Protein AF-0000000077157938 (afdb_homodimer)

InterPro domains:
  IPR004154 Anticodon-binding [PF03129] (334-415)
  IPR004516 Histidine-tRNA ligase/ATP phosphoribosyltransferase regulatory subunit [PIRSF001549] (2-416)
  IPR004516 Histidine-tRNA ligase/ATP phosphoribosyltransferase regulatory subunit [PTHR43707] (3-414)
  IPR006195 Aminoacyl-tRNA synthetase, class II [PS50862] (21-360)
  IPR015807 Histidine-tRNA ligase [TIGR00442] (3-410)
  IPR036621 Anticodon-binding domain superfamily [G3DSA:3.40.50.800] (331-421)
  IPR041715 Class II Histidinyl-tRNA synthetase (HisRS)-like catalytic core domain [PF13393] (6-315)
  IPR041715 Class II Histidinyl-tRNA synthetase (HisRS)-like catalytic core domain [cd00773] (19-321)
  IPR045864 Class II Aminoacyl-tRNA synthetase/Biotinyl protein ligase (BPL) and lipoyl protein ligase (LPL) [G3DSA:3.30.930.10] (1-325)
  IPR045864 Class II Aminoacyl-tRNA synthetase/Biotinyl protein ligase (BPL) and lipoyl protein ligase (LPL) [SSF55681] (2-328)

Foldseek 3Di:
DDDPPQDDDQDPQNVVLLVVLVVLLVVLCVVLPAAEDDFDQKAQPCLVCLAVHPVQVQWFAWDQDPVRGIMTGAQDCVSRVLLVVLPDPPDDPQHKHKYKDKGATPDDDDVVRGRIFMKIKIKTKFADDLVQVLVQVLSVLVSCVVLVFPQKAKAKDWQQQLLLVLCVLQVDDDPVVSLVLLVLLLCVLPDPPVVSLVVVVVVVDDSVSSVVSNVQQAQKFALVSSVVVDVCVSTPCNVVVVVSVVVNVVVVNDRYMYGSSPNDSGPQADTMKIFMDRPPDPLDTQKIWHWGQNSSVSSPHNRMTMIMMMGTSSSSSVSCVVVPNRPPPDQAAEEEEEQAPVCVVVSVVLQVLCVVVVGHYDYDPPRDHRVVSVVVCLSHQKYWYGYPVQVVVQWIKIAGNPVRDIDIDHVVCCNVCVCVVVVSVVD/DDDPPQDDDQDPQNVVLLVVLVVLLVVLCVVLPAAEDDFDQKAQPCLVCLAVHPVQVQWFAWDQDPVRGIMTGAQDCVSRVLLVVLVDPPDDPQHKHKYKDKGATPDDDDVVRGRIFMKIKIKTKFADDLVQVLVQVLSVLVSCVVLVFPQKAKAKDWQQQLLLLLCVLQVDDDPVVSLVLLVLLLCVLPDPPVVSLVVVVVVVDDSVSSVVSNVQQAQKFALVSSVVVDVCVSTPCNVVVVVSVVSNVVVVHDRYMYGSSPNDSGPQADTMKIFMDRPPDPLDTQKIWHWGQNSSVSSPHNRMTMIMMMGTSSSSSVSCVVVPNRPPPDQAAEEEEEQAPVQQVVSVVLQVLCVVVVGHYDYDPPRDHRVVSVVVCLSHQKYWYGYPVQVVVQWIKIAGNPVRDIDIDHVVCCNVCVCVVVVSVVD

Nearest PDB structures (foldseek):
  4yrc-assembly1_A  TM=8.413E-01  e=1.292E-35  Trypanosoma cruzi strain CL Brener
  6nhi-assembly1_A-2  TM=8.388E-01  e=8.157E-36  Elizabethkingia meningoseptica
  6fu7-assembly1_B-2  TM=7.506E-01  e=1.545E-20  Psychrobacter arcticus 273-4
  6ftt-assembly1_D  TM=7.152E-01  e=4.104E-20  Psychrobacter arcticus 273-4
  5m8h-assembly1_A  TM=7.023E-01  e=2.181E-20  Psychrobacter arcticus 273-4

pLDDT: mean 91.94, std 8.19, range [37.94, 98.81]

Sequence (854 aa):
MELPRGMKDFEANENSNIEHVRNHFKKLSNLYGFSFMEPSVLESLSTLETKSGPAIRDEIYYFKDKGDREVALRFDFTMGLTRYATAQKSMKLPAKISAFGGVFRYDEPQKGRYRYFHQWDVEVYGKKTLESEAEIIELTSRLFDSLLLKDIVIDINHRNLVESYINKIFDITDSDKVTDILRAIDKIAKKSKDEILTEFTKKGYDTAKLEKILEFSQVKGTISEVEKIFDTTQLESWDELKQLFDSLENRGVSNVRINFGIVRGLDYYSGMVFEVFDKNSKLGALAGGGRYDTLTKAFGRDDIGATGVAGGVERIILTMQEQKIIPEILQNRVAVVYINEEMQKVAHSITSLLRLNNIPADIDLAGRNLKKQMDNAGTARYSIIVGPQELENGNVVLHDMKDGKEGTISLEKLTEDPNSVLNLEKLMELPRGMKDFEANENSNIEHVRNHFKKLSNLYGFSFMEPSVLESLSTLETKSGPAIRDEIYYFKDKGDREVALRFDFTMGLTRYATAQKSMKLPAKISAFGGVFRYDEPQKGRYRYFHQWDVEVYGKKTLESEAEIIELTSRLFDSLLLKDIVIDINHRNLVESYINKIFDITDSDKVTDILRAIDKIAKKSKDEILTEFTKKGYDTAKLEKILEFSQVKGTISEVEKIFDTTQLESWDELKQLFDSLENRGVSNVRINFGIVRGLDYYSGMVFEVFDKNSKLGALAGGGRYDTLTKAFGRDDIGATGVAGGVERIILTMQEQKIIPEILQNRVAVVYINEEMQKVAHSITSLLRLNNIPADIDLAGRNLKKQMDNAGTARYSIIVGPQELENGNVVLHDMKDGKEGTISLEKLTEDPNSVLNLEKL

Organism: Nitrosopumilus maritimus (strain SCM1) (NCBI:txid436308)

Solvent-accessible surface area (backbone atoms only — not comparable to full-atom values): 45574 Å² total; per-residue (Å²): 139,70,65,41,89,47,50,59,65,36,46,37,70,57,34,49,53,51,48,52,53,48,53,56,47,51,54,50,37,48,26,62,59,32,39,50,27,44,55,41,60,54,34,30,38,66,64,69,25,66,79,66,35,76,70,47,59,72,43,36,52,59,46,58,48,98,85,69,44,60,30,20,50,32,63,58,61,64,62,46,47,48,54,52,53,55,68,42,84,81,61,66,74,69,33,43,40,26,37,70,47,78,30,30,33,48,58,83,61,46,95,80,38,52,22,55,45,38,37,41,38,43,39,41,34,23,70,91,40,66,51,53,54,36,49,51,53,46,54,52,53,48,52,45,50,74,71,65,56,70,65,55,39,34,35,33,28,42,48,58,26,54,50,50,51,50,26,61,69,67,70,49,88,52,66,67,60,49,52,52,52,49,52,56,49,60,38,54,86,79,43,53,71,66,57,52,50,54,57,43,36,73,71,67,46,58,60,72,55,49,49,52,52,56,54,50,32,66,45,56,35,48,73,70,56,39,57,71,76,38,77,53,87,76,42,52,66,45,66,56,51,52,52,41,52,52,52,28,48,57,52,70,48,74,53,61,31,40,24,54,40,57,67,65,93,59,89,48,57,69,28,46,31,36,38,29,31,44,79,87,55,85,87,55,67,42,28,42,36,32,23,27,36,54,53,38,38,70,66,71,26,76,84,35,27,34,35,35,38,38,30,43,46,59,43,46,50,52,52,32,51,74,68,67,54,73,79,90,71,84,71,76,27,33,20,38,38,36,66,46,78,87,31,41,67,59,34,50,30,52,38,41,51,38,35,74,70,73,35,29,30,41,65,75,52,79,74,65,55,44,70,59,43,51,62,71,35,68,82,24,46,29,35,37,40,34,38,72,74,43,42,76,74,46,25,31,36,38,32,34,59,80,82,64,50,71,47,78,42,48,46,64,52,45,71,74,39,42,56,74,69,62,55,49,77,84,104,137,72,66,41,89,45,49,59,64,35,46,37,71,58,33,49,53,51,49,52,54,49,52,54,46,52,52,50,36,48,26,62,59,32,39,50,28,44,57,40,60,54,33,30,38,65,64,71,25,64,78,65,34,76,70,47,58,71,42,37,51,59,45,55,47,96,84,68,44,60,30,20,50,32,62,57,61,64,62,44,46,48,54,53,55,58,68,42,85,81,61,68,73,70,34,43,41,25,37,69,47,78,31,29,35,50,59,83,61,45,96,81,37,51,22,54,46,40,36,40,38,41,37,39,35,23,70,92,42,66,51,53,55,37,49,51,51,45,53,53,53,49,51,46,49,74,70,67,57,71,67,54,38,35,37,34,29,42,49,59,27,54,50,49,51,50,25,62,69,66,68,49,87,52,65,67,59,50,52,53,52,50,51,55,50,60,38,53,86,79,43,53,70,66,57,51,49,54,58,42,38,73,73,68,45,59,60,72,54,48,50,52,51,56,56,51,31,66,45,58,34,47,73,69,55,39,56,71,78,39,79,53,89,76,40,51,65,45,66,57,53,52,52,41,52,51,51,27,49,58,52,70,49,74,52,60,32,40,22,56,41,58,67,64,93,59,88,49,57,69,28,47,33,37,36,27,31,43,78,87,54,88,86,55,68,44,30,42,35,32,25,27,36,56,53,40,37,68,67,72,27,76,84,34,27,35,34,36,39,37,30,43,46,60,42,45,51,50,52,33,51,75,69,66,55,74,78,89,70,86,71,73,27,34,20,37,36,34,65,47,77,86,30,41,65,59,34,49,30,51,38,40,52,38,35,74,69,75,36,29,31,42,65,75,52,80,74,65,55,46,70,60,43,51,64,70,35,66,83,25,48,30,33,38,40,33,40,73,73,42,41,76,74,46,27,30,36,37,33,33,58,80,82,65,50,71,47,78,42,47,47,64,53,45,72,73,39,42,55,74,69,64,56,50,78,83,103

Radius of gyration: 30.97 Å; Cα contacts (8 Å, |Δi|>4): 1598; chains: 2; bounding box: 52×95×85 Å

Secondary structure (DSSP, 8-state):
-PPPTT---B-HHHHHHHHHHHHHHHHHHHHTT-EE-B--SEEEHHHHHHHHGGGGGGGS-EEE-TTS-EEEE-S-SHHHHHHHHHH-TT--SSEEEEEEEEEE--S--BTTB-SEEEEEEEEEEES--HHHHHHHHHHHHHHHHHTT--SEEEEEEEHHHHHHHHHHHHT---HHHHHHHHHHHHGGGTS-HHHHHHHHHHTT--HHHHHHHHHHTT-EE-HHHHHHHS-GGG-TTHHHHHHHHHHHHHTT--SEEEETT---S-TT--SEEEEEEETT-SS--SEEEEE-HHHHHHTT--S-EEEEEEEEHHHHHHHHHHTT---------EEEEESSGGGHHHHHHHHHHHHHTT--EEE-SS---HHHHHHHGGG-SEEEEE-HHHHHTTEEEEEETTT--EEEEEHHHHHH-HHHHHT-TT-/-PPPTT---B-HHHHHHHHHHHHHHHHHHHHTT-EE-B--SEEEHHHHHHHHGGGGGGGS-EEE-TTS-EEEE-S-SHHHHHHHHHH-TT--SSEEEEEEEEEE--S--BTTB-SEEEEEEEEEEES--HHHHHHHHHHHHHHHHHTT--SEEEEEEEHHHHHHHHHHHHT---HHHHHHHHHHHHGGGTS-HHHHHHHHHHTT--HHHHHHHHHHHT-EE-HHHHHHHS-GGG-TTHHHHHHHHHHHHHTT--SEEEETT---S-TT--SEEEEEEETT-SS--SEEEEE-HHHHHHTT--S-EEEEEEEEHHHHHHHHHHTT---------EEEEESSGGGHHHHHHHHHHHHHTT--EEE-SS---HHHHHHHGGG-SEEEEE-HHHHHTTEEEEEETTT--EEEEEHHHHHH-HHHHHT-TT-

Structure (mmCIF, N/CA/C/O backbone):
data_AF-0000000077157938-model_v1
#
loop_
_entity.id
_entity.type
_entity.pdbx_description
1 polymer 'Histidine--tRNA ligase'
#
loop_
_atom_site.group_PDB
_atom_site.id
_atom_site.type_symbol
_atom_site.label_atom_id
_atom_site.label_alt_id
_atom_site.label_comp_id
_atom_site.label_asym_id
_atom_site.label_entity_id
_atom_site.label_seq_id
_atom_site.pdbx_PDB_ins_code
_atom_site.Cartn_x
_atom_site.Cartn_y
_atom_site.Cartn_z
_atom_site.occupancy
_atom_site.B_iso_or_equiv
_atom_site.auth_seq_id
_atom_site.auth_comp_id
_atom_site.auth_asym_id
_atom_site.auth_atom_id
_atom_site.pdbx_PDB_model_num
ATOM 1 N N . MET A 1 1 ? 16.516 4.816 19.828 1 70.94 1 MET A N 1
ATOM 2 C CA . MET A 1 1 ? 15.633 3.678 20.047 1 70.94 1 MET A CA 1
ATOM 3 C C . MET A 1 1 ? 15.672 2.723 18.859 1 70.94 1 MET A C 1
ATOM 5 O O . MET A 1 1 ? 15.578 3.154 17.703 1 70.94 1 MET A O 1
ATOM 9 N N . GLU A 1 2 ? 15.852 1.456 19.188 1 83.81 2 GLU A N 1
ATOM 10 C CA . GLU A 1 2 ? 16.172 0.437 18.188 1 83.81 2 GLU A CA 1
ATOM 11 C C . GLU A 1 2 ? 14.914 -0.298 17.734 1 83.81 2 GLU A C 1
ATOM 13 O O . GLU A 1 2 ? 13.938 -0.406 18.484 1 83.81 2 GLU A O 1
ATOM 18 N N . LEU A 1 3 ? 14.867 -0.59 16.516 1 92.06 3 LEU A N 1
ATOM 19 C CA . LEU A 1 3 ? 13.797 -1.402 15.953 1 92.06 3 LEU A CA 1
ATOM 20 C C . LEU A 1 3 ? 13.914 -2.854 16.406 1 92.06 3 LEU A C 1
ATOM 22 O O . LEU A 1 3 ? 15.016 -3.332 16.688 1 92.06 3 LEU A O 1
ATOM 26 N N . PRO A 1 4 ? 12.719 -3.48 16.578 1 91.88 4 PRO A N 1
ATOM 27 C CA . PRO A 1 4 ? 12.812 -4.926 16.812 1 91.88 4 PRO A CA 1
ATOM 28 C C . PRO A 1 4 ? 13.633 -5.641 15.734 1 91.88 4 PRO A C 1
ATOM 30 O O . PRO A 1 4 ? 13.703 -5.176 14.594 1 91.88 4 PRO A O 1
ATOM 33 N N . ARG A 1 5 ? 14.195 -6.773 16.156 1 88.56 5 ARG A N 1
ATOM 34 C CA . ARG A 1 5 ? 15.031 -7.551 15.25 1 88.56 5 ARG A CA 1
ATOM 35 C C . ARG A 1 5 ? 14.266 -7.934 13.984 1 88.56 5 ARG A C 1
ATOM 37 O O . ARG A 1 5 ? 13.133 -8.406 14.062 1 88.56 5 ARG A O 1
ATOM 44 N N . GLY A 1 6 ? 14.859 -7.684 12.836 1 89.31 6 GLY A N 1
ATOM 45 C CA . GLY A 1 6 ? 14.281 -8.078 11.562 1 89.31 6 GLY A CA 1
ATOM 46 C C . GLY A 1 6 ? 13.375 -7.023 10.961 1 89.31 6 GLY A C 1
ATOM 47 O O . GLY A 1 6 ? 12.969 -7.129 9.805 1 89.31 6 GLY A O 1
ATOM 48 N N . MET A 1 7 ? 13.062 -6.035 11.742 1 92.94 7 MET A N 1
ATOM 49 C CA . MET A 1 7 ? 12.234 -4.941 11.25 1 92.94 7 MET A CA 1
ATOM 50 C C . MET A 1 7 ? 13.086 -3.824 10.672 1 92.94 7 MET A C 1
ATOM 52 O O . MET A 1 7 ? 14.273 -3.711 10.992 1 92.94 7 MET A O 1
ATOM 56 N N . LYS A 1 8 ? 12.523 -3.035 9.828 1 92.88 8 LYS A N 1
ATOM 57 C CA . LYS A 1 8 ? 13.242 -1.898 9.266 1 92.88 8 LYS A CA 1
ATOM 58 C C . LYS A 1 8 ? 12.281 -0.809 8.805 1 92.88 8 LYS A C 1
ATOM 60 O O . LYS A 1 8 ? 11.078 -1.057 8.656 1 92.88 8 LYS A O 1
ATOM 65 N N . ASP A 1 9 ? 12.773 0.349 8.688 1 95.88 9 ASP A N 1
ATOM 66 C CA . ASP A 1 9 ? 12.102 1.438 7.98 1 95.88 9 ASP A CA 1
ATOM 67 C C . ASP A 1 9 ? 12.438 1.408 6.492 1 95.88 9 ASP A C 1
ATOM 69 O O . ASP A 1 9 ? 13.609 1.371 6.113 1 95.88 9 ASP A O 1
ATOM 73 N N . PHE A 1 10 ? 11.414 1.376 5.699 1 96.25 10 PHE A N 1
ATOM 74 C CA . PHE A 1 10 ? 11.656 1.477 4.266 1 96.25 10 PHE A CA 1
ATOM 75 C C . PHE A 1 10 ? 11.766 2.936 3.834 1 96.25 10 PHE A C 1
ATOM 77 O O . PHE A 1 10 ? 10.758 3.631 3.721 1 96.25 10 PHE A O 1
ATOM 84 N N . GLU A 1 11 ? 12.977 3.346 3.516 1 95.06 11 GLU A N 1
ATOM 85 C CA . GLU A 1 11 ? 13.234 4.727 3.119 1 95.06 11 GLU A CA 1
ATOM 86 C C . GLU A 1 11 ? 12.719 5 1.709 1 95.06 11 GLU A C 1
ATOM 88 O O . GLU A 1 11 ? 12.219 4.098 1.036 1 95.06 11 GLU A O 1
ATOM 93 N N . ALA A 1 12 ? 12.789 6.207 1.273 1 92.88 12 ALA A N 1
ATOM 94 C CA . ALA A 1 12 ? 12.148 6.676 0.045 1 92.88 12 ALA A CA 1
ATOM 95 C C . ALA A 1 12 ? 12.625 5.871 -1.161 1 92.88 12 ALA A C 1
ATOM 97 O O . ALA A 1 12 ? 11.82 5.465 -2 1 92.88 12 ALA A O 1
ATOM 98 N N . ASN A 1 13 ? 13.922 5.688 -1.229 1 91 13 ASN A N 1
ATOM 99 C CA . ASN A 1 13 ? 14.461 4.949 -2.367 1 91 13 ASN A CA 1
ATOM 100 C C . ASN A 1 13 ? 13.961 3.508 -2.387 1 91 13 ASN A C 1
ATOM 102 O O . ASN A 1 13 ? 13.539 3.006 -3.432 1 91 13 ASN A O 1
ATOM 106 N N . GLU A 1 14 ? 14.047 2.875 -1.254 1 92.62 14 GLU A N 1
ATOM 107 C CA . GLU A 1 14 ? 13.562 1.502 -1.148 1 92.62 14 GLU A CA 1
ATOM 108 C C . GLU A 1 14 ? 12.062 1.423 -1.406 1 92.62 14 GLU A C 1
ATOM 110 O O . GLU A 1 14 ? 11.594 0.518 -2.098 1 92.62 14 GLU A O 1
ATOM 115 N N . ASN A 1 15 ? 11.352 2.303 -0.792 1 94.69 15 ASN A N 1
ATOM 116 C CA . ASN A 1 15 ? 9.906 2.316 -0.963 1 94.69 15 ASN A CA 1
ATOM 117 C C . ASN A 1 15 ? 9.516 2.574 -2.416 1 94.69 15 ASN A C 1
ATOM 119 O O . ASN A 1 15 ? 8.5 2.061 -2.891 1 94.69 15 ASN A O 1
ATOM 123 N N . SER A 1 16 ? 10.289 3.445 -3.133 1 94.19 16 SER A N 1
ATOM 124 C CA . SER A 1 16 ? 10.016 3.711 -4.543 1 94.19 16 SER A CA 1
ATOM 125 C C . SER A 1 16 ? 10.148 2.443 -5.379 1 94.19 16 SER A C 1
ATOM 127 O O . SER A 1 16 ? 9.398 2.244 -6.336 1 94.19 16 SER A O 1
ATOM 129 N N . ASN A 1 17 ? 11.117 1.602 -5.016 1 95.5 17 ASN A N 1
ATOM 130 C CA . ASN A 1 17 ? 11.258 0.318 -5.695 1 95.5 17 ASN A CA 1
ATOM 131 C C . ASN A 1 17 ? 10.062 -0.589 -5.438 1 95.5 17 ASN A C 1
ATOM 133 O O . ASN A 1 17 ? 9.578 -1.264 -6.348 1 95.5 17 ASN A O 1
ATOM 137 N N . ILE A 1 18 ? 9.609 -0.616 -4.223 1 96.75 18 ILE A N 1
ATOM 138 C CA . ILE A 1 18 ? 8.445 -1.411 -3.869 1 96.75 18 ILE A CA 1
ATOM 139 C C . ILE A 1 18 ? 7.227 -0.913 -4.648 1 96.75 18 ILE A C 1
ATOM 141 O O . ILE A 1 18 ? 6.473 -1.709 -5.215 1 96.75 18 ILE A O 1
ATOM 145 N N . GLU A 1 19 ? 7.07 0.378 -4.703 1 95.88 19 GLU A N 1
ATOM 146 C CA . GLU A 1 19 ? 5.973 0.986 -5.445 1 95.88 19 GLU A CA 1
ATOM 147 C C . GLU A 1 19 ? 6.047 0.636 -6.93 1 95.88 19 GLU A C 1
ATOM 149 O O . GLU A 1 19 ? 5.02 0.454 -7.582 1 95.88 19 GLU A O 1
ATOM 154 N N . HIS A 1 20 ? 7.227 0.641 -7.441 1 96.06 20 HIS A N 1
ATOM 155 C CA . HIS A 1 20 ? 7.434 0.288 -8.836 1 96.06 20 HIS A CA 1
ATOM 156 C C . HIS A 1 20 ? 6.898 -1.108 -9.141 1 96.06 20 HIS A C 1
ATOM 158 O O . HIS A 1 20 ? 6.148 -1.297 -10.102 1 96.06 20 HIS A O 1
ATOM 164 N N . VAL A 1 21 ? 7.262 -2.066 -8.328 1 97.94 21 VAL A N 1
ATOM 165 C CA . VAL A 1 21 ? 6.785 -3.434 -8.5 1 97.94 21 VAL A CA 1
ATOM 166 C C . VAL A 1 21 ? 5.27 -3.482 -8.297 1 97.94 21 VAL A C 1
ATOM 168 O O . VAL A 1 21 ? 4.555 -4.129 -9.07 1 97.94 21 VAL A O 1
ATOM 171 N N . ARG A 1 22 ? 4.793 -2.82 -7.281 1 97.94 22 ARG A N 1
ATOM 172 C CA . ARG A 1 22 ? 3.365 -2.779 -6.984 1 97.94 22 ARG A CA 1
ATOM 173 C C . ARG A 1 22 ? 2.566 -2.275 -8.18 1 97.94 22 ARG A C 1
ATOM 175 O O . ARG A 1 22 ? 1.517 -2.828 -8.508 1 97.94 22 ARG A O 1
ATOM 182 N N . ASN A 1 23 ? 3.029 -1.197 -8.773 1 96.19 23 ASN A N 1
ATOM 183 C CA . ASN A 1 23 ? 2.318 -0.599 -9.898 1 96.19 23 ASN A CA 1
ATOM 184 C C . ASN A 1 23 ? 2.227 -1.562 -11.078 1 96.19 23 ASN A C 1
ATOM 186 O O . ASN A 1 23 ? 1.177 -1.673 -11.711 1 96.19 23 ASN A O 1
ATOM 190 N N . HIS A 1 24 ? 3.303 -2.217 -11.398 1 97.5 24 HIS A N 1
ATOM 191 C CA . HIS A 1 24 ? 3.291 -3.205 -12.469 1 97.5 24 HIS A CA 1
ATOM 192 C C . HIS A 1 24 ? 2.346 -4.359 -12.148 1 97.5 24 HIS A C 1
ATOM 194 O O . HIS A 1 24 ? 1.572 -4.793 -13 1 97.5 24 HIS A O 1
ATOM 200 N N . PHE A 1 25 ? 2.412 -4.781 -10.93 1 98.56 25 PHE A N 1
ATOM 201 C CA . PHE A 1 25 ? 1.559 -5.887 -10.508 1 98.56 25 PHE A CA 1
ATOM 202 C C . PHE A 1 25 ? 0.087 -5.5 -10.602 1 98.56 25 PHE A C 1
ATOM 204 O O . PHE A 1 25 ? -0.731 -6.27 -11.109 1 98.56 25 PHE A O 1
ATOM 211 N N . LYS A 1 26 ? -0.255 -4.426 -10.055 1 97.12 26 LYS A N 1
ATOM 212 C CA . LYS A 1 26 ? -1.643 -3.971 -10.062 1 97.12 26 LYS A CA 1
ATOM 213 C C . LYS A 1 26 ? -2.174 -3.838 -11.484 1 97.12 26 LYS A C 1
ATOM 215 O O . LYS A 1 26 ? -3.324 -4.184 -11.758 1 97.12 26 LYS A O 1
ATOM 220 N N . LYS A 1 27 ? -1.369 -3.266 -12.344 1 95.62 27 LYS A N 1
ATOM 221 C CA . LYS A 1 27 ? -1.762 -3.15 -13.742 1 95.62 27 LYS A CA 1
ATOM 222 C C . LYS A 1 27 ? -2.086 -4.52 -14.344 1 95.62 27 LYS A C 1
ATOM 224 O O . LYS A 1 27 ? -3.121 -4.691 -14.984 1 95.62 27 LYS A O 1
ATOM 229 N N . LEU A 1 28 ? -1.243 -5.484 -14.109 1 97.56 28 LEU A N 1
ATOM 230 C CA . LEU A 1 28 ? -1.462 -6.828 -14.633 1 97.56 28 LEU A CA 1
ATOM 231 C C . LEU A 1 28 ? -2.684 -7.473 -13.992 1 97.56 28 LEU A C 1
ATOM 233 O O . LEU A 1 28 ? -3.461 -8.148 -14.664 1 97.56 28 LEU A O 1
ATOM 237 N N . SER A 1 29 ? -2.766 -7.277 -12.688 1 97.19 29 SER A N 1
ATOM 238 C CA . SER A 1 29 ? -3.953 -7.758 -11.992 1 97.19 29 SER A CA 1
ATOM 239 C C . SER A 1 29 ? -5.227 -7.293 -12.68 1 97.19 29 SER A C 1
ATOM 241 O O . SER A 1 29 ? -6.152 -8.086 -12.891 1 97.19 29 SER A O 1
ATOM 243 N N . ASN A 1 30 ? -5.25 -6.082 -13.07 1 94.94 30 ASN A N 1
ATOM 244 C CA . ASN A 1 30 ? -6.406 -5.516 -13.758 1 94.94 30 ASN A CA 1
ATOM 245 C C . ASN A 1 30 ? -6.559 -6.086 -15.164 1 94.94 30 ASN A C 1
ATOM 247 O O . ASN A 1 30 ? -7.664 -6.43 -15.586 1 94.94 30 ASN A O 1
ATOM 251 N N . LEU A 1 31 ? -5.469 -6.188 -15.922 1 96 31 LEU A N 1
ATOM 252 C CA . LEU A 1 31 ? -5.5 -6.707 -17.281 1 96 31 LEU A CA 1
ATOM 253 C C . LEU A 1 31 ? -6.109 -8.102 -17.328 1 96 31 LEU A C 1
ATOM 255 O O . LEU A 1 31 ? -6.809 -8.453 -18.281 1 96 31 LEU A O 1
ATOM 259 N N . TYR A 1 32 ? -5.906 -8.867 -16.266 1 97.31 32 TYR A N 1
ATOM 260 C CA . TYR A 1 32 ? -6.348 -10.258 -16.234 1 97.31 32 TYR A CA 1
ATOM 261 C C . TYR A 1 32 ? -7.656 -10.391 -15.469 1 97.31 32 TYR A C 1
ATOM 263 O O . TYR A 1 32 ? -8.172 -11.492 -15.289 1 97.31 32 TYR A O 1
ATOM 271 N N . GLY A 1 33 ? -8.188 -9.305 -14.953 1 94.88 33 GLY A N 1
ATOM 272 C CA . GLY A 1 33 ? -9.508 -9.289 -14.352 1 94.88 33 GLY A CA 1
ATOM 273 C C . GLY A 1 33 ? -9.523 -9.797 -12.922 1 94.88 33 GLY A C 1
ATOM 274 O O . GLY A 1 33 ? -10.516 -10.367 -12.461 1 94.88 33 GLY A O 1
ATOM 275 N N . PHE A 1 34 ? -8.438 -9.68 -12.227 1 96.81 34 PHE A N 1
ATOM 276 C CA . PHE A 1 34 ? -8.398 -10.07 -10.82 1 96.81 34 PHE A CA 1
ATOM 277 C C . PHE A 1 34 ? -8.992 -8.977 -9.938 1 96.81 34 PHE A C 1
ATOM 279 O O . PHE A 1 34 ? -8.766 -7.793 -10.172 1 96.81 34 PHE A O 1
ATOM 286 N N . SER A 1 35 ? -9.781 -9.398 -8.953 1 95.94 35 SER A N 1
ATOM 287 C CA . SER A 1 35 ? -10.25 -8.5 -7.906 1 95.94 35 SER A CA 1
ATOM 288 C C . SER A 1 35 ? -9.141 -8.195 -6.902 1 95.94 35 SER A C 1
ATOM 290 O O . SER A 1 35 ? -8.727 -9.07 -6.145 1 95.94 35 SER A O 1
ATOM 292 N N . PHE A 1 36 ? -8.68 -6.965 -6.906 1 97 36 PHE A N 1
ATOM 293 C CA . PHE A 1 36 ? -7.578 -6.547 -6.043 1 97 36 PHE A CA 1
ATOM 294 C C . PHE A 1 36 ? -8.078 -6.23 -4.641 1 97 36 PHE A C 1
ATOM 296 O O . PHE A 1 36 ? -8.766 -5.227 -4.43 1 97 36 PHE A O 1
ATOM 303 N N . MET A 1 37 ? -7.754 -7.176 -3.678 1 97.31 37 MET A N 1
ATOM 304 C CA . MET A 1 37 ? -8.258 -7.074 -2.309 1 97.31 37 MET A CA 1
ATOM 305 C C . MET A 1 37 ? -7.105 -6.957 -1.316 1 97.31 37 MET A C 1
ATOM 307 O O . MET A 1 37 ? -5.941 -7.125 -1.685 1 97.31 37 MET A O 1
ATOM 311 N N . GLU A 1 38 ? -7.41 -6.602 -0.123 1 97.5 38 GLU A N 1
ATOM 312 C CA . GLU A 1 38 ? -6.5 -6.656 1.018 1 97.5 38 GLU A CA 1
ATOM 313 C C . GLU A 1 38 ? -7.098 -7.469 2.162 1 97.5 38 GLU A C 1
ATOM 315 O O . GLU A 1 38 ? -7.898 -6.957 2.947 1 97.5 38 GLU A O 1
ATOM 320 N N . PRO A 1 39 ? -6.652 -8.734 2.252 1 97.69 39 PRO A N 1
ATOM 321 C CA . PRO A 1 39 ? -7.16 -9.531 3.377 1 97.69 39 PRO A CA 1
ATOM 322 C C . PRO A 1 39 ? -6.625 -9.047 4.723 1 97.69 39 PRO A C 1
ATOM 324 O O . PRO A 1 39 ? -5.598 -8.367 4.777 1 97.69 39 PRO A O 1
ATOM 327 N N . SER A 1 40 ? -7.285 -9.414 5.754 1 97.5 40 SER A N 1
ATOM 328 C CA . SER A 1 40 ? -6.98 -8.953 7.105 1 97.5 40 SER A CA 1
ATOM 329 C C . SER A 1 40 ? -5.516 -9.195 7.453 1 97.5 40 SER A C 1
ATOM 331 O O . SER A 1 40 ? -4.961 -10.25 7.129 1 97.5 40 SER A O 1
ATOM 333 N N . VAL A 1 41 ? -4.93 -8.203 8.102 1 97.88 41 VAL A N 1
ATOM 334 C CA . VAL A 1 41 ? -3.533 -8.305 8.508 1 97.88 41 VAL A CA 1
ATOM 335 C C . VAL A 1 41 ? -3.42 -9.164 9.766 1 97.88 41 VAL A C 1
ATOM 337 O O . VAL A 1 41 ? -2.412 -9.844 9.977 1 97.88 41 VAL A O 1
ATOM 340 N N . LEU A 1 42 ? -4.371 -9.109 10.578 1 97.12 42 LEU A N 1
ATOM 341 C CA . LEU A 1 42 ? -4.477 -9.906 11.797 1 97.12 42 LEU A CA 1
ATOM 342 C C . LEU A 1 42 ? -5.527 -11 11.648 1 97.12 42 LEU A C 1
ATOM 344 O O . LEU A 1 42 ? -6.676 -10.719 11.305 1 97.12 42 LEU A O 1
ATOM 348 N N . GLU A 1 43 ? -5.098 -12.258 11.844 1 97 43 GLU A N 1
ATOM 349 C CA . GLU A 1 43 ? -5.969 -13.422 11.75 1 97 43 GLU A CA 1
ATOM 350 C C . GLU A 1 43 ? -6.086 -14.133 13.094 1 97 43 GLU A C 1
ATOM 352 O O . GLU A 1 43 ? -5.254 -13.93 13.984 1 97 43 GLU A O 1
ATOM 357 N N . SER A 1 44 ? -7.211 -14.938 13.211 1 96.38 44 SER A N 1
ATOM 358 C CA . SER A 1 44 ? -7.184 -15.906 14.305 1 96.38 44 SER A CA 1
ATOM 359 C C . SER A 1 44 ? -6.031 -16.891 14.141 1 96.38 44 SER A C 1
ATOM 361 O O . SER A 1 44 ? -5.754 -17.344 13.031 1 96.38 44 SER A O 1
ATOM 363 N N . LEU A 1 45 ? -5.371 -17.188 15.242 1 96.06 45 LEU A N 1
ATOM 364 C CA . LEU A 1 45 ? -4.273 -18.156 15.172 1 96.06 45 LEU A CA 1
ATOM 365 C C . LEU A 1 45 ? -4.734 -19.453 14.531 1 96.06 45 LEU A C 1
ATOM 367 O O . LEU A 1 45 ? -3.996 -20.062 13.758 1 96.06 45 LEU A O 1
ATOM 371 N N . SER A 1 46 ? -5.926 -19.906 14.828 1 94.62 46 SER A N 1
ATOM 372 C CA . SER A 1 46 ? -6.488 -21.141 14.289 1 94.62 46 SER A CA 1
ATOM 373 C C . SER A 1 46 ? -6.543 -21.094 12.766 1 94.62 46 SER A C 1
ATOM 375 O O . SER A 1 46 ? -6.348 -22.125 12.109 1 94.62 46 SER A O 1
ATOM 377 N N . THR A 1 47 ? -6.777 -19.938 12.188 1 94.75 47 THR A N 1
ATOM 378 C CA . THR A 1 47 ? -6.801 -19.766 10.742 1 94.75 47 THR A CA 1
ATOM 379 C C . THR A 1 47 ? -5.438 -20.094 10.141 1 94.75 47 THR A C 1
ATOM 381 O O . THR A 1 47 ? -5.352 -20.828 9.148 1 94.75 47 THR A O 1
ATOM 384 N N . LEU A 1 48 ? -4.414 -19.641 10.781 1 94.12 48 LEU A N 1
ATOM 385 C CA . LEU A 1 48 ? -3.068 -19.812 10.25 1 94.12 48 LEU A CA 1
ATOM 386 C C . LEU A 1 48 ? -2.555 -21.219 10.516 1 94.12 48 LEU A C 1
ATOM 388 O O . LEU A 1 48 ? -1.646 -21.703 9.828 1 94.12 48 LEU A O 1
ATOM 392 N N . GLU A 1 49 ? -3.193 -21.906 11.477 1 92.69 49 GLU A N 1
ATOM 393 C CA . GLU A 1 49 ? -2.793 -23.266 11.82 1 92.69 49 GLU A CA 1
ATOM 394 C C . GLU A 1 49 ? -3.545 -24.297 10.977 1 92.69 49 GLU A C 1
ATOM 396 O O . GLU A 1 49 ? -3.258 -25.484 11.047 1 92.69 49 GLU A O 1
ATOM 401 N N . THR A 1 50 ? -4.652 -23.922 10.383 1 85.06 50 THR A N 1
ATOM 402 C CA . THR A 1 50 ? -5.547 -24.812 9.656 1 85.06 50 THR A CA 1
ATOM 403 C C . THR A 1 50 ? -4.754 -25.766 8.773 1 85.06 50 THR A C 1
ATOM 405 O O . THR A 1 50 ? -5.055 -26.969 8.711 1 85.06 50 THR A O 1
ATOM 408 N N . LYS A 1 51 ? -3.621 -25.422 8.203 1 70.75 51 LYS A N 1
ATOM 409 C CA . LYS A 1 51 ? -2.955 -26.375 7.316 1 70.75 51 LYS A CA 1
ATOM 410 C C . LYS A 1 51 ? -1.663 -26.891 7.938 1 70.75 51 LYS A C 1
ATOM 412 O O . LYS A 1 51 ? -1.417 -28.109 7.957 1 70.75 51 LYS A O 1
ATOM 417 N N . SER A 1 52 ? -0.973 -26.078 8.43 1 71.69 52 SER A N 1
ATOM 418 C CA . SER A 1 52 ? 0.375 -26.453 8.852 1 71.69 52 SER A CA 1
ATOM 419 C C . SER A 1 52 ? 0.384 -26.953 10.289 1 71.69 52 SER A C 1
ATOM 421 O O . SER A 1 52 ? 1.386 -27.5 10.758 1 71.69 52 SER A O 1
ATOM 423 N N . GLY A 1 53 ? -0.754 -26.922 10.898 1 79.88 53 GLY A N 1
ATOM 424 C CA . GLY A 1 53 ? -0.799 -27.344 12.289 1 79.88 53 GLY A CA 1
ATOM 425 C C . GLY A 1 53 ? -0.037 -26.422 13.219 1 79.88 53 GLY A C 1
ATOM 426 O O . GLY A 1 53 ? 0.365 -25.328 12.82 1 79.88 53 GLY A O 1
ATOM 427 N N . PRO A 1 54 ? 0.196 -26.828 14.422 1 85 54 PRO A N 1
ATOM 428 C CA . PRO A 1 54 ? 0.786 -25.953 15.453 1 85 54 PRO A CA 1
ATOM 429 C C . PRO A 1 54 ? 2.262 -25.672 15.195 1 85 54 PRO A C 1
ATOM 431 O O . PRO A 1 54 ? 2.816 -24.734 15.781 1 85 54 PRO A O 1
ATOM 434 N N . ALA A 1 55 ? 2.891 -26.422 14.344 1 83.69 55 ALA A N 1
ATOM 435 C CA . ALA A 1 55 ? 4.312 -26.234 14.07 1 83.69 55 ALA A CA 1
ATOM 436 C C . ALA A 1 55 ? 4.586 -24.859 13.477 1 83.69 55 ALA A C 1
ATOM 438 O O . ALA A 1 55 ? 5.684 -24.312 13.633 1 83.69 55 ALA A O 1
ATOM 439 N N . ILE A 1 56 ? 3.588 -24.234 12.906 1 89.69 56 ILE A N 1
ATOM 440 C CA . ILE A 1 56 ? 3.742 -22.938 12.242 1 89.69 56 ILE A CA 1
ATOM 441 C C . ILE A 1 56 ? 4.012 -21.859 13.289 1 89.69 56 ILE A C 1
ATOM 443 O O . ILE A 1 56 ? 4.539 -20.797 12.961 1 89.69 56 ILE A O 1
ATOM 447 N N . ARG A 1 57 ? 3.631 -22.141 14.492 1 91.38 57 ARG A N 1
ATOM 448 C CA . ARG A 1 57 ? 3.758 -21.172 15.57 1 91.38 57 ARG A CA 1
ATOM 449 C C . ARG A 1 57 ? 5.203 -20.703 15.719 1 91.38 57 ARG A C 1
ATOM 451 O O . ARG A 1 57 ? 5.453 -19.547 16.062 1 91.38 57 ARG A O 1
ATOM 458 N N . ASP A 1 58 ? 6.125 -21.5 15.359 1 91.12 58 ASP A N 1
ATOM 459 C CA . ASP A 1 58 ? 7.543 -21.188 15.516 1 91.12 58 ASP A CA 1
ATOM 460 C C . ASP A 1 58 ? 8 -20.188 14.453 1 91.12 58 ASP A C 1
ATOM 462 O O . ASP A 1 58 ? 9.031 -19.531 14.617 1 91.12 58 ASP A O 1
ATOM 466 N N . GLU A 1 59 ? 7.195 -20.031 13.469 1 92.25 59 GLU A N 1
ATOM 467 C CA . GLU A 1 59 ? 7.656 -19.266 12.32 1 92.25 59 GLU A CA 1
ATOM 468 C C . GLU A 1 59 ? 6.84 -17.984 12.148 1 92.25 59 GLU A C 1
ATOM 470 O O . GLU A 1 59 ? 7.055 -17.219 11.203 1 92.25 59 GLU A O 1
ATOM 475 N N . ILE A 1 60 ? 5.91 -17.797 13.086 1 95.5 60 ILE A N 1
ATOM 476 C CA . ILE A 1 60 ? 5.027 -16.641 12.875 1 95.5 60 ILE A CA 1
ATOM 477 C C . ILE A 1 60 ? 4.953 -15.812 14.148 1 95.5 60 ILE A C 1
ATOM 479 O O . ILE A 1 60 ? 5.434 -16.234 15.203 1 95.5 60 ILE A O 1
ATOM 483 N N . TYR A 1 61 ? 4.488 -14.555 14.062 1 96.69 61 TYR A N 1
ATOM 484 C CA . TYR A 1 61 ? 4.141 -13.719 15.211 1 96.69 61 TYR A CA 1
ATOM 485 C C . TYR A 1 61 ? 2.721 -14.008 15.68 1 96.69 61 TYR A C 1
ATOM 487 O O . TYR A 1 61 ? 1.757 -13.789 14.945 1 96.69 61 TYR A O 1
ATOM 495 N N . TYR A 1 62 ? 2.572 -14.562 16.812 1 96.44 62 TYR A N 1
ATOM 496 C CA . TYR A 1 62 ? 1.259 -14.781 17.406 1 96.44 62 TYR A CA 1
ATOM 497 C C . TYR A 1 62 ? 1.239 -14.352 18.859 1 96.44 62 TYR A C 1
ATOM 499 O O . TYR A 1 62 ? 2.287 -14.273 19.516 1 96.44 62 TYR A O 1
ATOM 507 N N . PHE A 1 63 ? 0.072 -13.969 19.406 1 96.94 63 PHE A N 1
ATOM 508 C CA . PHE A 1 63 ? -0.07 -13.469 20.766 1 96.94 63 PHE A CA 1
ATOM 509 C C . PHE A 1 63 ? -1.533 -13.469 21.188 1 96.94 63 PHE A C 1
ATOM 511 O O . PHE A 1 63 ? -2.422 -13.742 20.391 1 96.94 63 PHE A O 1
ATOM 518 N N . LYS A 1 64 ? -1.728 -13.328 22.438 1 95.88 64 LYS A N 1
ATOM 519 C CA . LYS A 1 64 ? -3.07 -13.109 22.969 1 95.88 64 LYS A CA 1
ATOM 520 C C . LYS A 1 64 ? -3.402 -11.617 23.016 1 95.88 64 LYS A C 1
ATOM 522 O O . LYS A 1 64 ? -2.609 -10.812 23.5 1 95.88 64 LYS A O 1
ATOM 527 N N . ASP A 1 65 ? -4.531 -11.32 22.469 1 93.62 65 ASP A N 1
ATOM 528 C CA . ASP A 1 65 ? -4.91 -9.906 22.531 1 93.62 65 ASP A CA 1
ATOM 529 C C . ASP A 1 65 ? -5.512 -9.57 23.891 1 93.62 65 ASP A C 1
ATOM 531 O O . ASP A 1 65 ? -5.477 -10.383 24.812 1 93.62 65 ASP A O 1
ATOM 535 N N . LYS A 1 66 ? -6.008 -8.32 24.078 1 92.69 66 LYS A N 1
ATOM 536 C CA . LYS A 1 66 ? -6.484 -7.852 25.375 1 92.69 66 LYS A CA 1
ATOM 537 C C . LYS A 1 66 ? -7.766 -8.578 25.781 1 92.69 66 LYS A C 1
ATOM 539 O O . LYS A 1 66 ? -8.117 -8.609 26.969 1 92.69 66 LYS A O 1
ATOM 544 N N . GLY A 1 67 ? -8.5 -9.117 24.859 1 91.38 67 GLY A N 1
ATOM 545 C CA . GLY A 1 67 ? -9.664 -9.953 25.141 1 91.38 67 GLY A CA 1
ATOM 546 C C . GLY A 1 67 ? -9.32 -11.414 25.328 1 91.38 67 GLY A C 1
ATOM 547 O O . GLY A 1 67 ? -10.195 -12.281 25.266 1 91.38 67 GLY A O 1
ATOM 548 N N . ASP A 1 68 ? -8.109 -11.758 25.344 1 93.94 68 ASP A N 1
ATOM 549 C CA . ASP A 1 68 ? -7.57 -13.094 25.594 1 93.94 68 ASP A CA 1
ATOM 550 C C . ASP A 1 68 ? -7.812 -14.008 24.391 1 93.94 68 ASP A C 1
ATOM 552 O O . ASP A 1 68 ? -7.957 -15.227 24.562 1 93.94 68 ASP A O 1
ATOM 556 N N . ARG A 1 69 ? -7.984 -13.469 23.281 1 94.81 69 ARG A N 1
ATOM 557 C CA . ARG A 1 69 ? -8.109 -14.234 22.062 1 94.81 69 ARG A CA 1
ATOM 558 C C . ARG A 1 69 ? -6.746 -14.461 21.406 1 94.81 69 ARG A C 1
ATOM 560 O O . ARG A 1 69 ? -5.91 -13.555 21.375 1 94.81 69 ARG A O 1
ATOM 567 N N . GLU A 1 70 ? -6.531 -15.695 20.891 1 95.94 70 GLU A N 1
ATOM 568 C CA . GLU A 1 70 ? -5.293 -16.016 20.203 1 95.94 70 GLU A CA 1
ATOM 569 C C . GLU A 1 70 ? -5.328 -15.5 18.75 1 95.94 70 GLU A C 1
ATOM 571 O O . GLU A 1 70 ? -6.078 -16.016 17.922 1 95.94 70 GLU A O 1
ATOM 576 N N . VAL A 1 71 ? -4.469 -14.531 18.5 1 97.12 71 VAL A N 1
ATOM 577 C CA . VAL A 1 71 ? -4.414 -13.922 17.172 1 97.12 71 VAL A CA 1
ATOM 578 C C . VAL A 1 71 ? -2.99 -13.992 16.625 1 97.12 71 VAL A C 1
ATOM 580 O O . VAL A 1 71 ? -2.049 -14.281 17.359 1 97.12 71 VAL A O 1
ATOM 583 N N . ALA A 1 72 ? -2.834 -13.836 15.32 1 96.94 72 ALA A N 1
ATOM 584 C CA . ALA A 1 72 ? -1.53 -13.922 14.672 1 96.94 72 ALA A CA 1
ATOM 585 C C . ALA A 1 72 ? -1.451 -12.977 13.477 1 96.94 72 ALA A C 1
ATOM 587 O O . ALA A 1 72 ? -2.449 -12.742 12.789 1 96.94 72 ALA A O 1
ATOM 588 N N . LEU A 1 73 ? -0.277 -12.367 13.305 1 97.62 73 LEU A N 1
ATOM 589 C CA . LEU A 1 73 ? -0.017 -11.594 12.094 1 97.62 73 LEU A CA 1
ATOM 590 C C . LEU A 1 73 ? 0.097 -12.508 10.883 1 97.62 73 LEU A C 1
ATOM 592 O O . LEU A 1 73 ? 0.686 -13.586 10.961 1 97.62 73 LEU A O 1
ATOM 596 N N . ARG A 1 74 ? -0.498 -12.055 9.766 1 97.38 74 ARG A N 1
ATOM 597 C CA . ARG A 1 74 ? -0.451 -12.867 8.555 1 97.38 74 ARG A CA 1
ATOM 598 C C . ARG A 1 74 ? 0.988 -13.102 8.109 1 97.38 74 ARG A C 1
ATOM 600 O O . ARG A 1 74 ? 1.815 -12.195 8.156 1 97.38 74 ARG A O 1
ATOM 607 N N . PHE A 1 75 ? 1.351 -14.312 7.645 1 95.94 75 PHE A N 1
ATOM 608 C CA . PHE A 1 75 ? 2.689 -14.633 7.16 1 95.94 75 PHE A CA 1
ATOM 609 C C . PHE A 1 75 ? 2.693 -14.789 5.645 1 95.94 75 PHE A C 1
ATOM 611 O O . PHE A 1 75 ? 3.75 -14.969 5.035 1 95.94 75 PHE A O 1
ATOM 618 N N . ASP A 1 76 ? 1.555 -14.797 5.051 1 95.19 76 ASP A N 1
ATOM 619 C CA . ASP A 1 76 ? 1.288 -14.781 3.615 1 95.19 76 ASP A CA 1
ATOM 620 C C . ASP A 1 76 ? -0.127 -14.289 3.324 1 95.19 76 ASP A C 1
ATOM 622 O O . ASP A 1 76 ? -0.868 -13.938 4.246 1 95.19 76 ASP A O 1
ATOM 626 N N . PHE A 1 77 ? -0.505 -14.156 2.076 1 97.56 77 PHE A N 1
ATOM 627 C CA . PHE A 1 77 ? -1.851 -13.727 1.72 1 97.56 77 PHE A CA 1
ATOM 628 C C . PHE A 1 77 ? -2.76 -14.922 1.475 1 97.56 77 PHE A C 1
ATOM 630 O O . PHE A 1 77 ? -3.982 -14.812 1.564 1 97.56 77 PHE A O 1
ATOM 637 N N . THR A 1 78 ? -2.191 -16.078 1.103 1 96.12 78 THR A N 1
ATOM 638 C CA . THR A 1 78 ? -2.945 -17.25 0.662 1 96.12 78 THR A CA 1
ATOM 639 C C . THR A 1 78 ? -3.943 -17.688 1.731 1 96.12 78 THR A C 1
ATOM 641 O O . THR A 1 78 ? -5.098 -17.984 1.424 1 96.12 78 THR A O 1
ATOM 644 N N . MET A 1 79 ? -3.539 -17.734 3 1 95.5 79 MET A N 1
ATOM 645 C CA . MET A 1 79 ? -4.395 -18.188 4.09 1 95.5 79 MET A CA 1
ATOM 646 C C . MET A 1 79 ? -5.609 -17.281 4.242 1 95.5 79 MET A C 1
ATOM 648 O O . MET A 1 79 ? -6.746 -17.766 4.309 1 95.5 79 MET A O 1
ATOM 652 N N . GLY A 1 80 ? -5.316 -15.977 4.309 1 96.88 80 GLY A N 1
ATOM 653 C CA . GLY A 1 80 ? -6.41 -15.031 4.449 1 96.88 80 GLY A CA 1
ATOM 654 C C . GLY A 1 80 ? -7.34 -15.016 3.252 1 96.88 80 GLY A C 1
ATOM 655 O O . GLY A 1 80 ? -8.562 -14.93 3.408 1 96.88 80 GLY A O 1
ATOM 656 N N . LEU A 1 81 ? -6.836 -15.078 2.047 1 97.56 81 LEU A N 1
ATOM 657 C CA . LEU A 1 81 ? -7.641 -15.078 0.83 1 97.56 81 LEU A CA 1
ATOM 658 C C . LEU A 1 81 ? -8.492 -16.344 0.747 1 97.56 81 LEU A C 1
ATOM 660 O O . LEU A 1 81 ? -9.656 -16.281 0.335 1 97.56 81 LEU A O 1
ATOM 664 N N . THR A 1 82 ? -7.902 -17.453 1.096 1 96.81 82 THR A N 1
ATOM 665 C CA . THR A 1 82 ? -8.648 -18.703 1.048 1 96.81 82 THR A CA 1
ATOM 666 C C . THR A 1 82 ? -9.758 -18.719 2.098 1 96.81 82 THR A C 1
ATOM 668 O O . THR A 1 82 ? -10.883 -19.141 1.816 1 96.81 82 THR A O 1
ATOM 671 N N . ARG A 1 83 ? -9.43 -18.297 3.344 1 96.69 83 ARG A N 1
ATOM 672 C CA . ARG A 1 83 ? -10.461 -18.141 4.363 1 96.69 83 ARG A CA 1
ATOM 673 C C . ARG A 1 83 ? -11.617 -17.297 3.84 1 96.69 83 ARG A C 1
ATOM 675 O O . ARG A 1 83 ? -12.781 -17.672 3.986 1 96.69 83 ARG A O 1
ATOM 682 N N . TYR A 1 84 ? -11.336 -16.156 3.262 1 97.12 84 TYR A N 1
ATOM 683 C CA . TYR A 1 84 ? -12.344 -15.258 2.719 1 97.12 84 TYR A CA 1
ATOM 684 C C . TYR A 1 84 ? -13.164 -15.938 1.634 1 97.12 84 TYR A C 1
ATOM 686 O O . TYR A 1 84 ? -14.398 -15.922 1.675 1 97.12 84 TYR A O 1
ATOM 694 N N . ALA A 1 85 ? -12.5 -16.516 0.613 1 97 85 ALA A N 1
ATOM 695 C CA . ALA A 1 85 ? -13.164 -17.125 -0.543 1 97 85 ALA A CA 1
ATOM 696 C C . ALA A 1 85 ? -14.102 -18.25 -0.117 1 97 85 ALA A C 1
ATOM 698 O O . ALA A 1 85 ? -15.227 -18.344 -0.614 1 97 85 ALA A O 1
ATOM 699 N N . THR A 1 86 ? -13.656 -19.047 0.792 1 95.81 86 THR A N 1
ATOM 700 C CA . THR A 1 86 ? -14.438 -20.219 1.196 1 95.81 86 THR A CA 1
ATOM 701 C C . THR A 1 86 ? -15.656 -19.781 2.018 1 95.81 86 THR A C 1
ATOM 703 O O . THR A 1 86 ? -16.641 -20.516 2.105 1 95.81 86 THR A O 1
ATOM 706 N N . ALA A 1 87 ? -15.578 -18.641 2.602 1 94.69 87 ALA A N 1
ATOM 707 C CA . ALA A 1 87 ? -16.688 -18.125 3.395 1 94.69 87 ALA A CA 1
ATOM 708 C C . ALA A 1 87 ? -17.766 -17.516 2.5 1 94.69 87 ALA A C 1
ATOM 710 O O . ALA A 1 87 ? -18.891 -17.281 2.947 1 94.69 87 ALA A O 1
ATOM 711 N N . GLN A 1 88 ? -17.406 -17.266 1.249 1 93.25 88 GLN A N 1
ATOM 712 C CA . GLN A 1 88 ? -18.344 -16.641 0.323 1 93.25 88 GLN A CA 1
ATOM 713 C C . GLN A 1 88 ? -19.219 -17.688 -0.353 1 93.25 88 GLN A C 1
ATOM 715 O O . GLN A 1 88 ? -18.844 -18.266 -1.373 1 93.25 88 GLN A O 1
ATOM 720 N N . LYS A 1 89 ? -20.422 -17.734 0.02 1 87.62 89 LYS A N 1
ATOM 721 C CA . LYS A 1 89 ? -21.312 -18.766 -0.515 1 87.62 89 LYS A CA 1
ATOM 722 C C . LYS A 1 89 ? -21.812 -18.391 -1.907 1 87.62 89 LYS A C 1
ATOM 724 O O . LYS A 1 89 ? -22.047 -19.266 -2.744 1 87.62 89 LYS A O 1
ATOM 729 N N . SER A 1 90 ? -21.906 -17.109 -2.213 1 88.88 90 SER A N 1
ATOM 730 C CA . SER A 1 90 ? -22.5 -16.656 -3.471 1 88.88 90 SER A CA 1
ATOM 731 C C . SER A 1 90 ? -21.422 -16.141 -4.422 1 88.88 90 SER A C 1
ATOM 733 O O . SER A 1 90 ? -21.734 -15.516 -5.438 1 88.88 90 SER A O 1
ATOM 735 N N . MET A 1 91 ? -20.281 -16.453 -4.168 1 88.88 91 MET A N 1
ATOM 736 C CA . MET A 1 91 ? -19.188 -15.961 -5.008 1 88.88 91 MET A CA 1
ATOM 737 C C . MET A 1 91 ? -19.234 -16.609 -6.387 1 88.88 91 MET A C 1
ATOM 739 O O . MET A 1 91 ? -19.359 -17.828 -6.5 1 88.88 91 MET A O 1
ATOM 743 N N . LYS A 1 92 ? -19.234 -15.742 -7.391 1 89.19 92 LYS A N 1
ATOM 744 C CA . LYS A 1 92 ? -19.172 -16.266 -8.75 1 89.19 92 LYS A CA 1
ATOM 745 C C . LYS A 1 92 ? -17.844 -16.984 -9 1 89.19 92 LYS A C 1
ATOM 747 O O . LYS A 1 92 ? -16.781 -16.469 -8.672 1 89.19 92 LYS A O 1
ATOM 752 N N . LEU A 1 93 ? -17.922 -18.172 -9.594 1 92.56 93 LEU A N 1
ATOM 753 C CA . LEU A 1 93 ? -16.75 -19 -9.852 1 92.56 93 LEU A CA 1
ATOM 754 C C . LEU A 1 93 ? -16.5 -19.156 -11.352 1 92.56 93 LEU A C 1
ATOM 756 O O . LEU A 1 93 ? -17.453 -19.203 -12.133 1 92.56 93 LEU A O 1
ATOM 760 N N . PRO A 1 94 ? -15.273 -19.266 -11.828 1 95.06 94 PRO A N 1
ATOM 761 C CA . PRO A 1 94 ? -14.062 -19.141 -11.023 1 95.06 94 PRO A CA 1
ATOM 762 C C . PRO A 1 94 ? -13.836 -17.703 -10.539 1 95.06 94 PRO A C 1
ATOM 764 O O . PRO A 1 94 ? -14.117 -16.75 -11.266 1 95.06 94 PRO A O 1
ATOM 767 N N . ALA A 1 95 ? -13.406 -17.578 -9.297 1 96.31 95 ALA A N 1
ATOM 768 C CA . ALA A 1 95 ? -13.102 -16.281 -8.695 1 96.31 95 ALA A CA 1
ATOM 769 C C . ALA A 1 95 ? -11.609 -15.969 -8.766 1 96.31 95 ALA A C 1
ATOM 771 O O . ALA A 1 95 ? -10.781 -16.812 -8.406 1 96.31 95 ALA A O 1
ATOM 772 N N . LYS A 1 96 ? -11.289 -14.836 -9.297 1 97.62 96 LYS A N 1
ATOM 773 C CA . LYS A 1 96 ? -9.906 -14.367 -9.383 1 97.62 96 LYS A CA 1
ATOM 774 C C . LYS A 1 96 ? -9.641 -13.242 -8.391 1 97.62 96 LYS A C 1
ATOM 776 O O . LYS A 1 96 ? -10.242 -12.172 -8.484 1 97.62 96 LYS A O 1
ATOM 781 N N . ILE A 1 97 ? -8.711 -13.477 -7.469 1 98.44 97 ILE A N 1
ATOM 782 C CA . ILE A 1 97 ? -8.414 -12.5 -6.426 1 98.44 97 ILE A CA 1
ATOM 783 C C . ILE A 1 97 ? -6.91 -12.258 -6.363 1 98.44 97 ILE A C 1
ATOM 785 O O . ILE A 1 97 ? -6.113 -13.195 -6.457 1 98.44 97 ILE A O 1
ATOM 789 N N . SER A 1 98 ? -6.484 -11.008 -6.27 1 98.69 98 SER A N 1
ATOM 790 C CA . SER A 1 98 ? -5.082 -10.633 -6.098 1 98.69 98 SER A CA 1
ATOM 791 C C . SER A 1 98 ? -4.887 -9.766 -4.859 1 98.69 98 SER A C 1
ATOM 793 O O . SER A 1 98 ? -5.852 -9.211 -4.324 1 98.69 98 SER A O 1
ATOM 795 N N . ALA A 1 99 ? -3.705 -9.734 -4.379 1 98.75 99 ALA A N 1
ATOM 796 C CA . ALA A 1 99 ? -3.354 -8.93 -3.209 1 98.75 99 ALA A CA 1
ATOM 797 C C . ALA A 1 99 ? -1.888 -8.508 -3.256 1 98.75 99 ALA A C 1
ATOM 799 O O . ALA A 1 99 ? -1.058 -9.188 -3.865 1 98.75 99 ALA A O 1
ATOM 800 N N . PHE A 1 100 ? -1.562 -7.391 -2.672 1 98.75 100 PHE A N 1
ATOM 801 C CA . PHE A 1 100 ? -0.216 -6.848 -2.525 1 98.75 100 PHE A CA 1
ATOM 802 C C . PHE A 1 100 ? -0.051 -6.168 -1.174 1 98.75 100 PHE A C 1
ATOM 804 O O . PHE A 1 100 ? -0.904 -5.375 -0.763 1 98.75 100 PHE A O 1
ATOM 811 N N . GLY A 1 101 ? 0.981 -6.438 -0.476 1 98.12 101 GLY A N 1
ATOM 812 C CA . GLY A 1 101 ? 1.21 -5.754 0.788 1 98.12 101 GLY A CA 1
ATOM 813 C C . GLY A 1 101 ? 2.215 -6.465 1.675 1 98.12 101 GLY A C 1
ATOM 814 O O . GLY A 1 101 ? 2.994 -7.293 1.2 1 98.12 101 GLY A O 1
ATOM 815 N N . GLY A 1 102 ? 2.252 -6.078 2.934 1 97.69 102 GLY A N 1
ATOM 816 C CA . GLY A 1 102 ? 3.238 -6.602 3.865 1 97.69 102 GLY A CA 1
ATOM 817 C C . GLY A 1 102 ? 2.799 -7.891 4.535 1 97.69 102 GLY A C 1
ATOM 818 O O . GLY A 1 102 ? 1.613 -8.078 4.816 1 97.69 102 GLY A O 1
ATOM 819 N N . VAL A 1 103 ? 3.762 -8.75 4.82 1 97.75 103 VAL A N 1
ATOM 820 C CA . VAL A 1 103 ? 3.561 -9.984 5.578 1 97.75 103 VAL A CA 1
ATOM 821 C C . VAL A 1 103 ? 4.684 -10.148 6.598 1 97.75 103 VAL A C 1
ATOM 823 O O . VAL A 1 103 ? 5.715 -9.484 6.512 1 97.75 103 VAL A O 1
ATOM 826 N N . PHE A 1 104 ? 4.461 -11.055 7.582 1 97 104 PHE A N 1
ATOM 827 C CA . PHE A 1 104 ? 5.352 -11.195 8.727 1 97 104 PHE A CA 1
ATOM 828 C C . PHE A 1 104 ? 5.84 -12.633 8.859 1 97 104 PHE A C 1
ATOM 830 O O . PHE A 1 104 ? 5.051 -13.578 8.758 1 97 104 PHE A O 1
ATOM 837 N N . ARG A 1 105 ? 7.09 -12.82 9.062 1 94.88 105 ARG A N 1
ATOM 838 C CA . ARG A 1 105 ? 7.652 -14.125 9.367 1 94.88 105 ARG A CA 1
ATOM 839 C C . ARG A 1 105 ? 8.695 -14.031 10.484 1 94.88 105 ARG A C 1
ATOM 841 O O . ARG A 1 105 ? 9.555 -13.148 10.453 1 94.88 105 ARG A O 1
ATOM 848 N N . TYR A 1 106 ? 8.508 -14.867 11.461 1 93.38 106 TYR A N 1
ATOM 849 C CA . TYR A 1 106 ? 9.477 -14.875 12.555 1 93.38 106 TYR A CA 1
ATOM 850 C C . TYR A 1 106 ? 10.648 -15.797 12.242 1 93.38 106 TYR A C 1
ATOM 852 O O . TYR A 1 106 ? 10.867 -16.781 12.938 1 93.38 106 TYR A O 1
ATOM 860 N N . ASP A 1 107 ? 11.398 -15.445 11.266 1 86.75 107 ASP A N 1
ATOM 861 C CA . ASP A 1 107 ? 12.562 -16.219 10.828 1 86.75 107 ASP A CA 1
ATOM 862 C C . ASP A 1 107 ? 13.859 -15.508 11.195 1 86.75 107 ASP A C 1
ATOM 864 O O . ASP A 1 107 ? 13.844 -14.359 11.656 1 86.75 107 ASP A O 1
ATOM 868 N N . GLU A 1 108 ? 14.906 -16.281 11.086 1 84.44 108 GLU A N 1
ATOM 869 C CA . GLU A 1 108 ? 16.203 -15.625 11.219 1 84.44 108 GLU A CA 1
ATOM 870 C C . GLU A 1 108 ? 16.484 -14.703 10.031 1 84.44 108 GLU A C 1
AT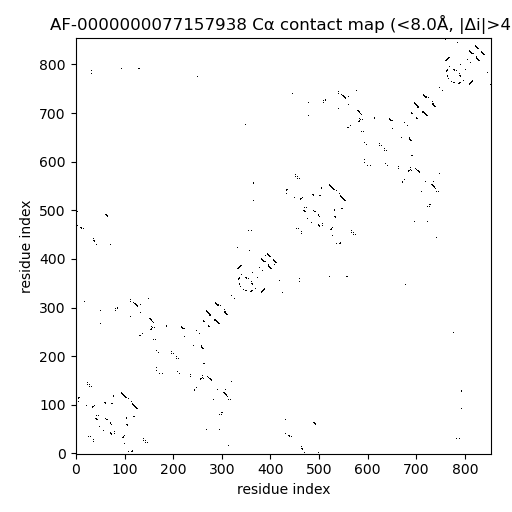OM 872 O O . GLU A 1 108 ? 16.516 -15.156 8.883 1 84.44 108 GLU A O 1
ATOM 877 N N . PRO A 1 109 ? 16.656 -13.477 10.391 1 81.19 109 PRO A N 1
ATOM 878 C CA . PRO A 1 109 ? 16.828 -12.523 9.289 1 81.19 109 PRO A CA 1
ATOM 879 C C . PRO A 1 109 ? 18.109 -12.758 8.492 1 81.19 109 PRO A C 1
ATOM 881 O O . PRO A 1 109 ? 19.141 -13.102 9.062 1 81.19 109 PRO A O 1
ATOM 884 N N . GLN A 1 110 ? 18.047 -12.711 7.203 1 79.12 110 GLN A N 1
ATOM 885 C CA . GLN A 1 110 ? 19.141 -12.75 6.25 1 79.12 110 GLN A CA 1
ATOM 886 C C . GLN A 1 110 ? 18.891 -11.82 5.07 1 79.12 110 GLN A C 1
ATOM 888 O O . GLN A 1 110 ? 17.797 -11.234 4.961 1 79.12 110 GLN A O 1
ATOM 893 N N . LYS A 1 111 ? 20.016 -11.633 4.34 1 74.5 111 LYS A N 1
ATOM 894 C CA . LYS A 1 111 ? 19.844 -10.781 3.17 1 74.5 111 LYS A CA 1
ATOM 895 C C . LYS A 1 111 ? 18.719 -11.297 2.275 1 74.5 111 LYS A C 1
ATOM 897 O O . LYS A 1 111 ? 18.719 -12.461 1.872 1 74.5 111 LYS A O 1
ATOM 902 N N . GLY A 1 112 ? 17.781 -10.477 2.041 1 70.62 112 GLY A N 1
ATOM 903 C CA . GLY A 1 112 ? 16.656 -10.852 1.202 1 70.62 112 GLY A CA 1
ATOM 904 C C . GLY A 1 112 ? 15.547 -11.547 1.971 1 70.62 112 GLY A C 1
ATOM 905 O O . GLY A 1 112 ? 14.484 -11.844 1.412 1 70.62 112 GLY A O 1
ATOM 906 N N . ARG A 1 113 ? 15.859 -11.844 3.217 1 77.31 113 ARG A N 1
ATOM 907 C CA . ARG A 1 113 ? 14.867 -12.477 4.086 1 77.31 113 ARG A CA 1
ATOM 908 C C . ARG A 1 113 ? 14.633 -11.648 5.344 1 77.31 113 ARG A C 1
ATOM 910 O O . ARG A 1 113 ? 15.469 -11.633 6.246 1 77.31 113 ARG A O 1
ATOM 917 N N . TYR A 1 114 ? 13.508 -11.031 5.383 1 86.44 114 TYR A N 1
ATOM 918 C CA . TYR A 1 114 ? 13.164 -10.117 6.473 1 86.44 114 TYR A CA 1
ATOM 919 C C . TYR A 1 114 ? 11.945 -10.625 7.238 1 86.44 114 TYR A C 1
ATOM 921 O O . TYR A 1 114 ? 11.211 -11.484 6.746 1 86.44 114 TYR A O 1
ATOM 929 N N . ARG A 1 115 ? 11.875 -10.195 8.438 1 95.19 115 ARG A N 1
ATOM 930 C CA . ARG A 1 115 ? 10.719 -10.609 9.227 1 95.19 115 ARG A CA 1
ATOM 931 C C . ARG A 1 115 ? 9.469 -9.844 8.812 1 95.19 115 ARG A C 1
ATOM 933 O O . ARG A 1 115 ? 8.344 -10.258 9.125 1 95.19 115 ARG A O 1
ATOM 940 N N . TYR A 1 116 ? 9.656 -8.727 8.219 1 96.56 116 TYR A N 1
ATOM 941 C CA . TYR A 1 116 ? 8.617 -7.984 7.52 1 96.56 116 TYR A CA 1
ATOM 942 C C . TYR A 1 116 ? 9.031 -7.68 6.086 1 96.56 116 TYR A C 1
ATOM 944 O O . TYR A 1 116 ? 10.102 -7.098 5.855 1 96.56 116 TYR A O 1
ATOM 952 N N . PHE A 1 117 ? 8.273 -8.133 5.129 1 96.19 117 PHE A N 1
ATOM 953 C CA . PHE A 1 117 ? 8.555 -7.898 3.717 1 96.19 117 PHE A CA 1
ATOM 954 C C . PHE A 1 117 ? 7.258 -7.852 2.914 1 96.19 117 PHE A C 1
ATOM 956 O O . PHE A 1 117 ? 6.176 -8.094 3.453 1 96.19 117 PHE A O 1
ATOM 963 N N . HIS A 1 118 ? 7.324 -7.449 1.674 1 97.69 118 HIS A N 1
ATOM 964 C CA . HIS A 1 118 ? 6.129 -7.316 0.848 1 97.69 118 HIS A CA 1
ATOM 965 C C . HIS A 1 118 ? 5.965 -8.516 -0.078 1 97.69 118 HIS A C 1
ATOM 967 O O . HIS A 1 118 ? 6.953 -9.094 -0.533 1 97.69 118 HIS A O 1
ATOM 973 N N . GLN A 1 119 ? 4.723 -8.844 -0.269 1 98.06 119 GLN A N 1
ATOM 974 C CA . GLN A 1 119 ? 4.359 -9.969 -1.13 1 98.06 119 GLN A CA 1
ATOM 975 C C . GLN A 1 119 ? 3.26 -9.57 -2.111 1 98.06 119 GLN A C 1
ATOM 977 O O . GLN A 1 119 ? 2.459 -8.68 -1.829 1 98.06 119 GLN A O 1
ATOM 982 N N . TRP A 1 120 ? 3.277 -10.148 -3.264 1 98.69 120 TRP A N 1
ATOM 983 C CA . TRP A 1 120 ? 2.146 -10.141 -4.188 1 98.69 120 TRP A CA 1
ATOM 984 C C . TRP A 1 120 ? 1.581 -11.547 -4.371 1 98.69 120 TRP A C 1
ATOM 986 O O . TRP A 1 120 ? 2.32 -12.531 -4.32 1 98.69 120 TRP A O 1
ATOM 996 N N . ASP A 1 121 ? 0.237 -11.602 -4.508 1 98.62 121 ASP A N 1
ATOM 997 C CA . ASP A 1 121 ? -0.462 -12.875 -4.637 1 98.62 121 ASP A CA 1
ATOM 998 C C . ASP A 1 121 ? -1.554 -12.797 -5.703 1 98.62 121 ASP A C 1
ATOM 1000 O O . ASP A 1 121 ? -2.258 -11.789 -5.805 1 98.62 121 ASP A O 1
ATOM 1004 N N . VAL A 1 122 ? -1.693 -13.898 -6.484 1 98.62 122 VAL A N 1
ATOM 1005 C CA . VAL A 1 122 ? -2.865 -14.117 -7.324 1 98.62 122 VAL A CA 1
ATOM 1006 C C . VAL A 1 122 ? -3.424 -15.516 -7.078 1 98.62 122 VAL A C 1
ATOM 1008 O O . VAL A 1 122 ? -2.666 -16.484 -6.969 1 98.62 122 VAL A O 1
ATOM 1011 N N . GLU A 1 123 ? -4.703 -15.578 -6.906 1 98.56 123 GLU A N 1
ATOM 1012 C CA . GLU A 1 123 ? -5.402 -16.828 -6.641 1 98.56 123 GLU A CA 1
ATOM 1013 C C . GLU A 1 123 ? -6.633 -16.969 -7.531 1 98.56 123 GLU A C 1
ATOM 1015 O O . GLU A 1 123 ? -7.367 -16.016 -7.746 1 98.56 123 GLU A O 1
ATOM 1020 N N . VAL A 1 124 ? -6.816 -18.156 -8.07 1 98.44 124 VAL A N 1
ATOM 1021 C CA . VAL A 1 124 ? -8.047 -18.516 -8.773 1 98.44 124 VAL A CA 1
ATOM 1022 C C . VAL A 1 124 ? -8.758 -19.641 -8.023 1 98.44 124 VAL A C 1
ATOM 1024 O O . VAL A 1 124 ? -8.18 -20.703 -7.809 1 98.44 124 VAL A O 1
ATOM 1027 N N . TYR A 1 125 ? -9.938 -19.359 -7.609 1 98.06 125 TYR A N 1
ATOM 1028 C CA . TYR A 1 125 ? -10.766 -20.344 -6.918 1 98.06 125 TYR A CA 1
ATOM 1029 C C . TYR A 1 125 ? -11.828 -20.906 -7.852 1 98.06 125 TYR A C 1
ATOM 1031 O O . TYR A 1 125 ? -12.492 -20.172 -8.578 1 98.06 125 TYR A O 1
ATOM 1039 N N . GLY A 1 126 ? -11.992 -22.188 -7.852 1 96.25 126 GLY A N 1
ATOM 1040 C CA . GLY A 1 126 ? -12.969 -22.859 -8.695 1 96.25 126 GLY A CA 1
ATOM 1041 C C . GLY A 1 126 ? -12.594 -24.297 -9 1 96.25 126 GLY A C 1
ATOM 1042 O O . GLY A 1 126 ? -11.68 -24.844 -8.383 1 96.25 126 GLY A O 1
ATOM 1043 N N . LYS A 1 127 ? -13.344 -24.828 -9.914 1 93.19 127 LYS A N 1
ATOM 1044 C CA . LYS A 1 127 ? -13.055 -26.188 -10.336 1 93.19 127 LYS A CA 1
ATOM 1045 C C . LYS A 1 127 ? -11.688 -26.281 -11.016 1 93.19 127 LYS A C 1
ATOM 1047 O O . LYS A 1 127 ? -11.234 -25.328 -11.633 1 93.19 127 LYS A O 1
ATOM 1052 N N . LYS A 1 128 ? -11.133 -27.438 -10.898 1 93.12 128 LYS A N 1
ATOM 1053 C CA . LYS A 1 128 ? -9.828 -27.672 -11.5 1 93.12 128 LYS A CA 1
ATOM 1054 C C . LYS A 1 128 ? -9.906 -27.594 -13.023 1 93.12 128 LYS A C 1
ATOM 1056 O O . LYS A 1 128 ? -10.664 -28.344 -13.648 1 93.12 128 LYS A O 1
ATOM 1061 N N . THR A 1 129 ? -9.18 -26.688 -13.531 1 93.69 129 THR A N 1
ATOM 1062 C CA . THR A 1 129 ? -9 -26.594 -14.977 1 93.69 129 THR A CA 1
ATOM 1063 C C . THR A 1 129 ? -7.551 -26.266 -15.328 1 93.69 129 THR A C 1
ATOM 1065 O O . THR A 1 129 ? -6.875 -25.562 -14.578 1 93.69 129 THR A O 1
ATOM 1068 N N . LEU A 1 130 ? -7.148 -26.766 -16.438 1 95.06 130 LEU A N 1
ATOM 1069 C CA . LEU A 1 130 ? -5.801 -26.5 -16.938 1 95.06 130 LEU A CA 1
ATOM 1070 C C . LEU A 1 130 ? -5.617 -25.031 -17.25 1 95.06 130 LEU A C 1
ATOM 1072 O O . LEU A 1 130 ? -4.527 -24.484 -17.062 1 95.06 130 LEU A O 1
ATOM 1076 N N . GLU A 1 131 ? -6.617 -24.344 -17.656 1 97.19 131 GLU A N 1
ATOM 1077 C CA . GLU A 1 131 ? -6.547 -22.953 -18.109 1 97.19 131 GLU A CA 1
ATOM 1078 C C . GLU A 1 131 ? -6.344 -22 -16.938 1 97.19 131 GLU A C 1
ATOM 1080 O O . GLU A 1 131 ? -5.711 -20.953 -17.094 1 97.19 131 GLU A O 1
ATOM 1085 N N . SER A 1 132 ? -6.867 -22.391 -15.742 1 97.62 132 SER A N 1
ATOM 1086 C CA . SER A 1 132 ? -6.582 -21.578 -14.555 1 97.62 132 SER A CA 1
ATOM 1087 C C . SER A 1 132 ? -5.094 -21.594 -14.227 1 97.62 132 SER A C 1
ATOM 1089 O O . SER A 1 132 ? -4.512 -20.562 -13.891 1 97.62 132 SER A O 1
ATOM 1091 N N . GLU A 1 133 ? -4.5 -22.75 -14.352 1 97.81 133 GLU A N 1
ATOM 1092 C CA . GLU A 1 133 ? -3.064 -22.891 -14.117 1 97.81 133 GLU A CA 1
ATOM 1093 C C . GLU A 1 133 ? -2.26 -22.109 -15.156 1 97.81 133 GLU A C 1
ATOM 1095 O O . GLU A 1 133 ? -1.319 -21.391 -14.812 1 97.81 133 GLU A O 1
ATOM 1100 N N . ALA A 1 134 ? -2.66 -22.281 -16.344 1 98.44 134 ALA A N 1
ATOM 1101 C CA . ALA A 1 134 ? -1.956 -21.609 -17.438 1 98.44 134 ALA A CA 1
ATOM 1102 C C . ALA A 1 134 ? -2.018 -20.094 -17.297 1 98.44 134 ALA A C 1
ATOM 1104 O O . ALA A 1 134 ? -1.027 -19.406 -17.531 1 98.44 134 ALA A O 1
ATOM 1105 N N . GLU A 1 135 ? -3.172 -19.578 -16.938 1 98.56 135 GLU A N 1
ATOM 1106 C CA . GLU A 1 135 ? -3.342 -18.125 -16.797 1 98.56 135 GLU A CA 1
ATOM 1107 C C . GLU A 1 135 ? -2.445 -17.578 -15.688 1 98.56 135 GLU A C 1
ATOM 1109 O O . GLU A 1 135 ? -1.836 -16.516 -15.844 1 98.56 135 GLU A O 1
ATOM 1114 N N . ILE A 1 136 ? -2.344 -18.312 -14.586 1 98.56 136 ILE A N 1
ATOM 1115 C CA . ILE A 1 136 ? -1.518 -17.891 -13.461 1 98.56 136 ILE A CA 1
ATOM 1116 C C . ILE A 1 136 ? -0.052 -17.844 -13.891 1 98.56 136 ILE A C 1
ATOM 1118 O O . ILE A 1 136 ? 0.656 -16.875 -13.586 1 98.56 136 ILE A O 1
ATOM 1122 N N . ILE A 1 137 ? 0.358 -18.828 -14.562 1 98.75 137 ILE A N 1
ATOM 1123 C CA . ILE A 1 137 ? 1.746 -18.891 -15 1 98.75 137 ILE A CA 1
ATOM 1124 C C . ILE A 1 137 ? 2.006 -17.797 -16.031 1 98.75 137 ILE A C 1
ATOM 1126 O O . ILE A 1 137 ? 3.062 -17.172 -16.031 1 98.75 137 ILE A O 1
ATOM 1130 N N . GLU A 1 138 ? 1.037 -17.578 -16.938 1 98.81 138 GLU A N 1
ATOM 1131 C CA . GLU A 1 138 ? 1.162 -16.5 -17.922 1 98.81 138 GLU A CA 1
ATOM 1132 C C . GLU A 1 138 ? 1.32 -15.148 -17.25 1 98.81 138 GLU A C 1
ATOM 1134 O O . GLU A 1 138 ? 2.23 -14.383 -17.578 1 98.81 138 GLU A O 1
ATOM 1139 N N . LEU A 1 139 ? 0.405 -14.859 -16.344 1 98.75 139 LEU A N 1
ATOM 1140 C CA . LEU A 1 139 ? 0.475 -13.594 -15.617 1 98.75 139 LEU A CA 1
ATOM 1141 C C . LEU A 1 139 ? 1.821 -13.445 -14.914 1 98.75 139 LEU A C 1
ATOM 1143 O O . LEU A 1 139 ? 2.418 -12.367 -14.938 1 98.75 139 LEU A O 1
ATOM 1147 N N . THR A 1 140 ? 2.283 -14.523 -14.305 1 98.81 140 THR A N 1
ATOM 1148 C CA . THR A 1 140 ? 3.564 -14.523 -13.609 1 98.81 140 THR A CA 1
ATOM 1149 C C . THR A 1 140 ? 4.703 -14.203 -14.57 1 98.81 140 THR A C 1
ATOM 1151 O O . THR A 1 140 ? 5.547 -13.352 -14.281 1 98.81 140 THR A O 1
ATOM 1154 N N . SER A 1 141 ? 4.699 -14.852 -15.68 1 98.69 141 SER A N 1
ATOM 1155 C CA . SER A 1 141 ? 5.703 -14.586 -16.703 1 98.69 141 SER A CA 1
ATOM 1156 C C . SER A 1 141 ? 5.68 -13.125 -17.141 1 98.69 141 SER A C 1
ATOM 1158 O O . SER A 1 141 ? 6.73 -12.484 -17.234 1 98.69 141 SER A O 1
ATOM 1160 N N . ARG A 1 142 ? 4.496 -12.617 -17.344 1 98.56 142 ARG A N 1
ATOM 1161 C CA . ARG A 1 142 ? 4.32 -11.25 -17.828 1 98.56 142 ARG A CA 1
ATOM 1162 C C . ARG A 1 142 ? 4.793 -10.242 -16.797 1 98.56 142 ARG A C 1
ATOM 1164 O O . ARG A 1 142 ? 5.301 -9.172 -17.141 1 98.56 142 ARG A O 1
ATOM 1171 N N . LEU A 1 143 ? 4.605 -10.531 -15.531 1 98.75 143 LEU A N 1
ATOM 1172 C CA . LEU A 1 143 ? 5.055 -9.617 -14.492 1 98.75 143 LEU A CA 1
ATOM 1173 C C . LEU A 1 143 ? 6.566 -9.414 -14.562 1 98.75 143 LEU A C 1
ATOM 1175 O O . LEU A 1 143 ? 7.047 -8.281 -14.578 1 98.75 143 LEU A O 1
ATOM 1179 N N . PHE A 1 144 ? 7.289 -10.469 -14.641 1 98.62 144 PHE A N 1
ATOM 1180 C CA . PHE A 1 144 ? 8.742 -10.375 -14.656 1 98.62 144 PHE A CA 1
ATOM 1181 C C . PHE A 1 144 ? 9.234 -9.727 -15.945 1 98.62 144 PHE A C 1
ATOM 1183 O O . PHE A 1 144 ? 10.203 -8.969 -15.938 1 98.62 144 PHE A O 1
ATOM 1190 N N . ASP A 1 145 ? 8.523 -10 -17.016 1 98 145 ASP A N 1
ATOM 1191 C CA . ASP A 1 145 ? 8.852 -9.344 -18.281 1 98 145 ASP A CA 1
ATOM 1192 C C . ASP A 1 145 ? 8.609 -7.84 -18.188 1 98 145 ASP A C 1
ATOM 1194 O O . ASP A 1 145 ? 9.438 -7.043 -18.656 1 98 145 ASP A O 1
ATOM 1198 N N . SER A 1 146 ? 7.5 -7.469 -17.609 1 97.56 146 SER A N 1
ATOM 1199 C CA . SER A 1 146 ? 7.133 -6.059 -17.516 1 97.56 146 SER A CA 1
ATOM 1200 C C . SER A 1 146 ? 8.133 -5.285 -16.672 1 97.56 146 SER A C 1
ATOM 1202 O O . SER A 1 146 ? 8.273 -4.07 -16.812 1 97.56 146 SER A O 1
ATOM 1204 N N . LEU A 1 147 ? 8.797 -5.938 -15.789 1 97.69 147 LEU A N 1
ATOM 1205 C CA . LEU A 1 147 ? 9.812 -5.324 -14.945 1 97.69 147 LEU A CA 1
ATOM 1206 C C . LEU A 1 147 ? 11.172 -5.324 -15.641 1 97.69 147 LEU A C 1
ATOM 1208 O O . LEU A 1 147 ? 12.172 -4.91 -15.055 1 97.69 147 LEU A O 1
ATOM 1212 N N . LEU A 1 148 ? 11.242 -5.879 -16.828 1 96.88 148 LEU A N 1
ATOM 1213 C CA . LEU A 1 148 ? 12.391 -5.883 -17.734 1 96.88 148 LEU A CA 1
ATOM 1214 C C . LEU A 1 148 ? 13.461 -6.848 -17.234 1 96.88 148 LEU A C 1
ATOM 1216 O O . LEU A 1 148 ? 14.641 -6.688 -17.562 1 96.88 148 LEU A O 1
ATOM 1220 N N . LEU A 1 149 ? 13.07 -7.785 -16.391 1 97.62 149 LEU A N 1
ATOM 1221 C CA . LEU A 1 149 ? 14.023 -8.773 -15.914 1 97.62 149 LEU A CA 1
ATOM 1222 C C . LEU A 1 149 ? 14.414 -9.734 -17.031 1 97.62 149 LEU A C 1
ATOM 1224 O O . LEU A 1 149 ? 13.562 -10.141 -17.844 1 97.62 149 LEU A O 1
ATOM 1228 N N . LYS A 1 150 ? 15.656 -10.094 -17.031 1 96.94 150 LYS A N 1
ATOM 1229 C CA . LYS A 1 150 ? 16.188 -10.977 -18.062 1 96.94 150 LYS A CA 1
ATOM 1230 C C . LYS A 1 150 ? 16.531 -12.344 -17.484 1 96.94 150 LYS A C 1
ATOM 1232 O O . LYS A 1 150 ? 16.781 -12.477 -16.281 1 96.94 150 LYS A O 1
ATOM 1237 N N . ASP A 1 151 ? 16.469 -13.383 -18.344 1 97.44 151 ASP A N 1
ATOM 1238 C CA . ASP A 1 151 ? 16.906 -14.734 -18.031 1 97.44 151 ASP A CA 1
ATOM 1239 C C . ASP A 1 151 ? 16.078 -15.336 -16.891 1 97.44 151 ASP A C 1
ATOM 1241 O O . ASP A 1 151 ? 16.609 -16.016 -16.016 1 97.44 151 ASP A O 1
ATOM 1245 N N . ILE A 1 152 ? 14.836 -15 -16.906 1 98.25 152 ILE A N 1
ATOM 1246 C CA . ILE A 1 152 ? 13.891 -15.562 -15.945 1 98.25 152 ILE A CA 1
ATOM 1247 C C . ILE A 1 152 ? 13.344 -16.891 -16.484 1 98.25 152 ILE A C 1
ATOM 1249 O O . ILE A 1 152 ? 12.969 -16.984 -17.656 1 98.25 152 ILE A O 1
ATOM 1253 N N . VAL A 1 153 ? 13.281 -17.906 -15.617 1 98.12 153 VAL A N 1
ATOM 1254 C CA . VAL A 1 153 ? 12.742 -19.203 -16 1 98.12 153 VAL A CA 1
ATOM 1255 C C . VAL A 1 153 ? 11.711 -19.656 -14.969 1 98.12 153 VAL A C 1
ATOM 1257 O O . VAL A 1 153 ? 11.898 -19.469 -13.766 1 98.12 153 VAL A O 1
ATOM 1260 N N . ILE A 1 154 ? 10.648 -20.219 -15.461 1 98.62 154 ILE A N 1
ATOM 1261 C CA . ILE A 1 154 ? 9.633 -20.828 -14.602 1 98.62 154 ILE A CA 1
ATOM 1262 C C . ILE A 1 154 ? 9.742 -22.344 -14.672 1 98.62 154 ILE A C 1
ATOM 1264 O O . ILE A 1 154 ? 9.469 -22.953 -15.711 1 98.62 154 ILE A O 1
ATOM 1268 N N . ASP A 1 155 ? 10.172 -22.922 -13.578 1 97.06 155 ASP A N 1
ATOM 1269 C CA . ASP A 1 155 ? 10.273 -24.375 -13.453 1 97.06 155 ASP A CA 1
ATOM 1270 C C . ASP A 1 155 ? 8.945 -24.984 -13.023 1 97.06 155 ASP A C 1
ATOM 1272 O O . ASP A 1 155 ? 8.375 -24.594 -12 1 97.06 155 ASP A O 1
ATOM 1276 N N . ILE A 1 156 ? 8.469 -25.906 -13.812 1 97.5 156 ILE A N 1
ATOM 1277 C CA . ILE A 1 156 ? 7.145 -26.469 -13.57 1 97.5 156 ILE A CA 1
ATOM 1278 C C . ILE A 1 156 ? 7.262 -27.969 -13.312 1 97.5 156 ILE A C 1
ATOM 1280 O O . ILE A 1 156 ? 8.039 -28.656 -13.969 1 97.5 156 ILE A O 1
ATOM 1284 N N . ASN A 1 157 ? 6.516 -28.453 -12.352 1 95.19 157 ASN A N 1
ATOM 1285 C CA . ASN A 1 157 ? 6.398 -29.859 -12.008 1 95.19 157 ASN A CA 1
ATOM 1286 C C . ASN A 1 157 ? 4.973 -30.219 -11.602 1 95.19 157 ASN A C 1
ATOM 1288 O O . ASN A 1 157 ? 4.059 -29.406 -11.734 1 95.19 157 ASN A O 1
ATOM 1292 N N . HIS A 1 158 ? 4.777 -31.438 -11.383 1 94.06 158 HIS A N 1
ATOM 1293 C CA . HIS A 1 158 ? 3.484 -31.938 -10.922 1 94.06 158 HIS A CA 1
ATOM 1294 C C . HIS A 1 158 ? 3.639 -32.812 -9.68 1 94.06 158 HIS A C 1
ATOM 1296 O O . HIS A 1 158 ? 4.316 -33.844 -9.727 1 94.06 158 HIS A O 1
ATOM 1302 N N . ARG A 1 159 ? 2.957 -32.438 -8.656 1 90 159 ARG A N 1
ATOM 1303 C CA . ARG A 1 159 ? 3.074 -33.125 -7.371 1 90 159 ARG A CA 1
ATOM 1304 C C . ARG A 1 159 ? 2.707 -34.594 -7.496 1 90 159 ARG A C 1
ATOM 1306 O O . ARG A 1 159 ? 3.398 -35.438 -6.957 1 90 159 ARG A O 1
ATOM 1313 N N . ASN A 1 160 ? 1.633 -34.906 -8.148 1 89.31 160 ASN A N 1
ATOM 1314 C CA . ASN A 1 160 ? 1.18 -36.281 -8.305 1 89.31 160 ASN A CA 1
ATOM 1315 C C . ASN A 1 160 ? 2.186 -37.125 -9.094 1 89.31 160 ASN A C 1
ATOM 1317 O O . ASN A 1 160 ? 2.348 -38.312 -8.836 1 89.31 160 ASN A O 1
ATOM 1321 N N . LEU A 1 161 ? 2.781 -36.5 -10.031 1 92.12 161 LEU A N 1
ATOM 1322 C CA . LEU A 1 161 ? 3.793 -37.156 -10.836 1 92.12 161 LEU A CA 1
ATOM 1323 C C . LEU A 1 161 ? 4.973 -37.594 -9.977 1 92.12 161 LEU A C 1
ATOM 1325 O O . LEU A 1 161 ? 5.387 -38.75 -10.031 1 92.12 161 LEU A O 1
ATOM 1329 N N . VAL A 1 162 ? 5.445 -36.75 -9.148 1 90.88 162 VAL A N 1
ATOM 1330 C CA . VAL A 1 162 ? 6.59 -37.031 -8.281 1 90.88 162 VAL A CA 1
ATOM 1331 C C . VAL A 1 162 ? 6.207 -38.094 -7.238 1 90.88 162 VAL A C 1
ATOM 1333 O O . VAL A 1 162 ? 6.965 -39.031 -6.984 1 90.88 162 VAL A O 1
ATOM 1336 N N . GLU A 1 163 ? 5.082 -37.906 -6.703 1 88.88 163 GLU A N 1
ATOM 1337 C CA . GLU A 1 163 ? 4.609 -38.844 -5.684 1 88.88 163 GLU A CA 1
ATOM 1338 C C . GLU A 1 163 ? 4.461 -40.25 -6.25 1 88.88 163 GLU A C 1
ATOM 1340 O O . GLU A 1 163 ? 4.84 -41.219 -5.605 1 88.88 163 GLU A O 1
ATOM 1345 N N . SER A 1 164 ? 3.852 -40.344 -7.375 1 90.31 164 SER A N 1
ATOM 1346 C CA . SER A 1 164 ? 3.654 -41.656 -8 1 90.31 164 SER A CA 1
ATOM 1347 C C . SER A 1 164 ? 4.988 -42.312 -8.312 1 90.31 164 SER A C 1
ATOM 1349 O O . SER A 1 164 ? 5.121 -43.531 -8.18 1 90.31 164 SER A O 1
ATOM 1351 N N . TYR A 1 165 ? 5.93 -41.562 -8.742 1 93.19 165 TYR A N 1
ATOM 1352 C CA . TYR A 1 165 ? 7.25 -42.094 -9.039 1 93.19 165 TYR A CA 1
ATOM 1353 C C . TYR A 1 165 ? 7.922 -42.625 -7.766 1 93.19 165 TYR A C 1
ATOM 1355 O O . TYR A 1 165 ? 8.492 -43.719 -7.762 1 93.19 165 TYR A O 1
ATOM 1363 N N . ILE A 1 166 ? 7.82 -41.844 -6.707 1 91.75 166 ILE A N 1
ATOM 1364 C CA . ILE A 1 166 ? 8.383 -42.25 -5.422 1 91.75 166 ILE A CA 1
ATOM 1365 C C . ILE A 1 166 ? 7.73 -43.531 -4.949 1 91.75 166 ILE A C 1
ATOM 1367 O O . ILE A 1 166 ? 8.414 -44.469 -4.523 1 91.75 166 ILE A O 1
ATOM 1371 N N . ASN A 1 167 ? 6.449 -43.531 -5.055 1 92.25 167 ASN A N 1
ATOM 1372 C CA . ASN A 1 167 ? 5.707 -44.719 -4.652 1 92.25 167 ASN A CA 1
ATOM 1373 C C . ASN A 1 167 ? 6.152 -45.969 -5.434 1 92.25 167 ASN A C 1
ATOM 1375 O O . ASN A 1 167 ? 6.273 -47.031 -4.871 1 92.25 167 ASN A O 1
ATOM 1379 N N . LYS A 1 168 ? 6.363 -45.781 -6.656 1 93.12 168 LYS A N 1
ATOM 1380 C CA . LYS A 1 168 ? 6.789 -46.875 -7.523 1 93.12 168 LYS A CA 1
ATOM 1381 C C . LYS A 1 168 ? 8.188 -47.375 -7.148 1 93.12 168 LYS A C 1
ATOM 1383 O O . LYS A 1 168 ? 8.422 -48.594 -7.055 1 93.12 168 LYS A O 1
ATOM 1388 N N . ILE A 1 169 ? 9.07 -46.5 -6.934 1 94 169 ILE A N 1
ATOM 1389 C CA . ILE A 1 169 ? 10.461 -46.844 -6.656 1 94 169 ILE A CA 1
ATOM 1390 C C . ILE A 1 169 ? 10.57 -47.5 -5.289 1 94 169 ILE A C 1
ATOM 1392 O O . ILE A 1 169 ? 11.273 -48.5 -5.137 1 94 169 ILE A O 1
ATOM 1396 N N . PHE A 1 170 ? 9.883 -47 -4.355 1 93 170 PHE A N 1
ATOM 1397 C CA . PHE A 1 170 ? 10 -47.5 -2.988 1 93 170 PHE A CA 1
ATOM 1398 C C . PHE A 1 170 ? 8.953 -48.562 -2.699 1 93 170 PHE A C 1
ATOM 1400 O O . PHE A 1 170 ? 8.984 -49.188 -1.646 1 93 170 PHE A O 1
ATOM 1407 N N . ASP A 1 171 ? 8.086 -48.75 -3.602 1 91.31 171 ASP A N 1
ATOM 1408 C CA . ASP A 1 171 ? 6.988 -49.688 -3.43 1 91.31 171 ASP A CA 1
ATOM 1409 C C . ASP A 1 171 ? 6.23 -49.438 -2.131 1 91.31 171 ASP A C 1
ATOM 1411 O O . ASP A 1 171 ? 6.098 -50.312 -1.291 1 91.31 171 ASP A O 1
ATOM 1415 N N . ILE A 1 172 ? 5.824 -48.188 -2.016 1 87.5 172 ILE A N 1
ATOM 1416 C CA . ILE A 1 172 ? 5.133 -47.75 -0.804 1 87.5 172 ILE A CA 1
ATOM 1417 C C . ILE A 1 172 ? 3.854 -47 -1.175 1 87.5 172 ILE A C 1
ATOM 1419 O O . ILE A 1 172 ? 3.676 -46.594 -2.326 1 87.5 172 ILE A O 1
ATOM 1423 N N . THR A 1 173 ? 2.939 -46.938 -0.223 1 85.25 173 THR A N 1
ATOM 1424 C CA . THR A 1 173 ? 1.741 -46.094 -0.354 1 85.25 173 THR A CA 1
ATOM 1425 C C . THR A 1 173 ? 1.585 -45.188 0.85 1 85.25 173 THR A C 1
ATOM 1427 O O . THR A 1 173 ? 0.563 -44.5 0.992 1 85.25 173 THR A O 1
ATOM 1430 N N . ASP A 1 174 ? 2.557 -45.062 1.631 1 85.31 174 ASP A N 1
ATOM 1431 C CA . ASP A 1 174 ? 2.537 -44.281 2.873 1 85.31 174 ASP A CA 1
ATOM 1432 C C . ASP A 1 174 ? 2.832 -42.812 2.615 1 85.31 174 ASP A C 1
ATOM 1434 O O . ASP A 1 174 ? 3.938 -42.469 2.201 1 85.31 174 ASP A O 1
ATOM 1438 N N . SER A 1 175 ? 1.907 -42 3.008 1 82.69 175 SER A N 1
ATOM 1439 C CA . SER A 1 175 ? 2.021 -40.562 2.744 1 82.69 175 SER A CA 1
ATOM 1440 C C . SER A 1 175 ? 3.146 -39.938 3.561 1 82.69 175 SER A C 1
ATOM 1442 O O . SER A 1 175 ? 3.807 -39 3.104 1 82.69 175 SER A O 1
ATOM 1444 N N . ASP A 1 176 ? 3.379 -40.438 4.684 1 84.56 176 ASP A N 1
ATOM 1445 C CA . ASP A 1 176 ? 4.426 -39.875 5.539 1 84.56 176 ASP A CA 1
ATOM 1446 C C . ASP A 1 176 ? 5.809 -40.125 4.945 1 84.56 176 ASP A C 1
ATOM 1448 O O . ASP A 1 176 ? 6.684 -39.281 4.996 1 84.56 176 ASP A O 1
ATOM 1452 N N . LYS A 1 177 ? 5.961 -41.312 4.426 1 86.62 177 LYS A N 1
ATOM 1453 C CA . LYS A 1 177 ? 7.234 -41.656 3.801 1 86.62 177 LYS A CA 1
ATOM 1454 C C . LYS A 1 177 ? 7.477 -40.812 2.545 1 86.62 177 LYS A C 1
ATOM 1456 O O . LYS A 1 177 ? 8.602 -40.375 2.285 1 86.62 177 LYS A O 1
ATOM 1461 N N . VAL A 1 178 ? 6.406 -40.625 1.836 1 87.5 178 VAL A N 1
ATOM 1462 C CA . VAL A 1 178 ? 6.508 -39.812 0.634 1 87.5 178 VAL A CA 1
ATOM 1463 C C . VAL A 1 178 ? 6.934 -38.406 1.012 1 87.5 178 VAL A C 1
ATOM 1465 O O . VAL A 1 178 ? 7.824 -37.812 0.382 1 87.5 178 VAL A O 1
ATOM 1468 N N . THR A 1 179 ? 6.309 -37.906 2.033 1 83.75 179 THR A N 1
ATOM 1469 C CA . THR A 1 179 ? 6.629 -36.562 2.496 1 83.75 179 THR A CA 1
ATOM 1470 C C . THR A 1 179 ? 8.094 -36.469 2.902 1 83.75 179 THR A C 1
ATOM 1472 O O . THR A 1 179 ? 8.758 -35.438 2.621 1 83.75 179 THR A O 1
ATOM 1475 N N . ASP A 1 180 ? 8.547 -37.406 3.494 1 86.31 180 ASP A N 1
ATOM 1476 C CA . ASP A 1 180 ? 9.945 -37.438 3.93 1 86.31 180 ASP A CA 1
ATOM 1477 C C . ASP A 1 180 ? 10.891 -37.438 2.734 1 86.31 180 ASP A C 1
ATOM 1479 O O . ASP A 1 180 ? 11.922 -36.781 2.754 1 86.31 180 ASP A O 1
ATOM 1483 N N . ILE A 1 181 ? 10.57 -38.219 1.794 1 87.5 181 ILE A N 1
ATOM 1484 C CA . ILE A 1 181 ? 11.406 -38.312 0.604 1 87.5 181 ILE A CA 1
ATOM 1485 C C . ILE A 1 181 ? 11.367 -36.969 -0.157 1 87.5 181 ILE A C 1
ATOM 1487 O O . ILE A 1 181 ? 12.383 -36.531 -0.712 1 87.5 181 ILE A O 1
ATOM 1491 N N . LEU A 1 182 ? 10.195 -36.344 -0.189 1 84.81 182 LEU A N 1
ATOM 1492 C CA . LEU A 1 182 ? 10.078 -35.031 -0.815 1 84.81 182 LEU A CA 1
ATOM 1493 C C . LEU A 1 182 ? 10.984 -34.031 -0.127 1 84.81 182 LEU A C 1
ATOM 1495 O O . LEU A 1 182 ? 11.539 -33.125 -0.78 1 84.81 182 LEU A O 1
ATOM 1499 N N . ARG A 1 183 ? 11.102 -34.125 1.112 1 83.12 183 ARG A N 1
ATOM 1500 C CA . ARG A 1 183 ? 12.016 -33.25 1.855 1 83.12 183 ARG A CA 1
ATOM 1501 C C . ARG A 1 183 ? 13.453 -33.469 1.415 1 83.12 183 ARG A C 1
ATOM 1503 O O . ARG A 1 183 ? 14.25 -32.531 1.39 1 83.12 183 ARG A O 1
ATOM 1510 N N . ALA A 1 184 ? 13.797 -34.719 1.138 1 84.81 184 ALA A N 1
ATOM 1511 C CA . ALA A 1 184 ? 15.125 -35 0.619 1 84.81 184 ALA A CA 1
ATOM 1512 C C . ALA A 1 184 ? 15.375 -34.281 -0.703 1 84.81 184 ALA A C 1
ATOM 1514 O O . ALA A 1 184 ? 16.453 -33.75 -0.922 1 84.81 184 ALA A O 1
ATOM 1515 N N . ILE A 1 185 ? 14.406 -34.281 -1.535 1 84.62 185 ILE A N 1
ATOM 1516 C CA . ILE A 1 185 ? 14.508 -33.625 -2.836 1 84.62 185 ILE A CA 1
ATOM 1517 C C . ILE A 1 185 ? 14.656 -32.125 -2.648 1 84.62 185 ILE A C 1
ATOM 1519 O O . ILE A 1 185 ? 15.469 -31.484 -3.318 1 84.62 185 ILE A O 1
ATOM 1523 N N . ASP A 1 186 ? 13.898 -31.609 -1.741 1 80.62 186 ASP A N 1
ATOM 1524 C CA . ASP A 1 186 ? 13.906 -30.172 -1.487 1 80.62 186 ASP A CA 1
ATOM 1525 C C . ASP A 1 186 ? 15.273 -29.703 -1 1 80.62 186 ASP A C 1
ATOM 1527 O O . ASP A 1 186 ? 15.641 -28.547 -1.176 1 80.62 186 ASP A O 1
ATOM 1531 N N . LYS A 1 187 ? 16.062 -30.578 -0.405 1 79.94 187 LYS A N 1
ATOM 1532 C CA . LYS A 1 187 ? 17.359 -30.266 0.188 1 79.94 187 LYS A CA 1
ATOM 1533 C C . LYS A 1 187 ? 18.469 -30.25 -0.872 1 79.94 187 LYS A C 1
ATOM 1535 O O . LYS A 1 187 ? 19.578 -29.781 -0.611 1 79.94 187 LYS A O 1
ATOM 1540 N N . ILE A 1 188 ? 18.156 -30.656 -2.029 1 79.81 188 ILE A N 1
ATOM 1541 C CA . ILE A 1 188 ? 19.156 -30.828 -3.072 1 79.81 188 ILE A CA 1
ATOM 1542 C C . ILE A 1 188 ? 19.812 -29.469 -3.396 1 79.81 188 ILE A C 1
ATOM 1544 O O . ILE A 1 188 ? 20.984 -29.406 -3.75 1 79.81 188 ILE A O 1
ATOM 1548 N N . ALA A 1 189 ? 19.031 -28.422 -3.23 1 71.88 189 ALA A N 1
ATOM 1549 C CA . ALA A 1 189 ? 19.562 -27.094 -3.537 1 71.88 189 ALA A CA 1
ATOM 1550 C C . ALA A 1 189 ? 20.547 -26.641 -2.467 1 71.88 189 ALA A C 1
ATOM 1552 O O . ALA A 1 189 ? 21.375 -25.766 -2.709 1 71.88 189 ALA A O 1
ATOM 1553 N N . LYS A 1 190 ? 20.531 -27.281 -1.368 1 74.38 190 LYS A N 1
ATOM 1554 C CA . LYS A 1 190 ? 21.297 -26.766 -0.228 1 74.38 190 LYS A CA 1
ATOM 1555 C C . LYS A 1 190 ? 22.359 -27.75 0.21 1 74.38 190 LYS A C 1
ATOM 1557 O O . LYS A 1 190 ? 23.344 -27.375 0.856 1 74.38 190 LYS A O 1
ATOM 1562 N N . LYS A 1 191 ? 22.156 -29.062 -0.078 1 82.56 191 LYS A N 1
ATOM 1563 C CA . LYS A 1 191 ? 23.047 -30.109 0.391 1 82.56 191 LYS A CA 1
ATOM 1564 C C . LYS A 1 191 ? 23.594 -30.938 -0.774 1 82.56 191 LYS A C 1
ATOM 1566 O O . LYS A 1 191 ? 22.953 -31.016 -1.827 1 82.56 191 LYS A O 1
ATOM 1571 N N . SER A 1 192 ? 24.734 -31.516 -0.457 1 87.75 192 SER A N 1
ATOM 1572 C CA . SER A 1 192 ? 25.312 -32.406 -1.462 1 87.75 192 SER A CA 1
ATOM 1573 C C . SER A 1 192 ? 24.547 -33.75 -1.515 1 87.75 192 SER A C 1
ATOM 1575 O O . SER A 1 192 ? 23.875 -34.094 -0.556 1 87.75 192 SER A O 1
ATOM 1577 N N . LYS A 1 193 ? 24.734 -34.375 -2.627 1 89.38 193 LYS A N 1
ATOM 1578 C CA . LYS A 1 193 ? 24.125 -35.688 -2.816 1 89.38 193 LYS A CA 1
ATOM 1579 C C . LYS A 1 193 ? 24.547 -36.656 -1.717 1 89.38 193 LYS A C 1
ATOM 1581 O O . LYS A 1 193 ? 23.703 -37.344 -1.144 1 89.38 193 LYS A O 1
ATOM 1586 N N . ASP A 1 194 ? 25.797 -36.594 -1.39 1 90.38 194 ASP A N 1
ATOM 1587 C CA . ASP A 1 194 ? 26.344 -37.531 -0.399 1 90.38 194 ASP A CA 1
ATOM 1588 C C . ASP A 1 194 ? 25.766 -37.25 0.987 1 90.38 194 ASP A C 1
ATOM 1590 O O . ASP A 1 194 ? 25.484 -38.188 1.746 1 90.38 194 ASP A O 1
ATOM 1594 N N . GLU A 1 195 ? 25.625 -36.062 1.256 1 92.31 195 GLU A N 1
ATOM 1595 C CA . GLU A 1 195 ? 25.047 -35.656 2.543 1 92.31 195 GLU A CA 1
ATOM 1596 C C . GLU A 1 195 ? 23.594 -36.125 2.662 1 92.31 195 GLU A C 1
ATOM 1598 O O . GLU A 1 195 ? 23.188 -36.625 3.713 1 92.31 195 GLU A O 1
ATOM 1603 N N . ILE A 1 196 ? 22.875 -36 1.622 1 91.44 196 ILE A N 1
ATOM 1604 C CA . ILE A 1 196 ? 21.469 -36.406 1.615 1 91.44 196 ILE A CA 1
ATOM 1605 C C . ILE A 1 196 ? 21.344 -37.906 1.729 1 91.44 196 ILE A C 1
ATOM 1607 O O . ILE A 1 196 ? 20.562 -38.406 2.531 1 91.44 196 ILE A O 1
ATOM 1611 N N . LEU A 1 197 ? 22.219 -38.625 1.035 1 92.62 197 LEU A N 1
ATOM 1612 C CA . LEU A 1 197 ? 22.203 -40.062 1.069 1 92.62 197 LEU A CA 1
ATOM 1613 C C . LEU A 1 197 ? 22.531 -40.594 2.467 1 92.62 197 LEU A C 1
ATOM 1615 O O . LEU A 1 197 ? 21.859 -41.5 2.973 1 92.62 197 LEU A O 1
ATOM 1619 N N . THR A 1 198 ? 23.516 -39.969 3.049 1 93 198 THR A N 1
ATOM 1620 C CA . THR A 1 198 ? 23.938 -40.375 4.383 1 93 198 THR A CA 1
ATOM 1621 C C . THR A 1 198 ? 22.828 -40.125 5.398 1 93 198 THR A C 1
ATOM 1623 O O . THR A 1 198 ? 22.5 -41 6.195 1 93 198 THR A O 1
ATOM 1626 N N . GLU A 1 199 ? 22.234 -39 5.301 1 93 199 GLU A N 1
ATOM 1627 C CA . GLU A 1 199 ? 21.188 -38.594 6.234 1 93 199 GLU A CA 1
ATOM 1628 C C . GLU A 1 199 ? 19.969 -39.531 6.113 1 93 199 GLU A C 1
ATOM 1630 O O . GLU A 1 199 ? 19.422 -39.969 7.121 1 93 199 GLU A O 1
ATOM 1635 N N . PHE A 1 200 ? 19.578 -39.875 4.992 1 92.12 200 PHE A N 1
ATOM 1636 C CA . PHE A 1 200 ? 18.328 -40.594 4.801 1 92.12 200 PHE A CA 1
ATOM 1637 C C . PHE A 1 200 ? 18.531 -42.094 4.859 1 92.12 200 PHE A C 1
ATOM 1639 O O . PHE A 1 200 ? 17.609 -42.844 5.191 1 92.12 200 PHE A O 1
ATOM 1646 N N . THR A 1 201 ? 19.75 -42.531 4.613 1 91.38 201 THR A N 1
ATOM 1647 C CA . THR A 1 201 ? 20.062 -43.938 4.859 1 91.38 201 THR A CA 1
ATOM 1648 C C . THR A 1 201 ? 20.016 -44.25 6.352 1 91.38 201 THR A C 1
ATOM 1650 O O . THR A 1 201 ? 19.547 -45.312 6.754 1 91.38 201 THR A O 1
ATOM 1653 N N . LYS A 1 202 ? 20.484 -43.312 7.07 1 93.56 202 LYS A N 1
ATOM 1654 C CA . LYS A 1 202 ? 20.422 -43.469 8.523 1 93.56 202 LYS A CA 1
ATOM 1655 C C . LYS A 1 202 ? 18.984 -43.531 9.008 1 93.56 202 LYS A C 1
ATOM 1657 O O . LYS A 1 202 ? 18.703 -44.125 10.047 1 93.56 202 LYS A O 1
ATOM 1662 N N . LYS A 1 203 ? 18.109 -42.906 8.242 1 92.56 203 LYS A N 1
ATOM 1663 C CA . LYS A 1 203 ? 16.688 -42.938 8.586 1 92.56 203 LYS A CA 1
ATOM 1664 C C . LYS A 1 203 ? 16.031 -44.25 8.141 1 92.56 203 LYS A C 1
ATOM 1666 O O . LYS A 1 203 ? 14.852 -44.469 8.422 1 92.56 203 LYS A O 1
ATOM 1671 N N . GLY A 1 204 ? 16.766 -45.094 7.352 1 91.62 204 GLY A N 1
ATOM 1672 C CA . GLY A 1 204 ? 16.266 -46.406 7.012 1 91.62 204 GLY A CA 1
ATOM 1673 C C . GLY A 1 204 ? 15.875 -46.562 5.551 1 91.62 204 GLY A C 1
ATOM 1674 O O . GLY A 1 204 ? 15.336 -47.562 5.137 1 91.62 204 GLY A O 1
ATOM 1675 N N . TYR A 1 205 ? 16.141 -45.531 4.809 1 93.56 205 TYR A N 1
ATOM 1676 C CA . TYR A 1 205 ? 15.781 -45.594 3.396 1 93.56 205 TYR A CA 1
ATOM 1677 C C . TYR A 1 205 ? 16.875 -46.312 2.59 1 93.56 205 TYR A C 1
ATOM 1679 O O . TYR A 1 205 ? 18.062 -46.125 2.85 1 93.56 205 TYR A O 1
ATOM 1687 N N . ASP A 1 206 ? 16.438 -47.125 1.658 1 93.75 206 ASP A N 1
ATOM 1688 C CA . ASP A 1 206 ? 17.359 -47.812 0.771 1 93.75 206 ASP A CA 1
ATOM 1689 C C . ASP A 1 206 ? 18.188 -46.844 -0.062 1 93.75 206 ASP A C 1
ATOM 1691 O O . ASP A 1 206 ? 17.625 -46 -0.763 1 93.75 206 ASP A O 1
ATOM 1695 N N . THR A 1 207 ? 19.453 -47.031 -0.018 1 94.25 207 THR A N 1
ATOM 1696 C CA . THR A 1 207 ? 20.375 -46.094 -0.647 1 94.25 207 THR A CA 1
ATOM 1697 C C . THR A 1 207 ? 20.203 -46.125 -2.164 1 94.25 207 THR A C 1
ATOM 1699 O O . THR A 1 207 ? 20.219 -45.062 -2.803 1 94.25 207 THR A O 1
ATOM 1702 N N . ALA A 1 208 ? 20.109 -47.281 -2.701 1 94.62 208 ALA A N 1
ATOM 1703 C CA . ALA A 1 208 ? 19.984 -47.375 -4.152 1 94.62 208 ALA A CA 1
ATOM 1704 C C . ALA A 1 208 ? 18.703 -46.719 -4.648 1 94.62 208 ALA A C 1
ATOM 1706 O O . ALA A 1 208 ? 18.703 -46.094 -5.699 1 94.62 208 ALA A O 1
ATOM 1707 N N . LYS A 1 209 ? 17.656 -46.906 -3.975 1 95 209 LYS A N 1
ATOM 1708 C CA . LYS A 1 209 ? 16.375 -46.281 -4.328 1 95 209 LYS A CA 1
ATOM 1709 C C . LYS A 1 209 ? 16.438 -44.781 -4.172 1 95 209 LYS A C 1
ATOM 1711 O O . LYS A 1 209 ? 15.891 -44.031 -5.004 1 95 209 LYS A O 1
ATOM 1716 N N . LEU A 1 210 ? 17.078 -44.344 -3.137 1 94.56 210 LEU A N 1
ATOM 1717 C CA . LEU A 1 210 ? 17.234 -42.938 -2.91 1 94.56 210 LEU A CA 1
ATOM 1718 C C . LEU A 1 210 ? 18.047 -42.281 -4.027 1 94.56 210 LEU A C 1
ATOM 1720 O O . LEU A 1 210 ? 17.75 -41.156 -4.453 1 94.56 210 LEU A O 1
ATOM 1724 N N . GLU A 1 211 ? 19.031 -42.938 -4.441 1 94.12 211 GLU A N 1
ATOM 1725 C CA . GLU A 1 211 ? 19.859 -42.438 -5.539 1 94.12 211 GLU A CA 1
ATOM 1726 C C . GLU A 1 211 ? 19.031 -42.25 -6.809 1 94.12 211 GLU A C 1
ATOM 1728 O O . GLU A 1 211 ? 19.219 -41.281 -7.547 1 94.12 211 GLU A O 1
ATOM 1733 N N . LYS A 1 212 ? 18.172 -43.219 -7.055 1 94.12 212 LYS A N 1
ATOM 1734 C CA . LYS A 1 212 ? 17.281 -43.125 -8.211 1 94.12 212 LYS A CA 1
ATOM 1735 C C . LYS A 1 212 ? 16.391 -41.875 -8.117 1 94.12 212 LYS A C 1
ATOM 1737 O O . LYS A 1 212 ? 16.156 -41.188 -9.125 1 94.12 212 LYS A O 1
ATOM 1742 N N . ILE A 1 213 ? 15.93 -41.656 -6.938 1 93.31 213 ILE A N 1
ATOM 1743 C CA . ILE A 1 213 ? 15.07 -40.5 -6.715 1 93.31 213 ILE A CA 1
ATOM 1744 C C . ILE A 1 213 ? 15.859 -39.188 -6.926 1 93.31 213 ILE A C 1
ATOM 1746 O O . ILE A 1 213 ? 15.359 -38.25 -7.523 1 93.31 213 ILE A O 1
ATOM 1750 N N . LEU A 1 214 ? 17.016 -39.125 -6.457 1 92.56 214 LEU A N 1
ATOM 1751 C CA . LEU A 1 214 ? 17.859 -37.969 -6.602 1 92.56 214 LEU A CA 1
ATOM 1752 C C . LEU A 1 214 ? 18.219 -37.719 -8.07 1 92.56 214 LEU A C 1
ATOM 1754 O O . LEU A 1 214 ? 18.281 -36.562 -8.516 1 92.56 214 LEU A O 1
ATOM 1758 N N . GLU A 1 215 ? 18.453 -38.781 -8.773 1 92.62 215 GLU A N 1
ATOM 1759 C CA . GLU A 1 215 ? 18.719 -38.656 -10.203 1 92.62 215 GLU A CA 1
ATOM 1760 C C . GLU A 1 215 ? 17.484 -38.156 -10.945 1 92.62 215 GLU A C 1
ATOM 1762 O O . GLU A 1 215 ? 17.594 -37.312 -11.836 1 92.62 215 GLU A O 1
ATOM 1767 N N . PHE A 1 216 ? 16.375 -38.688 -10.578 1 93.75 216 PHE A N 1
ATOM 1768 C CA . PHE A 1 216 ? 15.102 -38.219 -11.133 1 93.75 216 PHE A CA 1
ATOM 1769 C C . PHE A 1 216 ? 14.898 -36.75 -10.914 1 93.75 216 PHE A C 1
ATOM 1771 O O . PHE A 1 216 ? 14.477 -36.031 -11.828 1 93.75 216 PHE A O 1
ATOM 1778 N N . SER A 1 217 ? 15.266 -36.25 -9.773 1 92.5 217 SER A N 1
ATOM 1779 C CA . SER A 1 217 ? 15.039 -34.875 -9.383 1 92.5 217 SER A CA 1
ATOM 1780 C C . SER A 1 217 ? 15.938 -33.938 -10.18 1 92.5 217 SER A C 1
ATOM 1782 O O . SER A 1 217 ? 15.711 -32.719 -10.203 1 92.5 217 SER A O 1
ATOM 1784 N N . GLN A 1 218 ? 16.906 -34.438 -10.883 1 92.25 218 GLN A N 1
ATOM 1785 C CA . GLN A 1 218 ? 17.828 -33.625 -11.656 1 92.25 218 GLN A CA 1
ATOM 1786 C C . GLN A 1 218 ? 17.344 -33.438 -13.094 1 92.25 218 GLN A C 1
ATOM 1788 O O . GLN A 1 218 ? 17.891 -32.625 -13.852 1 92.25 218 GLN A O 1
ATOM 1793 N N . VAL A 1 219 ? 16.344 -34.188 -13.414 1 94.5 219 VAL A N 1
ATOM 1794 C CA . VAL A 1 219 ? 15.828 -34.125 -14.773 1 94.5 219 VAL A CA 1
ATOM 1795 C C . VAL A 1 219 ? 15.109 -32.781 -15 1 94.5 219 VAL A C 1
ATOM 1797 O O . VAL A 1 219 ? 14.195 -32.438 -14.25 1 94.5 219 VAL A O 1
ATOM 1800 N N . LYS A 1 220 ? 15.516 -32.031 -15.961 1 95.5 220 LYS A N 1
ATOM 1801 C CA . LYS A 1 220 ? 14.867 -30.781 -16.328 1 95.5 220 LYS A CA 1
ATOM 1802 C C . LYS A 1 220 ? 15.062 -30.484 -17.812 1 95.5 220 LYS A C 1
ATOM 1804 O O . LYS A 1 220 ? 16 -31 -18.438 1 95.5 220 LYS A O 1
ATOM 1809 N N . GLY A 1 221 ? 14.164 -29.734 -18.391 1 96.75 221 GLY A N 1
ATOM 1810 C CA . GLY A 1 221 ? 14.227 -29.359 -19.797 1 96.75 221 GLY A CA 1
ATOM 1811 C C . GLY A 1 221 ? 12.859 -29.188 -20.438 1 96.75 221 GLY A C 1
ATOM 1812 O O . GLY A 1 221 ? 11.844 -29.156 -19.734 1 96.75 221 GLY A O 1
ATOM 1813 N N . THR A 1 222 ? 12.859 -28.969 -21.734 1 96.62 222 THR A N 1
ATOM 1814 C CA . THR A 1 222 ? 11.617 -28.938 -22.5 1 96.62 222 THR A CA 1
ATOM 1815 C C . THR A 1 222 ? 10.953 -30.312 -22.5 1 96.62 222 THR A C 1
ATOM 1817 O O . THR A 1 222 ? 11.562 -31.297 -22.094 1 96.62 222 THR A O 1
ATOM 1820 N N . ILE A 1 223 ? 9.688 -30.359 -22.922 1 96.44 223 ILE A N 1
ATOM 1821 C CA . ILE A 1 223 ? 8.953 -31.609 -23 1 96.44 223 ILE A CA 1
ATOM 1822 C C . ILE A 1 223 ? 9.742 -32.625 -23.828 1 96.44 223 ILE A C 1
ATOM 1824 O O . ILE A 1 223 ? 9.953 -33.75 -23.391 1 96.44 223 ILE A O 1
ATOM 1828 N N . SER A 1 224 ? 10.266 -32.188 -24.953 1 96.12 224 SER A N 1
ATOM 1829 C CA . SER A 1 224 ? 11 -33.062 -25.859 1 96.12 224 SER A CA 1
ATOM 1830 C C . SER A 1 224 ? 12.305 -33.531 -25.219 1 96.12 224 SER A C 1
ATOM 1832 O O . SER A 1 224 ? 12.688 -34.719 -25.359 1 96.12 224 SER A O 1
ATOM 1834 N N . GLU A 1 225 ? 12.977 -32.719 -24.578 1 96.81 225 GLU A N 1
ATOM 1835 C CA . GLU A 1 225 ? 14.242 -33.062 -23.938 1 96.81 225 GLU A CA 1
ATOM 1836 C C . GLU A 1 225 ? 14.023 -34.094 -22.828 1 96.81 225 GLU A C 1
ATOM 1838 O O . GLU A 1 225 ? 14.797 -35.031 -22.688 1 96.81 225 GLU A O 1
ATOM 1843 N N . VAL A 1 226 ? 13.016 -33.875 -22.047 1 97.06 226 VAL A N 1
ATOM 1844 C CA . VAL A 1 226 ? 12.719 -34.781 -20.922 1 97.06 226 VAL A CA 1
ATOM 1845 C C . VAL A 1 226 ? 12.32 -36.156 -21.453 1 97.06 226 VAL A C 1
ATOM 1847 O O . VAL A 1 226 ? 12.742 -37.188 -20.922 1 97.06 226 VAL A O 1
ATOM 1850 N N . GLU A 1 227 ? 11.539 -36.188 -22.484 1 96.44 227 GLU A N 1
ATOM 1851 C CA . GLU A 1 227 ? 11.078 -37.438 -23.078 1 96.44 227 GLU A CA 1
ATOM 1852 C C . GLU A 1 227 ? 12.242 -38.25 -23.672 1 96.44 227 GLU A C 1
ATOM 1854 O O . GLU A 1 227 ? 12.18 -39.469 -23.766 1 96.44 227 GLU A O 1
ATOM 1859 N N . LYS A 1 228 ? 13.336 -37.562 -24 1 96.25 228 LYS A N 1
ATOM 1860 C CA . LYS A 1 228 ? 14.523 -38.219 -24.562 1 96.25 228 LYS A CA 1
ATOM 1861 C C . LYS A 1 228 ? 15.367 -38.844 -23.469 1 96.25 228 LYS A C 1
ATOM 1863 O O . LYS A 1 228 ? 16.031 -39.875 -23.703 1 96.25 228 LYS A O 1
ATOM 1868 N N . ILE A 1 229 ? 15.344 -38.25 -22.344 1 94.38 229 ILE A N 1
ATOM 1869 C CA . ILE A 1 229 ? 16.312 -38.688 -21.344 1 94.38 229 ILE A CA 1
ATOM 1870 C C . ILE A 1 229 ? 15.617 -39.5 -20.266 1 94.38 229 ILE A C 1
ATOM 1872 O O . ILE A 1 229 ? 16.266 -40.125 -19.438 1 94.38 229 ILE A O 1
ATOM 1876 N N . PHE A 1 230 ? 14.305 -39.5 -20.234 1 93.81 230 PHE A N 1
ATOM 1877 C CA . PHE A 1 230 ? 13.539 -40.219 -19.234 1 93.81 230 PHE A CA 1
ATOM 1878 C C . PHE A 1 230 ? 12.344 -40.906 -19.859 1 93.81 230 PHE A C 1
ATOM 1880 O O . PHE A 1 230 ? 11.703 -40.375 -20.766 1 93.81 230 PHE A O 1
ATOM 1887 N N . ASP A 1 231 ? 12.023 -42.125 -19.344 1 94.06 231 ASP A N 1
ATOM 1888 C CA . ASP A 1 231 ? 10.828 -42.844 -19.812 1 94.06 231 ASP A CA 1
ATOM 1889 C C . ASP A 1 231 ? 9.562 -42.25 -19.188 1 94.06 231 ASP A C 1
ATOM 1891 O O . ASP A 1 231 ? 9.07 -42.75 -18.172 1 94.06 231 ASP A O 1
ATOM 1895 N N . THR A 1 232 ? 9 -41.344 -19.844 1 93.12 232 THR A N 1
ATOM 1896 C CA . THR A 1 232 ? 7.883 -40.562 -19.312 1 93.12 232 THR A CA 1
ATOM 1897 C C . THR A 1 232 ? 6.594 -41.375 -19.375 1 93.12 232 THR A C 1
ATOM 1899 O O . THR A 1 232 ? 5.582 -41 -18.781 1 93.12 232 THR A O 1
ATOM 1902 N N . THR A 1 233 ? 6.605 -42.469 -20.047 1 91.75 233 THR A N 1
ATOM 1903 C CA . THR A 1 233 ? 5.414 -43.312 -20.156 1 91.75 233 THR A CA 1
ATOM 1904 C C . THR A 1 233 ? 5.055 -43.906 -18.781 1 91.75 233 THR A C 1
ATOM 1906 O O . THR A 1 233 ? 3.914 -44.312 -18.562 1 91.75 233 THR A O 1
ATOM 1909 N N . GLN A 1 234 ? 5.961 -43.875 -17.906 1 90.81 234 GLN A N 1
ATOM 1910 C CA . GLN A 1 234 ? 5.719 -44.469 -16.578 1 90.81 234 GLN A CA 1
ATOM 1911 C C . GLN A 1 234 ? 5.227 -43.406 -15.594 1 90.81 234 GLN A C 1
ATOM 1913 O O . GLN A 1 234 ? 4.918 -43.719 -14.445 1 90.81 234 GLN A O 1
ATOM 1918 N N . LEU A 1 235 ? 5.262 -42.25 -16.062 1 91.94 235 LEU A N 1
ATOM 1919 C CA . LEU A 1 235 ? 4.914 -41.156 -15.172 1 91.94 235 LEU A CA 1
ATOM 1920 C C . LEU A 1 235 ? 3.422 -40.875 -15.234 1 91.94 235 LEU A C 1
ATOM 1922 O O . LEU A 1 235 ? 2.893 -40.562 -16.312 1 91.94 235 LEU A O 1
ATOM 1926 N N . GLU A 1 236 ? 2.844 -40.875 -14.062 1 91.12 236 GLU A N 1
ATOM 1927 C CA . GLU A 1 236 ? 1.463 -40.406 -13.969 1 91.12 236 GLU A CA 1
ATOM 1928 C C . GLU A 1 236 ? 1.371 -38.906 -14.188 1 91.12 236 GLU A C 1
ATOM 1930 O O . GLU A 1 236 ? 2.316 -38.156 -13.891 1 91.12 236 GLU A O 1
ATOM 1935 N N . SER A 1 237 ? 0.331 -38.344 -14.75 1 93.06 237 SER A N 1
ATOM 1936 C CA . SER A 1 237 ? 0.011 -36.938 -14.906 1 93.06 237 SER A CA 1
ATOM 1937 C C . SER A 1 237 ? 0.919 -36.281 -15.938 1 93.06 237 SER A C 1
ATOM 1939 O O . SER A 1 237 ? 0.985 -35.031 -16.016 1 93.06 237 SER A O 1
ATOM 1941 N N . TRP A 1 238 ? 1.798 -37.062 -16.672 1 96.12 238 TRP A N 1
ATOM 1942 C CA . TRP A 1 238 ? 2.67 -36.531 -17.719 1 96.12 238 TRP A CA 1
ATOM 1943 C C . TRP A 1 238 ? 1.856 -35.812 -18.797 1 96.12 238 TRP A C 1
ATOM 1945 O O . TRP A 1 238 ? 2.24 -34.75 -19.266 1 96.12 238 TRP A O 1
ATOM 1955 N N . ASP A 1 239 ? 0.761 -36.406 -19.109 1 95.75 239 ASP A N 1
ATOM 1956 C CA . ASP A 1 239 ? -0.094 -35.844 -20.141 1 95.75 239 ASP A CA 1
ATOM 1957 C C . ASP A 1 239 ? -0.624 -34.469 -19.703 1 95.75 239 ASP A C 1
ATOM 1959 O O . ASP A 1 239 ? -0.793 -33.562 -20.547 1 95.75 239 ASP A O 1
ATOM 1963 N N . GLU A 1 240 ? -0.924 -34.312 -18.453 1 95.88 240 GLU A N 1
ATOM 1964 C CA . GLU A 1 240 ? -1.37 -33.031 -17.938 1 95.88 240 GLU A CA 1
ATOM 1965 C C . GLU A 1 240 ? -0.292 -31.969 -18.109 1 95.88 240 GLU A C 1
ATOM 1967 O O . GLU A 1 240 ? -0.594 -30.812 -18.438 1 95.88 240 GLU A O 1
ATOM 1972 N N . LEU A 1 241 ? 0.928 -32.344 -17.859 1 96.75 241 LEU A N 1
ATOM 1973 C CA . LEU A 1 241 ? 2.043 -31.422 -18.031 1 96.75 241 LEU A CA 1
ATOM 1974 C C . LEU A 1 241 ? 2.176 -31 -19.5 1 96.75 241 LEU A C 1
ATOM 1976 O O . LEU A 1 241 ? 2.357 -29.828 -19.797 1 96.75 241 LEU A O 1
ATOM 1980 N N . LYS A 1 242 ? 2.08 -31.938 -20.344 1 97.31 242 LYS A N 1
ATOM 1981 C CA . LYS A 1 242 ? 2.18 -31.656 -21.766 1 97.31 242 LYS A CA 1
ATOM 1982 C C . LYS A 1 242 ? 1.093 -30.672 -22.203 1 97.31 242 LYS A C 1
ATOM 1984 O O . LYS A 1 242 ? 1.365 -29.734 -22.938 1 97.31 242 LYS A O 1
ATOM 1989 N N . GLN A 1 243 ? -0.1 -30.953 -21.75 1 97.38 243 GLN A N 1
ATOM 1990 C CA . GLN A 1 243 ? -1.222 -30.094 -22.109 1 97.38 243 GLN A CA 1
ATOM 1991 C C . GLN A 1 243 ? -1.007 -28.672 -21.578 1 97.38 243 GLN A C 1
ATOM 1993 O O . GLN A 1 243 ? -1.351 -27.688 -22.25 1 97.38 243 GLN A O 1
ATOM 1998 N N . LEU A 1 244 ? -0.49 -28.547 -20.375 1 98 244 LEU A N 1
ATOM 1999 C CA . LEU A 1 244 ? -0.193 -27.234 -19.812 1 98 244 LEU A CA 1
ATOM 2000 C C . LEU A 1 244 ? 0.82 -26.484 -20.688 1 98 244 LEU A C 1
ATOM 2002 O O . LEU A 1 244 ? 0.636 -25.297 -20.984 1 98 244 LEU A O 1
ATOM 2006 N N . PHE A 1 245 ? 1.865 -27.156 -21.078 1 98.19 245 PHE A N 1
ATOM 2007 C CA . PHE A 1 245 ? 2.904 -26.531 -21.891 1 98.19 245 PHE A CA 1
ATOM 2008 C C . PHE A 1 245 ? 2.352 -26.109 -23.25 1 98.19 245 PHE A C 1
ATOM 2010 O O . PHE A 1 245 ? 2.742 -25.062 -23.781 1 98.19 245 PHE A O 1
ATOM 2017 N N . ASP A 1 246 ? 1.454 -26.922 -23.766 1 97.69 246 ASP A N 1
ATOM 2018 C CA . ASP A 1 246 ? 0.791 -26.547 -25.016 1 97.69 246 ASP A CA 1
ATOM 2019 C C . ASP A 1 246 ? -0.011 -25.266 -24.844 1 97.69 246 ASP A C 1
ATOM 2021 O O . ASP A 1 246 ? 0.031 -24.391 -25.703 1 97.69 246 ASP A O 1
ATOM 2025 N N . SER A 1 247 ? -0.753 -25.188 -23.797 1 98 247 SER A N 1
ATOM 2026 C CA . SER A 1 247 ? -1.547 -23.984 -23.516 1 98 247 SER A CA 1
ATOM 2027 C C . SER A 1 247 ? -0.656 -22.766 -23.328 1 98 247 SER A C 1
ATOM 2029 O O . SER A 1 247 ? -0.978 -21.672 -23.797 1 98 247 SER A O 1
ATOM 2031 N N . LEU A 1 248 ? 0.434 -22.938 -22.609 1 98.5 248 LEU A N 1
ATOM 2032 C CA . LEU A 1 248 ? 1.365 -21.828 -22.375 1 98.5 248 LEU A CA 1
ATOM 2033 C C . LEU A 1 248 ? 1.979 -21.344 -23.688 1 98.5 248 LEU A C 1
ATOM 2035 O O . LEU A 1 248 ? 2.104 -20.141 -23.906 1 98.5 248 LEU A O 1
ATOM 2039 N N . GLU A 1 249 ? 2.342 -22.281 -24.5 1 97.69 249 GLU A N 1
ATOM 2040 C CA . GLU A 1 249 ? 2.854 -21.922 -25.828 1 97.69 249 GLU A CA 1
ATOM 2041 C C . GLU A 1 249 ? 1.821 -21.125 -26.609 1 97.69 249 GLU A C 1
ATOM 2043 O O . GLU A 1 249 ? 2.158 -20.125 -27.25 1 97.69 249 GLU A O 1
ATOM 2048 N N . ASN A 1 250 ? 0.594 -21.594 -26.547 1 96.88 250 ASN A N 1
ATOM 2049 C CA . ASN A 1 250 ? -0.511 -20.922 -27.219 1 96.88 250 ASN A CA 1
ATOM 2050 C C . ASN A 1 250 ? -0.692 -19.5 -26.719 1 96.88 250 ASN A C 1
ATOM 2052 O O . ASN A 1 250 ? -1.148 -18.625 -27.453 1 96.88 250 ASN A O 1
ATOM 2056 N N . ARG A 1 251 ? -0.33 -19.203 -25.5 1 97.44 251 ARG A N 1
ATOM 2057 C CA . ARG A 1 251 ? -0.457 -17.906 -24.859 1 97.44 251 ARG A CA 1
ATOM 2058 C C . ARG A 1 251 ? 0.789 -17.047 -25.094 1 97.44 251 ARG A C 1
ATOM 2060 O O . ARG A 1 251 ? 0.852 -15.898 -24.656 1 97.44 251 ARG A O 1
ATOM 2067 N N . GLY A 1 252 ? 1.797 -17.578 -25.688 1 95.75 252 GLY A N 1
ATOM 2068 C CA . GLY A 1 252 ? 3.027 -16.844 -25.969 1 95.75 252 GLY A CA 1
ATOM 2069 C C . GLY A 1 252 ? 4.02 -16.891 -24.812 1 95.75 252 GLY A C 1
ATOM 2070 O O . GLY A 1 252 ? 4.906 -16.047 -24.719 1 95.75 252 GLY A O 1
ATOM 2071 N N . VAL A 1 253 ? 3.889 -17.875 -23.906 1 97.94 253 VAL A N 1
ATOM 2072 C CA . VAL A 1 253 ? 4.801 -18.016 -22.781 1 97.94 253 VAL A CA 1
ATOM 2073 C C . VAL A 1 253 ? 5.895 -19.031 -23.141 1 97.94 253 VAL A C 1
ATOM 2075 O O . VAL A 1 253 ? 5.617 -20.219 -23.328 1 97.94 253 VAL A O 1
ATOM 2078 N N . SER A 1 254 ? 7.133 -18.547 -23.172 1 96.69 254 SER A N 1
ATOM 2079 C CA . SER A 1 254 ? 8.188 -19.422 -23.672 1 96.69 254 SER A CA 1
ATOM 2080 C C . SER A 1 254 ? 9.258 -19.656 -22.609 1 96.69 254 SER A C 1
ATOM 2082 O O . SER A 1 254 ? 10.109 -20.531 -22.75 1 96.69 254 SER A O 1
ATOM 2084 N N . ASN A 1 255 ? 9.219 -18.938 -21.516 1 98.12 255 ASN A N 1
ATOM 2085 C CA . ASN A 1 255 ? 10.258 -19.062 -20.5 1 98.12 255 ASN A CA 1
ATOM 2086 C C . ASN A 1 255 ? 9.883 -20.078 -19.422 1 98.12 255 ASN A C 1
ATOM 2088 O O . ASN A 1 255 ? 10 -19.797 -18.234 1 98.12 255 ASN A O 1
ATOM 2092 N N . VAL A 1 256 ? 9.453 -21.219 -19.844 1 98.5 256 VAL A N 1
ATOM 2093 C CA . VAL A 1 256 ? 9.047 -22.297 -18.938 1 98.5 256 VAL A CA 1
ATOM 2094 C C . VAL A 1 256 ? 9.836 -23.562 -19.25 1 98.5 256 VAL A C 1
ATOM 2096 O O . VAL A 1 256 ? 10.266 -23.766 -20.391 1 98.5 256 VAL A O 1
ATOM 2099 N N . ARG A 1 257 ? 10.078 -24.453 -18.281 1 97.88 257 ARG A N 1
ATOM 2100 C CA . ARG A 1 257 ? 10.641 -25.781 -18.484 1 97.88 257 ARG A CA 1
ATOM 2101 C C . ARG A 1 257 ? 10.195 -26.734 -17.391 1 97.88 257 ARG A C 1
ATOM 2103 O O . ARG A 1 257 ? 9.766 -26.297 -16.312 1 97.88 257 ARG A O 1
ATOM 2110 N N . ILE A 1 258 ? 10.305 -27.953 -17.703 1 97.38 258 ILE A N 1
ATOM 2111 C CA . ILE A 1 258 ? 10.07 -29 -16.719 1 97.38 258 ILE A CA 1
ATOM 2112 C C . ILE A 1 258 ? 11.266 -29.094 -15.766 1 97.38 258 ILE A C 1
ATOM 2114 O O . ILE A 1 258 ? 12.414 -29 -16.203 1 97.38 258 ILE A O 1
ATOM 2118 N N . ASN A 1 259 ? 11 -29.234 -14.484 1 95.88 259 ASN A N 1
ATOM 2119 C CA . ASN A 1 259 ? 12.023 -29.5 -13.477 1 95.88 259 ASN A CA 1
ATOM 2120 C C . ASN A 1 259 ? 11.492 -30.406 -12.375 1 95.88 259 ASN A C 1
ATOM 2122 O O . ASN A 1 259 ? 10.805 -29.953 -11.461 1 95.88 259 ASN A O 1
ATOM 2126 N N . PHE A 1 260 ? 11.891 -31.625 -12.406 1 93.75 260 PHE A N 1
ATOM 2127 C CA . PHE A 1 260 ? 11.359 -32.625 -11.477 1 93.75 260 PHE A CA 1
ATOM 2128 C C . PHE A 1 260 ? 11.906 -32.375 -10.07 1 93.75 260 PHE A C 1
ATOM 2130 O O . PHE A 1 260 ? 11.445 -33 -9.109 1 93.75 260 PHE A O 1
ATOM 2137 N N . GLY A 1 261 ? 12.789 -31.516 -9.922 1 90.06 261 GLY A N 1
ATOM 2138 C CA . GLY A 1 261 ? 13.336 -31.172 -8.617 1 90.06 261 GLY A CA 1
ATOM 2139 C C . GLY A 1 261 ? 12.492 -30.172 -7.848 1 90.06 261 GLY A C 1
ATOM 2140 O O . GLY A 1 261 ? 12.695 -29.969 -6.648 1 90.06 261 GLY A O 1
ATOM 2141 N N . ILE A 1 262 ? 11.5 -29.609 -8.516 1 89.94 262 ILE A N 1
ATOM 2142 C CA . ILE A 1 262 ? 10.609 -28.656 -7.871 1 89.94 262 ILE A CA 1
ATOM 2143 C C . ILE A 1 262 ? 9.508 -29.391 -7.117 1 89.94 262 ILE A C 1
ATOM 2145 O O . ILE A 1 262 ? 8.594 -29.938 -7.734 1 89.94 262 ILE A O 1
ATOM 2149 N N . VAL A 1 263 ? 9.539 -29.5 -5.867 1 80.88 263 VAL A N 1
ATOM 2150 C CA . VAL A 1 263 ? 8.523 -30.219 -5.105 1 80.88 263 VAL A CA 1
ATOM 2151 C C . VAL A 1 263 ? 7.922 -29.297 -4.047 1 80.88 263 VAL A C 1
ATOM 2153 O O . VAL A 1 263 ? 6.898 -29.625 -3.439 1 80.88 263 VAL A O 1
ATOM 2156 N N . ARG A 1 264 ? 8.32 -28.156 -4.016 1 66.38 264 ARG A N 1
ATOM 2157 C CA . ARG A 1 264 ? 7.871 -27.125 -3.074 1 66.38 264 ARG A CA 1
ATOM 2158 C C . ARG A 1 264 ? 7.531 -27.75 -1.721 1 66.38 264 ARG A C 1
ATOM 2160 O O . ARG A 1 264 ? 6.965 -28.844 -1.655 1 66.38 264 ARG A O 1
ATOM 2167 N N . GLY A 1 265 ? 8.133 -27.484 -0.748 1 59.56 265 GLY A N 1
ATOM 2168 C CA . GLY A 1 265 ? 8.109 -28.016 0.609 1 59.56 265 GLY A CA 1
ATOM 2169 C C . GLY A 1 265 ? 6.707 -28.125 1.181 1 59.56 265 GLY A C 1
ATOM 2170 O O . GLY A 1 265 ? 6.512 -28.688 2.256 1 59.56 265 GLY A O 1
ATOM 2171 N N . LEU A 1 266 ? 5.691 -27.5 0.495 1 60.22 266 LEU A N 1
ATOM 2172 C CA . LEU A 1 266 ? 4.484 -27.406 1.308 1 60.22 266 LEU A CA 1
ATOM 2173 C C . LEU A 1 266 ? 3.537 -28.562 1.009 1 60.22 266 LEU A C 1
ATOM 2175 O O . LEU A 1 266 ? 3.34 -28.938 -0.153 1 60.22 266 LEU A O 1
ATOM 2179 N N . ASP A 1 267 ? 3.07 -29.109 1.91 1 65.88 267 ASP A N 1
ATOM 2180 C CA . ASP A 1 267 ? 2.244 -30.312 1.985 1 65.88 267 ASP A CA 1
ATOM 2181 C C . ASP A 1 267 ? 0.834 -30.031 1.464 1 65.88 267 ASP A C 1
ATOM 2183 O O . ASP A 1 267 ? 0.021 -30.953 1.349 1 65.88 267 ASP A O 1
ATOM 2187 N N . TYR A 1 268 ? 0.678 -28.766 0.895 1 77.81 268 TYR A N 1
ATOM 2188 C CA . TYR A 1 268 ? -0.74 -28.578 0.611 1 77.81 268 TYR A CA 1
ATOM 2189 C C . TYR A 1 268 ? -0.995 -28.531 -0.891 1 77.81 268 TYR A C 1
ATOM 2191 O O . TYR A 1 268 ? -2.143 -28.422 -1.329 1 77.81 268 TYR A O 1
ATOM 2199 N N . TYR A 1 269 ? 0.003 -28.766 -1.655 1 87.69 269 TYR A N 1
ATOM 2200 C CA . TYR A 1 269 ? -0.208 -28.75 -3.1 1 87.69 269 TYR A CA 1
ATOM 2201 C C . TYR A 1 269 ? -0.803 -30.078 -3.578 1 87.69 269 TYR A C 1
ATOM 2203 O O . TYR A 1 269 ? -0.451 -31.141 -3.07 1 87.69 269 TYR A O 1
ATOM 2211 N N . SER A 1 270 ? -1.641 -30.016 -4.598 1 89.31 270 SER A N 1
ATOM 2212 C CA . SER A 1 270 ? -2.412 -31.172 -5.031 1 89.31 270 SER A CA 1
ATOM 2213 C C . SER A 1 270 ? -2.318 -31.359 -6.543 1 89.31 270 SER A C 1
ATOM 2215 O O . SER A 1 270 ? -3.088 -32.125 -7.125 1 89.31 270 SER A O 1
ATOM 2217 N N . GLY A 1 271 ? -1.395 -30.719 -7.219 1 92.19 271 GLY A N 1
ATOM 2218 C CA . GLY A 1 271 ? -1.263 -30.797 -8.664 1 92.19 271 GLY A CA 1
ATOM 2219 C C . GLY A 1 271 ? -0.01 -30.125 -9.188 1 92.19 271 GLY A C 1
ATOM 2220 O O . GLY A 1 271 ? 1.096 -30.406 -8.727 1 92.19 271 GLY A O 1
ATOM 2221 N N . MET A 1 272 ? -0.238 -29.234 -10.109 1 95 272 MET A N 1
ATOM 2222 C CA . MET A 1 272 ? 0.874 -28.484 -10.703 1 95 272 MET A CA 1
ATOM 2223 C C . MET A 1 272 ? 1.554 -27.609 -9.664 1 95 272 MET A C 1
ATOM 2225 O O . MET A 1 272 ? 0.886 -27 -8.82 1 95 272 MET A O 1
ATOM 2229 N N . VAL A 1 273 ? 2.879 -27.594 -9.703 1 95.19 273 VAL A N 1
ATOM 2230 C CA . VAL A 1 273 ? 3.668 -26.672 -8.883 1 95.19 273 VAL A CA 1
ATOM 2231 C C . VAL A 1 273 ? 4.738 -26 -9.742 1 95.19 273 VAL A C 1
ATOM 2233 O O . VAL A 1 273 ? 5.18 -26.562 -10.75 1 95.19 273 VAL A O 1
ATOM 2236 N N . PHE A 1 274 ? 5.066 -24.812 -9.383 1 96.69 274 PHE A N 1
ATOM 2237 C CA . PHE A 1 274 ? 6.109 -24.141 -10.148 1 96.69 274 PHE A CA 1
ATOM 2238 C C . PHE A 1 274 ? 6.844 -23.109 -9.281 1 96.69 274 PHE A C 1
ATOM 2240 O O . PHE A 1 274 ? 6.336 -22.703 -8.242 1 96.69 274 PHE A O 1
ATOM 2247 N N . GLU A 1 275 ? 8.062 -22.781 -9.664 1 96 275 GLU A N 1
ATOM 2248 C CA . GLU A 1 275 ? 8.906 -21.75 -9.07 1 96 275 GLU A CA 1
ATOM 2249 C C . GLU A 1 275 ? 9.586 -20.906 -10.148 1 96 275 GLU A C 1
ATOM 2251 O O . GLU A 1 275 ? 9.844 -21.391 -11.25 1 96 275 GLU A O 1
ATOM 2256 N N . VAL A 1 276 ? 9.797 -19.688 -9.828 1 97.81 276 VAL A N 1
ATOM 2257 C CA . VAL A 1 276 ? 10.422 -18.75 -10.758 1 97.81 276 VAL A CA 1
ATOM 2258 C C . VAL A 1 276 ? 11.844 -18.438 -10.297 1 97.81 276 VAL A C 1
ATOM 2260 O O . VAL A 1 276 ? 12.07 -18.109 -9.133 1 97.81 276 VAL A O 1
ATOM 2263 N N . PHE A 1 277 ? 12.773 -18.531 -11.258 1 96.25 277 PHE A N 1
ATOM 2264 C CA . PHE A 1 277 ? 14.172 -18.266 -10.93 1 96.25 277 PHE A CA 1
ATOM 2265 C C . PHE A 1 277 ? 14.797 -17.312 -11.93 1 96.25 277 PHE A C 1
ATOM 2267 O O . PHE A 1 277 ? 14.383 -17.25 -13.086 1 96.25 277 PHE A O 1
ATOM 2274 N N . ASP A 1 278 ? 15.711 -16.5 -11.398 1 96.88 278 ASP A N 1
ATOM 2275 C CA . ASP A 1 278 ? 16.75 -15.922 -12.25 1 96.88 278 ASP A CA 1
ATOM 2276 C C . ASP A 1 278 ? 17.859 -16.922 -12.508 1 96.88 278 ASP A C 1
ATOM 2278 O O . ASP A 1 278 ? 18.547 -17.359 -11.57 1 96.88 278 ASP A O 1
ATOM 2282 N N . LYS A 1 279 ? 18.094 -17.266 -13.727 1 94.12 279 LYS A N 1
ATOM 2283 C CA . LYS A 1 279 ? 19.062 -18.312 -14.07 1 94.12 279 LYS A CA 1
ATOM 2284 C C . LYS A 1 279 ? 20.453 -17.969 -13.57 1 94.12 279 LYS A C 1
ATOM 2286 O O . LYS A 1 279 ? 21.281 -18.859 -13.367 1 94.12 279 LYS A O 1
ATOM 2291 N N . ASN A 1 280 ? 20.688 -16.734 -13.352 1 92.06 280 ASN A N 1
ATOM 2292 C CA . ASN A 1 280 ? 22.031 -16.281 -13.008 1 92.06 280 ASN A CA 1
ATOM 2293 C C . ASN A 1 280 ? 22.141 -15.898 -11.539 1 92.06 280 ASN A C 1
ATOM 2295 O O . ASN A 1 280 ? 23.203 -15.453 -11.078 1 92.06 280 ASN A O 1
ATOM 2299 N N . SER A 1 281 ? 21.078 -16.031 -10.844 1 85.5 281 SER A N 1
ATOM 2300 C CA . SER A 1 281 ? 21.078 -15.578 -9.461 1 85.5 281 SER A CA 1
ATOM 2301 C C . SER A 1 281 ? 21.125 -16.75 -8.484 1 85.5 281 SER A C 1
ATOM 2303 O O . SER A 1 281 ? 20.625 -17.828 -8.789 1 85.5 281 SER A O 1
ATOM 2305 N N . LYS A 1 282 ? 21.703 -16.453 -7.328 1 80.62 282 LYS A N 1
ATOM 2306 C CA . LYS A 1 282 ? 21.75 -17.438 -6.258 1 80.62 282 LYS A CA 1
ATOM 2307 C C . LYS A 1 282 ? 20.734 -17.125 -5.164 1 80.62 282 LYS A C 1
ATOM 2309 O O . LYS A 1 282 ? 20.703 -17.797 -4.133 1 80.62 282 LYS A O 1
ATOM 2314 N N . LEU A 1 283 ? 19.922 -16.141 -5.332 1 80.12 283 LEU A N 1
ATOM 2315 C CA . LEU A 1 283 ? 18.984 -15.656 -4.312 1 80.12 283 LEU A CA 1
ATOM 2316 C C . LEU A 1 283 ? 17.844 -16.641 -4.117 1 80.12 283 LEU A C 1
ATOM 2318 O O . LEU A 1 283 ? 17.109 -16.562 -3.125 1 80.12 283 LEU A O 1
ATOM 2322 N N . GLY A 1 284 ? 17.688 -17.625 -4.918 1 86.44 284 GLY A N 1
ATOM 2323 C CA . GLY A 1 284 ? 16.578 -18.562 -4.801 1 86.44 284 GLY A CA 1
ATOM 2324 C C . GLY A 1 284 ? 15.367 -18.172 -5.625 1 86.44 284 GLY A C 1
ATOM 2325 O O . GLY A 1 284 ? 15.477 -17.344 -6.535 1 86.44 284 GLY A O 1
ATOM 2326 N N . ALA A 1 285 ? 14.227 -18.781 -5.25 1 92.31 285 ALA A N 1
ATOM 2327 C CA . ALA A 1 285 ? 13.016 -18.594 -6.047 1 92.31 285 ALA A CA 1
ATOM 2328 C C . ALA A 1 285 ? 12.453 -17.188 -5.855 1 92.31 285 ALA A C 1
ATOM 2330 O O . ALA A 1 285 ? 12.391 -16.688 -4.734 1 92.31 285 ALA A O 1
ATOM 2331 N N . LEU A 1 286 ? 12.062 -16.547 -6.91 1 96.25 286 LEU A N 1
ATOM 2332 C CA . LEU A 1 286 ? 11.461 -15.227 -6.91 1 96.25 286 LEU A CA 1
ATOM 2333 C C . LEU A 1 286 ? 9.969 -15.305 -6.625 1 96.25 286 LEU A C 1
ATOM 2335 O O . LEU A 1 286 ? 9.375 -14.336 -6.145 1 96.25 286 LEU A O 1
ATOM 2339 N N . ALA A 1 287 ? 9.398 -16.391 -7.012 1 97 287 ALA A N 1
ATOM 2340 C CA . ALA A 1 287 ? 7.977 -16.688 -6.801 1 97 287 ALA A CA 1
ATOM 2341 C C . ALA A 1 287 ? 7.711 -18.188 -6.828 1 97 287 ALA A C 1
ATOM 2343 O O . ALA A 1 287 ? 8.555 -18.969 -7.277 1 97 287 ALA A O 1
ATOM 2344 N N . GLY A 1 288 ? 6.605 -18.562 -6.297 1 96.12 288 GLY A N 1
ATOM 2345 C CA . GLY A 1 288 ? 6.176 -19.953 -6.316 1 96.12 288 GLY A CA 1
ATOM 2346 C C . GLY A 1 288 ? 4.672 -20.125 -6.227 1 96.12 288 GLY A C 1
ATOM 2347 O O . GLY A 1 288 ? 3.994 -19.312 -5.586 1 96.12 288 GLY A O 1
ATOM 2348 N N . GLY A 1 289 ? 4.203 -21.125 -6.852 1 95.88 289 GLY A N 1
ATOM 2349 C CA . GLY A 1 289 ? 2.771 -21.359 -6.863 1 95.88 289 GLY A CA 1
ATOM 2350 C C . GLY A 1 289 ? 2.408 -22.781 -7.293 1 95.88 289 GLY A C 1
ATOM 2351 O O . GLY A 1 289 ? 3.281 -23.641 -7.414 1 95.88 289 GLY A O 1
ATOM 2352 N N . GLY A 1 290 ? 1.106 -22.969 -7.395 1 96.06 290 GLY A N 1
ATOM 2353 C CA . GLY A 1 290 ? 0.57 -24.266 -7.789 1 96.06 290 GLY A CA 1
ATOM 2354 C C . GLY A 1 290 ? -0.863 -24.484 -7.34 1 96.06 290 GLY A C 1
ATOM 2355 O O . GLY A 1 290 ? -1.488 -23.562 -6.789 1 96.06 290 GLY A O 1
ATOM 2356 N N . ARG A 1 291 ? -1.296 -25.688 -7.691 1 96.25 291 ARG A N 1
ATOM 2357 C CA . ARG A 1 291 ? -2.65 -26.062 -7.301 1 96.25 291 ARG A CA 1
ATOM 2358 C C . ARG A 1 291 ? -2.68 -26.594 -5.871 1 96.25 291 ARG A C 1
ATOM 2360 O O . ARG A 1 291 ? -1.838 -27.406 -5.488 1 96.25 291 ARG A O 1
ATOM 2367 N N . TYR A 1 292 ? -3.701 -26.125 -5.066 1 94 292 TYR A N 1
ATOM 2368 C CA . TYR A 1 292 ? -3.758 -26.484 -3.658 1 94 292 TYR A CA 1
ATOM 2369 C C . TYR A 1 292 ? -5.195 -26.734 -3.215 1 94 292 TYR A C 1
ATOM 2371 O O . TYR A 1 292 ? -5.652 -26.156 -2.225 1 94 292 TYR A O 1
ATOM 2379 N N . ASP A 1 293 ? -5.844 -27.688 -3.723 1 93.94 293 ASP A N 1
ATOM 2380 C CA . ASP A 1 293 ? -7.25 -28 -3.475 1 93.94 293 ASP A CA 1
ATOM 2381 C C . ASP A 1 293 ? -7.465 -28.453 -2.033 1 93.94 293 ASP A C 1
ATOM 2383 O O . ASP A 1 293 ? -8.578 -28.359 -1.509 1 93.94 293 ASP A O 1
ATOM 2387 N N . THR A 1 294 ? -6.469 -28.891 -1.408 1 90.44 294 THR A N 1
ATOM 2388 C CA . THR A 1 294 ? -6.594 -29.406 -0.049 1 90.44 294 THR A CA 1
ATOM 2389 C C . THR A 1 294 ? -6.863 -28.281 0.936 1 90.44 294 THR A C 1
ATOM 2391 O O . THR A 1 294 ? -7.504 -28.484 1.968 1 90.44 294 THR A O 1
ATOM 2394 N N . LEU A 1 295 ? -6.398 -27.125 0.642 1 93.19 295 LEU A N 1
ATOM 2395 C CA . LEU A 1 295 ? -6.562 -26 1.566 1 93.19 295 LEU A CA 1
ATOM 2396 C C . LEU A 1 295 ? -8.016 -25.531 1.606 1 93.19 295 LEU A C 1
ATOM 2398 O O . LEU A 1 295 ? -8.539 -25.219 2.676 1 93.19 295 LEU A O 1
ATOM 2402 N N . THR A 1 296 ? -8.688 -25.422 0.425 1 95 296 THR A N 1
ATOM 2403 C CA . THR A 1 296 ? -10.094 -25.047 0.414 1 95 296 THR A CA 1
ATOM 2404 C C . THR A 1 296 ? -10.93 -26.047 1.219 1 95 296 THR A C 1
ATOM 2406 O O . THR A 1 296 ? -11.852 -25.641 1.939 1 95 296 THR A O 1
ATOM 2409 N N . LYS A 1 297 ? -10.562 -27.297 1.16 1 93.38 297 LYS A N 1
ATOM 2410 C CA . LYS A 1 297 ? -11.242 -28.328 1.934 1 93.38 297 LYS A CA 1
ATOM 2411 C C . LYS A 1 297 ? -11.031 -28.125 3.432 1 93.38 297 LYS A C 1
ATOM 2413 O O . LYS A 1 297 ? -11.961 -28.281 4.223 1 93.38 297 LYS A O 1
ATOM 2418 N N . ALA A 1 298 ? -9.805 -27.859 3.746 1 92.25 298 ALA A N 1
ATOM 2419 C CA . ALA A 1 298 ? -9.477 -27.641 5.152 1 92.25 298 ALA A CA 1
ATOM 2420 C C . ALA A 1 298 ? -10.297 -26.5 5.734 1 92.25 298 ALA A C 1
ATOM 2422 O O . ALA A 1 298 ? -10.609 -26.484 6.926 1 92.25 298 ALA A O 1
ATOM 2423 N N . PHE A 1 299 ? -10.656 -25.547 4.914 1 94.19 299 PHE A N 1
ATOM 2424 C CA . PHE A 1 299 ? -11.469 -24.422 5.355 1 94.19 299 PHE A CA 1
ATOM 2425 C C . PHE A 1 299 ? -12.953 -24.734 5.23 1 94.19 299 PHE A C 1
ATOM 2427 O O . PHE A 1 299 ? -13.797 -23.859 5.418 1 94.19 299 PHE A O 1
ATOM 2434 N N . GLY A 1 300 ? -13.305 -25.875 4.832 1 91.56 300 GLY A N 1
ATOM 2435 C CA . GLY A 1 300 ? -14.672 -26.375 4.902 1 91.56 300 GLY A CA 1
ATOM 2436 C C . GLY A 1 300 ? -15.398 -26.297 3.572 1 91.56 300 GLY A C 1
ATOM 2437 O O . GLY A 1 300 ? -16.625 -26.438 3.518 1 91.56 300 GLY A O 1
ATOM 2438 N N . ARG A 1 301 ? -14.727 -25.969 2.518 1 93 301 ARG A N 1
ATOM 2439 C CA . ARG A 1 301 ? -15.344 -25.922 1.196 1 93 301 ARG A CA 1
ATOM 2440 C C . ARG A 1 301 ? -14.766 -27 0.281 1 93 301 ARG A C 1
ATOM 2442 O O . ARG A 1 301 ? -13.695 -26.812 -0.303 1 93 301 ARG A O 1
ATOM 2449 N N . ASP A 1 302 ? -15.547 -27.922 -0.047 1 91.62 302 ASP A N 1
ATOM 2450 C CA . ASP A 1 302 ? -15.086 -29.078 -0.822 1 91.62 302 ASP A CA 1
ATOM 2451 C C . ASP A 1 302 ? -15.477 -28.938 -2.293 1 91.62 302 ASP A C 1
ATOM 2453 O O . ASP A 1 302 ? -14.961 -29.656 -3.146 1 91.62 302 ASP A O 1
ATOM 2457 N N . ASP A 1 303 ? -16.266 -28.031 -2.529 1 92.44 303 ASP A N 1
ATOM 2458 C CA . ASP A 1 303 ? -16.812 -27.922 -3.879 1 92.44 303 ASP A CA 1
ATOM 2459 C C . ASP A 1 303 ? -15.914 -27.078 -4.773 1 92.44 303 ASP A C 1
ATOM 2461 O O . ASP A 1 303 ? -16.109 -27.016 -5.988 1 92.44 303 ASP A O 1
ATOM 2465 N N . ILE A 1 304 ? -14.93 -26.469 -4.168 1 93.5 304 ILE A N 1
ATOM 2466 C CA . ILE A 1 304 ? -14.055 -25.672 -5.016 1 93.5 304 ILE A CA 1
ATOM 2467 C C . ILE A 1 304 ? -12.594 -26.016 -4.715 1 93.5 304 ILE A C 1
ATOM 2469 O O . ILE A 1 304 ? -12.266 -26.453 -3.613 1 93.5 304 ILE A O 1
ATOM 2473 N N . GLY A 1 305 ? -11.75 -25.906 -5.77 1 95.69 305 GLY A N 1
ATOM 2474 C CA . GLY A 1 305 ? -10.305 -25.922 -5.637 1 95.69 305 GLY A CA 1
ATOM 2475 C C . GLY A 1 305 ? -9.688 -24.547 -5.836 1 95.69 305 GLY A C 1
ATOM 2476 O O . GLY A 1 305 ? -10.398 -23.547 -5.926 1 95.69 305 GLY A O 1
ATOM 2477 N N . ALA A 1 306 ? -8.344 -24.562 -5.742 1 97.06 306 ALA A N 1
ATOM 2478 C CA . ALA A 1 306 ? -7.652 -23.297 -5.902 1 97.06 306 ALA A CA 1
ATOM 2479 C C . ALA A 1 306 ? -6.262 -23.5 -6.496 1 97.06 306 ALA A C 1
ATOM 2481 O O . ALA A 1 306 ? -5.629 -24.531 -6.266 1 97.06 306 ALA A O 1
ATOM 2482 N N . THR A 1 307 ? -5.824 -22.578 -7.27 1 97.75 307 THR A N 1
ATOM 2483 C CA . THR A 1 307 ? -4.457 -22.469 -7.766 1 97.75 307 THR A CA 1
ATOM 2484 C C . THR A 1 307 ? -3.975 -21.016 -7.684 1 97.75 307 THR A C 1
ATOM 2486 O O . THR A 1 307 ? -4.777 -20.094 -7.738 1 97.75 307 THR A O 1
ATOM 2489 N N . GLY A 1 308 ? -2.711 -20.859 -7.391 1 97.75 308 GLY A N 1
ATOM 2490 C CA . GLY A 1 308 ? -2.223 -19.5 -7.242 1 97.75 308 GLY A CA 1
ATOM 2491 C C . GLY A 1 308 ? -0.709 -19.406 -7.207 1 97.75 308 GLY A C 1
ATOM 2492 O O . GLY A 1 308 ? -0.017 -20.391 -7.453 1 97.75 308 GLY A O 1
ATOM 2493 N N . VAL A 1 309 ? -0.224 -18.203 -7.043 1 98.19 309 VAL A N 1
ATOM 2494 C CA . VAL A 1 309 ? 1.203 -17.906 -6.957 1 98.19 309 VAL A CA 1
ATOM 2495 C C . VAL A 1 309 ? 1.431 -16.703 -6.059 1 98.19 309 VAL A C 1
ATOM 2497 O O . VAL A 1 309 ? 0.565 -15.828 -5.953 1 98.19 309 VAL A O 1
ATOM 2500 N N . ALA A 1 310 ? 2.543 -16.703 -5.395 1 97.69 310 ALA A N 1
ATOM 2501 C CA . ALA A 1 310 ? 2.994 -15.586 -4.582 1 97.69 310 ALA A CA 1
ATOM 2502 C C . ALA A 1 310 ? 4.488 -15.328 -4.777 1 97.69 310 ALA A C 1
ATOM 2504 O O . ALA A 1 310 ? 5.238 -16.25 -5.129 1 97.69 310 ALA A O 1
ATOM 2505 N N . GLY A 1 311 ? 4.891 -14.125 -4.586 1 97.19 311 GLY A N 1
ATOM 2506 C CA . GLY A 1 311 ? 6.301 -13.781 -4.68 1 97.19 311 GLY A CA 1
ATOM 2507 C C . GLY A 1 311 ? 6.699 -12.656 -3.746 1 97.19 311 GLY A C 1
ATOM 2508 O O . GLY A 1 311 ? 5.887 -11.789 -3.422 1 97.19 311 GLY A O 1
ATOM 2509 N N . GLY A 1 312 ? 7.953 -12.734 -3.35 1 96.69 312 GLY A N 1
ATOM 2510 C CA . GLY A 1 312 ? 8.5 -11.672 -2.516 1 96.69 312 GLY A CA 1
ATOM 2511 C C . GLY A 1 312 ? 8.969 -10.469 -3.311 1 96.69 312 GLY A C 1
ATOM 2512 O O . GLY A 1 312 ? 9.734 -10.617 -4.266 1 96.69 312 GLY A O 1
ATOM 2513 N N . VAL A 1 313 ? 8.586 -9.297 -2.891 1 97.44 313 VAL A N 1
ATOM 2514 C CA . VAL A 1 313 ? 8.883 -8.062 -3.617 1 97.44 313 VAL A CA 1
ATOM 2515 C C . VAL A 1 313 ? 10.352 -7.695 -3.436 1 97.44 313 VAL A C 1
ATOM 2517 O O . VAL A 1 313 ? 11.023 -7.316 -4.398 1 97.44 313 VAL A O 1
ATOM 2520 N N . GLU A 1 314 ? 10.859 -7.809 -2.225 1 95.44 314 GLU A N 1
ATOM 2521 C CA . GLU A 1 314 ? 12.234 -7.422 -1.927 1 95.44 314 GLU A CA 1
ATOM 2522 C C . GLU A 1 314 ? 13.227 -8.266 -2.717 1 95.44 314 GLU A C 1
ATOM 2524 O O . GLU A 1 314 ? 14.25 -7.762 -3.188 1 95.44 314 GLU A O 1
ATOM 2529 N N . ARG A 1 315 ? 12.914 -9.531 -2.852 1 94.19 315 ARG A N 1
ATOM 2530 C CA . ARG A 1 315 ? 13.797 -10.398 -3.635 1 94.19 315 ARG A CA 1
ATOM 2531 C C . ARG A 1 315 ? 13.789 -9.992 -5.105 1 94.19 315 ARG A C 1
ATOM 2533 O O . ARG A 1 315 ? 14.82 -10.055 -5.777 1 94.19 315 ARG A O 1
ATOM 2540 N N . ILE A 1 316 ? 12.664 -9.672 -5.621 1 96.69 316 ILE A N 1
ATOM 2541 C CA . ILE A 1 316 ? 12.555 -9.195 -6.996 1 96.69 316 ILE A CA 1
ATOM 2542 C C . ILE A 1 316 ? 13.398 -7.938 -7.172 1 96.69 316 ILE A C 1
ATOM 2544 O O . ILE A 1 316 ? 14.141 -7.809 -8.148 1 96.69 316 ILE A O 1
ATOM 2548 N N . ILE A 1 317 ? 13.312 -7.012 -6.23 1 95.94 317 ILE A N 1
ATOM 2549 C CA . ILE A 1 317 ? 14.047 -5.758 -6.285 1 95.94 317 ILE A CA 1
ATOM 2550 C C . ILE A 1 317 ? 15.547 -6.039 -6.273 1 95.94 317 ILE A C 1
ATOM 2552 O O . ILE A 1 317 ? 16.312 -5.426 -7.023 1 95.94 317 ILE A O 1
ATOM 2556 N N . LEU A 1 318 ? 15.961 -6.949 -5.395 1 94.69 318 LEU A N 1
ATOM 2557 C CA . LEU A 1 318 ? 17.375 -7.324 -5.34 1 94.69 318 LEU A CA 1
ATOM 2558 C C . LEU A 1 318 ? 17.844 -7.863 -6.688 1 94.69 318 LEU A C 1
ATOM 2560 O O . LEU A 1 318 ? 18.938 -7.539 -7.141 1 94.69 318 LEU A O 1
ATOM 2564 N N . THR A 1 319 ? 17 -8.719 -7.301 1 95.56 319 THR A N 1
ATOM 2565 C CA . THR A 1 319 ? 17.328 -9.273 -8.609 1 95.56 319 THR A CA 1
ATOM 2566 C C . THR A 1 319 ? 17.422 -8.164 -9.656 1 95.56 319 THR A C 1
ATOM 2568 O O . THR A 1 319 ? 18.312 -8.172 -10.508 1 95.56 319 THR A O 1
ATOM 2571 N N . MET A 1 320 ? 16.531 -7.238 -9.617 1 96.25 320 MET A N 1
ATOM 2572 C CA . MET A 1 320 ? 16.578 -6.086 -10.516 1 96.25 320 MET A CA 1
ATOM 2573 C C . MET A 1 320 ? 17.875 -5.312 -10.336 1 96.25 320 MET A C 1
ATOM 2575 O O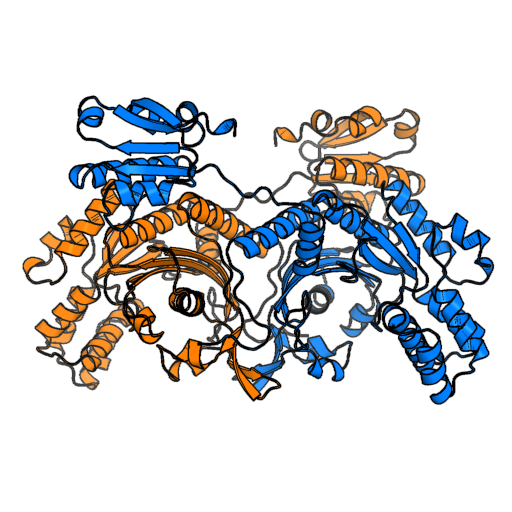 . MET A 1 320 ? 18.516 -4.918 -11.32 1 96.25 320 MET A O 1
ATOM 2579 N N . GLN A 1 321 ? 18.234 -5.086 -9.109 1 94.25 321 GLN A N 1
ATOM 2580 C CA . GLN A 1 321 ? 19.469 -4.371 -8.805 1 94.25 321 GLN A CA 1
ATOM 2581 C C . GLN A 1 321 ? 20.688 -5.125 -9.336 1 94.25 321 GLN A C 1
ATOM 2583 O O . GLN A 1 321 ? 21.594 -4.52 -9.906 1 94.25 321 GLN A O 1
ATOM 2588 N N . GLU A 1 322 ? 20.641 -6.438 -9.148 1 94.19 322 GLU A N 1
ATOM 2589 C CA . GLU A 1 322 ? 21.734 -7.266 -9.664 1 94.19 322 GLU A CA 1
ATOM 2590 C C . GLU A 1 322 ? 21.859 -7.121 -11.18 1 94.19 322 GLU A C 1
ATOM 2592 O O . GLU A 1 322 ? 22.969 -7.16 -11.719 1 94.19 322 GLU A O 1
ATOM 2597 N N . GLN A 1 323 ? 20.75 -6.965 -11.781 1 96.12 323 GLN A N 1
ATOM 2598 C CA . GLN A 1 323 ? 20.75 -6.848 -13.234 1 96.12 323 GLN A CA 1
ATOM 2599 C C . GLN A 1 323 ? 20.859 -5.391 -13.672 1 96.12 323 GLN A C 1
ATOM 2601 O O . GLN A 1 323 ? 20.719 -5.078 -14.852 1 96.12 323 GLN A O 1
ATOM 2606 N N . LYS A 1 324 ? 20.938 -4.457 -12.719 1 94.5 324 LYS A N 1
ATOM 2607 C CA . LYS A 1 324 ? 21.141 -3.029 -12.953 1 94.5 324 LYS A CA 1
ATOM 2608 C C . LYS A 1 324 ? 19.922 -2.408 -13.625 1 94.5 324 LYS A C 1
ATOM 2610 O O . LYS A 1 324 ? 20.062 -1.545 -14.5 1 94.5 324 LYS A O 1
ATOM 2615 N N . ILE A 1 325 ? 18.859 -3.018 -13.328 1 92.75 325 ILE A N 1
ATOM 2616 C CA . ILE A 1 325 ? 17.594 -2.432 -13.773 1 92.75 325 ILE A CA 1
ATOM 2617 C C . ILE A 1 325 ? 17.141 -1.355 -12.781 1 92.75 325 ILE A C 1
ATOM 2619 O O . ILE A 1 325 ? 16.844 -1.655 -11.625 1 92.75 325 ILE A O 1
ATOM 2623 N N . ILE A 1 326 ? 17.125 -0.079 -13.164 1 81.75 326 ILE A N 1
ATOM 2624 C CA . ILE A 1 326 ? 16.797 1.058 -12.312 1 81.75 326 ILE A CA 1
ATOM 2625 C C . ILE A 1 326 ? 15.422 1.602 -12.695 1 81.75 326 ILE A C 1
ATOM 2627 O O . ILE A 1 326 ? 15.195 1.985 -13.844 1 81.75 326 ILE A O 1
ATOM 2631 N N . PRO A 1 327 ? 14.508 1.505 -11.656 1 79.31 327 PRO A N 1
ATOM 2632 C CA . PRO A 1 327 ? 13.211 2.104 -11.984 1 79.31 327 PRO A CA 1
ATOM 2633 C C . PRO A 1 327 ? 13.312 3.598 -12.281 1 79.31 327 PRO A C 1
ATOM 2635 O O . PRO A 1 327 ? 14.164 4.285 -11.719 1 79.31 327 PRO A O 1
ATOM 2638 N N . GLU A 1 328 ? 12.547 4.027 -13.25 1 65.44 328 GLU A N 1
ATOM 2639 C CA . GLU A 1 328 ? 12.562 5.434 -13.633 1 65.44 328 GLU A CA 1
ATOM 2640 C C . GLU A 1 328 ? 12 6.316 -12.523 1 65.44 328 GLU A C 1
ATOM 2642 O O . GLU A 1 328 ? 10.906 6.062 -12.016 1 65.44 328 GLU A O 1
ATOM 2647 N N . ILE A 1 329 ? 12.773 6.809 -11.617 1 60.81 329 ILE A N 1
ATOM 2648 C CA . ILE A 1 329 ? 12.242 7.559 -10.492 1 60.81 329 ILE A CA 1
ATOM 2649 C C . ILE A 1 329 ? 12.07 9.023 -10.875 1 60.81 329 ILE A C 1
ATOM 2651 O O . ILE A 1 329 ? 11.18 9.711 -10.367 1 60.81 329 ILE A O 1
ATOM 2655 N N . LEU A 1 330 ? 13.008 9.664 -11.68 1 59.62 330 LEU A N 1
ATOM 2656 C CA . LEU A 1 330 ? 13.328 11.055 -11.367 1 59.62 330 LEU A CA 1
ATOM 2657 C C . LEU A 1 330 ? 12.375 12 -12.094 1 59.62 330 LEU A C 1
ATOM 2659 O O . LEU A 1 330 ? 12.258 11.945 -13.32 1 59.62 330 LEU A O 1
ATOM 2663 N N . GLN A 1 331 ? 11.281 12.469 -11.273 1 66.38 331 GLN A N 1
ATOM 2664 C CA . GLN A 1 331 ? 10.523 13.562 -11.859 1 66.38 331 GLN A CA 1
ATOM 2665 C C . GLN A 1 331 ? 11.328 14.859 -11.852 1 66.38 331 GLN A C 1
ATOM 2667 O O . GLN A 1 331 ? 12.023 15.156 -10.875 1 66.38 331 GLN A O 1
ATOM 2672 N N . ASN A 1 332 ? 11.305 15.484 -12.938 1 81.44 332 ASN A N 1
ATOM 2673 C CA . ASN A 1 332 ? 11.883 16.812 -13.07 1 81.44 332 ASN A CA 1
ATOM 2674 C C . ASN A 1 332 ? 11.211 17.812 -12.141 1 81.44 332 ASN A C 1
ATOM 2676 O O . ASN A 1 332 ? 9.984 17.984 -12.172 1 81.44 332 ASN A O 1
ATOM 2680 N N . ARG A 1 333 ? 12.008 18.328 -11.188 1 91.81 333 ARG A N 1
ATOM 2681 C CA . ARG A 1 333 ? 11.469 19.297 -10.227 1 91.81 333 ARG A CA 1
ATOM 2682 C C . ARG A 1 333 ? 11.969 20.703 -10.531 1 91.81 333 ARG A C 1
ATOM 2684 O O . ARG A 1 333 ? 12.961 20.875 -11.242 1 91.81 333 ARG A O 1
ATOM 2691 N N . VAL A 1 334 ? 11.188 21.688 -10.055 1 94.19 334 VAL A N 1
ATOM 2692 C CA . VAL A 1 334 ? 11.57 23.094 -10.133 1 94.19 334 VAL A CA 1
ATOM 2693 C C . VAL A 1 334 ? 11.859 23.625 -8.727 1 94.19 334 VAL A C 1
ATOM 2695 O O . VAL A 1 334 ? 11.062 23.438 -7.809 1 94.19 334 VAL A O 1
ATOM 2698 N N . ALA A 1 335 ? 13.039 24.203 -8.562 1 95.81 335 ALA A N 1
ATOM 2699 C CA . ALA A 1 335 ? 13.359 24.875 -7.309 1 95.81 335 ALA A CA 1
ATOM 2700 C C . ALA A 1 335 ? 13.078 26.375 -7.406 1 95.81 335 ALA A C 1
ATOM 2702 O O . ALA A 1 335 ? 13.586 27.047 -8.305 1 95.81 335 ALA A O 1
ATOM 2703 N N . VAL A 1 336 ? 12.273 26.875 -6.492 1 97.12 336 VAL A N 1
ATOM 2704 C CA . VAL A 1 336 ? 12.039 28.312 -6.418 1 97.12 336 VAL A CA 1
ATOM 2705 C C . VAL A 1 336 ? 12.875 28.906 -5.293 1 97.12 336 VAL A C 1
ATOM 2707 O O . VAL A 1 336 ? 12.773 28.5 -4.141 1 97.12 336 VAL A O 1
ATOM 2710 N N . VAL A 1 337 ? 13.719 29.859 -5.676 1 97.12 337 VAL A N 1
ATOM 2711 C CA . VAL A 1 337 ? 14.594 30.516 -4.707 1 97.12 337 VAL A CA 1
ATOM 2712 C C . VAL A 1 337 ? 14.359 32.031 -4.742 1 97.12 337 VAL A C 1
ATOM 2714 O O . VAL A 1 337 ? 13.867 32.562 -5.738 1 97.12 337 VAL A O 1
ATOM 2717 N N . TYR A 1 338 ? 14.625 32.688 -3.625 1 97.69 338 TYR A N 1
ATOM 2718 C CA . TYR A 1 338 ? 14.438 34.125 -3.525 1 97.69 338 TYR A CA 1
ATOM 2719 C C . TYR A 1 338 ? 15.703 34.781 -3.02 1 97.69 338 TYR A C 1
ATOM 2721 O O . TYR A 1 338 ? 16.422 34.25 -2.174 1 97.69 338 TYR A O 1
ATOM 2729 N N . ILE A 1 339 ? 15.977 35.969 -3.492 1 96.19 339 ILE A N 1
ATOM 2730 C CA . ILE A 1 339 ? 17.25 36.656 -3.285 1 96.19 339 ILE A CA 1
ATOM 2731 C C . ILE A 1 339 ? 17.312 37.219 -1.867 1 96.19 339 ILE A C 1
ATOM 2733 O O . ILE A 1 339 ? 18.375 37.25 -1.247 1 96.19 339 ILE A O 1
ATOM 2737 N N . ASN A 1 340 ? 16.125 37.719 -1.4 1 94.81 340 ASN A N 1
ATOM 2738 C CA . ASN A 1 340 ? 16.078 38.281 -0.063 1 94.81 340 ASN A CA 1
ATOM 2739 C C . ASN A 1 340 ? 14.703 38.094 0.576 1 94.81 340 ASN A C 1
ATOM 2741 O O . ASN A 1 340 ? 13.781 37.562 -0.063 1 94.81 340 ASN A O 1
ATOM 2745 N N . GLU A 1 341 ? 14.57 38.469 1.741 1 94.25 341 GLU A N 1
ATOM 2746 C CA . GLU A 1 341 ? 13.383 38.188 2.547 1 94.25 341 GLU A CA 1
ATOM 2747 C C . GLU A 1 341 ? 12.141 38.844 1.938 1 94.25 341 GLU A C 1
ATOM 2749 O O . GLU A 1 341 ? 11.039 38.312 2.035 1 94.25 341 GLU A O 1
ATOM 2754 N N . GLU A 1 342 ? 12.352 39.938 1.302 1 94.44 342 GLU A N 1
ATOM 2755 C CA . GLU A 1 342 ? 11.234 40.688 0.708 1 94.44 342 GLU A CA 1
ATOM 2756 C C . GLU A 1 342 ? 10.594 39.875 -0.426 1 94.44 342 GLU A C 1
ATOM 2758 O O . GLU A 1 342 ? 9.422 40.094 -0.75 1 94.44 342 GLU A O 1
ATOM 2763 N N . MET A 1 343 ? 11.352 38.969 -0.986 1 95.94 343 MET A N 1
ATOM 2764 C CA . MET A 1 343 ? 10.891 38.188 -2.141 1 95.94 343 MET A CA 1
ATOM 2765 C C . MET A 1 343 ? 10.266 36.875 -1.706 1 95.94 343 MET A C 1
ATOM 2767 O O . MET A 1 343 ? 9.711 36.156 -2.527 1 95.94 343 MET A O 1
ATOM 2771 N N . GLN A 1 344 ? 10.32 36.594 -0.477 1 96.44 344 GLN A N 1
ATOM 2772 C CA . GLN A 1 344 ? 9.891 35.312 0.036 1 96.44 344 GLN A CA 1
ATOM 2773 C C . GLN A 1 344 ? 8.414 35.062 -0.269 1 96.44 344 GLN A C 1
ATOM 2775 O O . GLN A 1 344 ? 8.039 33.969 -0.686 1 96.44 344 GLN A O 1
ATOM 2780 N N . LYS A 1 345 ? 7.609 36.062 -0.002 1 96.38 345 LYS A N 1
ATOM 2781 C CA . LYS A 1 345 ? 6.172 35.938 -0.215 1 96.38 345 LYS A CA 1
ATOM 2782 C C . LYS A 1 345 ? 5.859 35.594 -1.665 1 96.38 345 LYS A C 1
ATOM 2784 O O . LYS A 1 345 ? 5.074 34.688 -1.929 1 96.38 345 LYS A O 1
ATOM 2789 N N . VAL A 1 346 ? 6.516 36.25 -2.605 1 96.06 346 VAL A N 1
ATOM 2790 C CA . VAL A 1 346 ? 6.297 36 -4.027 1 96.06 346 VAL A CA 1
ATOM 2791 C C . VAL A 1 346 ? 6.789 34.594 -4.398 1 96.06 346 VAL A C 1
ATOM 2793 O O . VAL A 1 346 ? 6.137 33.906 -5.168 1 96.06 346 VAL A O 1
ATOM 2796 N N . ALA A 1 347 ? 7.879 34.219 -3.861 1 97.38 347 ALA A N 1
ATOM 2797 C CA . ALA A 1 347 ? 8.453 32.906 -4.141 1 97.38 347 ALA A CA 1
ATOM 2798 C C . ALA A 1 347 ? 7.516 31.781 -3.697 1 97.38 347 ALA A C 1
ATOM 2800 O O . ALA A 1 347 ? 7.312 30.812 -4.422 1 97.38 347 ALA A O 1
ATOM 2801 N N . HIS A 1 348 ? 6.926 31.938 -2.498 1 97.69 348 HIS A N 1
ATOM 2802 C CA . HIS A 1 348 ? 5.984 30.938 -2 1 97.69 348 HIS A CA 1
ATOM 2803 C C . HIS A 1 348 ? 4.738 30.875 -2.879 1 97.69 348 HIS A C 1
ATOM 2805 O O . HIS A 1 348 ? 4.215 29.781 -3.135 1 97.69 348 HIS A O 1
ATOM 2811 N N . SER A 1 349 ? 4.301 32.031 -3.33 1 96.31 349 SER A N 1
ATOM 2812 C CA . SER A 1 349 ? 3.139 32.094 -4.211 1 96.31 349 SER A CA 1
ATOM 2813 C C . SER A 1 349 ? 3.418 31.375 -5.531 1 96.31 349 SER A C 1
ATOM 2815 O O . SER A 1 349 ? 2.582 30.609 -6.02 1 96.31 349 SER A O 1
ATOM 2817 N N . ILE A 1 350 ? 4.586 31.594 -6.094 1 95.25 350 ILE A N 1
ATOM 2818 C CA . ILE A 1 350 ? 4.988 30.953 -7.34 1 95.25 350 ILE A CA 1
ATOM 2819 C C . ILE A 1 350 ? 5.055 29.438 -7.145 1 95.25 350 ILE A C 1
ATOM 2821 O O . ILE A 1 350 ? 4.562 28.672 -7.98 1 95.25 350 ILE A O 1
ATOM 2825 N N . THR A 1 351 ? 5.648 29.031 -6.055 1 96.88 351 THR A N 1
ATOM 2826 C CA . THR A 1 351 ? 5.789 27.609 -5.758 1 96.88 351 THR A CA 1
ATOM 2827 C C . THR A 1 351 ? 4.422 26.938 -5.691 1 96.88 351 THR A C 1
ATOM 2829 O O . THR A 1 351 ? 4.219 25.875 -6.293 1 96.88 351 THR A O 1
ATOM 2832 N N . SER A 1 352 ? 3.498 27.547 -4.973 1 97.06 352 SER A N 1
ATOM 2833 C CA . SER A 1 352 ? 2.15 27 -4.836 1 97.06 352 SER A CA 1
ATOM 2834 C C . SER A 1 352 ? 1.446 26.922 -6.188 1 97.06 352 SER A C 1
ATOM 2836 O O . SER A 1 352 ? 0.731 25.953 -6.469 1 97.06 352 SER A O 1
ATOM 2838 N N . LEU A 1 353 ? 1.648 27.938 -7 1 94.25 353 LEU A N 1
ATOM 2839 C CA . LEU A 1 353 ? 1.029 27.984 -8.32 1 94.25 353 LEU A CA 1
ATOM 2840 C C . LEU A 1 353 ? 1.557 26.859 -9.211 1 94.25 353 LEU A C 1
ATOM 2842 O O . LEU A 1 353 ? 0.793 26.234 -9.953 1 94.25 353 LEU A O 1
ATOM 2846 N N . LEU A 1 354 ? 2.863 26.641 -9.164 1 94.69 354 LEU A N 1
ATOM 2847 C CA . LEU A 1 354 ? 3.451 25.547 -9.93 1 94.69 354 LEU A CA 1
ATOM 2848 C C . LEU A 1 354 ? 2.85 24.203 -9.508 1 94.69 354 LEU A C 1
ATOM 2850 O O . LEU A 1 354 ? 2.469 23.391 -10.359 1 94.69 354 LEU A O 1
ATOM 2854 N N . ARG A 1 355 ? 2.736 24.016 -8.211 1 96.25 355 ARG A N 1
ATOM 2855 C CA . ARG A 1 355 ? 2.188 22.781 -7.68 1 96.25 355 ARG A CA 1
ATOM 2856 C C . ARG A 1 355 ? 0.727 22.609 -8.086 1 96.25 355 ARG A C 1
ATOM 2858 O O . ARG A 1 355 ? 0.292 21.5 -8.406 1 96.25 355 ARG A O 1
ATOM 2865 N N . LEU A 1 356 ? 0.003 23.703 -8.078 1 93.38 356 LEU A N 1
ATOM 2866 C CA . LEU A 1 356 ? -1.395 23.688 -8.5 1 93.38 356 LEU A CA 1
ATOM 2867 C C . LEU A 1 356 ? -1.519 23.234 -9.953 1 93.38 356 LEU A C 1
ATOM 2869 O O . LEU A 1 356 ? -2.531 22.641 -10.336 1 93.38 356 LEU A O 1
ATOM 2873 N N . ASN A 1 357 ? -0.493 23.453 -10.734 1 91.88 357 ASN A N 1
ATOM 2874 C CA . ASN A 1 357 ? -0.469 23.047 -12.133 1 91.88 357 ASN A CA 1
ATOM 2875 C C . ASN A 1 357 ? 0.262 21.719 -12.328 1 91.88 357 ASN A C 1
ATOM 2877 O O . ASN A 1 357 ? 0.749 21.422 -13.422 1 91.88 357 ASN A O 1
ATOM 2881 N N . ASN A 1 358 ? 0.451 21 -11.25 1 92.44 358 ASN A N 1
ATOM 2882 C CA . ASN A 1 358 ? 1.007 19.641 -11.242 1 92.44 358 ASN A CA 1
ATOM 2883 C C . ASN A 1 358 ? 2.488 19.656 -11.609 1 92.44 358 ASN A C 1
ATOM 2885 O O . ASN A 1 358 ? 2.971 18.719 -12.266 1 92.44 358 ASN A O 1
ATOM 2889 N N . ILE A 1 359 ? 3.18 20.688 -11.312 1 92.56 359 ILE A N 1
ATOM 2890 C CA . ILE A 1 359 ? 4.629 20.766 -11.461 1 92.56 359 ILE A CA 1
ATOM 2891 C C . ILE A 1 359 ? 5.297 20.609 -10.102 1 92.56 359 ILE A C 1
ATOM 2893 O O . ILE A 1 359 ? 5.137 21.453 -9.219 1 92.56 359 ILE A O 1
ATOM 2897 N N . PRO A 1 360 ? 6.02 19.531 -9.93 1 94.62 360 PRO A N 1
ATOM 2898 C CA . PRO A 1 360 ? 6.723 19.375 -8.648 1 94.62 360 PRO A CA 1
ATOM 2899 C C . PRO A 1 360 ? 7.668 20.547 -8.359 1 94.62 360 PRO A C 1
ATOM 2901 O O . PRO A 1 360 ? 8.508 20.875 -9.195 1 94.62 360 PRO A O 1
ATOM 2904 N N . ALA A 1 361 ? 7.484 21.172 -7.176 1 95.56 361 ALA A N 1
ATOM 2905 C CA . ALA A 1 361 ? 8.258 22.375 -6.875 1 95.56 361 ALA A CA 1
ATOM 2906 C C . ALA A 1 361 ? 8.711 22.391 -5.418 1 95.56 361 ALA A C 1
ATOM 2908 O O . ALA A 1 361 ? 7.961 21.984 -4.527 1 95.56 361 ALA A O 1
ATOM 2909 N N . ASP A 1 362 ? 9.953 22.859 -5.234 1 96.06 362 ASP A N 1
ATOM 2910 C CA . ASP A 1 362 ? 10.539 22.969 -3.9 1 96.06 362 ASP A CA 1
ATOM 2911 C C . ASP A 1 362 ? 10.883 24.422 -3.568 1 96.06 362 ASP A C 1
ATOM 2913 O O . ASP A 1 362 ? 11.195 25.219 -4.461 1 96.06 362 ASP A O 1
ATOM 2917 N N . ILE A 1 363 ? 10.82 24.703 -2.342 1 96.62 363 ILE A N 1
ATOM 2918 C CA . ILE A 1 363 ? 11.203 26.016 -1.832 1 96.62 363 ILE A CA 1
ATOM 2919 C C . ILE A 1 363 ? 11.766 25.875 -0.419 1 96.62 363 ILE A C 1
ATOM 2921 O O . ILE A 1 363 ? 11.406 24.953 0.309 1 96.62 363 ILE A O 1
ATOM 2925 N N . ASP A 1 364 ? 12.633 26.797 -0.05 1 94.44 364 ASP A N 1
ATOM 2926 C CA . ASP A 1 364 ? 13.203 26.828 1.291 1 94.44 364 ASP A CA 1
ATOM 2927 C C . ASP A 1 364 ? 12.164 27.25 2.328 1 94.44 364 ASP A C 1
ATOM 2929 O O . ASP A 1 364 ? 11.555 28.312 2.209 1 94.44 364 ASP A O 1
ATOM 2933 N N . LEU A 1 365 ? 12.031 26.438 3.336 1 94.56 365 LEU A N 1
ATOM 2934 C CA . LEU A 1 365 ? 11.047 26.719 4.379 1 94.56 365 LEU A CA 1
ATOM 2935 C C . LEU A 1 365 ? 11.727 27.344 5.602 1 94.56 365 LEU A C 1
ATOM 2937 O O . LEU A 1 365 ? 11.047 27.812 6.516 1 94.56 365 LEU A O 1
ATOM 2941 N N . ALA A 1 366 ? 13.039 27.438 5.578 1 92.12 366 ALA A N 1
ATOM 2942 C CA . ALA A 1 366 ? 13.789 27.844 6.762 1 92.12 366 ALA A CA 1
ATOM 2943 C C . ALA A 1 366 ? 14.219 29.312 6.66 1 92.12 366 ALA A C 1
ATOM 2945 O O . ALA A 1 366 ? 14.742 29.875 7.621 1 92.12 366 ALA A O 1
ATOM 2946 N N . GLY A 1 367 ? 13.961 29.922 5.594 1 91.06 367 GLY A N 1
ATOM 2947 C CA . GLY A 1 367 ? 14.375 31.312 5.414 1 91.06 367 GLY A CA 1
ATOM 2948 C C . GLY A 1 367 ? 15.883 31.469 5.27 1 91.06 367 GLY A C 1
ATOM 2949 O O . GLY A 1 367 ? 16.469 32.406 5.797 1 91.06 367 GLY A O 1
ATOM 2950 N N . ARG A 1 368 ? 16.531 30.562 4.609 1 92.38 368 ARG A N 1
ATOM 2951 C CA . ARG A 1 368 ? 17.984 30.594 4.465 1 92.38 368 ARG A CA 1
ATOM 2952 C C . ARG A 1 368 ? 18.406 31.594 3.395 1 92.38 368 ARG A C 1
ATOM 2954 O O . ARG A 1 368 ? 17.578 32.062 2.604 1 92.38 368 ARG A O 1
ATOM 2961 N N . ASN A 1 369 ? 19.688 31.891 3.436 1 94.38 369 ASN A N 1
ATOM 2962 C CA . ASN A 1 369 ? 20.188 32.812 2.43 1 94.38 369 ASN A CA 1
ATOM 2963 C C . ASN A 1 369 ? 20.266 32.156 1.053 1 94.38 369 ASN A C 1
ATOM 2965 O O . ASN A 1 369 ? 20.062 30.953 0.923 1 94.38 369 ASN A O 1
ATOM 2969 N N . LEU A 1 370 ? 20.516 32.938 0.072 1 94.06 370 LEU A N 1
ATOM 2970 C CA . LEU A 1 370 ? 20.453 32.5 -1.316 1 94.06 370 LEU A CA 1
ATOM 2971 C C . LEU A 1 370 ? 21.422 31.359 -1.569 1 94.06 370 LEU A C 1
ATOM 2973 O O . LEU A 1 370 ? 21.094 30.391 -2.254 1 94.06 370 LEU A O 1
ATOM 2977 N N . LYS A 1 371 ? 22.594 31.484 -1.072 1 93.44 371 LYS A N 1
ATOM 2978 C CA . LYS A 1 371 ? 23.609 30.453 -1.287 1 93.44 371 LYS A CA 1
ATOM 2979 C C . LYS A 1 371 ? 23.141 29.094 -0.792 1 93.44 371 LYS A C 1
ATOM 2981 O O . LYS A 1 371 ? 23.281 28.094 -1.496 1 93.44 371 LYS A O 1
ATOM 2986 N N . LYS A 1 372 ? 22.578 29.094 0.375 1 93.31 372 LYS A N 1
ATOM 2987 C CA . LYS A 1 372 ? 22.094 27.844 0.963 1 93.31 372 LYS A CA 1
ATOM 2988 C C . LYS A 1 372 ? 20.875 27.328 0.209 1 93.31 372 LYS A C 1
ATOM 2990 O O . LYS A 1 372 ? 20.703 26.109 0.076 1 93.31 372 LYS A O 1
ATOM 2995 N N . GLN A 1 373 ? 20.016 28.25 -0.224 1 94.94 373 GLN A N 1
ATOM 2996 C CA . GLN A 1 373 ? 18.891 27.844 -1.046 1 94.94 373 GLN A CA 1
ATOM 2997 C C . GLN A 1 373 ? 19.344 27.141 -2.314 1 94.94 373 GLN A C 1
ATOM 2999 O O . GLN A 1 373 ? 18.812 26.094 -2.68 1 94.94 373 GLN A O 1
ATOM 3004 N N . MET A 1 374 ? 20.328 27.641 -2.91 1 90.44 374 MET A N 1
ATOM 3005 C CA . MET A 1 374 ? 20.844 27.109 -4.172 1 90.44 374 MET A CA 1
ATOM 3006 C C . MET A 1 374 ? 21.516 25.766 -3.969 1 90.44 374 MET A C 1
ATOM 3008 O O . MET A 1 374 ? 21.438 24.891 -4.84 1 90.44 374 MET A O 1
ATOM 3012 N N . ASP A 1 375 ? 22.109 25.594 -2.865 1 88.44 375 ASP A N 1
ATOM 3013 C CA . ASP A 1 375 ? 22.703 24.297 -2.539 1 88.44 375 ASP A CA 1
ATOM 3014 C C . ASP A 1 375 ? 21.641 23.203 -2.477 1 88.44 375 ASP A C 1
ATOM 3016 O O . ASP A 1 375 ? 21.859 22.078 -2.916 1 88.44 375 ASP A O 1
ATOM 3020 N N . ASN A 1 376 ? 20.562 23.594 -1.98 1 85.56 376 ASN A N 1
ATOM 3021 C CA . ASN A 1 376 ? 19.469 22.641 -1.841 1 85.56 376 ASN A CA 1
ATOM 3022 C C . ASN A 1 376 ? 18.766 22.406 -3.172 1 85.56 376 ASN A C 1
ATOM 3024 O O . ASN A 1 376 ? 18.109 21.375 -3.355 1 85.56 376 ASN A O 1
ATOM 3028 N N . ALA A 1 377 ? 18.875 23.328 -4.098 1 84.12 377 ALA A N 1
ATOM 3029 C CA . ALA A 1 377 ? 18.219 23.266 -5.402 1 84.12 377 ALA A CA 1
ATOM 3030 C C . ALA A 1 377 ? 19.031 22.438 -6.395 1 84.12 377 ALA A C 1
ATOM 3032 O O . ALA A 1 377 ? 18.641 22.281 -7.551 1 84.12 377 ALA A O 1
ATOM 3033 N N . GLY A 1 378 ? 20.062 21.891 -6.004 1 77.12 378 GLY A N 1
ATOM 3034 C CA . GLY A 1 378 ? 21.031 21.281 -6.914 1 77.12 378 GLY A CA 1
ATOM 3035 C C . GLY A 1 378 ? 20.469 20.094 -7.676 1 77.12 378 GLY A C 1
ATOM 3036 O O . GLY A 1 378 ? 20.922 19.781 -8.781 1 77.12 378 GLY A O 1
ATOM 3037 N N . THR A 1 379 ? 19.406 19.5 -7.234 1 79.5 379 THR A N 1
ATOM 3038 C CA . THR A 1 379 ? 18.906 18.312 -7.91 1 79.5 379 THR A CA 1
ATOM 3039 C C . THR A 1 379 ? 17.703 18.641 -8.781 1 79.5 379 THR A C 1
ATOM 3041 O O . THR A 1 379 ? 17.156 17.781 -9.461 1 79.5 379 THR A O 1
ATOM 3044 N N . ALA A 1 380 ? 17.359 19.953 -8.859 1 90.38 380 ALA A N 1
ATOM 3045 C CA . ALA A 1 380 ? 16.203 20.375 -9.641 1 90.38 380 ALA A CA 1
ATOM 3046 C C . ALA A 1 380 ? 16.547 20.5 -11.125 1 90.38 380 ALA A C 1
ATOM 3048 O O . ALA A 1 380 ? 17.703 20.719 -11.477 1 90.38 380 ALA A O 1
ATOM 3049 N N . ARG A 1 381 ? 15.578 20.312 -11.914 1 90.38 381 ARG A N 1
ATOM 3050 C CA . ARG A 1 381 ? 15.734 20.484 -13.359 1 90.38 381 ARG A CA 1
ATOM 3051 C C . ARG A 1 381 ? 15.844 21.969 -13.719 1 90.38 381 ARG A C 1
ATOM 3053 O O . ARG A 1 381 ? 16.594 22.328 -14.617 1 90.38 381 ARG A O 1
ATOM 3060 N N . TYR A 1 382 ? 15.062 22.766 -12.992 1 91.69 382 TYR A N 1
ATOM 3061 C CA . TYR A 1 382 ? 15.078 24.219 -13.148 1 91.69 382 TYR A CA 1
ATOM 3062 C C . TYR A 1 382 ? 15.078 24.922 -11.797 1 91.69 382 TYR A C 1
ATOM 3064 O O . TYR A 1 382 ? 14.602 24.359 -10.805 1 91.69 382 TYR A O 1
ATOM 3072 N N . SER A 1 383 ? 15.656 26.078 -11.867 1 94.25 383 SER A N 1
ATOM 3073 C CA . SER A 1 383 ? 15.523 26.969 -10.727 1 94.25 383 SER A CA 1
ATOM 3074 C C . SER A 1 383 ? 14.906 28.297 -11.141 1 94.25 383 SER A C 1
ATOM 3076 O O . SER A 1 383 ? 15.289 28.875 -12.164 1 94.25 383 SER A O 1
ATOM 3078 N N . ILE A 1 384 ? 13.953 28.656 -10.438 1 95.62 384 ILE A N 1
ATOM 3079 C CA . ILE A 1 384 ? 13.375 29.984 -10.609 1 95.62 384 ILE A CA 1
ATOM 3080 C C . ILE A 1 384 ? 13.875 30.906 -9.508 1 95.62 384 ILE A C 1
ATOM 3082 O O . ILE A 1 384 ? 13.641 30.672 -8.32 1 95.62 384 ILE A O 1
ATOM 3086 N N . ILE A 1 385 ? 14.516 31.969 -9.898 1 96.25 385 ILE A N 1
ATOM 3087 C CA . ILE A 1 385 ? 15.078 32.906 -8.953 1 96.25 385 ILE A CA 1
ATOM 3088 C C . ILE A 1 385 ? 14.219 34.188 -8.914 1 96.25 385 ILE A C 1
ATOM 3090 O O . ILE A 1 385 ? 14.078 34.875 -9.93 1 96.25 385 ILE A O 1
ATOM 3094 N N . VAL A 1 386 ? 13.695 34.469 -7.766 1 97.44 386 VAL A N 1
ATOM 3095 C CA . VAL A 1 386 ? 12.852 35.656 -7.574 1 97.44 386 VAL A CA 1
ATOM 3096 C C . VAL A 1 386 ? 13.688 36.781 -6.992 1 97.44 386 VAL A C 1
ATOM 3098 O O . VAL A 1 386 ? 14.086 36.719 -5.828 1 97.44 386 VAL A O 1
ATOM 3101 N N . GLY A 1 387 ? 13.891 37.812 -7.77 1 96.75 387 GLY A N 1
ATOM 3102 C CA . GLY A 1 387 ? 14.641 39 -7.371 1 96.75 387 GLY A CA 1
ATOM 3103 C C . GLY A 1 387 ? 13.859 40.281 -7.547 1 96.75 387 GLY A C 1
ATOM 3104 O O . GLY A 1 387 ? 12.969 40.375 -8.391 1 96.75 387 GLY A O 1
ATOM 3105 N N . PRO A 1 388 ? 14.234 41.219 -6.723 1 95.88 388 PRO A N 1
ATOM 3106 C CA . PRO A 1 388 ? 13.492 42.469 -6.758 1 95.88 388 PRO A CA 1
ATOM 3107 C C . PRO A 1 388 ? 13.586 43.188 -8.109 1 95.88 388 PRO A C 1
ATOM 3109 O O . PRO A 1 388 ? 12.594 43.719 -8.594 1 95.88 388 PRO A O 1
ATOM 3112 N N . GLN A 1 389 ? 14.695 43.188 -8.766 1 94.75 389 GLN A N 1
ATOM 3113 C CA . GLN A 1 389 ? 14.898 43.875 -10.023 1 94.75 389 GLN A CA 1
ATOM 3114 C C . GLN A 1 389 ? 14.039 43.281 -11.133 1 94.75 389 GLN A C 1
ATOM 3116 O O . GLN A 1 389 ? 13.328 44 -11.828 1 94.75 389 GLN A O 1
ATOM 3121 N N . GLU A 1 390 ? 14.094 41.969 -11.305 1 94.31 390 GLU A N 1
ATOM 3122 C CA . GLU A 1 390 ? 13.312 41.312 -12.328 1 94.31 390 GLU A CA 1
ATOM 3123 C C . GLU A 1 390 ? 11.82 41.406 -12.039 1 94.31 390 GLU A C 1
ATOM 3125 O O . GLU A 1 390 ? 11.016 41.594 -12.953 1 94.31 390 GLU A O 1
ATOM 3130 N N . LEU A 1 391 ? 11.438 41.312 -10.773 1 94.5 391 LEU A N 1
ATOM 3131 C CA . LEU A 1 391 ? 10.031 41.312 -10.383 1 94.5 391 LEU A CA 1
ATOM 3132 C C . LEU A 1 391 ? 9.398 42.688 -10.695 1 94.5 391 LEU A C 1
ATOM 3134 O O . LEU A 1 391 ? 8.219 42.75 -11.039 1 94.5 391 LEU A O 1
ATOM 3138 N N . GLU A 1 392 ? 10.195 43.719 -10.492 1 94.5 392 GLU A N 1
ATOM 3139 C CA . GLU A 1 392 ? 9.711 45.062 -10.797 1 94.5 392 GLU A CA 1
ATOM 3140 C C . GLU A 1 392 ? 9.234 45.156 -12.242 1 94.5 392 GLU A C 1
ATOM 3142 O O . GLU A 1 392 ? 8.32 45.938 -12.547 1 94.5 392 GLU A O 1
ATOM 3147 N N . ASN A 1 393 ? 9.828 44.375 -13.148 1 93.94 393 ASN A N 1
ATOM 3148 C CA . ASN A 1 393 ? 9.453 44.375 -14.555 1 93.94 393 ASN A CA 1
ATOM 3149 C C . ASN A 1 393 ? 8.516 43.188 -14.867 1 93.94 393 ASN A C 1
ATOM 3151 O O . ASN A 1 393 ? 8.305 42.875 -16.031 1 93.94 393 ASN A O 1
ATOM 3155 N N . GLY A 1 394 ? 8.078 42.531 -13.852 1 93.69 394 GLY A N 1
ATOM 3156 C CA . GLY A 1 394 ? 7.125 41.469 -14.016 1 93.69 394 GLY A CA 1
ATOM 3157 C C . GLY A 1 394 ? 7.766 40.156 -14.469 1 93.69 394 GLY A C 1
ATOM 3158 O O . GLY A 1 394 ? 7.121 39.344 -15.117 1 93.69 394 GLY A O 1
ATOM 3159 N N . ASN A 1 395 ? 9.062 40.031 -14.133 1 94.69 395 ASN A N 1
ATOM 3160 C CA . ASN A 1 395 ? 9.797 38.844 -14.594 1 94.69 395 ASN A CA 1
ATOM 3161 C C . ASN A 1 395 ? 10.438 38.094 -13.43 1 94.69 395 ASN A C 1
ATOM 3163 O O . ASN A 1 395 ? 10.453 38.594 -12.305 1 94.69 395 ASN A O 1
ATOM 3167 N N . VAL A 1 396 ? 10.812 36.875 -13.703 1 95.69 396 VAL A N 1
ATOM 3168 C CA . VAL A 1 396 ? 11.688 36.094 -12.844 1 95.69 396 VAL A CA 1
ATOM 3169 C C . VAL A 1 396 ? 12.805 35.469 -13.672 1 95.69 396 VAL A C 1
ATOM 3171 O O . VAL A 1 396 ? 12.734 35.438 -14.906 1 95.69 396 VAL A O 1
ATOM 3174 N N . VAL A 1 397 ? 13.812 35 -12.984 1 94.75 397 VAL A N 1
ATOM 3175 C CA . VAL A 1 397 ? 14.945 34.406 -13.672 1 94.75 397 VAL A CA 1
ATOM 3176 C C . VAL A 1 397 ? 14.773 32.875 -13.695 1 94.75 397 VAL A C 1
ATOM 3178 O O . VAL A 1 397 ? 14.406 32.281 -12.688 1 94.75 397 VAL A O 1
ATOM 3181 N N . LEU A 1 398 ? 14.906 32.312 -14.852 1 93.56 398 LEU A N 1
ATOM 3182 C CA . LEU A 1 398 ? 14.898 30.859 -15.008 1 93.56 398 LEU A CA 1
ATOM 3183 C C . LEU A 1 398 ? 16.297 30.344 -15.281 1 93.56 398 LEU A C 1
ATOM 3185 O O . LEU A 1 398 ? 16.969 30.781 -16.234 1 93.56 398 LEU A O 1
ATOM 3189 N N . HIS A 1 399 ? 16.703 29.438 -14.398 1 92 399 HIS A N 1
ATOM 3190 C CA . HIS A 1 399 ? 18 28.781 -14.531 1 92 399 HIS A CA 1
ATOM 3191 C C . HIS A 1 399 ? 17.859 27.312 -14.867 1 92 399 HIS A C 1
ATOM 3193 O O . HIS A 1 399 ? 17.219 26.562 -14.125 1 92 399 HIS A O 1
ATOM 3199 N N . ASP A 1 400 ? 18.391 26.922 -16.031 1 89.31 400 ASP A N 1
ATOM 3200 C CA . ASP A 1 400 ? 18.469 25.5 -16.375 1 89.31 400 ASP A CA 1
ATOM 3201 C C . ASP A 1 400 ? 19.625 24.844 -15.641 1 89.31 400 ASP A C 1
ATOM 3203 O O . ASP A 1 400 ? 20.797 25.094 -15.945 1 89.31 400 ASP A O 1
ATOM 3207 N N . MET A 1 401 ? 19.281 23.984 -14.797 1 88.31 401 MET A N 1
ATOM 3208 C CA . MET A 1 401 ? 20.297 23.422 -13.922 1 88.31 401 MET A CA 1
ATOM 3209 C C . MET A 1 401 ? 21.125 22.375 -14.648 1 88.31 401 MET A C 1
ATOM 3211 O O . MET A 1 401 ? 22.203 22 -14.18 1 88.31 401 MET A O 1
ATOM 3215 N N . LYS A 1 402 ? 20.656 21.922 -15.75 1 84.25 402 LYS A N 1
ATOM 3216 C CA . LYS A 1 402 ? 21.375 20.922 -16.531 1 84.25 402 LYS A CA 1
ATOM 3217 C C . LYS A 1 402 ? 22.469 21.578 -17.391 1 84.25 402 LYS A C 1
ATOM 3219 O O . LYS A 1 402 ? 23.609 21.109 -17.406 1 84.25 402 LYS A O 1
ATOM 3224 N N . ASP A 1 403 ? 22.141 22.641 -18.094 1 85.62 403 ASP A N 1
ATOM 3225 C CA . ASP A 1 403 ? 23.125 23.203 -19 1 85.62 403 ASP A CA 1
ATOM 3226 C C . ASP A 1 403 ? 23.625 24.547 -18.5 1 85.62 403 ASP A C 1
ATOM 3228 O O . ASP A 1 403 ? 24.516 25.156 -19.094 1 85.62 403 ASP A O 1
ATOM 3232 N N . GLY A 1 404 ? 23.016 25 -17.359 1 87.19 404 GLY A N 1
ATOM 3233 C CA . GLY A 1 404 ? 23.516 26.219 -16.719 1 87.19 404 GLY A CA 1
ATOM 3234 C C . GLY A 1 404 ? 22.984 27.484 -17.359 1 87.19 404 GLY A C 1
ATOM 3235 O O . GLY A 1 404 ? 23.25 28.578 -16.891 1 87.19 404 GLY A O 1
ATOM 3236 N N . LYS A 1 405 ? 22.234 27.328 -18.391 1 90 405 LYS A N 1
ATOM 3237 C CA . LYS A 1 405 ? 21.688 28.5 -19.078 1 90 405 LYS A CA 1
ATOM 3238 C C . LYS A 1 405 ? 20.672 29.234 -18.219 1 90 405 LYS A C 1
ATOM 3240 O O . LYS A 1 405 ? 19.906 28.609 -17.469 1 90 405 LYS A O 1
ATOM 3245 N N . GLU A 1 406 ? 20.781 30.562 -18.312 1 91.19 406 GLU A N 1
ATOM 3246 C CA . GLU A 1 406 ? 19.875 31.422 -17.578 1 91.19 406 GLU A CA 1
ATOM 3247 C C . GLU A 1 406 ? 19.078 32.312 -18.5 1 91.19 406 GLU A C 1
ATOM 3249 O O . GLU A 1 406 ? 19.594 32.781 -19.531 1 91.19 406 GLU A O 1
ATOM 3254 N N . GLY A 1 407 ? 17.781 32.5 -18.203 1 90 407 GLY A N 1
ATOM 3255 C CA . GLY A 1 407 ? 16.906 33.406 -18.922 1 90 407 GLY A CA 1
ATOM 3256 C C . GLY A 1 407 ? 15.852 34.031 -18.047 1 90 407 GLY A C 1
ATOM 3257 O O . GLY A 1 407 ? 15.781 33.75 -16.844 1 90 407 GLY A O 1
ATOM 3258 N N . THR A 1 408 ? 15.172 35 -18.672 1 92.06 408 THR A N 1
ATOM 3259 C CA . THR A 1 408 ? 14.094 35.688 -17.953 1 92.06 408 THR A CA 1
ATOM 3260 C C . THR A 1 408 ? 12.734 35.281 -18.531 1 92.06 408 THR A C 1
ATOM 3262 O O . THR A 1 408 ? 12.578 35.156 -19.734 1 92.06 408 THR A O 1
ATOM 3265 N N . ILE A 1 409 ? 11.812 35.062 -17.594 1 91.44 409 ILE A N 1
ATOM 3266 C CA . ILE A 1 409 ? 10.461 34.688 -18.031 1 91.44 409 ILE A CA 1
ATOM 3267 C C . ILE A 1 409 ? 9.445 35.594 -17.344 1 91.44 409 ILE A C 1
ATOM 3269 O O . ILE A 1 409 ? 9.664 36.031 -16.219 1 91.44 409 ILE A O 1
ATOM 3273 N N . SER A 1 410 ? 8.383 35.844 -18.125 1 92.56 410 SER A N 1
ATOM 3274 C CA . SER A 1 410 ? 7.305 36.625 -17.562 1 92.56 410 SER A CA 1
ATOM 3275 C C . SER A 1 410 ? 6.559 35.875 -16.469 1 92.56 410 SER A C 1
ATOM 3277 O O . SER A 1 410 ? 6.219 34.719 -16.641 1 92.56 410 SER A O 1
ATOM 3279 N N . LEU A 1 411 ? 6.379 36.562 -15.375 1 90.88 411 LEU A N 1
ATOM 3280 C CA . LEU A 1 411 ? 5.602 35.969 -14.289 1 90.88 411 LEU A CA 1
ATOM 3281 C C . LEU A 1 411 ? 4.188 35.625 -14.75 1 90.88 411 LEU A C 1
ATOM 3283 O O . LEU A 1 411 ? 3.635 34.625 -14.344 1 90.88 411 LEU A O 1
ATOM 3287 N N . GLU A 1 412 ? 3.674 36.406 -15.555 1 89.38 412 GLU A N 1
ATOM 3288 C CA . GLU A 1 412 ? 2.338 36.188 -16.094 1 89.38 412 GLU A CA 1
ATOM 3289 C C . GLU A 1 412 ? 2.279 34.906 -16.906 1 89.38 412 GLU A C 1
ATOM 3291 O O . GLU A 1 412 ? 1.363 34.094 -16.75 1 89.38 412 GLU A O 1
ATOM 3296 N N . LYS A 1 413 ? 3.229 34.719 -17.719 1 86.94 413 LYS A N 1
ATOM 3297 C CA . LYS A 1 413 ? 3.281 33.531 -18.531 1 86.94 413 LYS A CA 1
ATOM 3298 C C . LYS A 1 413 ? 3.492 32.281 -17.672 1 86.94 413 LYS A C 1
ATOM 3300 O O . LYS A 1 413 ? 2.91 31.234 -17.938 1 86.94 413 LYS A O 1
ATOM 3305 N N . LEU A 1 414 ? 4.32 32.438 -16.672 1 88.12 414 LEU A N 1
ATOM 3306 C CA . LEU A 1 414 ? 4.598 31.344 -15.766 1 88.12 414 LEU A CA 1
ATOM 3307 C C . LEU A 1 414 ? 3.336 30.922 -15.023 1 88.12 414 LEU A C 1
ATOM 3309 O O . LEU A 1 414 ? 3.111 29.734 -14.797 1 88.12 414 LEU A O 1
ATOM 3313 N N . THR A 1 415 ? 2.561 31.859 -14.672 1 84.62 415 THR A N 1
ATOM 3314 C CA . THR A 1 415 ? 1.358 31.594 -13.883 1 84.62 415 THR A CA 1
ATOM 3315 C C . THR A 1 415 ? 0.243 31.047 -14.773 1 84.62 415 THR A C 1
ATOM 3317 O O . THR A 1 415 ? -0.541 30.203 -14.352 1 84.62 415 THR A O 1
ATOM 3320 N N . GLU A 1 416 ? 0.225 31.469 -16.062 1 85.25 416 GLU A N 1
ATOM 3321 C CA . GLU A 1 416 ? -0.854 31.094 -16.969 1 85.25 416 GLU A CA 1
ATOM 3322 C C . GLU A 1 416 ? -0.628 29.703 -17.547 1 85.25 416 GLU A C 1
ATOM 3324 O O . GLU A 1 416 ? -1.566 28.922 -17.656 1 85.25 416 GLU A O 1
ATOM 3329 N N . ASP A 1 417 ? 0.63 29.484 -17.906 1 85.44 417 ASP A N 1
ATOM 3330 C CA . ASP A 1 417 ? 0.905 28.203 -18.531 1 85.44 417 ASP A CA 1
ATOM 3331 C C . ASP A 1 417 ? 2.326 27.734 -18.234 1 85.44 417 ASP A C 1
ATOM 3333 O O . ASP A 1 417 ? 3.166 27.656 -19.125 1 85.44 417 ASP A O 1
ATOM 3337 N N . PRO A 1 418 ? 2.492 27.406 -16.984 1 86.56 418 PRO A N 1
ATOM 3338 C CA . PRO A 1 418 ? 3.852 27.016 -16.594 1 86.56 418 PRO A CA 1
ATOM 3339 C C . PRO A 1 418 ? 4.371 25.812 -17.391 1 86.56 418 PRO A C 1
ATOM 3341 O O . PRO A 1 418 ? 5.57 25.719 -17.656 1 86.56 418 PRO A O 1
ATOM 3344 N N . ASN A 1 419 ? 3.51 24.953 -17.891 1 83.12 419 ASN A N 1
ATOM 3345 C CA . ASN A 1 419 ? 3.943 23.797 -18.656 1 83.12 419 ASN A CA 1
ATOM 3346 C C . ASN A 1 419 ? 4.562 24.203 -19.984 1 83.12 419 ASN A C 1
ATOM 3348 O O . ASN A 1 419 ? 5.555 23.609 -20.422 1 83.12 419 ASN A O 1
ATOM 3352 N N . SER A 1 420 ? 3.93 25.125 -20.594 1 79.62 420 SER A N 1
ATOM 3353 C CA . SER A 1 420 ? 4.434 25.594 -21.875 1 79.62 420 SER A CA 1
ATOM 3354 C C . SER A 1 420 ? 5.773 26.312 -21.719 1 79.62 420 SER A C 1
ATOM 3356 O O . SER A 1 420 ? 6.645 26.203 -22.594 1 79.62 420 SER A O 1
ATOM 3358 N N . VAL A 1 421 ? 5.867 26.984 -20.594 1 76.12 421 VAL A N 1
ATOM 3359 C CA . VAL A 1 421 ? 7.051 27.797 -20.359 1 76.12 421 VAL A CA 1
ATOM 3360 C C . VAL A 1 421 ? 8.234 26.906 -20 1 76.12 421 VAL A C 1
ATOM 3362 O O . VAL A 1 421 ? 9.352 27.125 -20.469 1 76.12 421 VAL A O 1
ATOM 3365 N N . LEU A 1 422 ? 7.953 25.969 -19.203 1 81.12 422 LEU A N 1
ATOM 3366 C CA . LEU A 1 422 ? 9.039 25.156 -18.672 1 81.12 422 LEU A CA 1
ATOM 3367 C C . LEU A 1 422 ? 9.297 23.953 -19.578 1 81.12 422 LEU A C 1
ATOM 3369 O O . LEU A 1 422 ? 10.281 23.234 -19.391 1 81.12 422 LEU A O 1
ATOM 3373 N N . ASN A 1 423 ? 8.641 23.875 -20.797 1 65.88 423 ASN A N 1
ATOM 3374 C CA . ASN A 1 423 ? 8.766 22.75 -21.719 1 65.88 423 ASN A CA 1
ATOM 3375 C C . ASN A 1 423 ? 8.93 21.422 -20.969 1 65.88 423 ASN A C 1
ATOM 3377 O O . ASN A 1 423 ? 9.789 20.609 -21.312 1 65.88 423 ASN A O 1
ATOM 3381 N N . LEU A 1 424 ? 8.32 21.344 -19.828 1 59.03 424 LEU A N 1
ATOM 3382 C CA . LEU A 1 424 ? 8.516 20.172 -18.969 1 59.03 424 LEU A CA 1
ATOM 3383 C C . LEU A 1 424 ? 7.84 18.953 -19.594 1 59.03 424 LEU A C 1
ATOM 3385 O O . LEU A 1 424 ? 8.117 17.828 -19.172 1 59.03 424 LEU A O 1
ATOM 3389 N N . GLU A 1 425 ? 6.766 19 -20.359 1 49.03 425 GLU A N 1
ATOM 3390 C CA . GLU A 1 425 ? 6.141 17.844 -20.969 1 49.03 425 GLU A CA 1
ATOM 3391 C C . GLU A 1 425 ? 7.156 17.031 -21.781 1 49.03 425 GLU A C 1
ATOM 3393 O O . GLU A 1 425 ? 7 15.828 -21.969 1 49.03 425 GLU A O 1
ATOM 3398 N N . LYS A 1 426 ? 8.023 17.578 -22.422 1 40.16 426 LYS A N 1
ATOM 3399 C CA . LYS A 1 426 ? 8.961 16.797 -23.219 1 40.16 426 LYS A CA 1
ATOM 3400 C C . LYS A 1 426 ? 9.984 16.094 -22.344 1 40.16 426 LYS A C 1
ATOM 3402 O O . LYS A 1 426 ? 10.961 15.523 -22.844 1 40.16 426 LYS A O 1
ATOM 3407 N N . LEU A 1 427 ? 9.977 16.125 -21.156 1 37.94 427 LEU A N 1
ATOM 3408 C CA . LEU A 1 427 ? 10.859 15.344 -20.281 1 37.94 427 LEU A CA 1
ATOM 3409 C C . LEU A 1 427 ? 10.125 14.148 -19.703 1 37.94 427 LEU A C 1
ATOM 3411 O O . LEU A 1 427 ? 8.945 14.25 -19.344 1 37.94 427 LEU A O 1
ATOM 3415 N N . MET B 1 1 ? -14.578 -19.641 9.555 1 71 1 MET B N 1
ATOM 3416 C CA . MET B 1 1 ? -13.633 -19.078 10.508 1 71 1 MET B CA 1
ATOM 3417 C C . MET B 1 1 ? -13.734 -17.562 10.547 1 71 1 MET B C 1
ATOM 3419 O O . MET B 1 1 ? -13.773 -16.906 9.5 1 71 1 MET B O 1
ATOM 3423 N N . GLU B 1 2 ? -13.828 -17.047 11.758 1 83.88 2 GLU B N 1
ATOM 3424 C CA . GLU B 1 2 ? -14.188 -15.641 11.984 1 83.88 2 GLU B CA 1
ATOM 3425 C C . GLU B 1 2 ? -12.945 -14.773 12.164 1 83.88 2 GLU B C 1
ATOM 3427 O O . GLU B 1 2 ? -11.906 -15.258 12.625 1 83.88 2 GLU B O 1
ATOM 3432 N N . LEU B 1 3 ? -12.984 -13.641 11.656 1 92.19 3 LEU B N 1
ATOM 3433 C CA . LEU B 1 3 ? -11.938 -12.648 11.859 1 92.19 3 LEU B CA 1
ATOM 3434 C C . LEU B 1 3 ? -11.945 -12.125 13.289 1 92.19 3 LEU B C 1
ATOM 3436 O O . LEU B 1 3 ? -13 -12.102 13.938 1 92.19 3 LEU B O 1
ATOM 3440 N N . PRO B 1 4 ? -10.719 -11.836 13.789 1 91.94 4 PRO B N 1
ATOM 3441 C CA . PRO B 1 4 ? -10.719 -11.133 15.07 1 91.94 4 PRO B CA 1
ATOM 3442 C C . PRO B 1 4 ? -11.602 -9.891 15.062 1 91.94 4 PRO B C 1
ATOM 3444 O O . PRO B 1 4 ? -11.789 -9.266 14.016 1 91.94 4 PRO B O 1
ATOM 3447 N N . ARG B 1 5 ? -12.07 -9.547 16.266 1 88.62 5 ARG B N 1
ATOM 3448 C CA . ARG B 1 5 ? -12.945 -8.391 16.406 1 88.62 5 ARG B CA 1
ATOM 3449 C C . ARG B 1 5 ? -12.281 -7.129 15.875 1 88.62 5 ARG B C 1
ATOM 3451 O O . ARG B 1 5 ? -11.125 -6.848 16.188 1 88.62 5 ARG B O 1
ATOM 3458 N N . GLY B 1 6 ? -12.984 -6.395 15.031 1 89.38 6 GLY B N 1
ATOM 3459 C CA . GLY B 1 6 ? -12.508 -5.117 14.516 1 89.38 6 GLY B CA 1
ATOM 3460 C C . GLY B 1 6 ? -11.711 -5.25 13.234 1 89.38 6 GLY B C 1
ATOM 3461 O O . GLY B 1 6 ? -11.398 -4.25 12.586 1 89.38 6 GLY B O 1
ATOM 3462 N N . MET B 1 7 ? -11.375 -6.457 12.898 1 93.06 7 MET B N 1
ATOM 3463 C CA . MET B 1 7 ? -10.633 -6.699 11.664 1 93.06 7 MET B CA 1
ATOM 3464 C C . MET B 1 7 ? -11.586 -6.965 10.5 1 93.06 7 MET B C 1
ATOM 3466 O O . MET B 1 7 ? -12.742 -7.344 10.719 1 93.06 7 MET B O 1
ATOM 3470 N N . LYS B 1 8 ? -11.141 -6.758 9.328 1 92.94 8 LYS B N 1
ATOM 3471 C CA . LYS B 1 8 ? -11.953 -7.043 8.156 1 92.94 8 LYS B CA 1
ATOM 3472 C C . LYS B 1 8 ? -11.086 -7.297 6.93 1 92.94 8 LYS B C 1
ATOM 3474 O O . LYS B 1 8 ? -9.891 -6.977 6.93 1 92.94 8 LYS B O 1
ATOM 3479 N N . ASP B 1 9 ? -11.641 -7.934 5.98 1 95.94 9 ASP B N 1
ATOM 3480 C CA . ASP B 1 9 ? -11.086 -8.008 4.633 1 95.94 9 ASP B CA 1
ATOM 3481 C C . ASP B 1 9 ? -11.555 -6.836 3.777 1 95.94 9 ASP B C 1
ATOM 3483 O O . ASP B 1 9 ? -12.75 -6.57 3.678 1 95.94 9 ASP B O 1
ATOM 3487 N N . PHE B 1 10 ? -10.609 -6.133 3.232 1 96.25 10 PHE B N 1
ATOM 3488 C CA . PHE B 1 10 ? -10.992 -5.074 2.305 1 96.25 10 PHE B CA 1
ATOM 3489 C C . PHE B 1 10 ? -11.195 -5.633 0.903 1 96.25 10 PHE B C 1
ATOM 3491 O O . PHE B 1 10 ? -10.234 -5.93 0.197 1 96.25 10 PHE B O 1
ATOM 3498 N N . GLU B 1 11 ? -12.445 -5.688 0.485 1 95.06 11 GLU B N 1
ATOM 3499 C CA . GLU B 1 11 ? -12.797 -6.234 -0.823 1 95.06 11 GLU B CA 1
ATOM 3500 C C . GLU B 1 11 ? -12.43 -5.262 -1.942 1 95.06 11 GLU B C 1
ATOM 3502 O O . GLU B 1 11 ? -11.961 -4.152 -1.682 1 95.06 11 GLU B O 1
ATOM 3507 N N . ALA B 1 12 ? -12.586 -5.664 -3.148 1 92.88 12 ALA B N 1
ATOM 3508 C CA . ALA B 1 12 ? -12.094 -4.953 -4.324 1 92.88 12 ALA B CA 1
ATOM 3509 C C . ALA B 1 12 ? -12.641 -3.529 -4.371 1 92.88 12 ALA B C 1
ATOM 3511 O O . ALA B 1 12 ? -11.898 -2.58 -4.633 1 92.88 12 ALA B O 1
ATOM 3512 N N . ASN B 1 13 ? -13.93 -3.414 -4.152 1 90.88 13 ASN B N 1
ATOM 3513 C CA . ASN B 1 13 ? -14.539 -2.088 -4.207 1 90.88 13 ASN B CA 1
ATOM 3514 C C . ASN B 1 13 ? -13.977 -1.172 -3.123 1 90.88 13 ASN B C 1
ATOM 3516 O O . ASN B 1 13 ? -13.633 -0.021 -3.395 1 90.88 13 ASN B O 1
ATOM 3520 N N . GLU B 1 14 ? -13.93 -1.686 -1.924 1 92.56 14 GLU B N 1
ATOM 3521 C CA . GLU B 1 14 ? -13.383 -0.911 -0.816 1 92.56 14 GLU B CA 1
ATOM 3522 C C . GLU B 1 14 ? -11.906 -0.594 -1.045 1 92.56 14 GLU B C 1
ATOM 3524 O O . GLU B 1 14 ? -11.461 0.526 -0.79 1 92.56 14 GLU B O 1
ATOM 3529 N N . ASN B 1 15 ? -11.188 -1.59 -1.439 1 94.5 15 ASN B N 1
ATOM 3530 C CA . ASN B 1 15 ? -9.758 -1.399 -1.684 1 94.5 15 ASN B CA 1
ATOM 3531 C C . ASN B 1 15 ? -9.516 -0.394 -2.805 1 94.5 15 ASN B C 1
ATOM 3533 O O . ASN B 1 15 ? -8.523 0.341 -2.779 1 94.5 15 ASN B O 1
ATOM 3537 N N . SER B 1 16 ? -10.383 -0.383 -3.848 1 94.06 16 SER B N 1
ATOM 3538 C CA . SER B 1 16 ? -10.258 0.58 -4.938 1 94.06 16 SER B CA 1
ATOM 3539 C C . SER B 1 16 ? -10.406 2.01 -4.43 1 94.06 16 SER B C 1
ATOM 3541 O O . SER B 1 16 ? -9.727 2.92 -4.918 1 94.06 16 SER B O 1
ATOM 3543 N N . ASN B 1 17 ? -11.297 2.195 -3.469 1 95.38 17 ASN B N 1
ATOM 3544 C CA . ASN B 1 17 ? -11.445 3.51 -2.852 1 95.38 17 ASN B CA 1
ATOM 3545 C C . ASN B 1 17 ? -10.188 3.912 -2.084 1 95.38 17 ASN B C 1
ATOM 3547 O O . ASN B 1 17 ? -9.758 5.066 -2.146 1 95.38 17 ASN B O 1
ATOM 3551 N N . ILE B 1 18 ? -9.633 2.99 -1.368 1 96.62 18 ILE B N 1
ATOM 3552 C CA . ILE B 1 18 ? -8.398 3.25 -0.63 1 96.62 18 ILE B CA 1
ATOM 3553 C C . ILE B 1 18 ? -7.281 3.613 -1.604 1 96.62 18 ILE B C 1
ATOM 3555 O O . ILE B 1 18 ? -6.547 4.582 -1.385 1 96.62 18 ILE B O 1
ATOM 3559 N N . GLU B 1 19 ? -7.184 2.873 -2.672 1 95.75 19 GLU B N 1
ATOM 3560 C CA . GLU B 1 19 ? -6.184 3.135 -3.701 1 95.75 19 GLU B CA 1
ATOM 3561 C C . GLU B 1 19 ? -6.375 4.516 -4.32 1 95.75 19 GLU B C 1
ATOM 3563 O O . GLU B 1 19 ? -5.402 5.188 -4.668 1 95.75 19 GLU B O 1
ATOM 3568 N N . HIS B 1 20 ? -7.594 4.867 -4.523 1 96 20 HIS B N 1
ATOM 3569 C CA . HIS B 1 20 ? -7.91 6.18 -5.074 1 96 20 HIS B CA 1
ATOM 3570 C C . HIS B 1 20 ? -7.344 7.297 -4.203 1 96 20 HIS B C 1
ATOM 3572 O O . HIS B 1 20 ? -6.672 8.203 -4.703 1 96 20 HIS B O 1
ATOM 3578 N N . VAL B 1 21 ? -7.59 7.223 -2.922 1 97.88 21 VAL B N 1
ATOM 3579 C CA . VAL B 1 21 ? -7.07 8.219 -1.987 1 97.88 21 VAL B CA 1
ATOM 3580 C C . VAL B 1 21 ? -5.543 8.156 -1.963 1 97.88 21 VAL B C 1
ATOM 3582 O O . VAL B 1 21 ? -4.871 9.188 -1.983 1 97.88 21 VAL B O 1
ATOM 3585 N N . ARG B 1 22 ? -5.008 6.965 -1.919 1 97.88 22 ARG B N 1
ATOM 3586 C CA . ARG B 1 22 ? -3.561 6.766 -1.898 1 97.88 22 ARG B CA 1
ATOM 3587 C C . ARG B 1 22 ? -2.898 7.438 -3.098 1 97.88 22 ARG B C 1
ATOM 3589 O O . ARG B 1 22 ? -1.858 8.086 -2.957 1 97.88 22 ARG B O 1
ATOM 3596 N N . ASN B 1 23 ? -3.461 7.234 -4.266 1 96.12 23 ASN B N 1
ATOM 3597 C CA . ASN B 1 23 ? -2.885 7.785 -5.488 1 96.12 23 ASN B CA 1
ATOM 3598 C C . ASN B 1 23 ? -2.855 9.312 -5.453 1 96.12 23 ASN B C 1
ATOM 3600 O O . ASN B 1 23 ? -1.863 9.922 -5.848 1 96.12 23 ASN B O 1
ATOM 3604 N N . HIS B 1 24 ? -3.918 9.914 -5.027 1 97.44 24 HIS B N 1
ATOM 3605 C CA . HIS B 1 24 ? -3.959 11.367 -4.898 1 97.44 24 HIS B CA 1
ATOM 3606 C C . HIS B 1 24 ? -2.938 11.859 -3.877 1 97.44 24 HIS B C 1
ATOM 3608 O O . HIS B 1 24 ? -2.227 12.836 -4.121 1 97.44 24 HIS B O 1
ATOM 3614 N N . PHE B 1 25 ? -2.881 11.141 -2.797 1 98.56 25 PHE B N 1
ATOM 3615 C CA . PHE B 1 25 ? -1.944 11.523 -1.745 1 98.56 25 PHE B CA 1
ATOM 3616 C C . PHE B 1 25 ? -0.506 11.43 -2.24 1 98.56 25 PHE B C 1
ATOM 3618 O O . PHE B 1 25 ? 0.296 12.336 -2.012 1 98.56 25 PHE B O 1
ATOM 3625 N N . LYS B 1 26 ? -0.162 10.359 -2.797 1 97.25 26 LYS B N 1
ATOM 3626 C CA . LYS B 1 26 ? 1.198 10.148 -3.283 1 97.25 26 LYS B CA 1
ATOM 3627 C C . LYS B 1 26 ? 1.591 11.219 -4.301 1 97.25 26 LYS B C 1
ATOM 3629 O O . LYS B 1 26 ? 2.727 11.695 -4.297 1 97.25 26 LYS B O 1
ATOM 3634 N N . LYS B 1 27 ? 0.692 11.516 -5.195 1 95.69 27 LYS B N 1
ATOM 3635 C CA . LYS B 1 27 ? 0.95 12.57 -6.172 1 95.69 27 LYS B CA 1
ATOM 3636 C C . LYS B 1 27 ? 1.278 13.891 -5.484 1 95.69 27 LYS B C 1
ATOM 3638 O O . LYS B 1 27 ? 2.256 14.555 -5.836 1 95.69 27 LYS B O 1
ATOM 3643 N N . LEU B 1 28 ? 0.498 14.258 -4.508 1 97.56 28 LEU B N 1
ATOM 3644 C CA . LEU B 1 28 ? 0.727 15.508 -3.785 1 97.56 28 LEU B CA 1
ATOM 3645 C C . LEU B 1 28 ? 2.029 15.445 -2.996 1 97.56 28 LEU B C 1
ATOM 3647 O O . LEU B 1 28 ? 2.771 16.438 -2.936 1 97.56 28 LEU B O 1
ATOM 3651 N N . SER B 1 29 ? 2.217 14.297 -2.371 1 97.25 29 SER B N 1
ATOM 3652 C CA . SER B 1 29 ? 3.482 14.094 -1.673 1 97.25 29 SER B CA 1
ATOM 3653 C C . SER B 1 29 ? 4.668 14.406 -2.574 1 97.25 29 SER B C 1
ATOM 3655 O O . SER B 1 29 ? 5.605 15.094 -2.158 1 97.25 29 SER B O 1
ATOM 3657 N N . ASN B 1 30 ? 4.609 13.984 -3.762 1 95 30 ASN B N 1
ATOM 3658 C CA . ASN B 1 30 ? 5.672 14.227 -4.73 1 95 30 ASN B CA 1
ATOM 3659 C C . ASN B 1 30 ? 5.719 15.695 -5.148 1 95 30 ASN B C 1
ATOM 3661 O O . ASN B 1 30 ? 6.801 16.281 -5.234 1 95 30 ASN B O 1
ATOM 3665 N N . LEU B 1 31 ? 4.574 16.297 -5.426 1 96 31 LEU B N 1
ATOM 3666 C CA . LEU B 1 31 ? 4.504 17.703 -5.844 1 96 31 LEU B CA 1
ATOM 3667 C C . LEU B 1 31 ? 5.172 18.609 -4.816 1 96 31 LEU B C 1
ATOM 3669 O O . LEU B 1 31 ? 5.793 19.609 -5.18 1 96 31 LEU B O 1
ATOM 3673 N N . TYR B 1 32 ? 5.086 18.234 -3.564 1 97.25 32 TYR B N 1
ATOM 3674 C CA . TYR B 1 32 ? 5.59 19.078 -2.479 1 97.25 32 TYR B CA 1
ATOM 3675 C C . TYR B 1 32 ? 6.969 18.609 -2.027 1 97.25 32 TYR B C 1
ATOM 3677 O O . TYR B 1 32 ? 7.543 19.172 -1.09 1 97.25 32 TYR B O 1
ATOM 3685 N N . GLY B 1 33 ? 7.5 17.562 -2.621 1 94.88 33 GLY B N 1
ATOM 3686 C CA . GLY B 1 33 ? 8.867 17.125 -2.385 1 94.88 33 GLY B CA 1
ATOM 3687 C C . GLY B 1 33 ? 9.023 16.312 -1.113 1 94.88 33 GLY B C 1
ATOM 3688 O O . GLY B 1 33 ? 10.078 16.359 -0.476 1 94.88 33 GLY B O 1
ATOM 3689 N N . PHE B 1 34 ? 8 15.648 -0.684 1 96.75 34 PHE B N 1
ATOM 3690 C CA . PHE B 1 34 ? 8.109 14.781 0.48 1 96.75 34 PHE B CA 1
ATOM 3691 C C . PHE B 1 34 ? 8.727 13.438 0.101 1 96.75 34 PHE B C 1
ATOM 3693 O O . PHE B 1 34 ? 8.43 12.891 -0.96 1 96.75 34 PHE B O 1
ATOM 3700 N N . SER B 1 35 ? 9.633 12.953 0.955 1 95.94 35 SER B N 1
ATOM 3701 C CA . SER B 1 35 ? 10.148 11.602 0.833 1 95.94 35 SER B CA 1
ATOM 3702 C C . SER B 1 35 ? 9.125 10.57 1.303 1 95.94 35 SER B C 1
ATOM 3704 O O . SER B 1 35 ? 8.828 10.484 2.496 1 95.94 35 SER B O 1
ATOM 3706 N N . PHE B 1 36 ? 8.609 9.797 0.373 1 97 36 PHE B N 1
ATOM 3707 C CA . PHE B 1 36 ? 7.578 8.812 0.667 1 97 36 PHE B CA 1
ATOM 3708 C C . PHE B 1 36 ? 8.188 7.535 1.225 1 97 36 PHE B C 1
ATOM 3710 O O . PHE B 1 36 ? 8.859 6.793 0.5 1 97 36 PHE B O 1
ATOM 3717 N N . MET B 1 37 ? 7.992 7.34 2.584 1 97.38 37 MET B N 1
ATOM 3718 C CA . MET B 1 37 ? 8.609 6.223 3.289 1 97.38 37 MET B CA 1
ATOM 3719 C C . MET B 1 37 ? 7.555 5.316 3.91 1 97.38 37 MET B C 1
ATOM 3721 O O . MET B 1 37 ? 6.371 5.66 3.934 1 97.38 37 MET B O 1
ATOM 3725 N N . GLU B 1 38 ? 7.953 4.156 4.312 1 97.5 38 GLU B N 1
ATOM 3726 C CA . GLU B 1 38 ? 7.156 3.25 5.133 1 97.5 38 GLU B CA 1
ATOM 3727 C C . GLU B 1 38 ? 7.891 2.871 6.414 1 97.5 38 GLU B C 1
ATOM 3729 O O . GLU B 1 38 ? 8.734 1.972 6.41 1 97.5 38 GLU B O 1
ATOM 3734 N N . PRO B 1 39 ? 7.512 3.568 7.512 1 97.69 39 PRO B N 1
ATOM 3735 C CA . PRO B 1 39 ? 8.156 3.184 8.773 1 97.69 39 PRO B CA 1
ATOM 3736 C C . PRO B 1 39 ? 7.723 1.802 9.25 1 97.69 39 PRO B C 1
ATOM 3738 O O . PRO B 1 39 ? 6.676 1.299 8.844 1 97.69 39 PRO B O 1
ATOM 3741 N N . SER B 1 40 ? 8.492 1.233 10.117 1 97.44 40 SER B N 1
ATOM 3742 C CA . SER B 1 40 ? 8.289 -0.127 10.602 1 97.44 40 SER B CA 1
ATOM 3743 C C . SER B 1 40 ? 6.871 -0.317 11.133 1 97.44 40 SER B C 1
ATOM 3745 O O . SER B 1 40 ? 6.336 0.56 11.82 1 97.44 40 SER B O 1
ATOM 3747 N N . VAL B 1 41 ? 6.305 -1.467 10.797 1 97.88 41 VAL B N 1
ATOM 3748 C CA . VAL B 1 41 ? 4.953 -1.791 11.25 1 97.88 41 VAL B CA 1
ATOM 3749 C C . VAL B 1 41 ? 4.992 -2.264 12.703 1 97.88 41 VAL B C 1
ATOM 3751 O O . VAL B 1 41 ? 4.035 -2.066 13.445 1 97.88 41 VAL B O 1
ATOM 3754 N N . LEU B 1 42 ? 6.012 -2.877 13.062 1 97.12 42 LEU B N 1
ATOM 3755 C CA . LEU B 1 42 ? 6.258 -3.352 14.422 1 97.12 42 LEU B CA 1
ATOM 3756 C C . LEU B 1 42 ? 7.34 -2.516 15.102 1 97.12 42 LEU B C 1
ATOM 3758 O O . LEU B 1 42 ? 8.438 -2.365 14.57 1 97.12 42 LEU B O 1
ATOM 3762 N N . GLU B 1 43 ? 6.98 -1.926 16.25 1 97 43 GLU B N 1
ATOM 3763 C CA . GLU B 1 43 ? 7.891 -1.101 17.047 1 97 43 GLU B CA 1
ATOM 3764 C C . GLU B 1 43 ? 8.156 -1.725 18.406 1 97 43 GLU B C 1
ATOM 3766 O O . GLU B 1 43 ? 7.398 -2.586 18.859 1 97 43 GLU B O 1
ATOM 3771 N N . SER B 1 44 ? 9.328 -1.273 19.016 1 96.38 44 SER B N 1
ATOM 3772 C CA . SER B 1 44 ? 9.43 -1.546 20.438 1 96.38 44 SER B CA 1
ATOM 3773 C C . SER B 1 44 ? 8.32 -0.86 21.219 1 96.38 44 SER B C 1
ATOM 3775 O O . SER B 1 44 ? 7.961 0.283 20.922 1 96.38 44 SER B O 1
ATOM 3777 N N . LEU B 1 45 ? 7.762 -1.579 22.188 1 96.12 45 LEU B N 1
ATOM 3778 C CA . LEU B 1 45 ? 6.711 -0.986 23 1 96.12 45 LEU B CA 1
ATOM 3779 C C . LEU B 1 45 ? 7.168 0.337 23.609 1 96.12 45 LEU B C 1
ATOM 3781 O O . LEU B 1 45 ? 6.391 1.29 23.688 1 96.12 45 LEU B O 1
ATOM 3785 N N . SER B 1 46 ? 8.398 0.427 24.031 1 94.62 46 SER B N 1
ATOM 3786 C CA . SER B 1 46 ? 8.961 1.631 24.625 1 94.62 46 SER B CA 1
ATOM 3787 C C . SER B 1 46 ? 8.883 2.816 23.672 1 94.62 46 SER B C 1
ATOM 3789 O O . SER B 1 46 ? 8.672 3.953 24.094 1 94.62 46 SER B O 1
ATOM 3791 N N . THR B 1 47 ? 9.016 2.568 22.375 1 94.81 47 THR B N 1
ATOM 3792 C CA . THR B 1 47 ? 8.906 3.613 21.359 1 94.81 47 THR B CA 1
ATOM 3793 C C . THR B 1 47 ? 7.508 4.234 21.375 1 94.81 47 THR B C 1
ATOM 3795 O O . THR B 1 47 ? 7.367 5.457 21.359 1 94.81 47 THR B O 1
ATOM 3798 N N . LEU B 1 48 ? 6.531 3.398 21.516 1 94.19 48 LEU B N 1
ATOM 3799 C CA . LEU B 1 48 ? 5.148 3.865 21.438 1 94.19 48 LEU B CA 1
ATOM 3800 C C . LEU B 1 48 ? 4.727 4.496 22.766 1 94.19 48 LEU B C 1
ATOM 3802 O O . LEU B 1 48 ? 3.781 5.289 22.812 1 94.19 48 LEU B O 1
ATOM 3806 N N . GLU B 1 49 ? 5.484 4.199 23.828 1 92.56 49 GLU B N 1
ATOM 3807 C CA . GLU B 1 49 ? 5.18 4.742 25.141 1 92.56 49 GLU B CA 1
ATOM 3808 C C . GLU B 1 49 ? 5.902 6.066 25.375 1 92.56 49 GLU B C 1
ATOM 3810 O O . GLU B 1 49 ? 5.68 6.73 26.391 1 92.56 49 GLU B O 1
ATOM 3815 N N . THR B 1 50 ? 6.953 6.355 24.609 1 84.75 50 THR B N 1
ATOM 3816 C CA . THR B 1 50 ? 7.828 7.508 24.812 1 84.75 50 THR B CA 1
ATOM 3817 C C . THR B 1 50 ? 7.012 8.758 25.109 1 84.75 50 THR B C 1
ATOM 3819 O O . THR B 1 50 ? 7.363 9.539 26 1 84.75 50 THR B O 1
ATOM 3822 N N . LYS B 1 51 ? 5.785 8.977 24.641 1 70.56 51 LYS B N 1
ATOM 3823 C CA . LYS B 1 51 ? 5.094 10.234 24.938 1 70.56 51 LYS B CA 1
ATOM 3824 C C . LYS B 1 51 ? 3.865 9.984 25.812 1 70.56 51 LYS B C 1
ATOM 3826 O O . LYS B 1 51 ? 3.66 10.672 26.812 1 70.56 51 LYS B O 1
ATOM 3831 N N . SER B 1 52 ? 3.193 9.078 25.484 1 71.75 52 SER B N 1
ATOM 3832 C CA . SER B 1 52 ? 1.899 8.891 26.141 1 71.75 52 SER B CA 1
ATOM 3833 C C . SER B 1 52 ? 2.031 8.062 27.406 1 71.75 52 SER B C 1
ATOM 3835 O O . SER B 1 52 ? 1.092 7.98 28.203 1 71.75 52 SER B O 1
ATOM 3837 N N . GLY B 1 53 ? 3.211 7.613 27.656 1 79.75 53 GLY B N 1
ATOM 3838 C CA . GLY B 1 53 ? 3.396 6.773 28.828 1 79.75 53 GLY B CA 1
ATOM 3839 C C . GLY B 1 53 ? 2.684 5.438 28.719 1 79.75 53 GLY B C 1
ATOM 3840 O O . GLY B 1 53 ? 2.207 5.066 27.656 1 79.75 53 GLY B O 1
ATOM 3841 N N . PRO B 1 54 ? 2.57 4.719 29.797 1 84.94 54 PRO B N 1
ATOM 3842 C CA . PRO B 1 54 ? 2.039 3.355 29.797 1 84.94 54 PRO B CA 1
ATOM 3843 C C . PRO B 1 54 ? 0.536 3.309 29.531 1 84.94 54 PRO B C 1
ATOM 3845 O O . PRO B 1 54 ? -0.001 2.252 29.188 1 84.94 54 PRO B O 1
ATOM 3848 N N . ALA B 1 55 ? -0.127 4.418 29.656 1 83.38 55 ALA B N 1
ATOM 3849 C CA . ALA B 1 55 ? -1.575 4.461 29.469 1 83.38 55 ALA B CA 1
ATOM 3850 C C . ALA B 1 55 ? -1.951 4.07 28.047 1 83.38 55 ALA B C 1
ATOM 3852 O O . ALA B 1 55 ? -3.049 3.562 27.797 1 83.38 55 ALA B O 1
ATOM 3853 N N . ILE B 1 56 ? -1.035 4.18 27.125 1 89.5 56 ILE B N 1
ATOM 3854 C CA . ILE B 1 56 ? -1.298 3.902 25.719 1 89.5 56 ILE B CA 1
ATOM 3855 C C . ILE B 1 56 ? -1.521 2.404 25.516 1 89.5 56 ILE B C 1
ATOM 3857 O O . ILE B 1 56 ? -2.117 1.986 24.516 1 89.5 56 ILE B O 1
ATOM 3861 N N . ARG B 1 57 ? -1.023 1.649 26.438 1 91.25 57 ARG B N 1
ATOM 3862 C CA . ARG B 1 57 ? -1.104 0.196 26.344 1 91.25 57 ARG B CA 1
ATOM 3863 C C . ARG B 1 57 ? -2.549 -0.264 26.188 1 91.25 57 ARG B C 1
ATOM 3865 O O . ARG B 1 57 ? -2.822 -1.261 25.516 1 91.25 57 ARG B O 1
ATOM 3872 N N . ASP B 1 58 ? -3.463 0.481 26.688 1 91 58 ASP B N 1
ATOM 3873 C CA . ASP B 1 58 ? -4.875 0.109 26.656 1 91 58 ASP B CA 1
ATOM 3874 C C . ASP B 1 58 ? -5.469 0.309 25.266 1 91 58 ASP B C 1
ATOM 3876 O O . ASP B 1 58 ? -6.512 -0.263 24.953 1 91 58 ASP B O 1
ATOM 3880 N N . GLU B 1 59 ? -4.762 1.025 24.484 1 92.19 59 GLU B N 1
ATOM 3881 C CA . GLU B 1 59 ? -5.359 1.435 23.203 1 92.19 59 GLU B CA 1
ATOM 3882 C C . GLU B 1 59 ? -4.617 0.818 22.031 1 92.19 59 GLU B C 1
ATOM 3884 O O . GLU B 1 59 ? -4.945 1.093 20.875 1 92.19 59 GLU B O 1
ATOM 3889 N N . ILE B 1 60 ? -3.615 -0.001 22.359 1 95.5 60 ILE B N 1
ATOM 3890 C CA . ILE B 1 60 ? -2.807 -0.499 21.25 1 95.5 60 ILE B CA 1
ATOM 3891 C C . ILE B 1 60 ? -2.658 -2.016 21.359 1 95.5 60 ILE B C 1
ATOM 3893 O O . ILE B 1 60 ? -3.025 -2.607 22.375 1 95.5 60 ILE B O 1
ATOM 3897 N N . TYR B 1 61 ? -2.25 -2.697 20.266 1 96.69 61 TYR B N 1
ATOM 3898 C CA . TYR B 1 61 ? -1.839 -4.098 20.281 1 96.69 61 TYR B CA 1
ATOM 3899 C C . TYR B 1 61 ? -0.372 -4.23 20.672 1 96.69 61 TYR B C 1
ATOM 3901 O O . TYR B 1 61 ? 0.513 -3.75 19.953 1 96.69 61 TYR B O 1
ATOM 3909 N N . TYR B 1 62 ? -0.109 -4.777 21.781 1 96.44 62 TYR B N 1
ATOM 3910 C CA . TYR B 1 62 ? 1.262 -5.051 22.203 1 96.44 62 TYR B CA 1
ATOM 3911 C C . TYR B 1 62 ? 1.395 -6.469 22.734 1 96.44 62 TYR B C 1
ATOM 3913 O O . TYR B 1 62 ? 0.406 -7.074 23.156 1 96.44 62 TYR B O 1
ATOM 3921 N N . PHE B 1 63 ? 2.586 -7.086 22.656 1 96.94 63 PHE B N 1
ATOM 3922 C CA . PHE B 1 63 ? 2.828 -8.461 23.078 1 96.94 63 PHE B CA 1
ATOM 3923 C C . PHE B 1 63 ? 4.324 -8.734 23.203 1 96.94 63 PHE B C 1
ATOM 3925 O O . PHE B 1 63 ? 5.145 -7.887 22.844 1 96.94 63 PHE B O 1
ATOM 3932 N N . LYS B 1 64 ? 4.621 -9.781 23.828 1 95.94 64 LYS B N 1
ATOM 3933 C CA . LYS B 1 64 ? 5.996 -10.273 23.859 1 95.94 64 LYS B CA 1
ATOM 3934 C C . LYS B 1 64 ? 6.262 -11.203 22.672 1 95.94 64 LYS B C 1
ATOM 3936 O O . LYS B 1 64 ? 5.48 -12.117 22.406 1 95.94 64 LYS B O 1
ATOM 3941 N N . ASP B 1 65 ? 7.328 -10.906 22 1 93.75 65 ASP B N 1
ATOM 3942 C CA . ASP B 1 65 ? 7.648 -11.805 20.906 1 93.75 65 ASP B CA 1
ATOM 3943 C C . ASP B 1 65 ? 8.352 -13.062 21.406 1 93.75 65 ASP B C 1
ATOM 3945 O O . ASP B 1 65 ? 8.438 -13.297 22.609 1 93.75 65 ASP B O 1
ATOM 3949 N N . LYS B 1 66 ? 8.812 -13.945 20.484 1 92.94 66 LYS B N 1
ATOM 3950 C CA . LYS B 1 66 ? 9.375 -15.242 20.859 1 92.94 66 LYS B CA 1
ATOM 3951 C C . LYS B 1 66 ? 10.719 -15.07 21.562 1 92.94 66 LYS B C 1
ATOM 3953 O O . LYS B 1 66 ? 11.172 -15.969 22.281 1 92.94 66 LYS B O 1
ATOM 3958 N N . GLY B 1 67 ? 11.391 -13.969 21.359 1 91.5 67 GLY B N 1
ATOM 3959 C CA . GLY B 1 67 ? 12.609 -13.641 22.078 1 91.5 67 GLY B CA 1
ATOM 3960 C C . GLY B 1 67 ? 12.352 -12.914 23.391 1 91.5 67 GLY B C 1
ATOM 3961 O O . GLY B 1 67 ? 13.25 -12.281 23.938 1 91.5 67 GLY B O 1
ATOM 3962 N N . ASP B 1 68 ? 11.164 -12.773 23.781 1 93.94 68 ASP B N 1
ATOM 3963 C CA . ASP B 1 68 ? 10.711 -12.172 25.031 1 93.94 68 ASP B CA 1
ATOM 3964 C C . ASP B 1 68 ? 10.891 -10.656 25.016 1 93.94 68 ASP B C 1
ATOM 3966 O O . ASP B 1 68 ? 11.102 -10.039 26.062 1 93.94 68 ASP B O 1
ATOM 3970 N N . ARG B 1 69 ? 10.945 -10.102 23.891 1 94.69 69 ARG B N 1
ATOM 3971 C CA . ARG B 1 69 ? 10.992 -8.648 23.75 1 94.69 69 ARG B CA 1
ATOM 3972 C C . ARG B 1 69 ? 9.594 -8.062 23.656 1 94.69 69 ARG B C 1
ATOM 3974 O O . ARG B 1 69 ? 8.719 -8.625 22.984 1 94.69 69 ARG B O 1
ATOM 3981 N N . GLU B 1 70 ? 9.375 -6.91 24.344 1 95.94 70 GLU B N 1
ATOM 3982 C CA . GLU B 1 70 ? 8.094 -6.219 24.266 1 95.94 70 GLU B CA 1
ATOM 3983 C C . GLU B 1 70 ? 7.977 -5.391 23 1 95.94 70 GLU B C 1
ATOM 3985 O O . GLU B 1 70 ? 8.672 -4.387 22.828 1 95.94 70 GLU B O 1
ATOM 3990 N N . VAL B 1 71 ? 7.047 -5.816 22.141 1 97.12 71 VAL B N 1
ATOM 3991 C CA . VAL B 1 71 ? 6.848 -5.148 20.859 1 97.12 71 VAL B CA 1
ATOM 3992 C C . VAL B 1 71 ? 5.383 -4.734 20.719 1 97.12 71 VAL B C 1
ATOM 3994 O O . VAL B 1 71 ? 4.527 -5.188 21.484 1 97.12 71 VAL B O 1
ATOM 3997 N N . ALA B 1 72 ? 5.117 -3.807 19.812 1 96.94 72 ALA B N 1
ATOM 3998 C CA . ALA B 1 72 ? 3.764 -3.295 19.594 1 96.94 72 ALA B CA 1
ATOM 3999 C C . ALA B 1 72 ? 3.535 -2.936 18.141 1 96.94 72 ALA B C 1
ATOM 4001 O O . ALA B 1 72 ? 4.457 -2.49 17.453 1 96.94 72 ALA B O 1
ATOM 4002 N N . LEU B 1 73 ? 2.316 -3.223 17.656 1 97.62 73 LEU B N 1
ATOM 4003 C CA . LEU B 1 73 ? 1.913 -2.756 16.328 1 97.62 73 LEU B CA 1
ATOM 4004 C C . LEU B 1 73 ? 1.731 -1.241 16.328 1 97.62 73 LEU B C 1
ATOM 4006 O O . LEU B 1 73 ? 1.202 -0.67 17.281 1 97.62 73 LEU B O 1
ATOM 4010 N N . ARG B 1 74 ? 2.205 -0.611 15.234 1 97.38 74 ARG B N 1
ATOM 4011 C CA . ARG B 1 74 ? 2.086 0.84 15.148 1 97.38 74 ARG B CA 1
ATOM 4012 C C . ARG B 1 74 ? 0.625 1.274 15.188 1 97.38 74 ARG B C 1
ATOM 4014 O O . ARG B 1 74 ? -0.235 0.643 14.57 1 97.38 74 ARG B O 1
ATOM 4021 N N . PHE B 1 75 ? 0.272 2.367 15.898 1 95.88 75 PHE B N 1
ATOM 4022 C CA . PHE B 1 75 ? -1.089 2.885 15.977 1 95.88 75 PHE B CA 1
ATOM 4023 C C . PHE B 1 75 ? -1.223 4.18 15.18 1 95.88 75 PHE B C 1
ATOM 4025 O O . PHE B 1 75 ? -2.322 4.719 15.047 1 95.88 75 PHE B O 1
ATOM 4032 N N . ASP B 1 76 ? -0.144 4.707 14.727 1 95.19 76 ASP B N 1
ATOM 4033 C CA . ASP B 1 76 ? -0.008 5.844 13.82 1 95.19 76 ASP B CA 1
ATOM 4034 C C . ASP B 1 76 ? 1.352 5.828 13.125 1 95.19 76 ASP B C 1
ATOM 4036 O O . ASP B 1 76 ? 2.154 4.918 13.336 1 95.19 76 ASP B O 1
ATOM 4040 N N . PHE B 1 77 ? 1.611 6.754 12.234 1 97.62 77 PHE B N 1
ATOM 4041 C CA . PHE B 1 77 ? 2.9 6.828 11.555 1 97.62 77 PHE B CA 1
ATOM 4042 C C . PHE B 1 77 ? 3.834 7.797 12.266 1 97.62 77 PHE B C 1
ATOM 4044 O O . PHE B 1 77 ? 5.055 7.711 12.117 1 97.62 77 PHE B O 1
ATOM 4051 N N . THR B 1 78 ? 3.283 8.773 13.008 1 96.19 78 THR B N 1
ATOM 4052 C CA . THR B 1 78 ? 4.043 9.867 13.594 1 96.19 78 THR B CA 1
ATOM 4053 C C . THR B 1 78 ? 5.152 9.336 14.492 1 96.19 78 THR B C 1
ATOM 4055 O O . THR B 1 78 ? 6.285 9.82 14.445 1 96.19 78 THR B O 1
ATOM 4058 N N . MET B 1 79 ? 4.867 8.352 15.344 1 95.5 79 MET B N 1
ATOM 4059 C CA . MET B 1 79 ? 5.844 7.812 16.281 1 95.5 79 MET B CA 1
ATOM 4060 C C . MET B 1 79 ? 7.023 7.188 15.555 1 95.5 79 MET B C 1
ATOM 4062 O O . MET B 1 79 ? 8.18 7.48 15.867 1 95.5 79 MET B O 1
ATOM 4066 N N . GLY B 1 80 ? 6.676 6.32 14.594 1 96.88 80 GLY B N 1
ATOM 4067 C CA . GLY B 1 80 ? 7.734 5.676 13.828 1 96.88 80 GLY B CA 1
ATOM 4068 C C . GLY B 1 80 ? 8.555 6.652 13 1 96.88 80 GLY B C 1
ATOM 4069 O O . GLY B 1 80 ? 9.773 6.527 12.922 1 96.88 80 GLY B O 1
ATOM 4070 N N . LEU B 1 81 ? 7.945 7.621 12.375 1 97.56 81 LEU B N 1
ATOM 4071 C CA . LEU B 1 81 ? 8.633 8.617 11.562 1 97.56 81 LEU B CA 1
ATOM 4072 C C . LEU B 1 81 ? 9.531 9.5 12.43 1 97.56 81 LEU B C 1
ATOM 4074 O O . LEU B 1 81 ? 10.648 9.844 12.031 1 97.56 81 LEU B O 1
ATOM 4078 N N . THR B 1 82 ? 9.023 9.875 13.578 1 96.81 82 THR B N 1
ATOM 4079 C CA . THR B 1 82 ? 9.82 10.711 14.469 1 96.81 82 THR B CA 1
ATOM 4080 C C . THR B 1 82 ? 11.016 9.938 15.008 1 96.81 82 THR B C 1
ATOM 4082 O O . THR B 1 82 ? 12.125 10.469 15.062 1 96.81 82 THR B O 1
ATOM 4085 N N . ARG B 1 83 ? 10.781 8.68 15.461 1 96.69 83 ARG B N 1
ATOM 4086 C CA . ARG B 1 83 ? 11.898 7.828 15.859 1 96.69 83 ARG B CA 1
ATOM 4087 C C . ARG B 1 83 ? 12.961 7.777 14.773 1 96.69 83 ARG B C 1
ATOM 4089 O O . ARG B 1 83 ? 14.148 7.945 15.055 1 96.69 83 ARG B O 1
ATOM 4096 N N . TYR B 1 84 ? 12.57 7.531 13.555 1 97.12 84 TYR B N 1
ATOM 4097 C CA . TYR B 1 84 ? 13.484 7.449 12.414 1 97.12 84 TYR B CA 1
ATOM 4098 C C . TYR B 1 84 ? 14.234 8.758 12.227 1 97.12 84 TYR B C 1
ATOM 4100 O O . TYR B 1 84 ? 15.461 8.773 12.125 1 97.12 84 TYR B O 1
ATOM 4108 N N . ALA B 1 85 ? 13.508 9.891 12.125 1 97 85 ALA B N 1
ATOM 4109 C CA . ALA B 1 85 ? 14.094 11.195 11.836 1 97 85 ALA B CA 1
ATOM 4110 C C . ALA B 1 85 ? 15.117 11.586 12.898 1 97 85 ALA B C 1
ATOM 4112 O O . ALA B 1 85 ? 16.188 12.094 12.57 1 97 85 ALA B O 1
ATOM 4113 N N . THR B 1 86 ? 14.789 11.344 14.133 1 95.81 86 THR B N 1
ATOM 4114 C CA . THR B 1 86 ? 15.656 11.773 15.227 1 95.81 86 THR B CA 1
ATOM 4115 C C . THR B 1 86 ? 16.922 10.906 15.281 1 95.81 86 THR B C 1
ATOM 4117 O O . THR B 1 86 ? 17.938 11.336 15.82 1 95.81 86 THR B O 1
ATOM 4120 N N . ALA B 1 87 ? 16.844 9.742 14.727 1 94.69 87 ALA B N 1
ATOM 4121 C CA . ALA B 1 87 ? 17.984 8.852 14.703 1 94.69 87 ALA B CA 1
ATOM 4122 C C . ALA B 1 87 ? 18.953 9.234 13.586 1 94.69 87 ALA B C 1
ATOM 4124 O O . ALA B 1 87 ? 20.109 8.781 13.57 1 94.69 87 ALA B O 1
ATOM 4125 N N . GLN B 1 88 ? 18.469 10.047 12.664 1 93.25 88 GLN B N 1
ATOM 4126 C CA . GLN B 1 88 ? 19.297 10.445 11.523 1 93.25 88 GLN B CA 1
ATOM 4127 C C . GLN B 1 88 ? 20.172 11.648 11.867 1 93.25 88 GLN B C 1
ATOM 4129 O O . GLN B 1 88 ? 19.719 12.789 11.758 1 93.25 88 GLN B O 1
ATOM 4134 N N . LYS B 1 89 ? 21.391 11.438 12.016 1 87.56 89 LYS B N 1
ATOM 4135 C CA . LYS B 1 89 ? 22.281 12.523 12.422 1 87.56 89 LYS B CA 1
ATOM 4136 C C . LYS B 1 89 ? 22.625 13.43 11.234 1 87.56 89 LYS B C 1
ATOM 4138 O O . LYS B 1 89 ? 22.828 14.633 11.406 1 87.56 89 LYS B O 1
ATOM 4143 N N . SER B 1 90 ? 22.641 12.898 10.031 1 88.88 90 SER B N 1
ATOM 4144 C CA . SER B 1 90 ? 23.078 13.648 8.859 1 88.88 90 SER B CA 1
ATOM 4145 C C . SER B 1 90 ? 21.891 14.023 7.969 1 88.88 90 SER B C 1
ATOM 4147 O O . SER B 1 90 ? 22.078 14.453 6.828 1 88.88 90 SER B O 1
ATOM 4149 N N . MET B 1 91 ? 20.812 13.977 8.477 1 88.81 91 MET B N 1
ATOM 4150 C CA . MET B 1 91 ? 19.625 14.289 7.676 1 88.81 91 MET B CA 1
ATOM 4151 C C . MET B 1 91 ? 19.578 15.781 7.348 1 88.81 91 MET B C 1
ATOM 4153 O O . MET B 1 91 ? 19.75 16.625 8.234 1 88.81 91 MET B O 1
ATOM 4157 N N . LYS B 1 92 ? 19.438 16.031 6.059 1 89.12 92 LYS B N 1
ATOM 4158 C CA . LYS B 1 92 ? 19.281 17.438 5.648 1 89.12 92 LYS B CA 1
ATOM 4159 C C . LYS B 1 92 ? 17.984 18.016 6.18 1 89.12 92 LYS B C 1
ATOM 4161 O O . LYS B 1 92 ? 16.922 17.391 6.059 1 89.12 92 LYS B O 1
ATOM 4166 N N . LEU B 1 93 ? 18.062 19.203 6.762 1 92.5 93 LEU B N 1
ATOM 4167 C CA . LEU B 1 93 ? 16.906 19.859 7.363 1 92.5 93 LEU B CA 1
ATOM 4168 C C . LEU B 1 93 ? 16.547 21.125 6.598 1 92.5 93 LEU B C 1
ATOM 4170 O O . LEU B 1 93 ? 17.422 21.812 6.074 1 92.5 93 LEU B O 1
ATOM 4174 N N . PRO B 1 94 ? 15.281 21.531 6.504 1 94.94 94 PRO B N 1
ATOM 4175 C CA . PRO B 1 94 ? 14.141 20.75 6.996 1 94.94 94 PRO B CA 1
ATOM 4176 C C . PRO B 1 94 ? 13.891 19.484 6.184 1 94.94 94 PRO B C 1
ATOM 4178 O O . PRO B 1 94 ? 14.062 19.484 4.961 1 94.94 94 PRO B O 1
ATOM 4181 N N . ALA B 1 95 ? 13.562 18.406 6.867 1 96.25 95 ALA B N 1
ATOM 4182 C CA . ALA B 1 95 ? 13.258 17.125 6.234 1 96.25 95 ALA B CA 1
ATOM 4183 C C . ALA B 1 95 ? 11.75 16.922 6.09 1 96.25 95 ALA B C 1
ATOM 4185 O O . ALA B 1 95 ? 11 17.125 7.043 1 96.25 95 ALA B O 1
ATOM 4186 N N . LYS B 1 96 ? 11.328 16.625 4.898 1 97.56 96 LYS B N 1
ATOM 4187 C CA . LYS B 1 96 ? 9.93 16.344 4.602 1 97.56 96 LYS B CA 1
ATOM 4188 C C . LYS B 1 96 ? 9.711 14.859 4.34 1 97.56 96 LYS B C 1
ATOM 4190 O O . LYS B 1 96 ? 10.25 14.305 3.381 1 97.56 96 LYS B O 1
ATOM 4195 N N . ILE B 1 97 ? 8.867 14.234 5.168 1 98.44 97 ILE B N 1
ATOM 4196 C CA . ILE B 1 97 ? 8.633 12.805 5.059 1 98.44 97 ILE B CA 1
ATOM 4197 C C . ILE B 1 97 ? 7.129 12.531 5.039 1 98.44 97 ILE B C 1
ATOM 4199 O O . ILE B 1 97 ? 6.371 13.141 5.793 1 98.44 97 ILE B O 1
ATOM 4203 N N . SER B 1 98 ? 6.668 11.68 4.145 1 98.69 98 SER B N 1
ATOM 4204 C CA . SER B 1 98 ? 5.273 11.25 4.082 1 98.69 98 SER B CA 1
ATOM 4205 C C . SER B 1 98 ? 5.152 9.734 4.164 1 98.69 98 SER B C 1
ATOM 4207 O O . SER B 1 98 ? 6.133 9.016 3.965 1 98.69 98 SER B O 1
ATOM 4209 N N . ALA B 1 99 ? 4.012 9.289 4.543 1 98.75 99 ALA B N 1
ATOM 4210 C CA . ALA B 1 99 ? 3.732 7.855 4.648 1 98.75 99 ALA B CA 1
ATOM 4211 C C . ALA B 1 99 ? 2.25 7.57 4.418 1 98.75 99 ALA B C 1
ATOM 4213 O O . ALA B 1 99 ? 1.399 8.43 4.664 1 98.75 99 ALA B O 1
ATOM 4214 N N . PHE B 1 100 ? 1.933 6.414 3.908 1 98.75 100 PHE B N 1
ATOM 4215 C CA . PHE B 1 100 ? 0.583 5.906 3.689 1 98.75 100 PHE B CA 1
ATOM 4216 C C . PHE B 1 100 ? 0.512 4.414 3.982 1 98.75 100 PHE B C 1
ATOM 4218 O O . PHE B 1 100 ? 1.359 3.645 3.525 1 98.75 100 PHE B O 1
ATOM 4225 N N . GLY B 1 101 ? -0.442 3.98 4.711 1 98.12 101 GLY B N 1
ATOM 4226 C CA . GLY B 1 101 ? -0.585 2.555 4.961 1 98.12 101 GLY B CA 1
ATOM 4227 C C . GLY B 1 101 ? -1.476 2.242 6.148 1 98.12 101 GLY B C 1
ATOM 4228 O O . GLY B 1 101 ? -2.258 3.09 6.586 1 98.12 101 GLY B O 1
ATOM 4229 N N . GLY B 1 102 ? -1.409 1.001 6.609 1 97.69 102 GLY B N 1
ATOM 4230 C CA . GLY B 1 102 ? -2.281 0.541 7.68 1 97.69 102 GLY B CA 1
ATOM 4231 C C . GLY B 1 102 ? -1.729 0.821 9.062 1 97.69 102 GLY B C 1
ATOM 4232 O O . GLY B 1 102 ? -0.515 0.767 9.273 1 97.69 102 GLY B O 1
ATOM 4233 N N . VAL B 1 103 ? -2.621 1.091 10 1 97.75 103 VAL B N 1
ATOM 4234 C CA . VAL B 1 103 ? -2.299 1.256 11.414 1 97.75 103 VAL B CA 1
ATOM 4235 C C . VAL B 1 103 ? -3.316 0.502 12.273 1 97.75 103 VAL B C 1
ATOM 4237 O O . VAL B 1 103 ? -4.383 0.118 11.781 1 97.75 103 VAL B O 1
ATOM 4240 N N . PHE B 1 104 ? -2.971 0.283 13.57 1 97 104 PHE B N 1
ATOM 4241 C CA . PHE B 1 104 ? -3.748 -0.575 14.453 1 97 104 PHE B CA 1
ATOM 4242 C C . PHE B 1 104 ? -4.156 0.179 15.719 1 97 104 PHE B C 1
ATOM 4244 O O . PHE B 1 104 ? -3.338 0.87 16.328 1 97 104 PHE B O 1
ATOM 4251 N N . ARG B 1 105 ? -5.375 0.087 16.094 1 94.69 105 ARG B N 1
ATOM 4252 C CA . ARG B 1 105 ? -5.852 0.623 17.359 1 94.69 105 ARG B CA 1
ATOM 4253 C C . ARG B 1 105 ? -6.789 -0.36 18.047 1 94.69 105 ARG B C 1
ATOM 4255 O O . ARG B 1 105 ? -7.695 -0.909 17.422 1 94.69 105 ARG B O 1
ATOM 4262 N N . TYR B 1 106 ? -6.473 -0.617 19.297 1 93.31 106 TYR B N 1
ATOM 4263 C CA . TYR B 1 106 ? -7.336 -1.52 20.047 1 93.31 106 TYR B CA 1
ATOM 4264 C C . TYR B 1 106 ? -8.492 -0.759 20.688 1 93.31 106 TYR B C 1
ATOM 4266 O O . TYR B 1 106 ? -8.586 -0.692 21.922 1 93.31 106 TYR B O 1
ATOM 4274 N N . ASP B 1 107 ? -9.344 -0.245 19.906 1 86.56 107 ASP B N 1
ATOM 4275 C CA . ASP B 1 107 ? -10.508 0.521 20.344 1 86.56 107 ASP B CA 1
ATOM 4276 C C . ASP B 1 107 ? -11.797 -0.264 20.125 1 86.56 107 ASP B C 1
ATOM 4278 O O . ASP B 1 107 ? -11.789 -1.324 19.5 1 86.56 107 ASP B O 1
ATOM 4282 N N . GLU B 1 108 ? -12.812 0.255 20.766 1 84.06 108 GLU B N 1
ATOM 4283 C CA . GLU B 1 108 ? -14.117 -0.308 20.453 1 84.06 108 GLU B CA 1
ATOM 4284 C C . GLU B 1 108 ? -14.547 0.044 19.016 1 84.06 108 GLU B C 1
A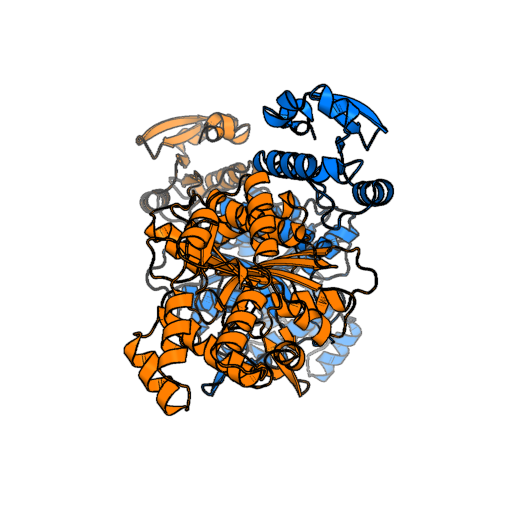TOM 4286 O O . GLU B 1 108 ? -14.664 1.222 18.672 1 84.06 108 GLU B O 1
ATOM 4291 N N . PRO B 1 109 ? -14.75 -1.018 18.297 1 80.94 109 PRO B N 1
ATOM 4292 C CA . PRO B 1 109 ? -15.055 -0.752 16.891 1 80.94 109 PRO B CA 1
ATOM 4293 C C . PRO B 1 109 ? -16.391 -0.037 16.703 1 80.94 109 PRO B C 1
ATOM 4295 O O . PRO B 1 109 ? -17.359 -0.319 17.422 1 80.94 109 PRO B O 1
ATOM 4298 N N . GLN B 1 110 ? -16.469 0.954 15.875 1 78.94 110 GLN B N 1
ATOM 4299 C CA . GLN B 1 110 ? -17.641 1.678 15.43 1 78.94 110 GLN B CA 1
ATOM 4300 C C . GLN B 1 110 ? -17.531 2.061 13.953 1 78.94 110 GLN B C 1
ATOM 4302 O O . GLN B 1 110 ? -16.5 1.839 13.328 1 78.94 110 GLN B O 1
ATOM 4307 N N . LYS B 1 111 ? -18.734 2.471 13.469 1 74.56 111 LYS B N 1
ATOM 4308 C CA . LYS B 1 111 ? -18.703 2.887 12.07 1 74.56 111 LYS B CA 1
ATOM 4309 C C . LYS B 1 111 ? -17.641 3.959 11.836 1 74.56 111 LYS B C 1
ATOM 4311 O O . LYS B 1 111 ? -17.625 4.984 12.516 1 74.56 111 LYS B O 1
ATOM 4316 N N . GLY B 1 112 ? -16.75 3.686 10.953 1 70.75 112 GLY B N 1
ATOM 4317 C CA . GLY B 1 112 ? -15.695 4.633 10.648 1 70.75 112 GLY B CA 1
ATOM 4318 C C . GLY B 1 112 ? -14.492 4.5 11.57 1 70.75 112 GLY B C 1
ATOM 4319 O O . GLY B 1 112 ? -13.484 5.18 11.383 1 70.75 112 GLY B O 1
ATOM 4320 N N . ARG B 1 113 ? -14.688 3.68 12.578 1 77.56 113 ARG B N 1
ATOM 4321 C CA . ARG B 1 113 ? -13.602 3.426 13.516 1 77.56 113 ARG B CA 1
ATOM 4322 C C . ARG B 1 113 ? -13.281 1.937 13.602 1 77.56 113 ARG B C 1
ATOM 4324 O O . ARG B 1 113 ? -14.023 1.176 14.227 1 77.56 113 ARG B O 1
ATOM 4331 N N . TYR B 1 114 ? -12.188 1.587 13.023 1 86.44 114 TYR B N 1
ATOM 4332 C CA . TYR B 1 114 ? -11.773 0.19 12.93 1 86.44 114 TYR B CA 1
ATOM 4333 C C . TYR B 1 114 ? -10.477 -0.046 13.688 1 86.44 114 TYR B C 1
ATOM 4335 O O . TYR B 1 114 ? -9.742 0.901 13.992 1 86.44 114 TYR B O 1
ATOM 4343 N N . ARG B 1 115 ? -10.305 -1.252 14.078 1 95.19 115 ARG B N 1
ATOM 4344 C CA . ARG B 1 115 ? -9.062 -1.567 14.781 1 95.19 115 ARG B CA 1
ATOM 4345 C C . ARG B 1 115 ? -7.891 -1.651 13.812 1 95.19 115 ARG B C 1
ATOM 4347 O O . ARG B 1 115 ? -6.73 -1.595 14.227 1 95.19 115 ARG B O 1
ATOM 4354 N N . TYR B 1 116 ? -8.188 -1.887 12.586 1 96.56 116 TYR B N 1
ATOM 4355 C CA . TYR B 1 116 ? -7.246 -1.735 11.477 1 96.56 116 TYR B CA 1
ATOM 4356 C C . TYR B 1 116 ? -7.809 -0.811 10.406 1 96.56 116 TYR B C 1
ATOM 4358 O O . TYR B 1 116 ? -8.914 -1.032 9.906 1 96.56 116 TYR B O 1
ATOM 4366 N N . PHE B 1 117 ? -7.117 0.266 10.125 1 96.19 117 PHE B N 1
ATOM 4367 C CA . PHE B 1 117 ? -7.531 1.224 9.102 1 96.19 117 PHE B CA 1
ATOM 4368 C C . PHE B 1 117 ? -6.316 1.886 8.461 1 96.19 117 PHE B C 1
ATOM 4370 O O . PHE B 1 117 ? -5.18 1.654 8.875 1 96.19 117 PHE B O 1
ATOM 4377 N N . HIS B 1 118 ? -6.516 2.619 7.398 1 97.69 118 HIS B N 1
ATOM 4378 C CA . HIS B 1 118 ? -5.41 3.244 6.684 1 97.69 118 HIS B CA 1
ATOM 4379 C C . HIS B 1 118 ? -5.277 4.719 7.051 1 97.69 118 HIS B C 1
ATOM 4381 O O . HIS B 1 118 ? -6.273 5.387 7.32 1 97.69 118 HIS B O 1
ATOM 4387 N N . GLN B 1 119 ? -4.047 5.125 7.086 1 98.06 119 GLN B N 1
ATOM 4388 C CA . GLN B 1 119 ? -3.717 6.508 7.414 1 98.06 119 GLN B CA 1
ATOM 4389 C C . GLN B 1 119 ? -2.727 7.094 6.41 1 98.06 119 GLN B C 1
ATOM 4391 O O . GLN B 1 119 ? -1.944 6.359 5.805 1 98.06 119 GLN B O 1
ATOM 4396 N N . TRP B 1 120 ? -2.816 8.352 6.176 1 98.69 120 TRP B N 1
ATOM 4397 C CA . TRP B 1 120 ? -1.775 9.125 5.504 1 98.69 120 TRP B CA 1
ATOM 4398 C C . TRP B 1 120 ? -1.164 10.148 6.449 1 98.69 120 TRP B C 1
ATOM 4400 O O . TRP B 1 120 ? -1.852 10.688 7.32 1 98.69 120 TRP B O 1
ATOM 4410 N N . ASP B 1 121 ? 0.16 10.359 6.293 1 98.62 121 ASP B N 1
ATOM 4411 C CA . ASP B 1 121 ? 0.902 11.273 7.156 1 98.62 121 ASP B CA 1
ATOM 4412 C C . ASP B 1 121 ? 1.887 12.117 6.348 1 98.62 121 ASP B C 1
ATOM 4414 O O . ASP B 1 121 ? 2.533 11.609 5.43 1 98.62 121 ASP B O 1
ATOM 4418 N N . VAL B 1 122 ? 2.004 13.406 6.73 1 98.62 122 VAL B N 1
ATOM 4419 C CA . VAL B 1 122 ? 3.107 14.25 6.289 1 98.62 122 VAL B CA 1
ATOM 4420 C C . VAL B 1 122 ? 3.746 14.938 7.492 1 98.62 122 VAL B C 1
ATOM 4422 O O . VAL B 1 122 ? 3.045 15.406 8.391 1 98.62 122 VAL B O 1
ATOM 4425 N N . GLU B 1 123 ? 5.039 14.898 7.523 1 98.56 123 GLU B N 1
ATOM 4426 C CA . GLU B 1 123 ? 5.816 15.484 8.609 1 98.56 123 GLU B CA 1
ATOM 4427 C C . GLU B 1 123 ? 6.969 16.328 8.078 1 98.56 123 GLU B C 1
ATOM 4429 O O . GLU B 1 123 ? 7.637 15.938 7.117 1 98.56 123 GLU B O 1
ATOM 4434 N N . VAL B 1 124 ? 7.152 17.484 8.664 1 98.44 124 VAL B N 1
ATOM 4435 C CA . VAL B 1 124 ? 8.328 18.312 8.414 1 98.44 124 VAL B CA 1
ATOM 4436 C C . VAL B 1 124 ? 9.156 18.453 9.688 1 98.44 124 VAL B C 1
ATOM 4438 O O . VAL B 1 124 ? 8.648 18.906 10.719 1 98.44 124 VAL B O 1
ATOM 4441 N N . TYR B 1 125 ? 10.359 18 9.617 1 98 125 TYR B N 1
ATOM 4442 C CA . TYR B 1 125 ? 11.281 18.094 10.734 1 98 125 TYR B CA 1
ATOM 4443 C C . TYR B 1 125 ? 12.281 19.234 10.523 1 98 125 TYR B C 1
ATOM 4445 O O . TYR B 1 125 ? 12.844 19.375 9.438 1 98 125 TYR B O 1
ATOM 4453 N N . GLY B 1 126 ? 12.492 20.016 11.508 1 96.19 126 GLY B N 1
ATOM 4454 C CA . GLY B 1 126 ? 13.414 21.141 11.438 1 96.19 126 GLY B CA 1
ATOM 4455 C C . GLY B 1 126 ? 13.086 22.25 12.43 1 96.19 126 GLY B C 1
ATOM 4456 O O . GLY B 1 126 ? 12.25 22.047 13.328 1 96.19 126 GLY B O 1
ATOM 4457 N N . LYS B 1 127 ? 13.773 23.328 12.227 1 93.06 127 LYS B N 1
ATOM 4458 C CA . LYS B 1 127 ? 13.508 24.469 13.086 1 93.06 127 LYS B CA 1
ATOM 4459 C C . LYS B 1 127 ? 12.094 25.016 12.867 1 93.06 127 LYS B C 1
ATOM 4461 O O . LYS B 1 127 ? 11.547 24.891 11.773 1 93.06 127 LYS B O 1
ATOM 4466 N N . LYS B 1 128 ? 11.609 25.594 13.891 1 92.88 128 LYS B N 1
ATOM 4467 C CA . LYS B 1 128 ? 10.266 26.156 13.828 1 92.88 128 LYS B CA 1
ATOM 4468 C C . LYS B 1 128 ? 10.195 27.312 12.836 1 92.88 128 LYS B C 1
ATOM 4470 O O . LYS B 1 128 ? 10.938 28.297 12.961 1 92.88 128 LYS B O 1
ATOM 4475 N N . THR B 1 129 ? 9.383 27.125 11.867 1 93.5 129 THR B N 1
ATOM 4476 C CA . THR B 1 129 ? 9.062 28.203 10.93 1 93.5 129 THR B CA 1
ATOM 4477 C C . THR B 1 129 ? 7.574 28.203 10.594 1 93.5 129 THR B C 1
ATOM 4479 O O . THR B 1 129 ? 6.941 27.141 10.547 1 93.5 129 THR B O 1
ATOM 4482 N N . LEU B 1 130 ? 7.105 29.375 10.359 1 94.88 130 LEU B N 1
ATOM 4483 C CA . LEU B 1 130 ? 5.707 29.547 9.977 1 94.88 130 LEU B CA 1
ATOM 4484 C C . LEU B 1 130 ? 5.426 28.875 8.633 1 94.88 130 LEU B C 1
ATOM 4486 O O . LEU B 1 130 ? 4.332 28.359 8.414 1 94.88 130 LEU B O 1
ATOM 4490 N N . GLU B 1 131 ? 6.359 28.828 7.762 1 97.12 131 GLU B N 1
ATOM 4491 C CA . GLU B 1 131 ? 6.184 28.344 6.398 1 97.12 131 GLU B CA 1
ATOM 4492 C C . GLU B 1 131 ? 6.043 26.812 6.371 1 97.12 131 GLU B C 1
ATOM 4494 O O . GLU B 1 131 ? 5.352 26.266 5.508 1 97.12 131 GLU B O 1
ATOM 4499 N N . SER B 1 132 ? 6.68 26.125 7.344 1 97.56 132 SER B N 1
ATOM 4500 C CA . SER B 1 132 ? 6.461 24.688 7.453 1 97.56 132 SER B CA 1
ATOM 4501 C C . SER B 1 132 ? 5.012 24.375 7.801 1 97.56 132 SER B C 1
ATOM 4503 O O . SER B 1 132 ? 4.418 23.469 7.23 1 97.56 132 SER B O 1
ATOM 4505 N N . GLU B 1 133 ? 4.457 25.156 8.703 1 97.75 133 GLU B N 1
ATOM 4506 C CA . GLU B 1 133 ? 3.057 24.984 9.078 1 97.75 133 GLU B CA 1
ATOM 4507 C C . GLU B 1 133 ? 2.131 25.297 7.906 1 97.75 133 GLU B C 1
ATOM 4509 O O . GLU B 1 133 ? 1.191 24.547 7.633 1 97.75 133 GLU B O 1
ATOM 4514 N N . ALA B 1 134 ? 2.443 26.375 7.277 1 98.44 134 ALA B N 1
ATOM 4515 C CA . ALA B 1 134 ? 1.617 26.797 6.148 1 98.44 134 ALA B CA 1
ATOM 4516 C C . ALA B 1 134 ? 1.623 25.75 5.039 1 98.44 134 ALA B C 1
ATOM 4518 O O . ALA B 1 134 ? 0.585 25.469 4.434 1 98.44 134 ALA B O 1
ATOM 4519 N N . GLU B 1 135 ? 2.779 25.203 4.73 1 98.56 135 GLU B N 1
ATOM 4520 C CA . GLU B 1 135 ? 2.896 24.203 3.668 1 98.56 135 GLU B CA 1
ATOM 4521 C C . GLU B 1 135 ? 2.08 22.953 3.986 1 98.56 135 GLU B C 1
ATOM 4523 O O . GLU B 1 135 ? 1.412 22.406 3.111 1 98.56 135 GLU B O 1
ATOM 4528 N N . ILE B 1 136 ? 2.107 22.516 5.23 1 98.56 136 ILE B N 1
ATOM 4529 C CA . ILE B 1 136 ? 1.368 21.344 5.66 1 98.56 136 ILE B CA 1
ATOM 4530 C C . ILE B 1 136 ? -0.131 21.578 5.492 1 98.56 136 ILE B C 1
ATOM 4532 O O . ILE B 1 136 ? -0.849 20.719 4.977 1 98.56 136 ILE B O 1
ATOM 4536 N N . ILE B 1 137 ? -0.553 22.703 5.914 1 98.75 137 ILE B N 1
ATOM 4537 C CA . ILE B 1 137 ? -1.973 23.016 5.816 1 98.75 137 ILE B CA 1
ATOM 4538 C C . ILE B 1 137 ? -2.373 23.156 4.352 1 98.75 137 ILE B C 1
ATOM 4540 O O . ILE B 1 137 ? -3.453 22.719 3.951 1 98.75 137 ILE B O 1
ATOM 4544 N N . GLU B 1 138 ? -1.5 23.781 3.535 1 98.81 138 GLU B N 1
ATOM 4545 C CA . GLU B 1 138 ? -1.763 23.906 2.104 1 98.81 138 GLU B CA 1
ATOM 4546 C C . GLU B 1 138 ? -1.921 22.531 1.453 1 98.81 138 GLU B C 1
ATOM 4548 O O . GLU B 1 138 ? -2.889 22.297 0.728 1 98.81 138 GLU B O 1
ATOM 4553 N N . LEU B 1 139 ? -0.941 21.672 1.699 1 98.75 139 LEU B N 1
ATOM 4554 C CA . LEU B 1 139 ? -1.004 20.328 1.142 1 98.75 139 LEU B CA 1
ATOM 4555 C C . LEU B 1 139 ? -2.287 19.625 1.567 1 98.75 139 LEU B C 1
ATOM 4557 O O . LEU B 1 139 ? -2.93 18.953 0.756 1 98.75 139 LEU B O 1
ATOM 4561 N N . THR B 1 140 ? -2.646 19.781 2.84 1 98.81 140 THR B N 1
ATOM 4562 C CA . THR B 1 140 ? -3.857 19.172 3.375 1 98.81 140 THR B CA 1
ATOM 4563 C C . THR B 1 140 ? -5.094 19.688 2.641 1 98.81 140 THR B C 1
ATOM 4565 O O . THR B 1 140 ? -5.945 18.891 2.225 1 98.81 140 THR B O 1
ATOM 4568 N N . SER B 1 141 ? -5.152 20.969 2.482 1 98.69 141 SER B N 1
ATOM 4569 C CA . SER B 1 141 ? -6.254 21.562 1.741 1 98.69 141 SER B CA 1
ATOM 4570 C C . SER B 1 141 ? -6.336 21.016 0.321 1 98.69 141 SER B C 1
ATOM 4572 O O . SER B 1 141 ? -7.414 20.656 -0.148 1 98.69 141 SER B O 1
ATOM 4574 N N . ARG B 1 142 ? -5.195 20.922 -0.314 1 98.56 142 ARG B N 1
ATOM 4575 C CA . ARG B 1 142 ? -5.121 20.484 -1.701 1 98.56 142 ARG B CA 1
ATOM 4576 C C . ARG B 1 142 ? -5.547 19.016 -1.827 1 98.56 142 ARG B C 1
ATOM 4578 O O . ARG B 1 142 ? -6.129 18.625 -2.838 1 98.56 142 ARG B O 1
ATOM 4585 N N . LEU B 1 143 ? -5.234 18.203 -0.858 1 98.75 143 LEU B N 1
ATOM 4586 C CA . LEU B 1 143 ? -5.629 16.797 -0.903 1 98.75 143 LEU B CA 1
ATOM 4587 C C . LEU B 1 143 ? -7.148 16.672 -0.971 1 98.75 143 LEU B C 1
ATOM 4589 O O . LEU B 1 143 ? -7.672 15.969 -1.838 1 98.75 143 LEU B O 1
ATOM 4593 N N . PHE B 1 144 ? -7.832 17.344 -0.109 1 98.62 144 PHE B N 1
ATOM 4594 C CA . PHE B 1 144 ? -9.281 17.234 -0.064 1 98.62 144 PHE B CA 1
ATOM 4595 C C . PHE B 1 144 ? -9.914 17.828 -1.315 1 98.62 144 PHE B C 1
ATOM 4597 O O . PHE B 1 144 ? -10.914 17.312 -1.819 1 98.62 144 PHE B O 1
ATOM 4604 N N . ASP B 1 145 ? -9.289 18.875 -1.814 1 97.94 145 ASP B N 1
ATOM 4605 C CA . ASP B 1 145 ? -9.766 19.453 -3.07 1 97.94 145 ASP B CA 1
ATOM 4606 C C . ASP B 1 145 ? -9.578 18.469 -4.227 1 97.94 145 ASP B C 1
ATOM 4608 O O . ASP B 1 145 ? -10.477 18.312 -5.059 1 97.94 145 ASP B O 1
ATOM 4612 N N . SER B 1 146 ? -8.438 17.828 -4.27 1 97.56 146 SER B N 1
ATOM 4613 C CA . SER B 1 146 ? -8.125 16.922 -5.359 1 97.56 146 SER B CA 1
ATOM 4614 C C . SER B 1 146 ? -9.078 15.719 -5.363 1 97.56 146 SER B C 1
ATOM 4616 O O . SER B 1 146 ? -9.289 15.094 -6.402 1 97.56 146 SER B O 1
ATOM 4618 N N . LEU B 1 147 ? -9.641 15.406 -4.254 1 97.62 147 LEU B N 1
ATOM 4619 C CA . LEU B 1 147 ? -10.602 14.312 -4.133 1 97.62 147 LEU B CA 1
ATOM 4620 C C . LEU B 1 147 ? -12.016 14.805 -4.438 1 97.62 147 LEU B C 1
ATOM 4622 O O . LEU B 1 147 ? -12.977 14.039 -4.316 1 97.62 147 LEU B O 1
ATOM 4626 N N . LEU B 1 148 ? -12.172 16.078 -4.699 1 96.81 148 LEU B N 1
ATOM 4627 C CA . LEU B 1 148 ? -13.398 16.734 -5.141 1 96.81 148 LEU B CA 1
ATOM 4628 C C . LEU B 1 148 ? -14.375 16.891 -3.984 1 96.81 148 LEU B C 1
ATOM 4630 O O . LEU B 1 148 ? -15.586 16.984 -4.199 1 96.81 148 LEU B O 1
ATOM 4634 N N . LEU B 1 149 ? -13.867 16.812 -2.771 1 97.62 149 LEU B N 1
ATOM 4635 C CA . LEU B 1 149 ? -14.734 17 -1.614 1 97.62 149 LEU B CA 1
ATOM 4636 C C . LEU B 1 149 ? -15.172 18.469 -1.502 1 97.62 149 LEU B C 1
ATOM 4638 O O . LEU B 1 149 ? -14.383 19.375 -1.743 1 97.62 149 LEU B O 1
ATOM 4642 N N . LYS B 1 150 ? -16.391 18.625 -1.091 1 96.94 150 LYS B N 1
ATOM 4643 C CA . LYS B 1 150 ? -16.969 19.953 -0.967 1 96.94 150 LYS B CA 1
ATOM 4644 C C . LYS B 1 150 ? -17.203 20.328 0.496 1 96.94 150 LYS B C 1
ATOM 4646 O O . LYS B 1 150 ? -17.344 19.438 1.348 1 96.94 150 LYS B O 1
ATOM 4651 N N . ASP B 1 151 ? -17.172 21.641 0.786 1 97.44 151 ASP B N 1
ATOM 4652 C CA . ASP B 1 151 ? -17.516 22.188 2.088 1 97.44 151 ASP B CA 1
ATOM 4653 C C . ASP B 1 151 ? -16.562 21.703 3.174 1 97.44 151 ASP B C 1
ATOM 4655 O O . ASP B 1 151 ? -16.984 21.422 4.293 1 97.44 151 ASP B O 1
ATOM 4659 N N . ILE B 1 152 ? -15.336 21.562 2.783 1 98.25 152 ILE B N 1
ATOM 4660 C CA . ILE B 1 152 ? -14.289 21.203 3.725 1 98.25 152 ILE B CA 1
ATOM 4661 C C . ILE B 1 152 ? -13.734 22.453 4.398 1 98.25 152 ILE B C 1
ATOM 4663 O O . ILE B 1 152 ? -13.469 23.453 3.732 1 98.25 152 ILE B O 1
ATOM 4667 N N . VAL B 1 153 ? -13.547 22.406 5.715 1 98.12 153 VAL B N 1
ATOM 4668 C CA . VAL B 1 153 ? -12.992 23.516 6.465 1 98.12 153 VAL B CA 1
ATOM 4669 C C . VAL B 1 153 ? -11.852 23.031 7.359 1 98.12 153 VAL B C 1
ATOM 4671 O O . VAL B 1 153 ? -11.938 21.953 7.949 1 98.12 153 VAL B O 1
ATOM 4674 N N . ILE B 1 154 ? -10.812 23.797 7.414 1 98.56 154 ILE B N 1
ATOM 4675 C CA . ILE B 1 154 ? -9.703 23.547 8.32 1 98.56 154 ILE B CA 1
ATOM 4676 C C . ILE B 1 154 ? -9.75 24.516 9.492 1 98.56 154 ILE B C 1
ATOM 4678 O O . ILE B 1 154 ? -9.539 25.719 9.312 1 98.56 154 ILE B O 1
ATOM 4682 N N . ASP B 1 155 ? -10.047 24 10.641 1 97.06 155 ASP B N 1
ATOM 4683 C CA . ASP B 1 155 ? -10.078 24.781 11.875 1 97.06 155 ASP B CA 1
ATOM 4684 C C . ASP B 1 155 ? -8.688 24.875 12.492 1 97.06 155 ASP B C 1
ATOM 4686 O O . ASP B 1 155 ? -8.047 23.844 12.758 1 97.06 155 ASP B O 1
ATOM 4690 N N . ILE B 1 156 ? -8.25 26.062 12.695 1 97.5 156 ILE B N 1
ATOM 4691 C CA . ILE B 1 156 ? -6.883 26.281 13.164 1 97.5 156 ILE B CA 1
ATOM 4692 C C . ILE B 1 156 ? -6.906 27 14.516 1 97.5 156 ILE B C 1
ATOM 4694 O O . ILE B 1 156 ? -7.707 27.906 14.734 1 97.5 156 ILE B O 1
ATOM 4698 N N . ASN B 1 157 ? -6.062 26.562 15.414 1 95.19 157 ASN B N 1
ATOM 4699 C CA . ASN B 1 157 ? -5.848 27.172 16.719 1 95.19 157 ASN B CA 1
ATOM 4700 C C . ASN B 1 157 ? -4.375 27.125 17.125 1 95.19 157 ASN B C 1
ATOM 4702 O O . ASN B 1 157 ? -3.518 26.781 16.312 1 95.19 157 ASN B O 1
ATOM 4706 N N . HIS B 1 158 ? -4.098 27.703 18.203 1 94.06 158 HIS B N 1
ATOM 4707 C CA . HIS B 1 158 ? -2.748 27.703 18.75 1 94.06 158 HIS B CA 1
ATOM 4708 C C . HIS B 1 158 ? -2.748 27.266 20.203 1 94.06 158 HIS B C 1
ATOM 4710 O O . HIS B 1 158 ? -3.379 27.891 21.062 1 94.06 158 HIS B O 1
ATOM 4716 N N . ARG B 1 159 ? -1.992 26.25 20.469 1 89.94 159 ARG B N 1
ATOM 4717 C CA . ARG B 1 159 ? -1.964 25.641 21.797 1 89.94 159 ARG B CA 1
ATOM 4718 C C . ARG B 1 159 ? -1.548 26.672 22.859 1 89.94 159 ARG B C 1
ATOM 4720 O O . ARG B 1 159 ? -2.148 26.734 23.922 1 89.94 159 ARG B O 1
ATOM 4727 N N . ASN B 1 160 ? -0.527 27.422 22.609 1 89.25 160 ASN B N 1
ATOM 4728 C CA . ASN B 1 160 ? -0.033 28.422 23.562 1 89.25 160 ASN B CA 1
ATOM 4729 C C . ASN B 1 160 ? -1.073 29.5 23.828 1 89.25 160 ASN B C 1
ATOM 4731 O O . ASN B 1 160 ? -1.159 30.016 24.953 1 89.25 160 ASN B O 1
ATOM 4735 N N . LEU B 1 161 ? -1.78 29.828 22.828 1 92.06 161 LEU B N 1
ATOM 4736 C CA . LEU B 1 161 ? -2.832 30.828 22.953 1 92.06 161 LEU B CA 1
ATOM 4737 C C . LEU B 1 161 ? -3.908 30.359 23.938 1 92.06 161 LEU B C 1
ATOM 4739 O O . LEU B 1 161 ? -4.281 31.094 24.859 1 92.06 161 LEU B O 1
ATOM 4743 N N . VAL B 1 162 ? -4.324 29.172 23.828 1 90.75 162 VAL B N 1
ATOM 4744 C CA . VAL B 1 162 ? -5.371 28.609 24.672 1 90.75 162 VAL B CA 1
ATOM 4745 C C . VAL B 1 162 ? -4.852 28.438 26.094 1 90.75 162 VAL B C 1
ATOM 4747 O O . VAL B 1 162 ? -5.539 28.781 27.062 1 90.75 162 VAL B O 1
ATOM 4750 N N . GLU B 1 163 ? -3.699 27.953 26.172 1 88.75 163 GLU B N 1
ATOM 4751 C CA . GLU B 1 163 ? -3.094 27.734 27.484 1 88.75 163 GLU B CA 1
ATOM 4752 C C . GLU B 1 163 ? -2.934 29.062 28.234 1 88.75 163 GLU B C 1
ATOM 4754 O O . GLU B 1 163 ? -3.209 29.125 29.438 1 88.75 163 GLU B O 1
ATOM 4759 N N . SER B 1 164 ? -2.426 30.031 27.578 1 90.19 164 SER B N 1
ATOM 4760 C CA . SER B 1 164 ? -2.229 31.328 28.219 1 90.19 164 SER B CA 1
ATOM 4761 C C . SER B 1 164 ? -3.553 31.938 28.688 1 90.19 164 SER B C 1
ATOM 4763 O O . SER B 1 164 ? -3.619 32.562 29.734 1 90.19 164 SER B O 1
ATOM 4765 N N . TYR B 1 165 ? -4.562 31.766 27.891 1 93.12 165 TYR B N 1
ATOM 4766 C CA . TYR B 1 165 ? -5.879 32.281 28.266 1 93.12 165 TYR B CA 1
ATOM 4767 C C . TYR B 1 165 ? -6.41 31.547 29.5 1 93.12 165 TYR B C 1
ATOM 4769 O O . TYR B 1 165 ? -6.93 32.188 30.422 1 93.12 165 TYR B O 1
ATOM 4777 N N . ILE B 1 166 ? -6.25 30.25 29.531 1 91.62 166 ILE B N 1
ATOM 4778 C CA . ILE B 1 166 ? -6.672 29.453 30.672 1 91.62 166 ILE B CA 1
ATOM 4779 C C . ILE B 1 166 ? -5.922 29.891 31.922 1 91.62 166 ILE B C 1
ATOM 4781 O O . ILE B 1 166 ? -6.523 30.094 32.969 1 91.62 166 ILE B O 1
ATOM 4785 N N . ASN B 1 167 ? -4.652 30.031 31.75 1 92.12 167 ASN B N 1
ATOM 4786 C CA . ASN B 1 167 ? -3.826 30.469 32.875 1 92.12 167 ASN B CA 1
ATOM 4787 C C . ASN B 1 167 ? -4.285 31.812 33.406 1 92.12 167 ASN B C 1
ATOM 4789 O O . ASN B 1 167 ? -4.305 32.031 34.625 1 92.12 167 ASN B O 1
ATOM 4793 N N . LYS B 1 168 ? -4.609 32.688 32.562 1 92.94 168 LYS B N 1
ATOM 4794 C CA . LYS B 1 168 ? -5.062 34.031 32.938 1 92.94 168 LYS B CA 1
ATOM 4795 C C . LYS B 1 168 ? -6.395 33.969 33.688 1 92.94 168 LYS B C 1
ATOM 4797 O O . LYS B 1 168 ? -6.57 34.594 34.719 1 92.94 168 LYS B O 1
ATOM 4802 N N . ILE B 1 169 ? -7.297 33.219 33.188 1 93.88 169 ILE B N 1
ATOM 4803 C CA . ILE B 1 169 ? -8.641 33.156 33.75 1 93.88 169 ILE B CA 1
ATOM 4804 C C . ILE B 1 169 ? -8.594 32.469 35.125 1 93.88 169 ILE B C 1
ATOM 4806 O O . ILE B 1 169 ? -9.242 32.906 36.062 1 93.88 169 ILE B O 1
ATOM 4810 N N . PHE B 1 170 ? -7.852 31.438 35.219 1 92.94 170 PHE B N 1
ATOM 4811 C CA . PHE B 1 170 ? -7.824 30.656 36.438 1 92.94 170 PHE B CA 1
ATOM 4812 C C . PHE B 1 170 ? -6.703 31.109 37.375 1 92.94 170 PHE B C 1
ATOM 4814 O O . PHE B 1 170 ? -6.605 30.672 38.5 1 92.94 170 PHE B O 1
ATOM 4821 N N . ASP B 1 171 ? -5.918 31.984 36.875 1 91.12 171 ASP B N 1
ATOM 4822 C CA . ASP B 1 171 ? -4.77 32.469 37.625 1 91.12 171 ASP B CA 1
ATOM 4823 C C . ASP B 1 171 ? -3.908 31.328 38.156 1 91.12 171 ASP B C 1
ATOM 4825 O O . ASP B 1 171 ? -3.658 31.203 39.344 1 91.12 171 ASP B O 1
ATOM 4829 N N . ILE B 1 172 ? -3.541 30.484 37.188 1 87.44 172 ILE B N 1
ATOM 4830 C CA . ILE B 1 172 ? -2.762 29.297 37.531 1 87.44 172 ILE B CA 1
ATOM 4831 C C . ILE B 1 172 ? -1.555 29.203 36.594 1 87.44 172 ILE B C 1
ATOM 4833 O O . ILE B 1 172 ? -1.498 29.875 35.562 1 87.44 172 ILE B O 1
ATOM 4837 N N . THR B 1 173 ? -0.56 28.438 37.031 1 85.12 173 THR B N 1
ATOM 4838 C CA . THR B 1 173 ? 0.586 28.094 36.188 1 85.12 173 THR B CA 1
ATOM 4839 C C . THR B 1 173 ? 0.81 26.578 36.188 1 85.12 173 THR B C 1
ATOM 4841 O O . THR B 1 173 ? 1.809 26.109 35.625 1 85.12 173 THR B O 1
ATOM 4844 N N . ASP B 1 174 ? -0.09 25.844 36.625 1 85.19 174 ASP B N 1
ATOM 4845 C CA . ASP B 1 174 ? 0.012 24.391 36.781 1 85.19 174 ASP B CA 1
ATOM 4846 C C . ASP B 1 174 ? -0.376 23.688 35.469 1 85.19 174 ASP B C 1
ATOM 4848 O O . ASP B 1 174 ? -1.532 23.75 35.062 1 85.19 174 ASP B O 1
ATOM 4852 N N . SER B 1 175 ? 0.533 22.906 34.969 1 82.44 175 SER B N 1
ATOM 4853 C CA . SER B 1 175 ? 0.325 22.234 33.688 1 82.44 175 SER B CA 1
ATOM 4854 C C . SER B 1 175 ? -0.749 21.156 33.812 1 82.44 175 SER B C 1
ATOM 4856 O O . SER B 1 175 ? -1.49 20.922 32.844 1 82.44 175 SER B O 1
ATOM 4858 N N . ASP B 1 176 ? -0.85 20.562 34.906 1 84.44 176 ASP B N 1
ATOM 4859 C CA . ASP B 1 176 ? -1.839 19.5 35.094 1 84.44 176 ASP B CA 1
ATOM 4860 C C . ASP B 1 176 ? -3.258 20.062 35.062 1 84.44 176 ASP B C 1
ATOM 4862 O O . ASP B 1 176 ? -4.164 19.453 34.469 1 84.44 176 ASP B O 1
ATOM 4866 N N . LYS B 1 177 ? -3.404 21.188 35.688 1 86.38 177 LYS B N 1
ATOM 4867 C CA . LYS B 1 177 ? -4.711 21.844 35.688 1 86.38 177 LYS B CA 1
ATOM 4868 C C . LYS B 1 177 ? -5.105 22.312 34.281 1 86.38 177 LYS B C 1
ATOM 4870 O O . LYS B 1 177 ? -6.27 22.203 33.906 1 86.38 177 LYS B O 1
ATOM 4875 N N . VAL B 1 178 ? -4.113 22.812 33.625 1 87.38 178 VAL B N 1
ATOM 4876 C CA . VAL B 1 178 ? -4.367 23.25 32.25 1 87.38 178 VAL B CA 1
ATOM 4877 C C . VAL B 1 178 ? -4.824 22.078 31.391 1 87.38 178 VAL B C 1
ATOM 4879 O O . VAL B 1 178 ? -5.793 22.172 30.641 1 87.38 178 VAL B O 1
ATOM 4882 N N . THR B 1 179 ? -4.125 20.984 31.562 1 83.56 179 THR B N 1
ATOM 4883 C CA . THR B 1 179 ? -4.465 19.781 30.797 1 83.56 179 THR B CA 1
ATOM 4884 C C . THR B 1 179 ? -5.891 19.328 31.109 1 83.56 179 THR B C 1
ATOM 4886 O O . THR B 1 179 ? -6.621 18.922 30.203 1 83.56 179 THR B O 1
ATOM 4889 N N . ASP B 1 180 ? -6.246 19.438 32.281 1 86 180 ASP B N 1
ATOM 4890 C CA . ASP B 1 180 ? -7.594 19.047 32.688 1 86 180 ASP B CA 1
ATOM 4891 C C . ASP B 1 180 ? -8.641 19.953 32.062 1 86 180 ASP B C 1
ATOM 4893 O O . ASP B 1 180 ? -9.695 19.484 31.625 1 86 180 ASP B O 1
ATOM 4897 N N . ILE B 1 181 ? -8.367 21.188 32.062 1 87.25 181 ILE B N 1
ATOM 4898 C CA . ILE B 1 181 ? -9.305 22.141 31.484 1 87.25 181 ILE B CA 1
ATOM 4899 C C . ILE B 1 181 ? -9.398 21.938 29.969 1 87.25 181 ILE B C 1
ATOM 4901 O O . ILE B 1 181 ? -10.469 22.062 29.391 1 87.25 181 ILE B O 1
ATOM 4905 N N . LEU B 1 182 ? -8.273 21.609 29.344 1 84.56 182 LEU B N 1
ATOM 4906 C CA . LEU B 1 182 ? -8.266 21.312 27.922 1 84.56 182 LEU B CA 1
ATOM 4907 C C . LEU B 1 182 ? -9.148 20.109 27.609 1 84.56 182 LEU B C 1
ATOM 4909 O O . LEU B 1 182 ? -9.805 20.062 26.562 1 84.56 182 LEU B O 1
ATOM 4913 N N . ARG B 1 183 ? -9.141 19.188 28.469 1 82.94 183 ARG B N 1
ATOM 4914 C CA . ARG B 1 183 ? -10.023 18.031 28.312 1 82.94 183 ARG B CA 1
ATOM 4915 C C . ARG B 1 183 ? -11.484 18.453 28.344 1 82.94 183 ARG B C 1
ATOM 4917 O O . 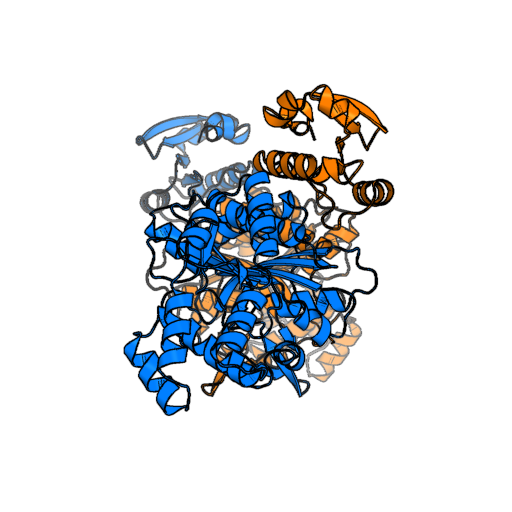ARG B 1 183 ? -12.32 17.859 27.656 1 82.94 183 ARG B O 1
ATOM 4924 N N . ALA B 1 184 ? -11.797 19.406 29.188 1 84.44 184 ALA B N 1
ATOM 4925 C CA . ALA B 1 184 ? -13.156 19.938 29.234 1 84.44 184 ALA B CA 1
ATOM 4926 C C . ALA B 1 184 ? -13.562 20.531 27.891 1 84.44 184 ALA B C 1
ATOM 4928 O O . ALA B 1 184 ? -14.68 20.328 27.422 1 84.44 184 ALA B O 1
ATOM 4929 N N . ILE B 1 185 ? -12.672 21.234 27.281 1 84.31 185 ILE B N 1
ATOM 4930 C CA . ILE B 1 185 ? -12.922 21.859 26 1 84.31 185 ILE B CA 1
ATOM 4931 C C . ILE B 1 185 ? -13.117 20.781 24.938 1 84.31 185 ILE B C 1
ATOM 4933 O O . ILE B 1 185 ? -14.016 20.891 24.094 1 84.31 185 ILE B O 1
ATOM 4937 N N . ASP B 1 186 ? -12.305 19.797 25.016 1 80.25 186 ASP B N 1
ATOM 4938 C CA . ASP B 1 186 ? -12.359 18.703 24.031 1 80.25 186 ASP B CA 1
ATOM 4939 C C . ASP B 1 186 ? -13.695 17.984 24.078 1 80.25 186 ASP B C 1
ATOM 4941 O O . ASP B 1 186 ? -14.133 17.391 23.094 1 80.25 186 ASP B O 1
ATOM 4945 N N . LYS B 1 187 ? -14.391 18.016 25.203 1 79.88 187 LYS B N 1
ATOM 4946 C CA . LYS B 1 187 ? -15.641 17.281 25.438 1 79.88 187 LYS B CA 1
ATOM 4947 C C . LYS B 1 187 ? -16.828 18.062 24.875 1 79.88 187 LYS B C 1
ATOM 4949 O O . LYS B 1 187 ? -17.938 17.516 24.766 1 79.88 187 LYS B O 1
ATOM 4954 N N . ILE B 1 188 ? -16.625 19.234 24.469 1 79.62 188 ILE B N 1
ATOM 4955 C CA . ILE B 1 188 ? -17.719 20.125 24.062 1 79.62 188 ILE B CA 1
ATOM 4956 C C . ILE B 1 188 ? -18.438 19.516 22.859 1 79.62 188 ILE B C 1
ATOM 4958 O O . ILE B 1 188 ? -19.656 19.703 22.703 1 79.62 188 ILE B O 1
ATOM 4962 N N . ALA B 1 189 ? -17.703 18.781 22.062 1 71.81 189 ALA B N 1
ATOM 4963 C CA . ALA B 1 189 ? -18.312 18.188 20.875 1 71.81 189 ALA B CA 1
ATOM 4964 C C . ALA B 1 189 ? -19.219 17.016 21.25 1 71.81 189 ALA B C 1
ATOM 4966 O O . ALA B 1 189 ? -20.109 16.641 20.5 1 71.81 189 ALA B O 1
ATOM 4967 N N . LYS B 1 190 ? -19.078 16.531 22.422 1 74.44 190 LYS B N 1
ATOM 4968 C CA . LYS B 1 190 ? -19.75 15.289 22.781 1 74.44 190 LYS B CA 1
ATOM 4969 C C . LYS B 1 190 ? -20.734 15.5 23.938 1 74.44 190 LYS B C 1
ATOM 4971 O O . LYS B 1 190 ? -21.672 14.711 24.109 1 74.44 190 LYS B O 1
ATOM 4976 N N . LYS B 1 191 ? -20.484 16.531 24.781 1 82.5 191 LYS B N 1
ATOM 4977 C CA . LYS B 1 191 ? -21.297 16.766 25.969 1 82.5 191 LYS B CA 1
ATOM 4978 C C . LYS B 1 191 ? -21.891 18.172 25.969 1 82.5 191 LYS B C 1
ATOM 4980 O O . LYS B 1 191 ? -21.359 19.078 25.328 1 82.5 191 LYS B O 1
ATOM 4985 N N . SER B 1 192 ? -22.969 18.234 26.734 1 87.69 192 SER B N 1
ATOM 4986 C CA . SER B 1 192 ? -23.594 19.547 26.875 1 87.69 192 SER B CA 1
ATOM 4987 C C . SER B 1 192 ? -22.781 20.438 27.828 1 87.69 192 SER B C 1
ATOM 4989 O O . SER B 1 192 ? -22 19.938 28.641 1 87.69 192 SER B O 1
ATOM 4991 N N . LYS B 1 193 ? -23.047 21.703 27.656 1 89.25 193 LYS B N 1
ATOM 4992 C CA . LYS B 1 193 ? -22.391 22.672 28.516 1 89.25 193 LYS B CA 1
ATOM 4993 C C . LYS B 1 193 ? -22.656 22.375 29.984 1 89.25 193 LYS B C 1
ATOM 4995 O O . LYS B 1 193 ? -21.75 22.391 30.812 1 89.25 193 LYS B O 1
ATOM 5000 N N . ASP B 1 194 ? -23.891 22.031 30.266 1 90.25 194 ASP B N 1
ATOM 5001 C CA . ASP B 1 194 ? -24.297 21.797 31.641 1 90.25 194 ASP B CA 1
ATOM 5002 C C . ASP B 1 194 ? -23.609 20.547 32.219 1 90.25 194 ASP B C 1
ATOM 5004 O O . ASP B 1 194 ? -23.219 20.531 33.375 1 90.25 194 ASP B O 1
ATOM 5008 N N . GLU B 1 195 ? -23.484 19.609 31.406 1 92.19 195 GLU B N 1
ATOM 5009 C CA . GLU B 1 195 ? -22.828 18.391 31.828 1 92.19 195 GLU B CA 1
ATOM 5010 C C . GLU B 1 195 ? -21.344 18.641 32.125 1 92.19 195 GLU B C 1
ATOM 5012 O O . GLU B 1 195 ? -20.812 18.125 33.125 1 92.19 195 GLU B O 1
ATOM 5017 N N . ILE B 1 196 ? -20.734 19.406 31.344 1 91.25 196 ILE B N 1
ATOM 5018 C CA . ILE B 1 196 ? -19.312 19.719 31.516 1 91.25 196 ILE B CA 1
ATOM 5019 C C . ILE B 1 196 ? -19.125 20.562 32.781 1 91.25 196 ILE B C 1
ATOM 5021 O O . ILE B 1 196 ? -18.234 20.266 33.594 1 91.25 196 ILE B O 1
ATOM 5025 N N . LEU B 1 197 ? -20.031 21.5 33 1 92.44 197 LEU B N 1
ATOM 5026 C CA . LEU B 1 197 ? -19.938 22.375 34.156 1 92.44 197 LEU B CA 1
ATOM 5027 C C . LEU B 1 197 ? -20.109 21.562 35.469 1 92.44 197 LEU B C 1
ATOM 5029 O O . LEU B 1 197 ? -19.359 21.75 36.406 1 92.44 197 LEU B O 1
ATOM 5033 N N . THR B 1 198 ? -21.062 20.672 35.406 1 92.81 198 THR B N 1
ATOM 5034 C CA . THR B 1 198 ? -21.328 19.859 36.562 1 92.81 198 THR B CA 1
ATOM 5035 C C . THR B 1 198 ? -20.141 18.953 36.875 1 92.81 198 THR B C 1
ATOM 5037 O O . THR B 1 198 ? -19.703 18.875 38.031 1 92.81 198 THR B O 1
ATOM 5040 N N . GLU B 1 199 ? -19.625 18.359 35.875 1 92.88 199 GLU B N 1
ATOM 5041 C CA . GLU B 1 199 ? -18.5 17.438 36.031 1 92.88 199 GLU B CA 1
ATOM 5042 C C . GLU B 1 199 ? -17.266 18.141 36.562 1 92.88 199 GLU B C 1
ATOM 5044 O O . GLU B 1 199 ? -16.609 17.641 37.5 1 92.88 199 GLU B O 1
ATOM 5049 N N . PHE B 1 200 ? -16.969 19.266 36.156 1 92 200 PHE B N 1
ATOM 5050 C CA . PHE B 1 200 ? -15.703 19.906 36.469 1 92 200 PHE B CA 1
ATOM 5051 C C . PHE B 1 200 ? -15.844 20.766 37.719 1 92 200 PHE B C 1
ATOM 5053 O O . PHE B 1 200 ? -14.859 21 38.438 1 92 200 PHE B O 1
ATOM 5060 N N . THR B 1 201 ? -17.047 21.188 38.031 1 91.06 201 THR B N 1
ATOM 5061 C CA . THR B 1 201 ? -17.281 21.812 39.344 1 91.06 201 THR B CA 1
ATOM 5062 C C . THR B 1 201 ? -17.078 20.828 40.469 1 91.06 201 THR B C 1
ATOM 5064 O O . THR B 1 201 ? -16.531 21.188 41.531 1 91.06 201 THR B O 1
ATOM 5067 N N . LYS B 1 202 ? -17.516 19.672 40.219 1 93.31 202 LYS B N 1
ATOM 5068 C CA . LYS B 1 202 ? -17.312 18.609 41.188 1 93.31 202 LYS B CA 1
ATOM 5069 C C . LYS B 1 202 ? -15.82 18.344 41.406 1 93.31 202 LYS B C 1
ATOM 5071 O O . LYS B 1 202 ? -15.422 17.891 42.469 1 93.31 202 LYS B O 1
ATOM 5076 N N . LYS B 1 203 ? -15.055 18.625 40.375 1 92.44 203 LYS B N 1
ATOM 5077 C CA . LYS B 1 203 ? -13.609 18.422 40.469 1 92.44 203 LYS B CA 1
ATOM 5078 C C . LYS B 1 203 ? -12.945 19.609 41.188 1 92.44 203 LYS B C 1
ATOM 5080 O O . LYS B 1 203 ? -11.734 19.578 41.406 1 92.44 203 LYS B O 1
ATOM 5085 N N . GLY B 1 204 ? -13.703 20.719 41.438 1 91.5 204 GLY B N 1
ATOM 5086 C CA . GLY B 1 204 ? -13.18 21.828 42.25 1 91.5 204 GLY B CA 1
ATOM 5087 C C . GLY B 1 204 ? -12.914 23.078 41.406 1 91.5 204 GLY B C 1
ATOM 5088 O O . GLY B 1 204 ? -12.383 24.062 41.938 1 91.5 204 GLY B O 1
ATOM 5089 N N . TYR B 1 205 ? -13.305 23.016 40.188 1 93.31 205 TYR B N 1
ATOM 5090 C CA . TYR B 1 205 ? -13.07 24.188 39.344 1 93.31 205 TYR B CA 1
ATOM 5091 C C . TYR B 1 205 ? -14.195 25.203 39.531 1 93.31 205 TYR B C 1
ATOM 5093 O O . TYR B 1 205 ? -15.367 24.828 39.656 1 93.31 205 TYR B O 1
ATOM 5101 N N . ASP B 1 206 ? -13.828 26.469 39.562 1 93.56 206 ASP B N 1
ATOM 5102 C CA . ASP B 1 206 ? -14.789 27.547 39.656 1 93.56 206 ASP B CA 1
ATOM 5103 C C . ASP B 1 206 ? -15.734 27.578 38.469 1 93.56 206 ASP B C 1
ATOM 5105 O O . ASP B 1 206 ? -15.281 27.641 37.312 1 93.56 206 ASP B O 1
ATOM 5109 N N . THR B 1 207 ? -16.969 27.609 38.75 1 94.06 207 THR B N 1
ATOM 5110 C CA . THR B 1 207 ? -17.984 27.5 37.719 1 94.06 207 THR B CA 1
ATOM 5111 C C . THR B 1 207 ? -17.953 28.719 36.781 1 94.06 207 THR B C 1
ATOM 5113 O O . THR B 1 207 ? -18.062 28.578 35.562 1 94.06 207 THR B O 1
ATOM 5116 N N . ALA B 1 208 ? -17.859 29.844 37.375 1 94.5 208 ALA B N 1
ATOM 5117 C CA . ALA B 1 208 ? -17.859 31.078 36.562 1 94.5 208 ALA B CA 1
ATOM 5118 C C . ALA B 1 208 ? -16.656 31.125 35.625 1 94.5 208 ALA B C 1
ATOM 5120 O O . ALA B 1 208 ? -16.781 31.562 34.469 1 94.5 208 ALA B O 1
ATOM 5121 N N . LYS B 1 209 ? -15.547 30.734 36.062 1 94.88 209 LYS B N 1
ATOM 5122 C CA . LYS B 1 209 ? -14.328 30.703 35.25 1 94.88 209 LYS B CA 1
ATOM 5123 C C . LYS B 1 209 ? -14.438 29.641 34.156 1 94.88 209 LYS B C 1
ATOM 5125 O O . LYS B 1 209 ? -14.008 29.875 33.031 1 94.88 209 LYS B O 1
ATOM 5130 N N . LEU B 1 210 ? -15.016 28.547 34.531 1 94.44 210 LEU B N 1
ATOM 5131 C CA . LEU B 1 210 ? -15.211 27.484 33.562 1 94.44 210 LEU B CA 1
ATOM 5132 C C . LEU B 1 210 ? -16.156 27.938 32.438 1 94.44 210 LEU B C 1
ATOM 5134 O O . LEU B 1 210 ? -15.945 27.609 31.266 1 94.44 210 LEU B O 1
ATOM 5138 N N . GLU B 1 211 ? -17.156 28.625 32.812 1 94 211 GLU B N 1
ATOM 5139 C CA . GLU B 1 211 ? -18.094 29.141 31.812 1 94 211 GLU B CA 1
ATOM 5140 C C . GLU B 1 211 ? -17.391 30.062 30.828 1 94 211 GLU B C 1
ATOM 5142 O O . GLU B 1 211 ? -17.688 30.047 29.625 1 94 211 GLU B O 1
ATOM 5147 N N . LYS B 1 212 ? -16.516 30.891 31.344 1 94 212 LYS B N 1
ATOM 5148 C CA . LYS B 1 212 ? -15.75 31.797 30.484 1 94 212 LYS B CA 1
ATOM 5149 C C . LYS B 1 212 ? -14.906 31 29.484 1 94 212 LYS B C 1
ATOM 5151 O O . LYS B 1 212 ? -14.789 31.391 28.328 1 94 212 LYS B O 1
ATOM 5156 N N . ILE B 1 213 ? -14.352 29.938 29.969 1 93.12 213 ILE B N 1
ATOM 5157 C CA . ILE B 1 213 ? -13.523 29.094 29.125 1 93.12 213 ILE B CA 1
ATOM 5158 C C . ILE B 1 213 ? -14.391 28.453 28.047 1 93.12 213 ILE B C 1
ATOM 5160 O O . ILE B 1 213 ? -13.984 28.359 26.891 1 93.12 213 ILE B O 1
ATOM 5164 N N . LEU B 1 214 ? -15.5 27.984 28.391 1 92.5 214 LEU B N 1
ATOM 5165 C CA . LEU B 1 214 ? -16.406 27.344 27.438 1 92.5 214 LEU B CA 1
ATOM 5166 C C . LEU B 1 214 ? -16.906 28.344 26.406 1 92.5 214 LEU B C 1
ATOM 5168 O O . LEU B 1 214 ? -17.047 28 25.219 1 92.5 214 LEU B O 1
ATOM 5172 N N . GLU B 1 215 ? -17.156 29.547 26.828 1 92.5 215 GLU B N 1
ATOM 5173 C CA . GLU B 1 215 ? -17.547 30.594 25.891 1 92.5 215 GLU B CA 1
ATOM 5174 C C . GLU B 1 215 ? -16.422 30.906 24.922 1 92.5 215 GLU B C 1
ATOM 5176 O O . GLU B 1 215 ? -16.656 31.094 23.734 1 92.5 215 GLU B O 1
ATOM 5181 N N . PHE B 1 216 ? -15.258 31 25.453 1 93.69 216 PHE B N 1
ATOM 5182 C CA . PHE B 1 216 ? -14.055 31.219 24.656 1 93.69 216 PHE B CA 1
ATOM 5183 C C . PHE B 1 216 ? -13.906 30.141 23.594 1 93.69 216 PHE B C 1
ATOM 5185 O O . PHE B 1 216 ? -13.594 30.438 22.438 1 93.69 216 PHE B O 1
ATOM 5192 N N . SER B 1 217 ? -14.188 28.922 23.938 1 92.44 217 SER B N 1
ATOM 5193 C CA . SER B 1 217 ? -13.992 27.781 23.047 1 92.44 217 SER B CA 1
ATOM 5194 C C . SER B 1 217 ? -15 27.781 21.906 1 92.44 217 SER B C 1
ATOM 5196 O O . SER B 1 217 ? -14.82 27.078 20.906 1 92.44 217 SER B O 1
ATOM 5198 N N . GLN B 1 218 ? -16 28.625 21.969 1 92.19 218 GLN B N 1
ATOM 5199 C CA . GLN B 1 218 ? -17.031 28.688 20.938 1 92.19 218 GLN B CA 1
ATOM 5200 C C . GLN B 1 218 ? -16.672 29.734 19.875 1 92.19 218 GLN B C 1
ATOM 5202 O O . GLN B 1 218 ? -17.328 29.812 18.828 1 92.19 218 GLN B O 1
ATOM 5207 N N . VAL B 1 219 ? -15.688 30.5 20.188 1 94.44 219 VAL B N 1
ATOM 5208 C CA . VAL B 1 219 ? -15.289 31.547 19.266 1 94.44 219 VAL B CA 1
ATOM 5209 C C . VAL B 1 219 ? -14.664 30.953 18.016 1 94.44 219 VAL B C 1
ATOM 5211 O O . VAL B 1 219 ? -13.703 30.172 18.109 1 94.44 219 VAL B O 1
ATOM 5214 N N . LYS B 1 220 ? -15.195 31.234 16.875 1 95.44 220 LYS B N 1
ATOM 5215 C CA . LYS B 1 220 ? -14.641 30.781 15.609 1 95.44 220 LYS B CA 1
ATOM 5216 C C . LYS B 1 220 ? -14.977 31.766 14.484 1 95.44 220 LYS B C 1
ATOM 5218 O O . LYS B 1 220 ? -15.93 32.531 14.602 1 95.44 220 LYS B O 1
ATOM 5223 N N . GLY B 1 221 ? -14.156 31.797 13.461 1 96.62 221 GLY B N 1
ATOM 5224 C CA . GLY B 1 221 ? -14.359 32.656 12.312 1 96.62 221 GLY B CA 1
ATOM 5225 C C . GLY B 1 221 ? -13.062 33.125 11.672 1 96.62 221 GLY B C 1
ATOM 5226 O O . GLY B 1 221 ? -11.992 32.594 11.977 1 96.62 221 GLY B O 1
ATOM 5227 N N . THR B 1 222 ? -13.195 34.031 10.719 1 96.5 222 THR B N 1
ATOM 5228 C CA . THR B 1 222 ? -12.023 34.656 10.125 1 96.5 222 THR B CA 1
ATOM 5229 C C . THR B 1 222 ? -11.305 35.531 11.148 1 96.5 222 THR B C 1
ATOM 5231 O O . THR B 1 222 ? -11.828 35.781 12.234 1 96.5 222 THR B O 1
ATOM 5234 N N . ILE B 1 223 ? -10.086 35.938 10.812 1 96.31 223 ILE B N 1
ATOM 5235 C CA . ILE B 1 223 ? -9.305 36.812 11.688 1 96.31 223 ILE B CA 1
ATOM 5236 C C . ILE B 1 223 ? -10.125 38.062 12.055 1 96.31 223 ILE B C 1
ATOM 5238 O O . ILE B 1 223 ? -10.242 38.406 13.234 1 96.31 223 ILE B O 1
ATOM 5242 N N . SER B 1 224 ? -10.758 38.656 11.078 1 96.06 224 SER B N 1
ATOM 5243 C CA . SER B 1 224 ? -11.531 39.875 11.289 1 96.06 224 SER B CA 1
ATOM 5244 C C . SER B 1 224 ? -12.758 39.594 12.156 1 96.06 224 SER B C 1
ATOM 5246 O O . SER B 1 224 ? -13.094 40.406 13.031 1 96.06 224 SER B O 1
ATOM 5248 N N . GLU B 1 225 ? -13.398 38.562 11.945 1 96.75 225 GLU B N 1
ATOM 5249 C CA . GLU B 1 225 ? -14.578 38.188 12.727 1 96.75 225 GLU B CA 1
ATOM 5250 C C . GLU B 1 225 ? -14.219 37.938 14.188 1 96.75 225 GLU B C 1
ATOM 5252 O O . GLU B 1 225 ? -14.938 38.406 15.094 1 96.75 225 GLU B O 1
ATOM 5257 N N . VAL B 1 226 ? -13.148 37.281 14.422 1 97 226 VAL B N 1
ATOM 5258 C CA . VAL B 1 226 ? -12.719 36.938 15.781 1 97 226 VAL B CA 1
ATOM 5259 C C . VAL B 1 226 ? -12.305 38.219 16.5 1 97 226 VAL B C 1
ATOM 5261 O O . VAL B 1 226 ? -12.633 38.406 17.688 1 97 226 VAL B O 1
ATOM 5264 N N . GLU B 1 227 ? -11.625 39.094 15.844 1 96.31 227 GLU B N 1
ATOM 5265 C CA . GLU B 1 227 ? -11.164 40.344 16.438 1 96.31 227 GLU B CA 1
ATOM 5266 C C . GLU B 1 227 ? -12.344 41.25 16.812 1 96.31 227 GLU B C 1
ATOM 5268 O O . GLU B 1 227 ? -12.242 42.094 17.703 1 96.31 227 GLU B O 1
ATOM 5273 N N . LYS B 1 228 ? -13.484 41.031 16.156 1 96.12 228 LYS B N 1
ATOM 5274 C CA . LYS B 1 228 ? -14.688 41.812 16.438 1 96.12 228 LYS B CA 1
ATOM 5275 C C . LYS B 1 228 ? -15.398 41.312 17.688 1 96.12 228 LYS B C 1
ATOM 5277 O O . LYS B 1 228 ? -16.031 42.094 18.406 1 96.12 228 LYS B O 1
ATOM 5282 N N . ILE B 1 229 ? -15.305 40.062 17.891 1 94.31 229 ILE B N 1
ATOM 5283 C CA . ILE B 1 229 ? -16.156 39.5 18.938 1 94.31 229 ILE B CA 1
ATOM 5284 C C . ILE B 1 229 ? -15.32 39.188 20.172 1 94.31 229 ILE B C 1
ATOM 5286 O O . ILE B 1 229 ? -15.859 38.875 21.234 1 94.31 229 ILE B O 1
ATOM 5290 N N . PHE B 1 230 ? -14.008 39.219 20.062 1 93.69 230 PHE B N 1
ATOM 5291 C CA . PHE B 1 230 ? -13.125 38.906 21.172 1 93.69 230 PHE B CA 1
ATOM 5292 C C . PHE B 1 230 ? -11.953 39.875 21.234 1 93.69 230 PHE B C 1
ATOM 5294 O O . PHE B 1 230 ? -11.43 40.281 20.188 1 93.69 230 PHE B O 1
ATOM 5301 N N . ASP B 1 231 ? -11.539 40.219 22.469 1 93.94 231 ASP B N 1
ATOM 5302 C CA . ASP B 1 231 ? -10.359 41.094 22.641 1 93.94 231 ASP B CA 1
ATOM 5303 C C . ASP B 1 231 ? -9.078 40.281 22.422 1 93.94 231 ASP B C 1
ATOM 5305 O O . ASP B 1 231 ? -8.461 39.812 23.391 1 93.94 231 ASP B O 1
ATOM 5309 N N . THR B 1 232 ? -8.609 40.25 21.266 1 93.06 232 THR B N 1
ATOM 5310 C CA . THR B 1 232 ? -7.488 39.406 20.875 1 93.06 232 THR B CA 1
ATOM 5311 C C . THR B 1 232 ? -6.168 40 21.359 1 93.06 232 THR B C 1
ATOM 5313 O O . THR B 1 232 ? -5.129 39.344 21.312 1 93.06 232 THR B O 1
ATOM 5316 N N . THR B 1 233 ? -6.195 41.219 21.797 1 91.5 233 THR B N 1
ATOM 5317 C CA . THR B 1 233 ? -4.98 41.875 22.297 1 91.5 233 THR B CA 1
ATOM 5318 C C . THR B 1 233 ? -4.477 41.156 23.547 1 91.5 233 THR B C 1
ATOM 5320 O O . THR B 1 233 ? -3.303 41.281 23.906 1 91.5 233 THR B O 1
ATOM 5323 N N . GLN B 1 234 ? -5.301 40.406 24.172 1 90.69 234 GLN B N 1
ATOM 5324 C CA . GLN B 1 234 ? -4.918 39.75 25.406 1 90.69 234 GLN B CA 1
ATOM 5325 C C . GLN B 1 234 ? -4.387 38.344 25.141 1 90.69 234 GLN B C 1
ATOM 5327 O O . GLN B 1 234 ? -3.961 37.656 26.062 1 90.69 234 GLN B O 1
ATOM 5332 N N . LEU B 1 235 ? -4.512 38 23.953 1 91.81 235 LEU B N 1
ATOM 5333 C CA . LEU B 1 235 ? -4.137 36.625 23.594 1 91.81 235 LEU B CA 1
ATOM 5334 C C . LEU B 1 235 ? -2.668 36.562 23.188 1 91.81 235 LEU B C 1
ATOM 5336 O O . LEU B 1 235 ? -2.252 37.25 22.234 1 91.81 235 LEU B O 1
ATOM 5340 N N . GLU B 1 236 ? -1.99 35.656 23.844 1 91.06 236 GLU B N 1
ATOM 5341 C CA . GLU B 1 236 ? -0.629 35.375 23.406 1 91.06 236 GLU B CA 1
ATOM 5342 C C . GLU B 1 236 ? -0.627 34.625 22.062 1 91.06 236 GLU B C 1
ATOM 5344 O O . GLU B 1 236 ? -1.572 33.906 21.75 1 91.06 236 GLU B O 1
ATOM 5349 N N . SER B 1 237 ? 0.325 34.781 21.203 1 93 237 SER B N 1
ATOM 5350 C CA . SER B 1 237 ? 0.566 34.062 19.953 1 93 237 SER B CA 1
ATOM 5351 C C . SER B 1 237 ? -0.463 34.438 18.891 1 93 237 SER B C 1
ATOM 5353 O O . SER B 1 237 ? -0.588 33.75 17.875 1 93 237 SER B O 1
ATOM 5355 N N . TRP B 1 238 ? -1.37 35.469 19.172 1 96.12 238 TRP B N 1
ATOM 5356 C CA . TRP B 1 238 ? -2.357 35.906 18.188 1 96.12 238 TRP B CA 1
ATOM 5357 C C . TRP B 1 238 ? -1.678 36.344 16.891 1 96.12 238 TRP B C 1
ATOM 5359 O O . TRP B 1 238 ? -2.152 36.062 15.797 1 96.12 238 TRP B O 1
ATOM 5369 N N . ASP B 1 239 ? -0.588 37.031 17.062 1 95.69 239 ASP B N 1
ATOM 5370 C CA . ASP B 1 239 ? 0.144 37.531 15.906 1 95.69 239 ASP B CA 1
ATOM 5371 C C . ASP B 1 239 ? 0.648 36.375 15.039 1 95.69 239 ASP B C 1
ATOM 5373 O O . ASP B 1 239 ? 0.704 36.5 13.812 1 95.69 239 ASP B O 1
ATOM 5377 N N . GLU B 1 240 ? 1.052 35.312 15.664 1 95.81 240 GLU B N 1
ATOM 5378 C CA . GLU B 1 240 ? 1.484 34.125 14.914 1 95.81 240 GLU B CA 1
ATOM 5379 C C . GLU B 1 240 ? 0.347 33.562 14.062 1 95.81 240 GLU B C 1
ATOM 5381 O O . GLU B 1 240 ? 0.565 33.125 12.93 1 95.81 240 GLU B O 1
ATOM 5386 N N . LEU B 1 241 ? -0.824 33.531 14.633 1 96.62 241 LEU B N 1
ATOM 5387 C CA . LEU B 1 241 ? -1.992 33.062 13.898 1 96.62 241 LEU B CA 1
ATOM 5388 C C . LEU B 1 241 ? -2.273 33.969 12.695 1 96.62 241 LEU B C 1
ATOM 5390 O O . LEU B 1 241 ? -2.541 33.469 11.594 1 96.62 241 LEU B O 1
ATOM 5394 N N . LYS B 1 242 ? -2.215 35.219 12.906 1 97.19 242 LYS B N 1
ATOM 5395 C CA . LYS B 1 242 ? -2.455 36.156 11.82 1 97.19 242 LYS B CA 1
ATOM 5396 C C . LYS B 1 242 ? -1.456 35.969 10.688 1 97.19 242 LYS B C 1
ATOM 5398 O O . LYS B 1 242 ? -1.836 35.938 9.516 1 97.19 242 LYS B O 1
ATOM 5403 N N . GLN B 1 243 ? -0.214 35.812 11.07 1 97.31 243 GLN B N 1
ATOM 5404 C CA . GLN B 1 243 ? 0.831 35.625 10.07 1 97.31 243 GLN B CA 1
ATOM 5405 C C . GLN B 1 243 ? 0.601 34.312 9.289 1 97.31 243 GLN B C 1
ATOM 5407 O O . GLN B 1 243 ? 0.838 34.281 8.086 1 97.31 243 GLN B O 1
ATOM 5412 N N . LEU B 1 244 ? 0.187 33.281 9.969 1 97.94 244 LEU B N 1
ATOM 5413 C CA . LEU B 1 244 ? -0.116 32 9.297 1 97.94 244 LEU B CA 1
ATOM 5414 C C . LEU B 1 244 ? -1.236 32.188 8.281 1 97.94 244 LEU B C 1
ATOM 5416 O O . LEU B 1 244 ? -1.137 31.719 7.145 1 97.94 244 LEU B O 1
ATOM 5420 N N . PHE B 1 245 ? -2.285 32.875 8.672 1 98.12 245 PHE B N 1
ATOM 5421 C CA . PHE B 1 245 ? -3.422 33.062 7.781 1 98.12 245 PHE B CA 1
ATOM 5422 C C . PHE B 1 245 ? -3.016 33.906 6.566 1 98.12 245 PHE B C 1
ATOM 5424 O O . PHE B 1 245 ? -3.498 33.656 5.457 1 98.12 245 PHE B O 1
ATOM 5431 N N . ASP B 1 246 ? -2.127 34.875 6.82 1 97.56 246 ASP B N 1
ATOM 5432 C CA . ASP B 1 246 ? -1.597 35.656 5.707 1 97.56 246 ASP B CA 1
ATOM 5433 C C . ASP B 1 246 ? -0.841 34.781 4.719 1 97.56 246 ASP B C 1
ATOM 5435 O O . ASP B 1 246 ? -0.997 34.906 3.506 1 97.56 246 ASP B O 1
ATOM 5439 N N . SER B 1 247 ? -0.015 33.938 5.227 1 98 247 SER B N 1
ATOM 5440 C CA . SER B 1 247 ? 0.747 33 4.383 1 98 247 SER B CA 1
ATOM 5441 C C . SER B 1 247 ? -0.174 32.062 3.613 1 98 247 SER B C 1
ATOM 5443 O O . SER B 1 247 ? 0.06 31.781 2.436 1 98 247 SER B O 1
ATOM 5445 N N . LEU B 1 248 ? -1.188 31.562 4.281 1 98.5 248 LEU B N 1
ATOM 5446 C CA . LEU B 1 248 ? -2.139 30.656 3.641 1 98.5 248 LEU B CA 1
ATOM 5447 C C . LEU B 1 248 ? -2.889 31.375 2.518 1 98.5 248 LEU B C 1
ATOM 5449 O O . LEU B 1 248 ? -3.086 30.797 1.441 1 98.5 248 LEU B O 1
ATOM 5453 N N . GLU B 1 249 ? -3.287 32.594 2.785 1 97.62 249 GLU B N 1
ATOM 5454 C CA . GLU B 1 249 ? -3.932 33.375 1.741 1 97.62 249 GLU B CA 1
ATOM 5455 C C . GLU B 1 249 ? -3.012 33.562 0.539 1 97.62 249 GLU B C 1
ATOM 5457 O O . GLU B 1 249 ? -3.445 33.438 -0.607 1 97.62 249 GLU B O 1
ATOM 5462 N N . ASN B 1 250 ? -1.767 33.844 0.847 1 96.81 250 ASN B N 1
ATOM 5463 C CA . ASN B 1 250 ? -0.757 34.031 -0.192 1 96.81 250 ASN B CA 1
ATOM 5464 C C . ASN B 1 250 ? -0.591 32.75 -1.029 1 96.81 250 ASN B C 1
ATOM 5466 O O . ASN B 1 250 ? -0.235 32.812 -2.207 1 96.81 250 ASN B O 1
ATOM 5470 N N . ARG B 1 251 ? -0.852 31.594 -0.498 1 97.38 251 ARG B N 1
ATOM 5471 C CA . ARG B 1 251 ? -0.721 30.297 -1.15 1 97.38 251 ARG B CA 1
ATOM 5472 C C . ARG B 1 251 ? -2.018 29.90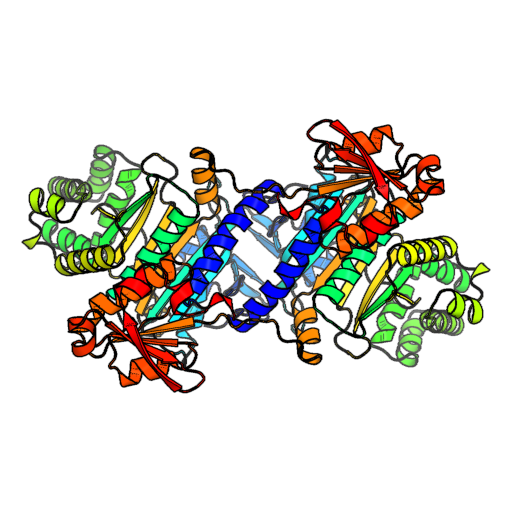6 -1.85 1 97.38 251 ARG B C 1
ATOM 5474 O O . ARG B 1 251 ? -2.088 28.859 -2.49 1 97.38 251 ARG B O 1
ATOM 5481 N N . GLY B 1 252 ? -3.051 30.641 -1.709 1 95.81 252 GLY B N 1
ATOM 5482 C CA . GLY B 1 252 ? -4.332 30.375 -2.338 1 95.81 252 GLY B CA 1
ATOM 5483 C C . GLY B 1 252 ? -5.211 29.438 -1.517 1 95.81 252 GLY B C 1
ATOM 5484 O O . GLY B 1 252 ? -6.125 28.812 -2.049 1 95.81 252 GLY B O 1
ATOM 5485 N N . VAL B 1 253 ? -4.957 29.344 -0.212 1 97.94 253 VAL B N 1
ATOM 5486 C CA . VAL B 1 253 ? -5.762 28.5 0.676 1 97.94 253 VAL B CA 1
ATOM 5487 C C . VAL B 1 253 ? -6.836 29.359 1.352 1 97.94 253 VAL B C 1
ATOM 5489 O O . VAL B 1 253 ? -6.523 30.266 2.125 1 97.94 253 VAL B O 1
ATOM 5492 N N . SER B 1 254 ? -8.086 29.031 1.085 1 96.69 254 SER B N 1
ATOM 5493 C CA . SER B 1 254 ? -9.148 29.906 1.57 1 96.69 254 SER B CA 1
ATOM 5494 C C . SER B 1 254 ? -10.109 29.156 2.488 1 96.69 254 SER B C 1
ATOM 5496 O O . SER B 1 254 ? -10.938 29.766 3.164 1 96.69 254 SER B O 1
ATOM 5498 N N . ASN B 1 255 ? -9.992 27.844 2.592 1 98.12 255 ASN B N 1
ATOM 5499 C CA . ASN B 1 255 ? -10.93 27.062 3.395 1 98.12 255 ASN B CA 1
ATOM 5500 C C . ASN B 1 255 ? -10.414 26.859 4.816 1 98.12 255 ASN B C 1
ATOM 5502 O O . ASN B 1 255 ? -10.438 25.75 5.336 1 98.12 255 ASN B O 1
ATOM 5506 N N . VAL B 1 256 ? -9.984 27.922 5.43 1 98.5 256 VAL B N 1
ATOM 5507 C CA . VAL B 1 256 ? -9.453 27.875 6.789 1 98.5 256 VAL B CA 1
ATOM 5508 C C . VAL B 1 256 ? -10.211 28.875 7.668 1 98.5 256 VAL B C 1
ATOM 5510 O O . VAL B 1 256 ? -10.734 29.875 7.176 1 98.5 256 VAL B O 1
ATOM 5513 N N . ARG B 1 257 ? -10.312 28.641 8.977 1 97.81 257 ARG B N 1
ATOM 5514 C CA . ARG B 1 257 ? -10.836 29.594 9.953 1 97.81 257 ARG B CA 1
ATOM 5515 C C . ARG B 1 257 ? -10.25 29.328 11.336 1 97.81 257 ARG B C 1
ATOM 5517 O O . ARG B 1 257 ? -9.75 28.234 11.609 1 97.81 257 ARG B O 1
ATOM 5524 N N . ILE B 1 258 ? -10.344 30.312 12.117 1 97.31 258 ILE B N 1
ATOM 5525 C CA . ILE B 1 258 ? -9.969 30.188 13.523 1 97.31 258 ILE B CA 1
ATOM 5526 C C . ILE B 1 258 ? -11.062 29.453 14.281 1 97.31 258 ILE B C 1
ATOM 5528 O O . ILE B 1 258 ? -12.258 29.672 14.055 1 97.31 258 ILE B O 1
ATOM 5532 N N . ASN B 1 259 ? -10.68 28.547 15.156 1 95.88 259 ASN B N 1
ATOM 5533 C CA . ASN B 1 259 ? -11.594 27.859 16.062 1 95.88 259 ASN B CA 1
ATOM 5534 C C . ASN B 1 259 ? -10.922 27.562 17.406 1 95.88 259 ASN B C 1
ATOM 5536 O O . ASN B 1 259 ? -10.172 26.594 17.531 1 95.88 259 ASN B O 1
ATOM 5540 N N . PHE B 1 260 ? -11.281 28.328 18.375 1 93.75 260 PHE B N 1
ATOM 5541 C CA . PHE B 1 260 ? -10.617 28.219 19.672 1 93.75 260 PHE B CA 1
ATOM 5542 C C . PHE B 1 260 ? -11.039 26.953 20.391 1 93.75 260 PHE B C 1
ATOM 5544 O O . PHE B 1 260 ? -10.469 26.594 21.422 1 93.75 260 PHE B O 1
ATOM 5551 N N . GLY B 1 261 ? -11.938 26.25 19.875 1 90.06 261 GLY B N 1
ATOM 5552 C CA . GLY B 1 261 ? -12.375 24.984 20.453 1 90.06 261 GLY B CA 1
ATOM 5553 C C . GLY B 1 261 ? -11.508 23.812 20.047 1 90.06 261 GLY B C 1
ATOM 5554 O O . GLY B 1 261 ? -11.609 22.734 20.641 1 90.06 261 GLY B O 1
ATOM 5555 N N . ILE B 1 262 ? -10.609 24.031 19.109 1 89.81 262 ILE B N 1
ATOM 5556 C CA . ILE B 1 262 ? -9.711 22.969 18.656 1 89.81 262 ILE B CA 1
ATOM 5557 C C . ILE B 1 262 ? -8.508 22.875 19.594 1 89.81 262 ILE B C 1
ATOM 5559 O O . ILE B 1 262 ? -7.625 23.75 19.562 1 89.81 262 ILE B O 1
ATOM 5563 N N . VAL B 1 263 ? -8.422 21.969 20.438 1 80.69 263 VAL B N 1
ATOM 5564 C CA . VAL B 1 263 ? -7.316 21.844 21.375 1 80.69 263 VAL B CA 1
ATOM 5565 C C . VAL B 1 263 ? -6.656 20.484 21.234 1 80.69 263 VAL B C 1
ATOM 5567 O O . VAL B 1 263 ? -5.574 20.25 21.766 1 80.69 263 VAL B O 1
ATOM 5570 N N . ARG B 1 264 ? -7.109 19.719 20.375 1 66.31 264 ARG B N 1
ATOM 5571 C CA . ARG B 1 264 ? -6.621 18.375 20.109 1 66.31 264 ARG B CA 1
ATOM 5572 C C . ARG B 1 264 ? -6.141 17.688 21.375 1 66.31 264 ARG B C 1
ATOM 5574 O O . ARG B 1 264 ? -5.5 18.328 22.219 1 66.31 264 ARG B O 1
ATOM 5581 N N . GLY B 1 265 ? -6.664 16.766 21.828 1 59.69 265 GLY B N 1
ATOM 5582 C CA . GLY B 1 265 ? -6.508 16.016 23.062 1 59.69 265 GLY B CA 1
ATOM 5583 C C . GLY B 1 265 ? -5.062 15.672 23.375 1 59.69 265 GLY B C 1
ATOM 5584 O O . GLY B 1 265 ? -4.754 15.188 24.453 1 59.69 265 GLY B O 1
ATOM 5585 N N . LEU B 1 266 ? -4.137 15.906 22.375 1 60.38 266 LEU B N 1
ATOM 5586 C CA . LEU B 1 266 ? -2.865 15.266 22.688 1 60.38 266 LEU B CA 1
ATOM 5587 C C . LEU B 1 266 ? -1.9 16.25 23.344 1 60.38 266 LEU B C 1
ATOM 5589 O O . LEU B 1 266 ? -1.796 17.406 22.891 1 60.38 266 LEU B O 1
ATOM 5593 N N . ASP B 1 267 ? -1.321 15.883 24.266 1 65.94 267 ASP B N 1
ATOM 5594 C CA . ASP B 1 267 ? -0.443 16.609 25.172 1 65.94 267 ASP B CA 1
ATOM 5595 C C . ASP B 1 267 ? 0.903 16.906 24.516 1 65.94 267 ASP B C 1
ATOM 5597 O O . ASP B 1 267 ? 1.74 17.609 25.094 1 65.94 267 ASP B O 1
ATOM 5601 N N . TYR B 1 268 ? 0.96 16.578 23.156 1 78.12 268 TYR B N 1
ATOM 5602 C CA . TYR B 1 268 ? 2.338 16.734 22.703 1 78.12 268 TYR B CA 1
ATOM 5603 C C . TYR B 1 268 ? 2.455 17.922 21.75 1 78.12 268 TYR B C 1
ATOM 5605 O O . TYR B 1 268 ? 3.555 18.25 21.297 1 78.12 268 TYR B O 1
ATOM 5613 N N . TYR B 1 269 ? 1.412 18.625 21.562 1 87.81 269 TYR B N 1
ATOM 5614 C CA . TYR B 1 269 ? 1.49 19.766 20.656 1 87.81 269 TYR B CA 1
ATOM 5615 C C . TYR B 1 269 ? 2.104 20.969 21.359 1 87.81 269 TYR B C 1
ATOM 5617 O O . TYR B 1 269 ? 1.854 21.203 22.531 1 87.81 269 TYR B O 1
ATOM 5625 N N . SER B 1 270 ? 2.842 21.766 20.594 1 89.31 270 SER B N 1
ATOM 5626 C CA . SER B 1 270 ? 3.621 22.859 21.188 1 89.31 270 SER B CA 1
ATOM 5627 C C . SER B 1 270 ? 3.402 24.172 20.422 1 89.31 270 SER B C 1
ATOM 5629 O O . SER B 1 270 ? 4.156 25.125 20.594 1 89.31 270 SER B O 1
ATOM 5631 N N . GLY B 1 271 ? 2.381 24.266 19.594 1 92.12 271 GLY B N 1
ATOM 5632 C CA . GLY B 1 271 ? 2.123 25.438 18.797 1 92.12 271 GLY B CA 1
ATOM 5633 C C . GLY B 1 271 ? 0.798 25.391 18.062 1 92.12 271 GLY B C 1
ATOM 5634 O O . GLY B 1 271 ? -0.247 25.156 18.672 1 92.12 271 GLY B O 1
ATOM 5635 N N . MET B 1 272 ? 0.904 25.578 16.766 1 94.94 272 MET B N 1
ATOM 5636 C CA . MET B 1 272 ? -0.288 25.547 15.93 1 94.94 272 MET B CA 1
ATOM 5637 C C . MET B 1 272 ? -0.91 24.156 15.922 1 94.94 272 MET B C 1
ATOM 5639 O O . MET B 1 272 ? -0.196 23.156 15.898 1 94.94 272 MET B O 1
ATOM 5643 N N . VAL B 1 273 ? -2.242 24.109 16 1 95.19 273 VAL B N 1
ATOM 5644 C CA . VAL B 1 273 ? -2.994 22.875 15.859 1 95.19 273 VAL B CA 1
ATOM 5645 C C . VAL B 1 273 ? -4.164 23.094 14.898 1 95.19 273 VAL B C 1
ATOM 5647 O O . VAL B 1 273 ? -4.668 24.203 14.773 1 95.19 273 VAL B O 1
ATOM 5650 N N . PHE B 1 274 ? -4.504 22.062 14.203 1 96.69 274 PHE B N 1
ATOM 5651 C CA . PHE B 1 274 ? -5.641 22.203 13.305 1 96.69 274 PHE B CA 1
ATOM 5652 C C . PHE B 1 274 ? -6.34 20.859 13.094 1 96.69 274 PHE B C 1
ATOM 5654 O O . PHE B 1 274 ? -5.758 19.812 13.352 1 96.69 274 PHE B O 1
ATOM 5661 N N . GLU B 1 275 ? -7.605 20.906 12.703 1 96.06 275 GLU B N 1
ATOM 5662 C CA . GLU B 1 275 ? -8.438 19.766 12.32 1 96.06 275 GLU B CA 1
ATOM 5663 C C . GLU B 1 275 ? -9.25 20.062 11.07 1 96.06 275 GLU B C 1
ATOM 5665 O O . GLU B 1 275 ? -9.578 21.219 10.797 1 96.06 275 GLU B O 1
ATOM 5670 N N . VAL B 1 276 ? -9.484 19.062 10.328 1 97.88 276 VAL B N 1
ATOM 5671 C CA . VAL B 1 276 ? -10.227 19.188 9.086 1 97.88 276 VAL B CA 1
ATOM 5672 C C . VAL B 1 276 ? -11.617 18.578 9.242 1 97.88 276 VAL B C 1
ATOM 5674 O O . VAL B 1 276 ? -11.75 17.453 9.711 1 97.88 276 VAL B O 1
ATOM 5677 N N . PHE B 1 277 ? -12.625 19.344 8.805 1 96.25 277 PHE B N 1
ATOM 5678 C CA . PHE B 1 277 ? -13.992 18.875 8.93 1 96.25 277 PHE B CA 1
ATOM 5679 C C . PHE B 1 277 ? -14.75 19.047 7.621 1 96.25 277 PHE B C 1
ATOM 5681 O O . PHE B 1 277 ? -14.445 19.938 6.832 1 96.25 277 PHE B O 1
ATOM 5688 N N . ASP B 1 278 ? -15.656 18.094 7.383 1 96.88 278 ASP B N 1
ATOM 5689 C CA . ASP B 1 278 ? -16.781 18.375 6.5 1 96.88 278 ASP B CA 1
ATOM 5690 C C . ASP B 1 278 ? -17.891 19.141 7.238 1 96.88 278 ASP B C 1
ATOM 5692 O O . ASP B 1 278 ? -18.453 18.625 8.211 1 96.88 278 ASP B O 1
ATOM 5696 N N . LYS B 1 279 ? -18.203 20.297 6.801 1 94.12 279 LYS B N 1
ATOM 5697 C CA . LYS B 1 279 ? -19.156 21.156 7.5 1 94.12 279 LYS B CA 1
ATOM 5698 C C . LYS B 1 279 ? -20.516 20.484 7.66 1 94.12 279 LYS B C 1
ATOM 5700 O O . LYS B 1 279 ? -21.281 20.828 8.562 1 94.12 279 LYS B O 1
ATOM 5705 N N . ASN B 1 280 ? -20.781 19.562 6.84 1 92.19 280 ASN B N 1
ATOM 5706 C CA . ASN B 1 280 ? -22.109 18.953 6.805 1 92.19 280 ASN B CA 1
ATOM 5707 C C . ASN B 1 280 ? -22.094 17.547 7.395 1 92.19 280 ASN B C 1
ATOM 5709 O O . ASN B 1 280 ? -23.125 16.859 7.398 1 92.19 280 ASN B O 1
ATOM 5713 N N . SER B 1 281 ? -20.953 17.141 7.828 1 85.81 281 SER B N 1
ATOM 5714 C CA . SER B 1 281 ? -20.859 15.758 8.297 1 85.81 281 SER B CA 1
ATOM 5715 C C . SER B 1 281 ? -20.766 15.703 9.82 1 85.81 281 SER B C 1
ATOM 5717 O O . SER B 1 281 ? -20.234 16.625 10.453 1 85.81 281 SER B O 1
ATOM 5719 N N . LYS B 1 282 ? -21.234 14.578 10.336 1 80.81 282 LYS B N 1
ATOM 5720 C CA . LYS B 1 282 ? -21.156 14.336 11.773 1 80.81 282 LYS B CA 1
ATOM 5721 C C . LYS B 1 282 ? -20.062 13.312 12.094 1 80.81 282 LYS B C 1
ATOM 5723 O O . LYS B 1 282 ? -19.922 12.891 13.242 1 80.81 282 LYS B O 1
ATOM 5728 N N . LEU B 1 283 ? -19.297 12.891 11.141 1 80.62 283 LEU B N 1
ATOM 5729 C CA . LEU B 1 283 ? -18.312 11.828 11.289 1 80.62 283 LEU B CA 1
ATOM 5730 C C . LEU B 1 283 ? -17.109 12.312 12.086 1 80.62 283 LEU B C 1
ATOM 5732 O O . LEU B 1 283 ? -16.312 11.508 12.562 1 80.62 283 LEU B O 1
ATOM 5736 N N . GLY B 1 284 ? -16.969 13.57 12.359 1 86.62 284 GLY B N 1
ATOM 5737 C CA . GLY B 1 284 ? -15.828 14.094 13.078 1 86.62 284 GLY B CA 1
ATOM 5738 C C . GLY B 1 284 ? -14.711 14.562 12.164 1 86.62 284 GLY B C 1
ATOM 5739 O O . GLY B 1 284 ? -14.93 14.789 10.977 1 86.62 284 GLY B O 1
ATOM 5740 N N . ALA B 1 285 ? -13.523 14.688 12.766 1 92.44 285 ALA B N 1
ATOM 5741 C CA . ALA B 1 285 ? -12.398 15.258 12.031 1 92.44 285 ALA B CA 1
ATOM 5742 C C . ALA B 1 285 ? -11.875 14.273 10.984 1 92.44 285 ALA B C 1
ATOM 5744 O O . ALA B 1 285 ? -11.742 13.078 11.258 1 92.44 285 ALA B O 1
ATOM 5745 N N . LEU B 1 286 ? -11.602 14.742 9.812 1 96.31 286 LEU B N 1
ATOM 5746 C CA . LEU B 1 286 ? -11.062 13.961 8.703 1 96.31 286 LEU B CA 1
ATOM 5747 C C . LEU B 1 286 ? -9.547 13.852 8.805 1 96.31 286 LEU B C 1
ATOM 5749 O O . LEU B 1 286 ?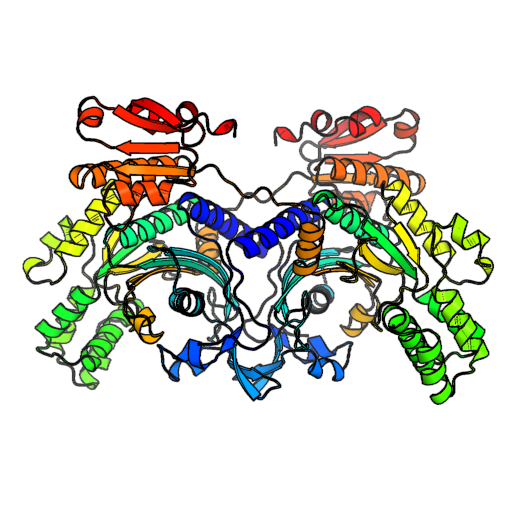 -8.953 12.906 8.273 1 96.31 286 LEU B O 1
ATOM 5753 N N . ALA B 1 287 ? -8.977 14.852 9.391 1 97 287 ALA B N 1
ATOM 5754 C CA . ALA B 1 287 ? -7.531 14.922 9.617 1 97 287 ALA B CA 1
ATOM 5755 C C . ALA B 1 287 ? -7.203 15.875 10.758 1 97 287 ALA B C 1
ATOM 5757 O O . ALA B 1 287 ? -8.055 16.656 11.18 1 97 287 ALA B O 1
ATOM 5758 N N . GLY B 1 288 ? -6.039 15.75 11.289 1 96.19 288 GLY B N 1
ATOM 5759 C CA . GLY B 1 288 ? -5.551 16.641 12.336 1 96.19 288 GLY B CA 1
ATOM 5760 C C . GLY B 1 288 ? -4.035 16.719 12.383 1 96.19 288 GLY B C 1
ATOM 5761 O O . GLY B 1 288 ? -3.34 15.758 12.07 1 96.19 288 GLY B O 1
ATOM 5762 N N . GLY B 1 289 ? -3.578 17.859 12.758 1 95.94 289 GLY B N 1
ATOM 5763 C CA . GLY B 1 289 ? -2.143 18.078 12.812 1 95.94 289 GLY B CA 1
ATOM 5764 C C . GLY B 1 289 ? -1.757 19.297 13.633 1 95.94 289 GLY B C 1
ATOM 5765 O O . GLY B 1 289 ? -2.598 19.875 14.32 1 95.94 289 GLY B O 1
ATOM 5766 N N . GLY B 1 290 ? -0.47 19.547 13.609 1 96.06 290 GLY B N 1
ATOM 5767 C CA . GLY B 1 290 ? 0.086 20.672 14.344 1 96.06 290 GLY B CA 1
ATOM 5768 C C . GLY B 1 290 ? 1.562 20.516 14.648 1 96.06 290 GLY B C 1
ATOM 5769 O O . GLY B 1 290 ? 2.195 19.562 14.203 1 96.06 290 GLY B O 1
ATOM 5770 N N . ARG B 1 291 ? 2.018 21.547 15.328 1 96.25 291 ARG B N 1
ATOM 5771 C CA . ARG B 1 291 ? 3.416 21.531 15.742 1 96.25 291 ARG B CA 1
ATOM 5772 C C . ARG B 1 291 ? 3.6 20.734 17.031 1 96.25 291 ARG B C 1
ATOM 5774 O O . ARG B 1 291 ? 2.832 20.891 17.984 1 96.25 291 ARG B O 1
ATOM 5781 N N . TYR B 1 292 ? 4.672 19.859 17.062 1 94.06 292 TYR B N 1
ATOM 5782 C CA . TYR B 1 292 ? 4.875 18.984 18.203 1 94.06 292 TYR B CA 1
ATOM 5783 C C . TYR B 1 292 ? 6.355 18.844 18.531 1 94.06 292 TYR B C 1
ATOM 5785 O O . TYR B 1 292 ? 6.875 17.734 18.625 1 94.06 292 TYR B O 1
ATOM 5793 N N . ASP B 1 293 ? 6.996 19.859 18.922 1 93.94 293 ASP B N 1
ATOM 5794 C CA . ASP B 1 293 ? 8.43 19.906 19.188 1 93.94 293 ASP B CA 1
ATOM 5795 C C . ASP B 1 293 ? 8.797 19.062 20.391 1 93.94 293 ASP B C 1
ATOM 5797 O O . ASP B 1 293 ? 9.945 18.656 20.547 1 93.94 293 ASP B O 1
ATOM 5801 N N . THR B 1 294 ? 7.879 18.781 21.219 1 90.5 294 THR B N 1
ATOM 5802 C CA . THR B 1 294 ? 8.148 18.031 22.438 1 90.5 294 THR B CA 1
ATOM 5803 C C . THR B 1 294 ? 8.453 16.578 22.125 1 90.5 294 THR B C 1
ATOM 5805 O O . THR B 1 294 ? 9.195 15.914 22.844 1 90.5 294 THR B O 1
ATOM 5808 N N . LEU B 1 295 ? 7.926 16.078 21.062 1 93.19 295 LEU B N 1
ATOM 5809 C CA . LEU B 1 295 ? 8.117 14.664 20.734 1 93.19 295 LEU B CA 1
ATOM 5810 C C . LEU B 1 295 ? 9.547 14.414 20.25 1 93.19 295 LEU B C 1
ATOM 5812 O O . LEU B 1 295 ? 10.148 13.398 20.609 1 93.19 295 LEU B O 1
ATOM 5816 N N . THR B 1 296 ? 10.109 15.312 19.391 1 95 296 THR B N 1
ATOM 5817 C CA . THR B 1 296 ? 11.492 15.148 18.953 1 95 296 THR B CA 1
ATOM 5818 C C . THR B 1 296 ? 12.438 15.156 20.156 1 95 296 THR B C 1
ATOM 5820 O O . THR B 1 296 ? 13.398 14.383 20.203 1 95 296 THR B O 1
ATOM 5823 N N . LYS B 1 297 ? 12.125 15.953 21.141 1 93.44 297 LYS B N 1
ATOM 5824 C CA . LYS B 1 297 ? 12.914 16.016 22.359 1 93.44 297 LYS B CA 1
ATOM 5825 C C . LYS B 1 297 ? 12.828 14.695 23.125 1 93.44 297 LYS B C 1
ATOM 5827 O O . LYS B 1 297 ? 13.828 14.203 23.656 1 93.44 297 LYS B O 1
ATOM 5832 N N . ALA B 1 298 ? 11.617 14.227 23.234 1 92.31 298 ALA B N 1
ATOM 5833 C CA . ALA B 1 298 ? 11.406 12.969 23.938 1 92.31 298 ALA B CA 1
ATOM 5834 C C . ALA B 1 298 ? 12.219 11.844 23.312 1 92.31 298 ALA B C 1
ATOM 5836 O O . ALA B 1 298 ? 12.641 10.914 24.016 1 92.31 298 ALA B O 1
ATOM 5837 N N . PHE B 1 299 ? 12.469 11.93 22.031 1 94.12 299 PHE B N 1
ATOM 5838 C CA . PHE B 1 299 ? 13.258 10.93 21.344 1 94.12 299 PHE B CA 1
ATOM 5839 C C . PHE B 1 299 ? 14.742 11.281 21.375 1 94.12 299 PHE B C 1
ATOM 5841 O O . PHE B 1 299 ? 15.555 10.641 20.719 1 94.12 299 PHE B O 1
ATOM 5848 N N . GLY B 1 300 ? 15.109 12.312 22 1 91.56 300 GLY B N 1
ATOM 5849 C CA . GLY B 1 300 ? 16.5 12.609 22.312 1 91.56 300 GLY B CA 1
ATOM 5850 C C . GLY B 1 300 ? 17.094 13.641 21.375 1 91.56 300 GLY B C 1
ATOM 5851 O O . GLY B 1 300 ? 18.312 13.828 21.344 1 91.56 300 GLY B O 1
ATOM 5852 N N . ARG B 1 301 ? 16.312 14.25 20.547 1 93 301 ARG B N 1
ATOM 5853 C CA . ARG B 1 301 ? 16.812 15.297 19.656 1 93 301 ARG B CA 1
ATOM 5854 C C . ARG B 1 301 ? 16.203 16.656 20 1 93 301 ARG B C 1
ATOM 5856 O O . ARG B 1 301 ? 15.07 16.953 19.609 1 93 301 ARG B O 1
ATOM 5863 N N . ASP B 1 302 ? 17 17.516 20.469 1 91.62 302 ASP B N 1
ATOM 5864 C CA . ASP B 1 302 ? 16.516 18.812 20.953 1 91.62 302 ASP B CA 1
ATOM 5865 C C . ASP B 1 302 ? 16.766 19.906 19.922 1 91.62 302 ASP B C 1
ATOM 5867 O O . ASP B 1 302 ? 16.219 21 20.016 1 91.62 302 ASP B O 1
ATOM 5871 N N . ASP B 1 303 ? 17.484 19.578 18.969 1 92.31 303 ASP B N 1
ATOM 5872 C CA . ASP B 1 303 ? 17.906 20.594 18.016 1 92.31 303 ASP B CA 1
ATOM 5873 C C . ASP B 1 303 ? 16.891 20.75 16.891 1 92.31 303 ASP B C 1
ATOM 5875 O O . ASP B 1 303 ? 16.984 21.672 16.078 1 92.31 303 ASP B O 1
ATOM 5879 N N . ILE B 1 304 ? 15.938 19.844 16.859 1 93.38 304 ILE B N 1
ATOM 5880 C CA . ILE B 1 304 ? 14.953 19.984 15.797 1 93.38 304 ILE B CA 1
ATOM 5881 C C . ILE B 1 304 ? 13.539 19.891 16.375 1 93.38 304 ILE B C 1
ATOM 5883 O O . ILE B 1 304 ? 13.336 19.297 17.438 1 93.38 304 ILE B O 1
ATOM 5887 N N . GLY B 1 305 ? 12.609 20.625 1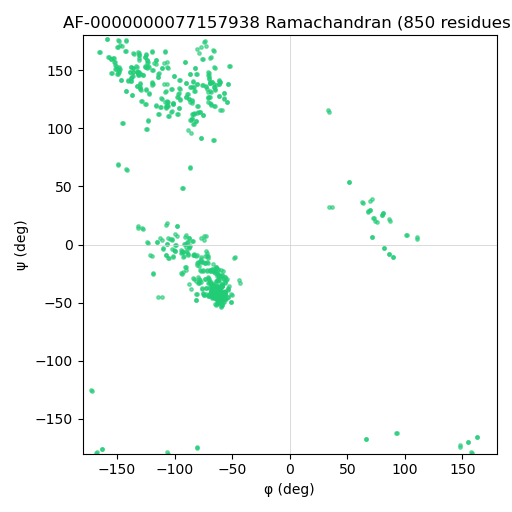5.734 1 95.62 305 GLY B N 1
ATOM 5888 C CA . GLY B 1 305 ? 11.18 20.469 15.953 1 95.62 305 GLY B CA 1
ATOM 5889 C C . GLY B 1 305 ? 10.477 19.766 14.805 1 95.62 305 GLY B C 1
ATOM 5890 O O . GLY B 1 305 ? 11.133 19.266 13.883 1 95.62 305 GLY B O 1
ATOM 5891 N N . ALA B 1 306 ? 9.156 19.625 15.008 1 97 306 ALA B N 1
ATOM 5892 C CA . ALA B 1 306 ? 8.398 18.953 13.961 1 97 306 ALA B CA 1
ATOM 5893 C C . ALA B 1 306 ? 6.969 19.484 13.891 1 97 306 ALA B C 1
ATOM 5895 O O . ALA B 1 306 ? 6.406 19.906 14.906 1 97 306 ALA B O 1
ATOM 5896 N N . THR B 1 307 ? 6.426 19.516 12.742 1 97.75 307 THR B N 1
ATOM 5897 C CA . THR B 1 307 ? 5.02 19.781 12.469 1 97.75 307 THR B CA 1
ATOM 5898 C C . THR B 1 307 ? 4.48 18.797 11.422 1 97.75 307 THR B C 1
ATOM 5900 O O . THR B 1 307 ? 5.234 18.312 10.586 1 97.75 307 THR B O 1
ATOM 5903 N N . GLY B 1 308 ? 3.234 18.422 11.586 1 97.81 308 GLY B N 1
ATOM 5904 C CA . GLY B 1 308 ? 2.701 17.453 10.648 1 97.81 308 GLY B CA 1
ATOM 5905 C C . GLY B 1 308 ? 1.193 17.297 10.734 1 97.81 308 GLY B C 1
ATOM 5906 O O . GLY B 1 308 ? 0.526 18.078 11.422 1 97.81 308 GLY B O 1
ATOM 5907 N N . VAL B 1 309 ? 0.676 16.422 9.922 1 98.19 309 VAL B N 1
ATOM 5908 C CA . VAL B 1 309 ? -0.749 16.109 9.875 1 98.19 309 VAL B CA 1
ATOM 5909 C C . VAL B 1 309 ? -0.947 14.641 9.484 1 98.19 309 VAL B C 1
ATOM 5911 O O . VAL B 1 309 ? -0.111 14.062 8.789 1 98.19 309 VAL B O 1
ATOM 5914 N N . ALA B 1 310 ? -1.993 14.078 9.992 1 97.75 310 ALA B N 1
ATOM 5915 C CA . ALA B 1 310 ? -2.422 12.727 9.641 1 97.75 310 ALA B CA 1
ATOM 5916 C C . ALA B 1 310 ? -3.936 12.664 9.453 1 97.75 310 ALA B C 1
ATOM 5918 O O . ALA B 1 310 ? -4.672 13.461 10.039 1 97.75 310 ALA B O 1
ATOM 5919 N N . GLY B 1 311 ? -4.371 11.758 8.656 1 97.19 311 GLY B N 1
ATOM 5920 C CA . GLY B 1 311 ? -5.797 11.555 8.453 1 97.19 311 GLY B CA 1
ATOM 5921 C C . GLY B 1 311 ? -6.16 10.109 8.172 1 97.19 311 GLY B C 1
ATOM 5922 O O . GLY B 1 311 ? -5.355 9.359 7.617 1 97.19 311 GLY B O 1
ATOM 5923 N N . GLY B 1 312 ? -7.367 9.789 8.578 1 96.69 312 GLY B N 1
ATOM 5924 C CA . GLY B 1 312 ? -7.883 8.461 8.305 1 96.69 312 GLY B CA 1
ATOM 5925 C C . GLY B 1 312 ? -8.477 8.328 6.91 1 96.69 312 GLY B C 1
ATOM 5926 O O . GLY B 1 312 ? -9.32 9.133 6.512 1 96.69 312 GLY B O 1
ATOM 5927 N N . VAL B 1 313 ? -8.102 7.297 6.207 1 97.44 313 VAL B N 1
ATOM 5928 C CA . VAL B 1 313 ? -8.516 7.102 4.82 1 97.44 313 VAL B CA 1
ATOM 5929 C C . VAL B 1 313 ? -9.977 6.664 4.766 1 97.44 313 VAL B C 1
ATOM 5931 O O . VAL B 1 313 ? -10.75 7.156 3.939 1 97.44 313 VAL B O 1
ATOM 5934 N N . GLU B 1 314 ? -10.375 5.758 5.633 1 95.44 314 GLU B N 1
ATOM 5935 C CA . GLU B 1 314 ? -11.734 5.223 5.633 1 95.44 314 GLU B CA 1
ATOM 5936 C C . GLU B 1 314 ? -12.758 6.32 5.91 1 95.44 314 GLU B C 1
ATOM 5938 O O . GLU B 1 314 ? -13.836 6.336 5.312 1 95.44 314 GLU B O 1
ATOM 5943 N N . ARG B 1 315 ? -12.398 7.211 6.805 1 94.25 315 ARG B N 1
ATOM 5944 C CA . ARG B 1 315 ? -13.312 8.32 7.086 1 94.25 315 ARG B CA 1
ATOM 5945 C C . ARG B 1 315 ? -13.453 9.234 5.875 1 94.25 315 ARG B C 1
ATOM 5947 O O . ARG B 1 315 ? -14.539 9.758 5.613 1 94.25 315 ARG B O 1
ATOM 5954 N N . ILE B 1 316 ? -12.398 9.5 5.219 1 96.75 316 ILE B N 1
ATOM 5955 C CA . ILE B 1 316 ? -12.438 10.297 3.998 1 96.75 316 ILE B CA 1
ATOM 5956 C C . ILE B 1 316 ? -13.344 9.625 2.973 1 96.75 316 ILE B C 1
ATOM 5958 O O . ILE B 1 316 ? -14.172 10.289 2.342 1 96.75 316 ILE B O 1
ATOM 5962 N N . ILE B 1 317 ? -13.211 8.32 2.805 1 95.94 317 ILE B N 1
ATOM 5963 C CA . ILE B 1 317 ? -14.008 7.562 1.844 1 95.94 317 ILE B CA 1
ATOM 5964 C C . ILE B 1 317 ? -15.484 7.66 2.207 1 95.94 317 ILE B C 1
ATOM 5966 O O . ILE B 1 317 ? -16.344 7.844 1.333 1 95.94 317 ILE B O 1
ATOM 5970 N N . LEU B 1 318 ? -15.773 7.508 3.498 1 94.75 318 LEU B N 1
ATOM 5971 C CA . LEU B 1 318 ? -17.156 7.633 3.951 1 94.75 318 LEU B CA 1
ATOM 5972 C C . LEU B 1 318 ? -17.719 9.008 3.604 1 94.75 318 LEU B C 1
ATOM 5974 O O . LEU B 1 318 ? -18.875 9.117 3.17 1 94.75 318 LEU B O 1
ATOM 5978 N N . THR B 1 319 ? -16.891 10.047 3.836 1 95.56 319 THR B N 1
ATOM 5979 C CA . THR B 1 319 ? -17.312 11.398 3.506 1 95.56 319 THR B CA 1
ATOM 5980 C C . THR B 1 319 ? -17.547 11.539 2.004 1 95.56 319 THR B C 1
ATOM 5982 O O . THR B 1 319 ? -18.516 12.18 1.579 1 95.56 319 THR B O 1
ATOM 5985 N N . MET B 1 320 ? -16.719 10.992 1.213 1 96.25 320 MET B N 1
ATOM 5986 C CA . MET B 1 320 ? -16.891 10.992 -0.236 1 96.25 320 MET B CA 1
ATOM 5987 C C . MET B 1 320 ? -18.203 10.32 -0.62 1 96.25 320 MET B C 1
ATOM 5989 O O . MET B 1 320 ? -18.938 10.82 -1.472 1 96.25 320 MET B O 1
ATOM 5993 N N . GLN B 1 321 ? -18.453 9.188 -0.012 1 94.19 321 GLN B N 1
ATOM 5994 C CA . GLN B 1 321 ? -19.688 8.461 -0.279 1 94.19 321 GLN B CA 1
ATOM 5995 C C . GLN B 1 321 ? -20.906 9.289 0.099 1 94.19 321 GLN B C 1
ATOM 5997 O O . GLN B 1 321 ? -21.891 9.328 -0.643 1 94.19 321 GLN B O 1
ATOM 6002 N N . GLU B 1 322 ? -20.797 9.945 1.25 1 94.19 322 GLU B N 1
ATOM 6003 C CA . GLU B 1 322 ? -21.891 10.812 1.686 1 94.19 322 GLU B CA 1
ATOM 6004 C C . GLU B 1 322 ? -22.156 11.906 0.66 1 94.19 322 GLU B C 1
ATOM 6006 O O . GLU B 1 322 ? -23.312 12.312 0.466 1 94.19 322 GLU B O 1
ATOM 6011 N N . GLN B 1 323 ? -21.125 12.328 0.069 1 96.06 323 GLN B N 1
ATOM 6012 C CA . GLN B 1 323 ? -21.266 13.406 -0.909 1 96.06 323 GLN B CA 1
ATOM 6013 C C . GLN B 1 323 ? -21.469 12.844 -2.314 1 96.06 323 GLN B C 1
ATOM 6015 O O . GLN B 1 323 ? -21.438 13.594 -3.295 1 96.06 323 GLN B O 1
ATOM 6020 N N . LYS B 1 324 ? -21.5 11.516 -2.465 1 94.5 324 LYS B N 1
ATOM 6021 C CA . LYS B 1 324 ? -21.781 10.812 -3.713 1 94.5 324 LYS B CA 1
ATOM 6022 C C . LYS B 1 324 ? -20.656 11.008 -4.723 1 94.5 324 LYS B C 1
ATOM 6024 O O . LYS B 1 324 ? -20.906 11.156 -5.918 1 94.5 324 LYS B O 1
ATOM 6029 N N . ILE B 1 325 ? -19.547 11.203 -4.156 1 92.62 325 ILE B N 1
ATOM 6030 C CA . ILE B 1 325 ? -18.359 11.25 -5 1 92.62 325 ILE B CA 1
ATOM 6031 C C . ILE B 1 325 ? -17.875 9.828 -5.285 1 92.62 325 ILE B C 1
ATOM 6033 O O . ILE B 1 325 ? -17.453 9.117 -4.371 1 92.62 325 ILE B O 1
ATOM 6037 N N . ILE B 1 326 ? -17.938 9.344 -6.523 1 81.44 326 ILE B N 1
ATOM 6038 C CA . ILE B 1 326 ? -17.578 7.984 -6.926 1 81.44 326 ILE B CA 1
ATOM 6039 C C . ILE B 1 326 ? -16.266 8.016 -7.703 1 81.44 326 ILE B C 1
ATOM 6041 O O . ILE B 1 326 ? -16.156 8.703 -8.719 1 81.44 326 ILE B O 1
ATOM 6045 N N . PRO B 1 327 ? -15.25 7.285 -7.078 1 78.69 327 PRO B N 1
ATOM 6046 C CA . PRO B 1 327 ? -14.023 7.238 -7.871 1 78.69 327 PRO B CA 1
ATOM 6047 C C . PRO B 1 327 ? -14.211 6.555 -9.219 1 78.69 327 PRO B C 1
ATOM 6049 O O . PRO B 1 327 ? -15.047 5.66 -9.352 1 78.69 327 PRO B O 1
ATOM 6052 N N . GLU B 1 328 ? -13.578 7.098 -10.219 1 65 328 GLU B N 1
ATOM 6053 C CA . GLU B 1 328 ? -13.703 6.547 -11.57 1 65 328 GLU B CA 1
ATOM 6054 C C . GLU B 1 328 ? -13.086 5.156 -11.648 1 65 328 GLU B C 1
ATOM 6056 O O . GLU B 1 328 ? -11.945 4.949 -11.227 1 65 328 GLU B O 1
ATOM 6061 N N . ILE B 1 329 ? -13.789 4.09 -11.414 1 60.75 329 ILE B N 1
ATOM 6062 C CA . ILE B 1 329 ? -13.195 2.76 -11.383 1 60.75 329 ILE B CA 1
ATOM 6063 C C . ILE B 1 329 ? -13.172 2.172 -12.797 1 60.75 329 ILE B C 1
ATOM 6065 O O . ILE B 1 329 ? -12.32 1.343 -13.117 1 60.75 329 ILE B O 1
ATOM 6069 N N . LEU B 1 330 ? -14.203 2.455 -13.703 1 59.66 330 LEU B N 1
ATOM 6070 C CA . LEU B 1 330 ? -14.594 1.371 -14.594 1 59.66 330 LEU B CA 1
ATOM 6071 C C . LEU B 1 330 ? -13.711 1.342 -15.836 1 59.66 330 LEU B C 1
ATOM 6073 O O . LEU B 1 330 ? -13.625 2.33 -16.562 1 59.66 330 LEU B O 1
ATOM 6077 N N . GLN B 1 331 ? -12.594 0.408 -15.742 1 66.31 331 GLN B N 1
ATOM 6078 C CA . GLN B 1 331 ? -11.883 0.217 -17 1 66.31 331 GLN B CA 1
ATOM 6079 C C . GLN B 1 331 ? -12.727 -0.589 -18 1 66.31 331 GLN B C 1
ATOM 6081 O O . GLN B 1 331 ? -13.367 -1.57 -17.609 1 66.31 331 GLN B O 1
ATOM 6086 N N . ASN B 1 332 ? -12.797 -0.08 -19.156 1 81.31 332 ASN B N 1
ATOM 6087 C CA . ASN B 1 332 ? -13.398 -0.789 -20.266 1 81.31 332 ASN B CA 1
ATOM 6088 C C . ASN B 1 332 ? -12.695 -2.115 -20.547 1 81.31 332 ASN B C 1
ATOM 6090 O O . ASN B 1 332 ? -11.477 -2.148 -20.719 1 81.31 332 ASN B O 1
ATOM 6094 N N . ARG B 1 333 ? -13.453 -3.217 -20.359 1 91.81 333 ARG B N 1
ATOM 6095 C CA . ARG B 1 333 ? -12.883 -4.543 -20.578 1 91.81 333 ARG B CA 1
ATOM 6096 C C . ARG B 1 333 ? -13.469 -5.188 -21.828 1 91.81 333 ARG B C 1
ATOM 6098 O O . ARG B 1 333 ? -14.523 -4.777 -22.312 1 91.81 333 ARG B O 1
ATOM 6105 N N . VAL B 1 334 ? -12.703 -6.121 -22.391 1 94.38 334 VAL B N 1
ATOM 6106 C CA . VAL B 1 334 ? -13.148 -6.938 -23.5 1 94.38 334 VAL B CA 1
ATOM 6107 C C . VAL B 1 334 ? -13.336 -8.383 -23.047 1 94.38 334 VAL B C 1
ATOM 6109 O O . VAL B 1 334 ? -12.445 -8.961 -22.422 1 94.38 334 VAL B O 1
ATOM 6112 N N . ALA B 1 335 ? -14.539 -8.898 -23.297 1 95.88 335 ALA B N 1
ATOM 6113 C CA . ALA B 1 335 ? -14.773 -10.32 -23.031 1 95.88 335 ALA B CA 1
ATOM 6114 C C . ALA B 1 335 ? -14.578 -11.148 -24.297 1 95.88 335 ALA B C 1
ATOM 6116 O O . ALA B 1 335 ? -15.188 -10.867 -25.328 1 95.88 335 ALA B O 1
ATOM 6117 N N . VAL B 1 336 ? -13.703 -12.141 -24.203 1 97.25 336 VAL B N 1
ATOM 6118 C CA . VAL B 1 336 ? -13.531 -13.062 -25.328 1 97.25 336 VAL B CA 1
ATOM 6119 C C . VAL B 1 336 ? -14.281 -14.359 -25.047 1 97.25 336 VAL B C 1
ATOM 6121 O O . VAL B 1 336 ? -14.047 -15.016 -24.031 1 97.25 336 VAL B O 1
ATOM 6124 N N . VAL B 1 337 ? -15.203 -14.68 -25.938 1 97.19 337 VAL B N 1
ATOM 6125 C CA . VAL B 1 337 ? -16.016 -15.883 -25.797 1 97.19 337 VAL B CA 1
ATOM 6126 C C . VAL B 1 337 ? -15.852 -16.766 -27.016 1 97.19 337 VAL B C 1
ATOM 6128 O O . VAL B 1 337 ? -15.477 -16.297 -28.094 1 97.19 337 VAL B O 1
ATOM 6131 N N . TYR B 1 338 ? -16.047 -18.062 -26.812 1 97.75 338 TYR B N 1
ATOM 6132 C CA . TYR B 1 338 ? -15.922 -19.016 -27.906 1 97.75 338 TYR B CA 1
ATOM 6133 C C . TYR B 1 338 ? -17.172 -19.891 -28.016 1 97.75 338 TYR B C 1
ATOM 6135 O O . TYR B 1 338 ? -17.766 -20.25 -27.016 1 97.75 338 TYR B O 1
ATOM 6143 N N . ILE B 1 339 ? -17.531 -20.25 -29.219 1 96.31 339 ILE B N 1
ATOM 6144 C CA . ILE B 1 339 ? -18.812 -20.891 -29.516 1 96.31 339 ILE B CA 1
ATOM 6145 C C . ILE B 1 339 ? -18.766 -22.359 -29.078 1 96.31 339 ILE B C 1
ATOM 6147 O O . ILE B 1 339 ? -19.781 -22.906 -28.625 1 96.31 339 ILE B O 1
ATOM 6151 N N . ASN B 1 340 ? -17.578 -22.984 -29.297 1 94.94 340 ASN B N 1
ATOM 6152 C CA . ASN B 1 340 ? -17.422 -24.391 -28.938 1 94.94 340 ASN B CA 1
ATOM 6153 C C . ASN B 1 340 ? -15.992 -24.703 -28.516 1 94.94 340 ASN B C 1
ATOM 6155 O O . ASN B 1 340 ? -15.109 -23.844 -28.578 1 94.94 340 ASN B O 1
ATOM 6159 N N . GLU B 1 341 ? -15.781 -25.859 -28.109 1 94.31 341 GLU B N 1
ATOM 6160 C CA . GLU B 1 341 ? -14.516 -26.281 -27.516 1 94.31 341 GLU B CA 1
ATOM 6161 C C . GLU B 1 341 ? -13.367 -26.141 -28.516 1 94.31 341 GLU B C 1
ATOM 6163 O O . GLU B 1 341 ? -12.234 -25.828 -28.141 1 94.31 341 GLU B O 1
ATOM 6168 N N . GLU B 1 342 ? -13.664 -26.312 -29.75 1 94.56 342 GLU B N 1
ATOM 6169 C CA . GLU B 1 342 ? -12.648 -26.25 -30.797 1 94.56 342 GLU B CA 1
ATOM 6170 C C . GLU B 1 342 ? -12.078 -24.844 -30.922 1 94.56 342 GLU B C 1
ATOM 6172 O O . GLU B 1 342 ? -10.953 -24.656 -31.391 1 94.56 342 GLU B O 1
ATOM 6177 N N . MET B 1 343 ? -12.844 -23.875 -30.469 1 96.06 343 MET B N 1
ATOM 6178 C CA . MET B 1 343 ? -12.461 -22.469 -30.625 1 96.06 343 MET B CA 1
ATOM 6179 C C . MET B 1 343 ? -11.742 -21.969 -29.375 1 96.06 343 MET B C 1
ATOM 6181 O O . MET B 1 343 ? -11.227 -20.859 -29.344 1 96.06 343 MET B O 1
ATOM 6185 N N . GLN B 1 344 ? -11.672 -22.781 -28.406 1 96.56 344 GLN B N 1
ATOM 6186 C CA . GLN B 1 344 ? -11.141 -22.375 -27.109 1 96.56 344 GLN B CA 1
ATOM 6187 C C . GLN B 1 344 ? -9.688 -21.922 -27.234 1 96.56 344 GLN B C 1
ATOM 6189 O O . GLN B 1 344 ? -9.305 -20.891 -26.656 1 96.56 344 GLN B O 1
ATOM 6194 N N . LYS B 1 345 ? -8.906 -22.703 -27.938 1 96.5 345 LYS B N 1
ATOM 6195 C CA . LYS B 1 345 ? -7.484 -22.406 -28.109 1 96.5 345 LYS B CA 1
ATOM 6196 C C . LYS B 1 345 ? -7.289 -21.031 -28.734 1 96.5 345 LYS B C 1
ATOM 6198 O O . LYS B 1 345 ? -6.492 -20.219 -28.25 1 96.5 345 LYS B O 1
ATOM 6203 N N . VAL B 1 346 ? -8.055 -20.719 -29.766 1 96.12 346 VAL B N 1
ATOM 6204 C CA . VAL B 1 346 ? -7.953 -19.438 -30.469 1 96.12 346 VAL B CA 1
ATOM 6205 C C . VAL B 1 346 ? -8.414 -18.312 -29.547 1 96.12 346 VAL B C 1
ATOM 6207 O O . VAL B 1 346 ? -7.801 -17.234 -29.516 1 96.12 346 VAL B O 1
ATOM 6210 N N . ALA B 1 347 ? -9.43 -18.531 -28.812 1 97.44 347 ALA B N 1
ATOM 6211 C CA . ALA B 1 347 ? -9.969 -17.531 -27.891 1 97.44 347 ALA B CA 1
ATOM 6212 C C . ALA B 1 347 ? -8.938 -17.156 -26.828 1 97.44 347 ALA B C 1
ATOM 6214 O O . ALA B 1 347 ? -8.758 -15.977 -26.516 1 97.44 347 ALA B O 1
ATOM 6215 N N . HIS B 1 348 ? -8.258 -18.172 -26.266 1 97.81 348 HIS B N 1
ATOM 6216 C CA . HIS B 1 348 ? -7.227 -17.906 -25.266 1 97.81 348 HIS B CA 1
ATOM 6217 C C . HIS B 1 348 ? -6.062 -17.125 -25.859 1 97.81 348 HIS B C 1
ATOM 6219 O O . HIS B 1 348 ? -5.512 -16.234 -25.203 1 97.81 348 HIS B O 1
ATOM 6225 N N . SER B 1 349 ? -5.719 -17.469 -27.094 1 96.44 349 SER B N 1
ATOM 6226 C CA . SER B 1 349 ? -4.645 -16.75 -27.781 1 96.44 349 SER B CA 1
ATOM 6227 C C . SER B 1 349 ? -5.012 -15.281 -28 1 96.44 349 SER B C 1
ATOM 6229 O O . SER B 1 349 ? -4.188 -14.391 -27.766 1 96.44 349 SER B O 1
ATOM 6231 N N . ILE B 1 350 ? -6.23 -15.016 -28.391 1 95.44 350 ILE B N 1
ATOM 6232 C CA . ILE B 1 350 ? -6.715 -13.656 -28.609 1 95.44 350 ILE B CA 1
ATOM 6233 C C . ILE B 1 350 ? -6.695 -12.883 -27.297 1 95.44 350 ILE B C 1
ATOM 6235 O O . ILE B 1 350 ? -6.246 -11.742 -27.25 1 95.44 350 ILE B O 1
ATOM 6239 N N . THR B 1 351 ? -7.164 -13.531 -26.266 1 97 351 THR B N 1
ATOM 6240 C CA . THR B 1 351 ? -7.215 -12.898 -24.953 1 97 351 THR B CA 1
ATOM 6241 C C . THR B 1 351 ? -5.816 -12.477 -24.5 1 97 351 THR B C 1
ATOM 6243 O O . THR B 1 351 ? -5.617 -11.344 -24.047 1 97 351 THR B O 1
ATOM 6246 N N . SER B 1 352 ? -4.863 -13.383 -24.625 1 97.12 352 SER B N 1
ATOM 6247 C CA . SER B 1 352 ? -3.486 -13.102 -24.234 1 97.12 352 SER B CA 1
ATOM 6248 C C . SER B 1 352 ? -2.904 -11.953 -25.062 1 97.12 352 SER B C 1
ATOM 6250 O O . SER B 1 352 ? -2.174 -11.109 -24.547 1 97.12 352 SER B O 1
ATOM 6252 N N . LEU B 1 353 ? -3.219 -11.93 -26.328 1 94.38 353 LEU B N 1
ATOM 6253 C CA . LEU B 1 353 ? -2.725 -10.891 -27.234 1 94.38 353 LEU B CA 1
ATOM 6254 C C . LEU B 1 353 ? -3.277 -9.523 -26.828 1 94.38 353 LEU B C 1
ATOM 6256 O O . LEU B 1 353 ? -2.557 -8.523 -26.859 1 94.38 353 LEU B O 1
ATOM 6260 N N . LEU B 1 354 ? -4.566 -9.484 -26.516 1 94.69 354 LEU B N 1
ATOM 6261 C CA . LEU B 1 354 ? -5.172 -8.242 -26.062 1 94.69 354 LEU B CA 1
ATOM 6262 C C . LEU B 1 354 ? -4.477 -7.723 -24.797 1 94.69 354 LEU B C 1
ATOM 6264 O O . LEU B 1 354 ? -4.137 -6.539 -24.719 1 94.69 354 LEU B O 1
ATOM 6268 N N . ARG B 1 355 ? -4.238 -8.633 -23.891 1 96.38 355 ARG B N 1
ATOM 6269 C CA . ARG B 1 355 ? -3.588 -8.266 -22.641 1 96.38 355 ARG B CA 1
ATOM 6270 C C . ARG B 1 355 ? -2.164 -7.781 -22.875 1 96.38 355 ARG B C 1
ATOM 6272 O O . ARG B 1 355 ? -1.708 -6.836 -22.234 1 96.38 355 ARG B O 1
ATOM 6279 N N . LEU B 1 356 ? -1.484 -8.414 -23.797 1 93.5 356 LEU B N 1
ATOM 6280 C CA . LEU B 1 356 ? -0.132 -8.008 -24.156 1 93.5 356 LEU B CA 1
ATOM 6281 C C . LEU B 1 356 ? -0.122 -6.578 -24.703 1 93.5 356 LEU B C 1
ATOM 6283 O O . LEU B 1 356 ? 0.876 -5.867 -24.562 1 93.5 356 LEU B O 1
ATOM 6287 N N . ASN B 1 357 ? -1.223 -6.152 -25.25 1 91.94 357 ASN B N 1
ATOM 6288 C CA . ASN B 1 357 ? -1.357 -4.797 -25.781 1 91.94 357 ASN B CA 1
ATOM 6289 C C . ASN B 1 357 ? -2.041 -3.871 -24.781 1 91.94 357 ASN B C 1
ATOM 6291 O O . ASN B 1 357 ? -2.613 -2.85 -25.156 1 91.94 357 ASN B O 1
ATOM 6295 N N . ASN B 1 358 ? -2.092 -4.297 -23.547 1 92.38 358 ASN B N 1
ATOM 6296 C CA . ASN B 1 358 ? -2.58 -3.496 -22.422 1 92.38 358 ASN B CA 1
ATOM 6297 C C . ASN B 1 358 ? -4.086 -3.271 -22.516 1 92.38 358 ASN B C 1
ATOM 6299 O O . ASN B 1 358 ? -4.586 -2.211 -22.125 1 92.38 358 ASN B O 1
ATOM 6303 N N . ILE B 1 359 ? -4.805 -4.156 -23.094 1 92.62 359 ILE B N 1
ATOM 6304 C CA . ILE B 1 359 ? -6.262 -4.145 -23.094 1 92.62 359 ILE B CA 1
ATOM 6305 C C . ILE B 1 359 ? -6.797 -5.16 -22.094 1 92.62 359 ILE B C 1
ATOM 6307 O O . ILE B 1 359 ? -6.598 -6.367 -22.25 1 92.62 359 ILE B O 1
ATOM 6311 N N . PRO B 1 360 ? -7.457 -4.664 -21.062 1 94.75 360 PRO B N 1
ATOM 6312 C CA . PRO B 1 360 ? -8.039 -5.617 -20.109 1 94.75 360 PRO B CA 1
ATOM 6313 C C . PRO B 1 360 ? -9 -6.598 -20.781 1 94.75 360 PRO B C 1
ATOM 6315 O O . PRO B 1 360 ? -9.922 -6.18 -21.484 1 94.75 360 PRO B O 1
ATOM 6318 N N . ALA B 1 361 ? -8.742 -7.906 -20.562 1 95.75 361 ALA B N 1
ATOM 6319 C CA . ALA B 1 361 ? -9.539 -8.914 -21.25 1 95.75 361 ALA B CA 1
ATOM 6320 C C . ALA B 1 361 ? -9.867 -10.086 -20.344 1 95.75 361 ALA B C 1
ATOM 6322 O O . ALA B 1 361 ? -9.023 -10.516 -19.547 1 95.75 361 ALA B O 1
ATOM 6323 N N . ASP B 1 362 ? -11.102 -10.586 -20.5 1 96.12 362 ASP B N 1
ATOM 6324 C CA . ASP B 1 362 ? -11.57 -11.727 -19.719 1 96.12 362 ASP B CA 1
ATOM 6325 C C . ASP B 1 362 ? -11.945 -12.898 -20.641 1 96.12 362 ASP B C 1
ATOM 6327 O O . ASP B 1 362 ? -12.359 -12.688 -21.781 1 96.12 362 ASP B O 1
ATOM 6331 N N . ILE B 1 363 ? -11.789 -14.031 -20.109 1 96.75 363 ILE B N 1
ATOM 6332 C CA . ILE B 1 363 ? -12.18 -15.25 -20.812 1 96.75 363 ILE B CA 1
ATOM 6333 C C . ILE B 1 363 ? -12.609 -16.312 -19.797 1 96.75 363 ILE B C 1
ATOM 6335 O O . ILE B 1 363 ? -12.148 -16.297 -18.656 1 96.75 363 ILE B O 1
ATOM 6339 N N . ASP B 1 364 ? -13.484 -17.203 -20.219 1 94.62 364 ASP B N 1
ATOM 6340 C CA . ASP B 1 364 ? -13.945 -18.312 -19.375 1 94.62 364 ASP B CA 1
ATOM 6341 C C . ASP B 1 364 ? -12.836 -19.344 -19.188 1 94.62 364 ASP B C 1
ATOM 6343 O O . ASP B 1 364 ? -12.289 -19.875 -20.156 1 94.62 364 ASP B O 1
ATOM 6347 N N . LEU B 1 365 ? -12.562 -19.625 -17.938 1 94.88 365 LEU B N 1
ATOM 6348 C CA . LEU B 1 365 ? -11.508 -20.578 -17.625 1 94.88 365 LEU B CA 1
ATOM 6349 C C . LEU B 1 365 ? -12.094 -21.953 -17.312 1 94.88 365 LEU B C 1
ATOM 6351 O O . LEU B 1 365 ? -11.359 -22.938 -17.188 1 94.88 365 LEU B O 1
ATOM 6355 N N . ALA B 1 366 ? -13.414 -22.047 -17.25 1 92.38 366 ALA B N 1
ATOM 6356 C CA . ALA B 1 366 ? -14.07 -23.266 -16.781 1 92.38 366 ALA B CA 1
ATOM 6357 C C . ALA B 1 366 ? -14.562 -24.109 -17.969 1 92.38 366 ALA B C 1
ATOM 6359 O O . ALA B 1 366 ? -15.016 -25.234 -17.781 1 92.38 366 ALA B O 1
ATOM 6360 N N . GLY B 1 367 ? -14.453 -23.625 -19.109 1 91.12 367 GLY B N 1
ATOM 6361 C CA . GLY B 1 367 ? -14.938 -24.344 -20.281 1 91.12 367 GLY B CA 1
ATOM 6362 C C . GLY B 1 367 ? -16.453 -24.391 -20.359 1 91.12 367 GLY B C 1
ATOM 6363 O O . GLY B 1 367 ? -17.016 -25.406 -20.766 1 91.12 367 GLY B O 1
ATOM 6364 N N . ARG B 1 368 ? -17.141 -23.406 -20.047 1 92.06 368 ARG B N 1
ATOM 6365 C CA . ARG B 1 368 ? -18.594 -23.359 -20.031 1 92.06 368 ARG B CA 1
ATOM 6366 C C . ARG B 1 368 ? -19.156 -23.141 -21.438 1 92.06 368 ARG B C 1
ATOM 6368 O O . ARG B 1 368 ? -18.422 -22.766 -22.344 1 92.06 368 ARG B O 1
ATOM 6375 N N . ASN B 1 369 ? -20.406 -23.328 -21.484 1 94.38 369 ASN B N 1
ATOM 6376 C CA . ASN B 1 369 ? -21.047 -23.125 -22.797 1 94.38 369 ASN B CA 1
ATOM 6377 C C . ASN B 1 369 ? -21.219 -21.641 -23.094 1 94.38 369 ASN B C 1
ATOM 6379 O O . ASN B 1 369 ? -20.969 -20.781 -22.25 1 94.38 369 ASN B O 1
ATOM 6383 N N . LEU B 1 370 ? -21.594 -21.391 -24.312 1 94.12 370 LEU B N 1
ATOM 6384 C CA . LEU B 1 370 ? -21.641 -20.016 -24.797 1 94.12 370 LEU B CA 1
ATOM 6385 C C . LEU B 1 370 ? -22.578 -19.156 -23.969 1 94.12 370 LEU B C 1
ATOM 6387 O O . LEU B 1 370 ? -22.266 -18.016 -23.641 1 94.12 370 LEU B O 1
ATOM 6391 N N . LYS B 1 371 ? -23.688 -19.688 -23.641 1 93.69 371 LYS B N 1
ATOM 6392 C CA . LYS B 1 371 ? -24.688 -18.938 -22.875 1 93.69 371 LYS B CA 1
ATOM 6393 C C . LYS B 1 371 ? -24.109 -18.469 -21.547 1 93.69 371 LYS B C 1
ATOM 6395 O O . LYS B 1 371 ? -24.266 -17.297 -21.172 1 93.69 371 LYS B O 1
ATOM 6400 N N . LYS B 1 372 ? -23.453 -19.359 -20.875 1 93.5 372 LYS B N 1
ATOM 6401 C CA . LYS B 1 372 ? -22.859 -19.047 -19.578 1 93.5 372 LYS B CA 1
ATOM 6402 C C . LYS B 1 372 ? -21.688 -18.078 -19.719 1 93.5 372 LYS B C 1
ATOM 6404 O O . LYS B 1 372 ? -21.469 -17.219 -18.859 1 93.5 372 LYS B O 1
ATOM 6409 N N . GLN B 1 373 ? -20.922 -18.25 -20.797 1 95.06 373 GLN B N 1
ATOM 6410 C CA . GLN B 1 373 ? -19.844 -17.297 -21.078 1 95.06 373 GLN B CA 1
ATOM 6411 C C . GLN B 1 373 ? -20.391 -15.891 -21.25 1 95.06 373 GLN B C 1
ATOM 6413 O O . GLN B 1 373 ? -19.844 -14.938 -20.703 1 95.06 373 GLN B O 1
ATOM 6418 N N . MET B 1 374 ? -21.453 -15.781 -21.922 1 90.81 374 MET B N 1
ATOM 6419 C CA . MET B 1 374 ? -22.047 -14.484 -22.234 1 90.81 374 MET B CA 1
ATOM 6420 C C . MET B 1 374 ? -22.641 -13.844 -20.984 1 90.81 374 MET B C 1
ATOM 6422 O O . MET B 1 374 ? -22.609 -12.617 -20.828 1 90.81 374 MET B O 1
ATOM 6426 N N . ASP B 1 375 ? -23.125 -14.625 -20.125 1 88.81 375 ASP B N 1
ATOM 6427 C CA . ASP B 1 375 ? -23.625 -14.117 -18.844 1 88.81 375 ASP B CA 1
ATOM 6428 C C . ASP B 1 375 ? -22.516 -13.445 -18.047 1 88.81 375 ASP B C 1
ATOM 6430 O O . ASP B 1 375 ? -22.734 -12.414 -17.406 1 88.81 375 ASP B O 1
ATOM 6434 N N . ASN B 1 376 ? -21.422 -14.039 -18.156 1 86.19 376 ASN B N 1
ATOM 6435 C CA . ASN B 1 376 ? -20.266 -13.508 -17.422 1 86.19 376 ASN B CA 1
ATOM 6436 C C . ASN B 1 376 ? -19.688 -12.281 -18.094 1 86.19 376 ASN B C 1
ATOM 6438 O O . ASN B 1 376 ? -19.016 -11.477 -17.453 1 86.19 376 ASN B O 1
ATOM 6442 N N . ALA B 1 377 ? -19.922 -12.117 -19.375 1 84.69 377 ALA B N 1
ATOM 6443 C CA . ALA B 1 377 ? -19.375 -11.031 -20.188 1 84.69 377 ALA B CA 1
ATOM 6444 C C . ALA B 1 377 ? -20.25 -9.781 -20.062 1 84.69 377 ALA B C 1
ATOM 6446 O O . ALA B 1 377 ? -19.953 -8.75 -20.672 1 84.69 377 ALA B O 1
ATOM 6447 N N . GLY B 1 378 ? -21.219 -9.789 -19.297 1 77.62 378 GLY B N 1
ATOM 6448 C CA . GLY B 1 378 ? -22.234 -8.75 -19.281 1 77.62 378 GLY B CA 1
ATOM 6449 C C . GLY B 1 378 ? -21.703 -7.395 -18.875 1 77.62 378 GLY B C 1
ATOM 6450 O O . GLY B 1 378 ? -22.234 -6.355 -19.266 1 77.62 378 GLY B O 1
ATOM 6451 N N . THR B 1 379 ? -20.578 -7.332 -18.219 1 79.81 379 THR B N 1
ATOM 6452 C CA . THR B 1 379 ? -20.094 -6.043 -17.75 1 79.81 379 THR B CA 1
ATOM 6453 C C . THR B 1 379 ? -18.984 -5.516 -18.641 1 79.81 379 THR B C 1
ATOM 6455 O O . THR B 1 379 ? -18.453 -4.426 -18.422 1 79.81 379 THR B O 1
ATOM 6458 N N . ALA B 1 380 ? -18.703 -6.242 -19.75 1 90.56 380 ALA B N 1
ATOM 6459 C CA . ALA B 1 380 ? -17.625 -5.844 -20.656 1 90.56 380 ALA B CA 1
ATOM 6460 C C . ALA B 1 380 ? -18.109 -4.762 -21.625 1 90.56 380 ALA B C 1
ATOM 6462 O O . ALA B 1 380 ? -19.297 -4.66 -21.922 1 90.56 380 ALA B O 1
ATOM 6463 N N . ARG B 1 381 ? -17.172 -3.971 -22.047 1 90.56 381 ARG B N 1
ATOM 6464 C CA . ARG B 1 381 ? -17.453 -2.949 -23.047 1 90.56 381 ARG B CA 1
ATOM 6465 C C . ARG B 1 381 ? -17.656 -3.576 -24.422 1 90.56 381 ARG B C 1
ATOM 6467 O O . ARG B 1 381 ? -18.5 -3.117 -25.203 1 90.56 381 ARG B O 1
ATOM 6474 N N . TYR B 1 382 ? -16.859 -4.613 -24.688 1 91.94 382 TYR B N 1
ATOM 6475 C CA . TYR B 1 382 ? -16.969 -5.379 -25.922 1 91.94 382 TYR B CA 1
ATOM 6476 C C . TYR B 1 382 ? -16.875 -6.875 -25.656 1 91.94 382 TYR B C 1
ATOM 6478 O O . TYR B 1 382 ? -16.297 -7.297 -24.656 1 91.94 382 TYR B O 1
ATOM 6486 N N . SER B 1 383 ? -17.516 -7.555 -26.547 1 94.44 383 SER B N 1
ATOM 6487 C CA . SER B 1 383 ? -17.328 -9 -26.578 1 94.44 383 SER B CA 1
ATOM 6488 C C . SER B 1 383 ? -16.812 -9.469 -27.938 1 94.44 383 SER B C 1
ATOM 6490 O O . SER B 1 383 ? -17.297 -9.023 -28.969 1 94.44 383 SER B O 1
ATOM 6492 N N . ILE B 1 384 ? -15.82 -10.203 -27.875 1 95.81 384 ILE B N 1
ATOM 6493 C CA . ILE B 1 384 ? -15.312 -10.859 -29.078 1 95.81 384 ILE B CA 1
ATOM 6494 C C . ILE B 1 384 ? -15.758 -12.32 -29.094 1 95.81 384 ILE B C 1
ATOM 6496 O O . ILE B 1 384 ? -15.406 -13.094 -28.203 1 95.81 384 ILE B O 1
ATOM 6500 N N . ILE B 1 385 ? -16.469 -12.688 -30.109 1 96.44 385 ILE B N 1
ATOM 6501 C CA . ILE B 1 385 ? -16.984 -14.047 -30.219 1 96.44 385 ILE B CA 1
ATOM 6502 C C . ILE B 1 385 ? -16.188 -14.805 -31.281 1 96.44 385 ILE B C 1
ATOM 6504 O O . ILE B 1 385 ? -16.172 -14.43 -32.438 1 96.44 385 ILE B O 1
ATOM 6508 N N . VAL B 1 386 ? -15.578 -15.867 -30.844 1 97.56 386 VAL B N 1
ATOM 6509 C CA . VAL B 1 386 ? -14.773 -16.703 -31.734 1 97.56 386 VAL B CA 1
ATOM 6510 C C . VAL B 1 386 ? -15.602 -17.906 -32.188 1 97.56 386 VAL B C 1
ATOM 6512 O O . VAL B 1 386 ? -15.891 -18.797 -31.406 1 97.56 386 VAL B O 1
ATOM 6515 N N . GLY B 1 387 ? -15.93 -17.938 -33.469 1 96.81 387 GLY B N 1
ATOM 6516 C CA . GLY B 1 387 ? -16.688 -19.016 -34.062 1 96.81 387 GLY B CA 1
ATOM 6517 C C . GLY B 1 387 ? -15.984 -19.641 -35.281 1 96.81 387 GLY B C 1
ATOM 6518 O O . GLY B 1 387 ? -15.18 -18.969 -35.938 1 96.81 387 GLY B O 1
ATOM 6519 N N . PRO B 1 388 ? -16.328 -20.875 -35.469 1 96 388 PRO B N 1
ATOM 6520 C CA . PRO B 1 388 ? -15.648 -21.578 -36.562 1 96 388 PRO B CA 1
ATOM 6521 C C . PRO B 1 388 ? -15.898 -20.953 -37.906 1 96 388 PRO B C 1
ATOM 6523 O O . PRO B 1 388 ? -14.984 -20.859 -38.75 1 96 388 PRO B O 1
ATOM 6526 N N . GLN B 1 389 ? -17.078 -20.5 -38.219 1 94.81 389 GLN B N 1
ATOM 6527 C CA . GLN B 1 389 ? -17.422 -19.953 -39.5 1 94.81 389 GLN B CA 1
ATOM 6528 C C . GLN B 1 389 ? -16.641 -18.672 -39.781 1 94.81 389 GLN B C 1
ATOM 6530 O O . GLN B 1 389 ? -16.031 -18.531 -40.844 1 94.81 389 GLN B O 1
ATOM 6535 N N . GLU B 1 390 ? -16.656 -17.719 -38.875 1 94.44 390 GLU B N 1
ATOM 6536 C CA . GLU B 1 390 ? -15.945 -16.469 -39.031 1 94.44 390 GLU B CA 1
ATOM 6537 C C . GLU B 1 390 ? -14.438 -16.688 -39.094 1 94.44 390 GLU B C 1
ATOM 6539 O O . GLU B 1 390 ? -13.727 -16.047 -39.875 1 94.44 390 GLU B O 1
ATOM 6544 N N . LEU B 1 391 ? -13.938 -17.594 -38.281 1 94.56 391 LEU B N 1
ATOM 6545 C CA . LEU B 1 391 ? -12.5 -17.859 -38.188 1 94.56 391 LEU B CA 1
ATOM 6546 C C . LEU B 1 391 ? -11.961 -18.406 -39.5 1 94.56 391 LEU B C 1
ATOM 6548 O O . LEU B 1 391 ? -10.82 -18.125 -39.875 1 94.56 391 LEU B O 1
ATOM 6552 N N . GLU B 1 392 ? -12.773 -19.25 -40.094 1 94.56 392 GLU B N 1
ATOM 6553 C CA . GLU B 1 392 ? -12.375 -19.812 -41.406 1 94.56 392 GLU B CA 1
ATOM 6554 C C . GLU B 1 392 ? -12.047 -18.719 -42.406 1 94.56 392 GLU B C 1
ATOM 6556 O O . GLU B 1 392 ? -11.203 -18.906 -43.281 1 94.56 392 GLU B O 1
ATOM 6561 N N . ASN B 1 393 ? -12.68 -17.562 -42.281 1 94.06 393 ASN B N 1
ATOM 6562 C CA . ASN B 1 393 ? -12.445 -16.422 -43.156 1 94.06 393 ASN B CA 1
ATOM 6563 C C . ASN B 1 393 ? -11.484 -15.422 -42.531 1 94.06 393 ASN B C 1
ATOM 6565 O O . ASN B 1 393 ? -11.367 -14.289 -43 1 94.06 393 ASN B O 1
ATOM 6569 N N . GLY B 1 394 ? -10.938 -15.812 -41.438 1 93.88 394 GLY B N 1
ATOM 6570 C CA . GLY B 1 394 ? -9.945 -14.969 -40.781 1 93.88 394 GLY B CA 1
ATOM 6571 C C . GLY B 1 394 ? -10.57 -13.844 -39.969 1 93.88 394 GLY B C 1
ATOM 6572 O O . GLY B 1 394 ? -9.945 -12.789 -39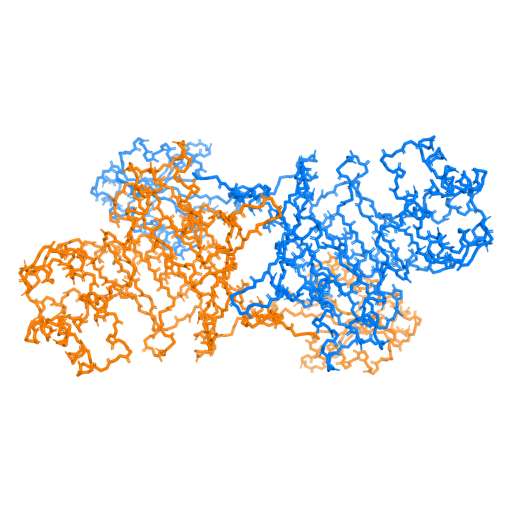.781 1 93.88 394 GLY B O 1
ATOM 6573 N N . ASN B 1 395 ? -11.812 -14.062 -39.531 1 95.06 395 ASN B N 1
ATOM 6574 C CA . ASN B 1 395 ? -12.531 -13.008 -38.812 1 95.06 395 ASN B CA 1
ATOM 6575 C C . ASN B 1 395 ? -13.023 -13.484 -37.469 1 95.06 395 ASN B C 1
ATOM 6577 O O . ASN B 1 395 ? -12.961 -14.68 -37.156 1 95.06 395 ASN B O 1
ATOM 6581 N N . VAL B 1 396 ? -13.367 -12.547 -36.625 1 96 396 VAL B N 1
ATOM 6582 C CA . VAL B 1 396 ? -14.117 -12.773 -35.406 1 96 396 VAL B CA 1
ATOM 6583 C C . VAL B 1 396 ? -15.281 -11.781 -35.312 1 96 396 VAL B C 1
ATOM 6585 O O . VAL B 1 396 ? -15.312 -10.797 -36.062 1 96 396 VAL B O 1
ATOM 6588 N N . VAL B 1 397 ? -16.188 -12.094 -34.438 1 95.06 397 VAL B N 1
ATOM 6589 C CA . VAL B 1 397 ? -17.344 -11.219 -34.281 1 95.06 397 VAL B CA 1
ATOM 6590 C C . VAL B 1 397 ? -17.109 -10.266 -33.125 1 95.06 397 VAL B C 1
ATOM 6592 O O . VAL B 1 397 ? -16.609 -10.672 -32.062 1 95.06 397 VAL B O 1
ATOM 6595 N N . LEU B 1 398 ? -17.328 -9.016 -33.375 1 93.75 398 LEU B N 1
ATOM 6596 C CA . LEU B 1 398 ? -17.25 -7.992 -32.312 1 93.75 398 LEU B CA 1
ATOM 6597 C C . LEU B 1 398 ? -18.656 -7.508 -31.938 1 93.75 398 LEU B C 1
ATOM 6599 O O . LEU B 1 398 ? -19.406 -7.059 -32.812 1 93.75 398 LEU B O 1
ATOM 6603 N N . HIS B 1 399 ? -18.922 -7.664 -30.656 1 92.25 399 HIS B N 1
ATOM 6604 C CA . HIS B 1 399 ? -20.203 -7.215 -30.109 1 92.25 399 HIS B CA 1
ATOM 6605 C C . HIS B 1 399 ? -20.016 -6.035 -29.156 1 92.25 399 HIS B C 1
ATOM 6607 O O . HIS B 1 399 ? -19.281 -6.137 -28.172 1 92.25 399 HIS B O 1
ATOM 6613 N N . ASP B 1 400 ? -20.625 -4.906 -29.516 1 89.56 400 ASP B N 1
ATOM 6614 C CA . ASP B 1 400 ? -20.672 -3.771 -28.594 1 89.56 400 ASP B CA 1
ATOM 6615 C C . ASP B 1 400 ? -21.734 -3.98 -27.516 1 89.56 400 ASP B C 1
ATOM 6617 O O . ASP B 1 400 ? -22.922 -3.943 -27.797 1 89.56 400 ASP B O 1
ATOM 6621 N N . MET B 1 401 ? -21.266 -4.105 -26.375 1 88.44 401 MET B N 1
ATOM 6622 C CA . MET B 1 401 ? -22.188 -4.492 -25.297 1 88.44 401 MET B CA 1
ATOM 6623 C C . MET B 1 401 ? -23.016 -3.303 -24.828 1 88.44 401 MET B C 1
ATOM 6625 O O . MET B 1 401 ? -24.031 -3.477 -24.156 1 88.44 401 MET B O 1
ATOM 6629 N N . LYS B 1 402 ? -22.609 -2.127 -25.203 1 84.31 402 LYS B N 1
ATOM 6630 C CA . LYS B 1 402 ? -23.344 -0.927 -24.828 1 84.31 402 LYS B CA 1
ATOM 6631 C C . LYS B 1 402 ? -24.531 -0.699 -25.75 1 84.31 402 LYS B C 1
ATOM 6633 O O . LYS B 1 402 ? -25.656 -0.447 -25.297 1 84.31 402 LYS B O 1
ATOM 6638 N N . ASP B 1 403 ? -24.328 -0.785 -27.047 1 85.69 403 ASP B N 1
ATOM 6639 C CA . ASP B 1 403 ? -25.438 -0.459 -27.953 1 85.69 403 ASP B CA 1
ATOM 6640 C C . ASP B 1 403 ? -25.953 -1.709 -28.656 1 85.69 403 ASP B C 1
ATOM 6642 O O . ASP B 1 403 ? -26.922 -1.645 -29.406 1 85.69 403 ASP B O 1
ATOM 6646 N N . GLY B 1 404 ? -25.266 -2.857 -28.375 1 87.38 404 GLY B N 1
ATOM 6647 C CA . GLY B 1 404 ? -25.75 -4.125 -28.891 1 87.38 404 GLY B CA 1
ATOM 6648 C C . GLY B 1 404 ? -25.344 -4.375 -30.328 1 87.38 404 GLY B C 1
ATOM 6649 O O . GLY B 1 404 ? -25.625 -5.441 -30.891 1 87.38 404 GLY B O 1
ATOM 6650 N N . LYS B 1 405 ? -24.688 -3.441 -30.922 1 90.38 405 LYS B N 1
ATOM 6651 C CA . LYS B 1 405 ? -24.266 -3.592 -32.312 1 90.38 405 LYS B CA 1
ATOM 6652 C C . LYS B 1 405 ? -23.219 -4.684 -32.438 1 90.38 405 LYS B C 1
ATOM 6654 O O . LYS B 1 405 ? -22.359 -4.848 -31.578 1 90.38 405 LYS B O 1
ATOM 6659 N N . GLU B 1 406 ? -23.406 -5.434 -33.531 1 91.5 406 GLU B N 1
ATOM 6660 C CA . GLU B 1 406 ? -22.469 -6.512 -33.844 1 91.5 406 GLU B CA 1
ATOM 6661 C C . GLU B 1 406 ? -21.797 -6.297 -35.188 1 91.5 406 GLU B C 1
ATOM 6663 O O . GLU B 1 406 ? -22.422 -5.797 -36.125 1 91.5 406 GLU B O 1
ATOM 6668 N N . GLY B 1 407 ? -20.5 -6.574 -35.25 1 90.25 407 GLY B N 1
ATOM 6669 C CA . GLY B 1 407 ? -19.734 -6.531 -36.5 1 90.25 407 GLY B CA 1
ATOM 6670 C C . GLY B 1 407 ? -18.641 -7.582 -36.562 1 90.25 407 GLY B C 1
ATOM 6671 O O . GLY B 1 407 ? -18.453 -8.352 -35.625 1 90.25 407 GLY B O 1
ATOM 6672 N N . THR B 1 408 ? -18.062 -7.668 -37.781 1 92.25 408 THR B N 1
ATOM 6673 C CA . THR B 1 408 ? -16.969 -8.594 -38 1 92.25 408 THR B CA 1
ATOM 6674 C C . THR B 1 408 ? -15.641 -7.844 -38.125 1 92.25 408 THR B C 1
ATOM 6676 O O . THR B 1 408 ? -15.586 -6.809 -38.812 1 92.25 408 THR B O 1
ATOM 6679 N N . ILE B 1 409 ? -14.625 -8.398 -37.5 1 91.69 409 ILE B N 1
ATOM 6680 C CA . ILE B 1 409 ? -13.312 -7.777 -37.594 1 91.69 409 ILE B CA 1
ATOM 6681 C C . ILE B 1 409 ? -12.273 -8.828 -37.969 1 91.69 409 ILE B C 1
ATOM 6683 O O . ILE B 1 409 ? -12.406 -10.008 -37.625 1 91.69 409 ILE B O 1
ATOM 6687 N N . SER B 1 410 ? -11.297 -8.32 -38.75 1 92.88 410 SER B N 1
ATOM 6688 C CA . SER B 1 410 ? -10.211 -9.219 -39.125 1 92.88 410 SER B CA 1
ATOM 6689 C C . SER B 1 410 ? -9.336 -9.57 -37.938 1 92.88 410 SER B C 1
ATOM 6691 O O . SER B 1 410 ? -8.953 -8.695 -37.156 1 92.88 410 SER B O 1
ATOM 6693 N N . LEU B 1 411 ? -9.086 -10.852 -37.812 1 91.25 411 LEU B N 1
ATOM 6694 C CA . LEU B 1 411 ? -8.188 -11.312 -36.75 1 91.25 411 LEU B CA 1
ATOM 6695 C C . LEU B 1 411 ? -6.812 -10.672 -36.906 1 91.25 411 LEU B C 1
ATOM 6697 O O . LEU B 1 411 ? -6.18 -10.336 -35.906 1 91.25 411 LEU B O 1
ATOM 6701 N N . GLU B 1 412 ? -6.402 -10.492 -38.062 1 89.56 412 GLU B N 1
ATOM 6702 C CA . GLU B 1 412 ? -5.113 -9.867 -38.344 1 89.56 412 GLU B CA 1
ATOM 6703 C C . GLU B 1 412 ? -5.078 -8.43 -37.812 1 89.56 412 GLU B C 1
ATOM 6705 O O . GLU B 1 412 ? -4.117 -8.023 -37.156 1 89.56 412 GLU B O 1
ATOM 6710 N N . LYS B 1 413 ? -6.082 -7.727 -38.094 1 87.44 413 LYS B N 1
ATOM 6711 C CA . LYS B 1 413 ? -6.16 -6.34 -37.625 1 87.44 413 LYS B CA 1
ATOM 6712 C C . LYS B 1 413 ? -6.234 -6.266 -36.094 1 87.44 413 LYS B C 1
ATOM 6714 O O . LYS B 1 413 ? -5.633 -5.383 -35.5 1 87.44 413 LYS B O 1
ATOM 6719 N N . LEU B 1 414 ? -6.977 -7.199 -35.562 1 88.44 414 LEU B N 1
ATOM 6720 C CA . LEU B 1 414 ? -7.125 -7.25 -34.094 1 88.44 414 LEU B CA 1
ATOM 6721 C C . LEU B 1 414 ? -5.785 -7.523 -33.438 1 88.44 414 LEU B C 1
ATOM 6723 O O . LEU B 1 414 ? -5.488 -6.957 -32.375 1 88.44 414 LEU B O 1
ATOM 6727 N N . THR B 1 415 ? -5.02 -8.344 -34 1 85 415 THR B N 1
ATOM 6728 C CA . THR B 1 415 ? -3.738 -8.742 -33.438 1 85 415 THR B CA 1
ATOM 6729 C C . THR B 1 415 ? -2.686 -7.656 -33.656 1 85 415 THR B C 1
ATOM 6731 O O . THR B 1 415 ? -1.833 -7.434 -32.781 1 85 415 THR B O 1
ATOM 6734 N N . GLU B 1 416 ? -2.789 -6.906 -34.781 1 85.56 416 GLU B N 1
ATOM 6735 C CA . GLU B 1 416 ? -1.779 -5.914 -35.125 1 85.56 416 GLU B CA 1
ATOM 6736 C C . GLU B 1 416 ? -1.993 -4.609 -34.344 1 85.56 416 GLU B C 1
ATOM 6738 O O . GLU B 1 416 ? -1.033 -3.994 -33.875 1 85.56 416 GLU B O 1
ATOM 6743 N N . ASP B 1 417 ? -3.268 -4.242 -34.281 1 85.94 417 ASP B N 1
ATOM 6744 C CA . ASP B 1 417 ? -3.541 -2.967 -33.625 1 85.94 417 ASP B CA 1
ATOM 6745 C C . ASP B 1 417 ? -4.902 -2.984 -32.938 1 85.94 417 ASP B C 1
ATOM 6747 O O . ASP B 1 417 ? -5.816 -2.258 -33.344 1 85.94 417 ASP B O 1
ATOM 6751 N N . PRO B 1 418 ? -4.941 -3.787 -31.906 1 87 418 PRO B N 1
ATOM 6752 C CA . PRO B 1 418 ? -6.238 -3.912 -31.234 1 87 418 PRO B CA 1
ATOM 6753 C C . PRO B 1 418 ? -6.773 -2.576 -30.719 1 87 418 PRO B C 1
ATOM 6755 O O . PRO B 1 418 ? -7.988 -2.361 -30.688 1 87 418 PRO B O 1
ATOM 6758 N N . ASN B 1 419 ? -5.922 -1.622 -30.422 1 83.75 419 ASN B N 1
ATOM 6759 C CA . ASN B 1 419 ? -6.367 -0.326 -29.906 1 83.75 419 ASN B CA 1
ATOM 6760 C C . ASN B 1 419 ? -7.125 0.458 -30.984 1 83.75 419 ASN B C 1
ATOM 6762 O O . ASN B 1 419 ? -8.125 1.111 -30.688 1 83.75 419 ASN B O 1
ATOM 6766 N N . SER B 1 420 ? -6.598 0.423 -32.125 1 80.5 420 SER B N 1
ATOM 6767 C CA . SER B 1 420 ? -7.234 1.129 -33.25 1 80.5 420 SER B CA 1
ATOM 6768 C C . SER B 1 420 ? -8.586 0.51 -33.594 1 80.5 420 SER B C 1
ATOM 6770 O O . SER B 1 420 ? -9.523 1.223 -33.938 1 80.5 420 SER B O 1
ATOM 6772 N N . VAL B 1 421 ? -8.609 -0.795 -33.438 1 77.5 421 VAL B N 1
ATOM 6773 C CA . VAL B 1 421 ? -9.797 -1.535 -33.844 1 77.5 421 VAL B CA 1
ATOM 6774 C C . VAL B 1 421 ? -10.906 -1.327 -32.812 1 77.5 421 VAL B C 1
ATOM 6776 O O . VAL B 1 421 ? -12.07 -1.145 -33.156 1 77.5 421 VAL B O 1
ATOM 6779 N N . LEU B 1 422 ? -10.523 -1.364 -31.609 1 81.94 422 LEU B N 1
ATOM 6780 C CA . LEU B 1 422 ? -11.523 -1.33 -30.547 1 81.94 422 LEU B CA 1
ATOM 6781 C C . LEU B 1 422 ? -11.797 0.104 -30.109 1 81.94 422 LEU B C 1
ATOM 6783 O O . LEU B 1 422 ? -12.727 0.352 -29.328 1 81.94 422 LEU B O 1
ATOM 6787 N N . ASN B 1 423 ? -11.219 1.165 -30.797 1 66.62 423 ASN B N 1
ATOM 6788 C CA . ASN B 1 423 ? -11.359 2.574 -30.438 1 66.62 423 ASN B CA 1
ATOM 6789 C C . ASN B 1 423 ? -11.383 2.777 -28.938 1 66.62 423 ASN B C 1
ATOM 6791 O O . ASN B 1 423 ? -12.234 3.502 -28.406 1 66.62 423 ASN B O 1
ATOM 6795 N N . LEU B 1 424 ? -10.664 1.941 -28.234 1 60.41 424 LEU B N 1
ATOM 6796 C CA . LEU B 1 424 ? -10.703 1.981 -26.781 1 60.41 424 LEU B CA 1
ATOM 6797 C C . LEU B 1 424 ? -10.016 3.234 -26.25 1 60.41 424 LEU B C 1
ATOM 6799 O O . LEU B 1 424 ? -10.188 3.6 -25.078 1 60.41 424 LEU B O 1
ATOM 6803 N N . GLU B 1 425 ? -9.008 3.83 -26.859 1 50.03 425 GLU B N 1
ATOM 6804 C CA . GLU B 1 425 ? -8.367 5.047 -26.375 1 50.03 425 GLU B CA 1
ATOM 6805 C C . GLU B 1 425 ? -9.391 6.148 -26.109 1 50.03 425 GLU B C 1
ATOM 6807 O O . GLU B 1 425 ? -9.172 7.027 -25.281 1 50.03 425 GLU B O 1
ATOM 6812 N N . LYS B 1 426 ? -10.383 6.277 -26.828 1 41.03 426 LYS B N 1
ATOM 6813 C CA . LYS B 1 426 ? -11.344 7.352 -26.594 1 41.03 426 LYS B CA 1
ATOM 6814 C C . LYS B 1 426 ? -12.25 7.035 -25.406 1 41.03 426 LYS B C 1
ATOM 6816 O O . LYS B 1 426 ? -13.242 7.734 -25.172 1 41.03 426 LYS B O 1
ATOM 6821 N N . LEU B 1 427 ? -12.109 6.082 -24.703 1 39 427 LEU B N 1
ATOM 6822 C CA . LEU B 1 427 ? -12.883 5.812 -23.484 1 39 427 LEU B CA 1
ATOM 6823 C C . LEU B 1 427 ? -12.055 6.121 -22.234 1 39 427 LEU B C 1
ATOM 6825 O O . LEU B 1 427 ? -10.844 5.891 -22.219 1 39 427 LEU B O 1
#